Protein AF-A0A955DAU9-F1 (afdb_monomer_lite)

Structure (mmCIF, N/CA/C/O backbone):
data_AF-A0A955DAU9-F1
#
_entry.id   AF-A0A955DAU9-F1
#
loop_
_atom_site.group_PDB
_atom_site.id
_atom_site.type_symbol
_atom_site.label_atom_id
_atom_site.label_alt_id
_atom_site.label_comp_id
_atom_site.label_asym_id
_atom_site.label_entity_id
_atom_site.label_seq_id
_atom_site.pdbx_PDB_ins_code
_atom_site.Cartn_x
_atom_site.Cartn_y
_atom_site.Cartn_z
_atom_site.occupancy
_atom_site.B_iso_or_equiv
_atom_site.auth_seq_id
_atom_site.auth_comp_id
_atom_site.auth_asym_id
_atom_site.auth_atom_id
_atom_site.pdbx_PDB_model_num
ATOM 1 N N . MET A 1 1 ? -24.651 14.341 12.203 1.00 92.56 1 MET A N 1
ATOM 2 C CA . MET A 1 1 ? -23.828 13.437 13.046 1.00 92.56 1 MET A CA 1
ATOM 3 C C . MET A 1 1 ? -23.764 13.954 14.482 1.00 92.56 1 MET A C 1
ATOM 5 O O . MET A 1 1 ? -23.667 15.161 14.687 1.00 92.56 1 MET A O 1
ATOM 9 N N . ARG A 1 2 ? -23.778 13.043 15.466 1.00 94.81 2 ARG A N 1
ATOM 10 C CA . ARG A 1 2 ? -23.637 13.327 16.913 1.00 94.81 2 ARG A CA 1
ATOM 11 C C . ARG A 1 2 ? -22.427 12.592 17.515 1.00 94.81 2 ARG A C 1
ATOM 13 O O . ARG A 1 2 ? -21.933 11.648 16.902 1.00 94.81 2 ARG A O 1
ATOM 20 N N . ALA A 1 3 ? -21.959 12.975 18.705 1.00 95.75 3 ALA A N 1
ATOM 21 C CA . ALA A 1 3 ? -20.843 12.304 19.390 1.00 95.75 3 ALA A CA 1
ATOM 22 C C . ALA A 1 3 ? -21.119 12.015 20.875 1.00 95.75 3 ALA A C 1
ATOM 24 O O . ALA A 1 3 ? -21.745 12.812 21.571 1.00 95.75 3 ALA A O 1
ATOM 25 N N . ILE A 1 4 ? -20.601 10.885 21.360 1.00 96.12 4 ILE A N 1
ATOM 26 C CA . ILE A 1 4 ? -20.646 10.425 22.750 1.00 96.12 4 ILE A CA 1
ATOM 27 C C . ILE A 1 4 ? -19.204 10.295 23.257 1.00 96.12 4 ILE A C 1
ATOM 29 O O . ILE A 1 4 ? -18.436 9.457 22.778 1.00 96.12 4 ILE A O 1
ATOM 33 N N . ILE A 1 5 ? -18.850 11.106 24.253 1.00 95.44 5 ILE A N 1
ATOM 34 C CA . ILE A 1 5 ? -17.569 11.051 24.962 1.00 95.44 5 ILE A CA 1
ATOM 35 C C . ILE A 1 5 ? -17.782 10.292 26.276 1.00 95.44 5 ILE A C 1
ATOM 37 O O . ILE A 1 5 ? -18.473 10.778 27.175 1.00 95.44 5 ILE A O 1
ATOM 41 N N . THR A 1 6 ? -17.196 9.101 26.415 1.00 93.62 6 THR A N 1
ATOM 42 C CA . THR A 1 6 ? -17.336 8.293 27.639 1.00 93.62 6 THR A CA 1
ATOM 43 C C . THR A 1 6 ? -16.246 8.661 28.645 1.00 93.62 6 THR A C 1
ATOM 45 O O . THR A 1 6 ? -15.078 8.318 28.461 1.00 93.62 6 THR A O 1
ATOM 48 N N . ALA A 1 7 ? -16.636 9.364 29.712 1.00 89.19 7 ALA A N 1
ATOM 49 C CA . ALA A 1 7 ? -15.767 9.985 30.715 1.00 89.19 7 ALA A CA 1
ATOM 50 C C . ALA A 1 7 ? -16.090 9.544 32.164 1.00 89.19 7 ALA A C 1
ATOM 52 O O . ALA A 1 7 ? -15.877 10.295 33.122 1.00 89.19 7 ALA A O 1
ATOM 53 N N . GLY A 1 8 ? -16.624 8.327 32.326 1.00 80.44 8 GLY A N 1
ATOM 54 C CA . GLY A 1 8 ? -16.991 7.729 33.617 1.00 80.44 8 GLY A CA 1
ATOM 55 C C . GLY A 1 8 ? -15.839 7.082 34.400 1.00 80.44 8 GLY A C 1
ATOM 56 O O . GLY A 1 8 ? -16.045 6.657 35.533 1.00 80.44 8 GLY A O 1
ATOM 57 N N . GLY A 1 9 ? -14.633 7.000 33.830 1.00 79.38 9 GLY A N 1
ATOM 58 C CA . GLY A 1 9 ? -13.481 6.358 34.470 1.00 79.38 9 GLY A CA 1
ATOM 59 C C . GLY A 1 9 ? -13.044 7.029 35.781 1.00 79.38 9 GLY A C 1
ATOM 60 O O . GLY A 1 9 ? -13.121 8.244 35.940 1.00 79.38 9 GLY A O 1
ATOM 61 N N . VAL A 1 10 ? -12.544 6.234 36.734 1.00 75.12 10 VAL A N 1
ATOM 62 C CA . VAL A 1 10 ? -12.096 6.734 38.053 1.00 75.12 10 VAL A CA 1
ATOM 63 C C . VAL A 1 10 ? -10.709 7.399 37.998 1.00 75.12 10 VAL A C 1
ATOM 65 O O . VAL A 1 10 ? -10.389 8.192 38.875 1.00 75.12 10 VAL A O 1
ATOM 68 N N . GLY A 1 11 ? -9.886 7.100 36.984 1.00 78.44 11 GLY A N 1
ATOM 69 C CA . GLY A 1 11 ? -8.541 7.684 36.834 1.00 78.44 11 GLY A CA 1
ATOM 70 C C . GLY A 1 11 ? -7.480 7.135 37.800 1.00 78.44 11 GLY A C 1
ATOM 71 O O . GLY A 1 11 ? -6.398 7.698 37.910 1.00 78.44 11 GLY A O 1
ATOM 72 N N . ALA A 1 12 ? -7.752 6.023 38.493 1.00 80.25 12 ALA A N 1
ATOM 73 C CA . ALA A 1 12 ? -6.942 5.543 39.621 1.00 80.25 12 ALA A CA 1
ATOM 74 C C . ALA A 1 12 ? -5.454 5.247 39.316 1.00 80.25 12 ALA A C 1
ATOM 76 O O . ALA A 1 12 ? -4.641 5.320 40.232 1.00 80.25 12 ALA A O 1
ATOM 77 N N . ARG A 1 13 ? -5.090 4.930 38.061 1.00 81.56 13 ARG A N 1
ATOM 78 C CA . ARG A 1 13 ? -3.685 4.781 37.618 1.00 81.56 13 ARG A CA 1
ATOM 79 C C . ARG A 1 13 ? -3.013 6.116 37.271 1.00 81.56 13 ARG A C 1
ATOM 81 O O . ARG A 1 13 ? -1.827 6.282 37.529 1.00 81.56 13 ARG A O 1
ATOM 88 N N . LEU A 1 14 ? -3.783 7.083 36.770 1.00 83.69 14 LEU A N 1
ATOM 89 C CA . LEU A 1 14 ? -3.321 8.432 36.438 1.00 83.69 14 LEU A CA 1
ATOM 90 C C . LEU A 1 14 ? -3.130 9.303 37.692 1.00 83.69 14 LEU A C 1
ATOM 92 O O . LEU A 1 14 ? -2.300 10.206 37.703 1.00 83.69 14 LEU A O 1
ATOM 96 N N . GLY A 1 15 ? -3.903 9.039 38.749 1.00 83.44 15 GLY A N 1
ATOM 97 C CA . GLY A 1 15 ? -3.902 9.806 40.000 1.00 83.44 15 GLY A CA 1
ATOM 98 C C . GLY A 1 15 ? -4.801 11.051 39.984 1.00 83.44 15 GLY A C 1
ATOM 99 O O . GLY A 1 15 ? -5.063 11.618 41.042 1.00 83.44 15 GLY A O 1
ATOM 100 N N . GLU A 1 16 ? -5.325 11.437 38.818 1.00 87.25 16 GLU A N 1
ATOM 101 C CA . GLU A 1 16 ? -6.305 12.515 38.631 1.00 87.25 16 GLU A CA 1
ATOM 102 C C . GLU A 1 16 ? -7.474 12.082 37.719 1.00 87.25 16 GLU A C 1
ATOM 104 O O . GLU A 1 16 ? -7.433 11.035 37.066 1.00 87.25 16 GLU A O 1
ATOM 109 N N . ASP A 1 17 ? -8.556 12.867 37.699 1.00 89.38 17 ASP A N 1
ATOM 110 C CA . ASP A 1 17 ? -9.733 12.610 36.858 1.00 89.38 17 ASP A CA 1
ATOM 111 C C . ASP A 1 17 ? -9.379 12.848 35.381 1.00 89.38 17 ASP A C 1
ATOM 113 O O . ASP A 1 17 ? -9.124 13.985 34.978 1.00 89.38 17 ASP A O 1
ATOM 117 N N . LYS A 1 18 ? -9.389 11.782 34.564 1.00 90.88 18 LYS A N 1
ATOM 118 C CA . LYS A 1 18 ? -8.980 11.829 33.147 1.00 90.88 18 LYS A CA 1
ATOM 119 C C . LYS A 1 18 ? -9.684 12.920 32.335 1.00 90.88 18 LYS A C 1
ATOM 121 O O . LYS A 1 18 ? -9.102 13.424 31.385 1.00 90.88 18 LYS A O 1
ATOM 126 N N . ALA A 1 19 ? -10.922 13.284 32.677 1.00 91.81 19 ALA A N 1
ATOM 127 C CA . ALA A 1 19 ? -11.647 14.329 31.955 1.00 91.81 19 ALA A CA 1
ATOM 128 C C . ALA A 1 19 ? -11.084 15.736 32.227 1.00 91.81 19 ALA A C 1
ATOM 130 O O . ALA A 1 19 ? -11.145 16.593 31.348 1.00 91.81 19 ALA A O 1
ATOM 131 N N . LEU A 1 20 ? -10.548 15.957 33.433 1.00 92.94 20 LEU A N 1
ATOM 132 C CA . LEU A 1 20 ? -10.075 17.248 33.941 1.00 92.94 20 LEU A CA 1
ATOM 133 C C . LEU A 1 20 ? -8.557 17.434 33.841 1.00 92.94 20 LEU A C 1
ATOM 135 O O . LEU A 1 20 ? -8.080 18.559 33.979 1.00 92.94 20 LEU A O 1
ATOM 139 N N . ALA A 1 21 ? -7.799 16.368 33.579 1.00 91.19 21 ALA A N 1
ATOM 140 C CA . ALA A 1 21 ? -6.363 16.464 33.356 1.00 91.19 21 ALA A CA 1
ATOM 141 C C . ALA A 1 21 ? -6.049 17.461 32.221 1.00 91.19 21 ALA A C 1
ATOM 143 O O . ALA A 1 21 ? -6.661 17.430 31.150 1.00 91.19 21 ALA A O 1
ATOM 144 N N . LEU A 1 22 ? -5.106 18.375 32.468 1.00 90.88 22 LEU A N 1
ATOM 145 C CA . LEU A 1 22 ? -4.783 19.466 31.539 1.00 90.88 22 LEU A CA 1
ATOM 146 C C . LEU A 1 22 ? -3.845 19.021 30.409 1.00 90.88 22 LEU A C 1
ATOM 148 O O . LEU A 1 22 ? -2.828 18.373 30.670 1.00 90.88 22 LEU A O 1
ATOM 152 N N . LEU A 1 23 ? -4.136 19.455 29.182 1.00 86.06 23 LEU A N 1
ATOM 153 C CA . LEU A 1 23 ? -3.298 19.368 27.985 1.00 86.06 23 LEU A CA 1
ATOM 154 C C . LEU A 1 23 ? -3.114 20.779 27.399 1.00 86.06 23 LEU A C 1
ATOM 156 O O . LEU A 1 23 ? -3.933 21.257 26.611 1.00 86.06 23 LEU A O 1
ATOM 160 N N . GLY A 1 24 ? -2.042 21.462 27.808 1.00 82.31 24 GLY A N 1
ATOM 161 C CA . GLY A 1 24 ? -1.905 22.907 27.608 1.00 82.31 24 GLY A CA 1
ATOM 162 C C . GLY A 1 24 ? -2.884 23.680 28.501 1.00 82.31 24 GLY A C 1
ATOM 163 O O . GLY A 1 24 ? -3.072 23.330 29.663 1.00 82.31 24 GLY A O 1
ATOM 164 N N . GLU A 1 25 ? -3.534 24.711 27.956 1.00 86.19 25 GLU A N 1
ATOM 165 C CA . GLU A 1 25 ? -4.494 25.574 28.675 1.00 86.19 25 GLU A CA 1
ATOM 166 C C . GLU A 1 25 ? -5.936 25.016 28.737 1.00 86.19 25 GLU A C 1
ATOM 168 O O . GLU A 1 25 ? -6.867 25.736 29.101 1.00 86.19 25 GLU A O 1
ATOM 173 N N . ARG A 1 26 ? -6.147 23.752 28.349 1.00 90.19 26 ARG A N 1
ATOM 174 C CA . ARG A 1 26 ? -7.460 23.087 28.316 1.00 90.19 26 ARG A CA 1
ATOM 175 C C . ARG A 1 26 ? -7.431 21.751 29.036 1.00 90.19 26 ARG A C 1
ATOM 177 O O . ARG A 1 26 ? -6.437 21.032 28.976 1.00 90.19 26 ARG A O 1
ATOM 184 N N . THR A 1 27 ? -8.546 21.384 29.653 1.00 94.38 27 THR A N 1
ATOM 185 C CA . THR A 1 27 ? -8.809 20.003 30.066 1.00 94.38 27 THR A CA 1
ATOM 186 C C . THR A 1 27 ? -8.985 19.098 28.843 1.00 94.38 27 THR A C 1
ATOM 188 O O . THR A 1 27 ? -9.349 19.550 27.751 1.00 94.38 27 THR A O 1
ATOM 191 N N . ILE A 1 28 ? -8.755 17.796 29.021 1.00 94.31 28 ILE A N 1
ATOM 192 C CA . ILE A 1 28 ? -9.002 16.786 27.983 1.00 94.31 28 ILE A CA 1
ATOM 193 C C . ILE A 1 28 ? -10.438 16.872 27.442 1.00 94.31 28 ILE A C 1
ATOM 195 O O . ILE A 1 28 ? -10.637 16.840 26.226 1.00 94.31 28 ILE A O 1
ATOM 199 N N . VAL A 1 29 ? -11.442 17.019 28.315 1.00 94.81 29 VAL A N 1
ATOM 200 C CA . VAL A 1 29 ? -12.846 17.051 27.879 1.00 94.81 29 VAL A CA 1
ATOM 201 C C . VAL A 1 29 ? -13.200 18.319 27.095 1.00 94.81 29 VAL A C 1
ATOM 203 O O . VAL A 1 29 ? -13.903 18.212 26.092 1.00 94.81 29 VAL A O 1
ATOM 206 N N . GLU A 1 30 ? -12.670 19.491 27.470 1.00 94.69 30 GLU A N 1
ATOM 207 C CA . GLU A 1 30 ? -12.832 20.718 26.673 1.00 94.69 30 GLU A CA 1
ATOM 208 C C . GLU A 1 30 ? -12.262 20.533 25.270 1.00 94.69 30 GLU A C 1
ATOM 210 O O . GLU A 1 30 ? -12.964 20.796 24.296 1.00 94.69 30 GLU A O 1
ATOM 215 N N . ARG A 1 31 ? -11.033 20.008 25.153 1.00 92.31 31 ARG A N 1
ATOM 216 C CA . ARG A 1 31 ? -10.385 19.791 23.852 1.00 92.31 31 ARG A CA 1
ATOM 217 C C . ARG A 1 31 ? -11.209 18.865 22.956 1.00 92.31 31 ARG A C 1
ATOM 219 O O . ARG A 1 31 ? -11.396 19.165 21.779 1.00 92.31 31 ARG A O 1
ATOM 226 N N . LEU A 1 32 ? -11.714 17.752 23.493 1.00 94.81 32 LEU A N 1
ATOM 227 C CA . LEU A 1 32 ? -12.531 16.806 22.725 1.00 94.81 32 LEU A CA 1
ATOM 228 C C . LEU A 1 32 ? -13.852 17.434 22.253 1.00 94.81 32 LEU A C 1
ATOM 230 O O . LEU A 1 32 ? -14.239 17.240 21.100 1.00 94.81 32 LEU A O 1
ATOM 234 N N . VAL A 1 33 ? -14.517 18.220 23.106 1.00 95.62 33 VAL A N 1
ATOM 235 C CA . VAL A 1 33 ? -15.740 18.952 22.736 1.00 95.62 33 VAL A CA 1
ATOM 236 C C . VAL A 1 33 ? -15.438 20.016 21.675 1.00 95.62 33 VAL A C 1
ATOM 238 O O . VAL A 1 33 ? -16.077 20.008 20.624 1.00 95.62 33 VAL A O 1
ATOM 241 N N . GLU A 1 34 ? -14.429 20.870 21.886 1.00 93.31 34 GLU A N 1
ATOM 242 C CA . GLU A 1 34 ? -13.990 21.894 20.923 1.00 93.31 34 GLU A CA 1
ATOM 243 C C . GLU A 1 34 ? -13.673 21.279 19.545 1.00 93.31 34 GLU A C 1
ATOM 245 O O . GLU A 1 34 ? -14.089 21.825 18.521 1.00 93.31 34 GLU A O 1
ATOM 250 N N . ARG A 1 35 ? -13.008 20.113 19.496 1.00 93.44 35 ARG A N 1
ATOM 251 C CA . ARG A 1 35 ? -12.706 19.404 18.238 1.00 93.44 35 ARG A CA 1
ATOM 252 C C . ARG A 1 35 ? -13.940 18.876 17.522 1.00 93.44 35 ARG A C 1
ATOM 254 O O . ARG A 1 35 ? -14.073 19.114 16.324 1.00 93.44 35 ARG A O 1
ATOM 261 N N . TYR A 1 36 ? -14.852 18.197 18.216 1.00 95.44 36 TYR A N 1
ATOM 262 C CA . TYR A 1 36 ? -16.068 17.699 17.566 1.00 95.44 36 TYR A CA 1
ATOM 263 C C . TYR A 1 36 ? -16.986 18.841 17.108 1.00 95.44 36 TYR A C 1
ATOM 265 O O . TYR A 1 36 ? -17.560 18.755 16.023 1.00 95.44 36 TYR A O 1
ATOM 273 N N . ARG A 1 37 ? -17.059 19.949 17.859 1.00 93.75 37 ARG A N 1
ATOM 274 C CA . ARG A 1 37 ? -17.758 21.164 17.412 1.00 93.75 37 ARG A CA 1
ATOM 275 C C . ARG A 1 37 ? -17.119 21.774 16.163 1.00 93.75 37 ARG A C 1
ATOM 277 O O . ARG A 1 37 ? -17.840 22.063 15.211 1.00 93.75 37 ARG A O 1
ATOM 284 N N . ALA A 1 38 ? -15.791 21.901 16.120 1.00 90.81 38 ALA A N 1
ATOM 285 C CA . ALA A 1 38 ? -15.071 22.399 14.944 1.00 90.81 38 ALA A CA 1
ATOM 286 C C . ALA A 1 38 ? -15.264 21.512 13.697 1.00 90.81 38 ALA A C 1
ATOM 288 O O . ALA A 1 38 ? -15.421 22.038 12.598 1.00 90.81 38 ALA A O 1
ATOM 289 N N . ALA A 1 39 ? -15.335 20.189 13.877 1.00 91.50 39 ALA A N 1
ATOM 290 C CA . ALA A 1 39 ? -15.597 19.222 12.808 1.00 91.50 39 ALA A CA 1
ATOM 291 C C . ALA A 1 39 ? -17.054 19.225 12.288 1.00 91.50 39 ALA A C 1
ATOM 293 O O . ALA A 1 39 ? -17.366 18.501 11.343 1.00 91.50 39 ALA A O 1
ATOM 294 N N . GLY A 1 40 ? -17.956 20.015 12.886 1.00 91.00 40 GLY A N 1
ATOM 295 C CA . GLY A 1 40 ? -19.362 20.114 12.479 1.00 91.00 40 GLY A CA 1
ATOM 296 C C . GLY A 1 40 ? -20.306 19.099 13.135 1.00 91.00 40 GLY A C 1
ATOM 297 O O . GLY A 1 40 ? -21.375 18.829 12.592 1.00 91.00 40 GLY A O 1
ATOM 298 N N . VAL A 1 41 ? -19.948 18.529 14.292 1.00 93.19 41 VAL A N 1
ATOM 299 C CA . VAL A 1 41 ? -20.846 17.642 15.052 1.00 93.19 41 VAL A CA 1
ATOM 300 C C . VAL A 1 41 ? -21.926 18.458 15.776 1.00 93.19 41 VAL A C 1
ATOM 302 O O . VAL A 1 41 ? -21.646 19.301 16.634 1.00 93.19 41 VAL A O 1
ATOM 305 N N . GLU A 1 42 ? -23.186 18.171 15.444 1.00 89.56 42 GLU A N 1
ATOM 306 C CA . GLU A 1 42 ? -24.375 18.942 15.845 1.00 89.56 42 GLU A CA 1
ATOM 307 C C . GLU A 1 42 ? -24.679 18.881 17.346 1.00 89.56 42 GLU A C 1
ATOM 309 O O . GLU A 1 42 ? -25.248 19.814 17.916 1.00 89.56 42 GLU A O 1
ATOM 314 N N . ASP A 1 43 ? -24.291 17.793 18.006 1.00 91.81 43 ASP A N 1
ATOM 315 C CA . ASP A 1 43 ? -24.597 17.512 19.406 1.00 91.81 43 ASP A CA 1
ATOM 316 C C . ASP A 1 43 ? -23.535 16.575 19.990 1.00 91.81 43 ASP A C 1
ATOM 318 O O . ASP A 1 43 ? -23.232 15.525 19.414 1.00 91.81 43 ASP A O 1
ATOM 322 N N . VAL A 1 44 ? -22.965 16.973 21.127 1.00 95.12 44 VAL A N 1
ATOM 323 C CA . VAL A 1 44 ? -21.922 16.233 21.842 1.00 95.12 44 VAL A CA 1
ATOM 324 C C . VAL A 1 44 ? -22.431 15.936 23.249 1.00 95.12 44 VAL A C 1
ATOM 326 O O . VAL A 1 44 ? -22.826 16.849 23.976 1.00 95.12 44 VAL A O 1
ATOM 329 N N . VAL A 1 45 ? -22.418 14.663 23.639 1.00 95.44 45 VAL A N 1
ATOM 330 C CA . VAL A 1 45 ? -22.799 14.198 24.978 1.00 95.44 45 VAL A CA 1
ATOM 331 C C . VAL A 1 45 ? -21.563 13.699 25.716 1.00 95.44 45 VAL A C 1
ATOM 333 O O . VAL A 1 45 ? -20.830 12.860 25.200 1.00 95.44 45 VAL A O 1
ATOM 336 N N . VAL A 1 46 ? -21.345 14.183 26.938 1.00 94.81 46 VAL A N 1
ATOM 337 C CA . VAL A 1 46 ? -20.277 13.711 27.834 1.00 94.81 46 VAL A CA 1
ATOM 338 C C . VAL A 1 46 ? -20.902 12.877 28.945 1.00 94.81 46 VAL A C 1
ATOM 340 O O . VAL A 1 46 ? -21.720 13.379 29.712 1.00 94.81 46 VAL A O 1
ATOM 343 N N . VAL A 1 47 ?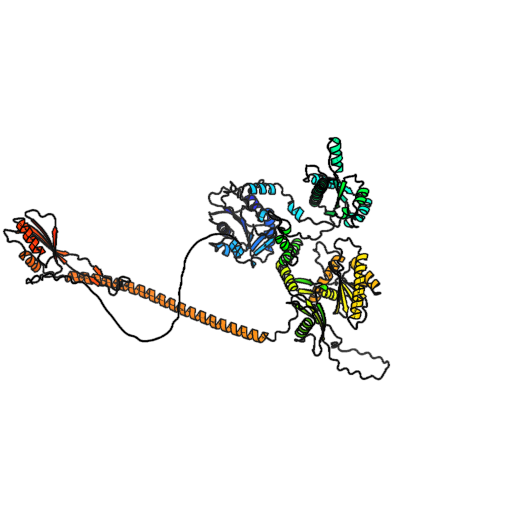 -20.507 11.611 29.057 1.00 93.31 47 VAL A N 1
ATOM 344 C CA . VAL A 1 47 ? -21.060 10.666 30.039 1.00 93.31 47 VAL A CA 1
ATOM 345 C C . VAL A 1 47 ? -20.111 10.542 31.232 1.00 93.31 47 VAL A C 1
ATOM 347 O O . VAL A 1 47 ? -18.956 10.157 31.061 1.00 93.31 47 VAL A O 1
ATOM 350 N N . ARG A 1 48 ? -20.578 10.877 32.439 1.00 91.31 48 ARG A N 1
ATOM 351 C CA . ARG A 1 48 ? -19.803 10.927 33.694 1.00 91.31 48 ARG A CA 1
ATOM 352 C C . ARG A 1 48 ? -20.356 9.943 34.730 1.00 91.31 48 ARG A C 1
ATOM 354 O O . ARG A 1 48 ? -21.548 9.651 34.726 1.00 91.31 48 ARG A O 1
ATOM 361 N N . ARG A 1 49 ? -19.501 9.496 35.657 1.00 88.25 49 ARG A N 1
ATOM 362 C CA . ARG A 1 49 ? -19.917 8.740 36.854 1.00 88.25 49 ARG A CA 1
ATOM 363 C C . ARG A 1 49 ? -20.493 9.654 37.937 1.00 88.25 49 ARG A C 1
ATOM 365 O O . ARG A 1 49 ? -20.151 10.839 37.994 1.00 88.25 49 ARG A O 1
ATOM 372 N 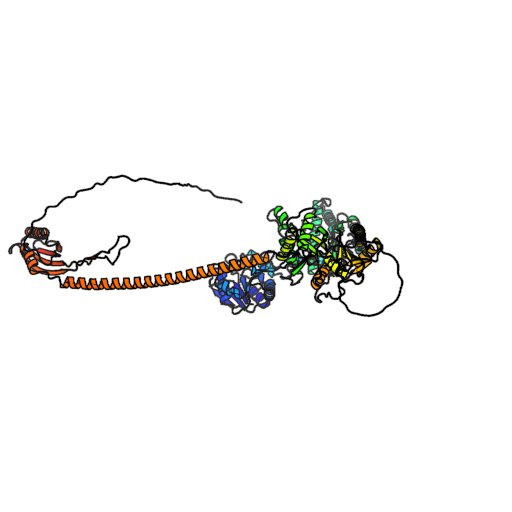N . THR A 1 50 ? -21.302 9.110 38.840 1.00 85.19 50 THR A N 1
ATOM 373 C CA . THR A 1 50 ? -21.768 9.836 40.027 1.00 85.19 50 THR A CA 1
ATOM 374 C C . THR A 1 50 ? -20.583 10.173 40.934 1.00 85.19 50 THR A C 1
ATOM 376 O O . THR A 1 50 ? -19.607 9.422 41.049 1.00 85.19 50 THR A O 1
ATOM 379 N N . GLY A 1 51 ? -20.624 11.354 41.558 1.00 82.25 51 GLY A N 1
ATOM 380 C CA . GLY A 1 51 ? -19.531 11.835 42.407 1.00 82.25 51 GLY A CA 1
ATOM 381 C C . GLY A 1 51 ? -18.195 11.991 41.668 1.00 82.25 51 GLY A C 1
ATOM 382 O O . GLY A 1 51 ? -17.133 11.873 42.286 1.00 82.25 51 GLY A O 1
ATOM 383 N N . ALA A 1 52 ? -18.214 12.173 40.344 1.00 84.94 52 ALA A N 1
ATOM 384 C CA . ALA A 1 52 ? -17.080 12.743 39.627 1.00 84.94 52 ALA A CA 1
ATOM 385 C C . ALA A 1 52 ? -16.969 14.245 39.940 1.00 84.94 52 ALA A C 1
ATOM 387 O O . ALA A 1 52 ? -17.938 14.864 40.383 1.00 84.94 52 ALA A O 1
ATOM 388 N N . ALA A 1 53 ? -15.795 14.833 39.714 1.00 85.44 53 ALA A N 1
ATOM 389 C CA . ALA A 1 53 ? -15.619 16.271 39.888 1.00 85.44 53 ALA A CA 1
ATOM 390 C C . ALA A 1 53 ? -16.401 17.063 38.820 1.00 85.44 53 ALA A C 1
ATOM 392 O O . ALA A 1 53 ? -16.648 16.567 37.712 1.00 85.44 53 ALA A O 1
ATOM 393 N N . GLU A 1 54 ? -16.801 18.287 39.172 1.00 87.81 54 GLU A N 1
ATOM 394 C CA . GLU A 1 54 ? -17.532 19.193 38.283 1.00 87.81 54 GLU A CA 1
ATOM 395 C C . GLU A 1 54 ? -16.688 19.530 37.044 1.00 87.81 54 GLU A C 1
ATOM 397 O O . GLU A 1 54 ? -15.470 19.696 37.133 1.00 87.81 54 GLU A O 1
ATOM 402 N N . LEU A 1 55 ? -17.332 19.572 35.876 1.00 90.44 55 LEU A N 1
ATOM 403 C CA . LEU A 1 55 ? -16.670 19.908 34.616 1.00 90.44 55 LEU A CA 1
ATOM 404 C C . LEU A 1 55 ? -16.642 21.431 34.408 1.00 90.44 55 LEU A C 1
ATOM 406 O O . LEU A 1 55 ? -17.552 22.118 34.879 1.00 90.44 55 LEU A O 1
ATOM 410 N N . PRO A 1 56 ? -15.652 21.971 33.672 1.00 89.06 56 PRO A N 1
ATOM 411 C CA . PRO A 1 56 ? -15.721 23.348 33.185 1.00 89.06 56 PRO A CA 1
ATOM 412 C C . PRO A 1 56 ? -16.961 23.562 32.288 1.00 89.06 56 PRO A C 1
ATOM 414 O O . PRO A 1 56 ? -17.576 22.591 31.838 1.00 89.06 56 PRO A O 1
ATOM 417 N N . PRO A 1 57 ? -17.349 24.815 31.990 1.00 90.44 57 PRO A N 1
ATOM 418 C CA . PRO A 1 57 ? -18.436 25.097 31.054 1.00 90.44 57 PRO A CA 1
ATOM 419 C C . PRO A 1 57 ? -18.128 24.555 29.647 1.00 90.44 57 PRO A C 1
ATOM 421 O O . PRO A 1 57 ? -17.210 25.028 28.981 1.00 90.44 57 PRO A O 1
ATOM 424 N N . LEU A 1 58 ? -18.913 23.577 29.186 1.00 92.75 58 LEU A N 1
ATOM 425 C CA . LEU A 1 58 ? -18.756 22.919 27.884 1.00 92.75 58 LEU A CA 1
ATOM 426 C C . LEU A 1 58 ? -19.928 23.235 26.951 1.00 92.75 58 LEU A C 1
ATOM 428 O O . LEU A 1 58 ? -21.080 23.245 27.381 1.00 92.75 58 LEU A O 1
ATOM 432 N N . ASP A 1 59 ? -19.656 23.346 25.648 1.00 92.62 59 ASP A N 1
ATOM 433 C CA . ASP A 1 59 ? -20.682 23.219 24.601 1.00 92.62 59 ASP A CA 1
ATOM 434 C C . ASP A 1 59 ? -20.993 21.733 24.319 1.00 92.62 59 ASP A C 1
ATOM 436 O O . ASP A 1 59 ? -20.819 21.215 23.213 1.00 92.62 59 ASP A O 1
ATOM 440 N N . ALA A 1 60 ? -21.393 21.025 25.375 1.00 92.62 60 ALA A N 1
ATOM 441 C CA . ALA A 1 60 ? -21.779 19.621 25.359 1.00 92.62 60 ALA A CA 1
ATOM 442 C C . ALA A 1 60 ? -22.785 19.332 26.479 1.00 92.62 60 ALA A C 1
ATOM 444 O O . ALA A 1 60 ? -22.765 19.959 27.539 1.00 92.62 60 ALA A O 1
ATOM 445 N N . ARG A 1 61 ? -23.660 18.348 26.270 1.00 92.12 61 ARG A N 1
ATOM 446 C CA . ARG A 1 61 ? -24.644 17.929 27.275 1.00 92.12 61 ARG A CA 1
ATOM 447 C C . ARG A 1 61 ? -24.021 16.877 28.187 1.00 92.12 61 ARG A C 1
ATOM 449 O O . ARG A 1 61 ? -23.631 15.807 27.726 1.00 92.12 61 ARG A O 1
ATOM 456 N N . VAL A 1 62 ? -23.921 17.172 29.480 1.00 90.38 62 VAL A N 1
ATOM 457 C CA . VAL A 1 62 ? -23.360 16.239 30.468 1.00 90.38 62 VAL A CA 1
ATOM 458 C C . VAL A 1 62 ? -24.463 15.316 30.990 1.00 90.38 62 VAL A C 1
ATOM 460 O O . VAL A 1 62 ? -25.499 15.788 31.455 1.00 90.38 62 VAL A O 1
ATOM 463 N N . PHE A 1 63 ? -24.235 14.006 30.927 1.00 88.94 63 PHE A N 1
ATOM 464 C CA . PHE A 1 63 ? -25.113 12.974 31.479 1.00 88.94 63 PHE A CA 1
ATOM 465 C C . PHE A 1 63 ? -24.388 12.213 32.595 1.00 88.94 63 PHE A C 1
ATOM 467 O O . PHE A 1 63 ? -23.179 11.999 32.504 1.00 88.94 63 PHE A O 1
ATOM 474 N N . VAL A 1 64 ? -25.106 11.809 33.648 1.00 86.75 64 VAL A N 1
ATOM 475 C CA . VAL A 1 64 ? -24.522 11.151 34.830 1.00 86.75 64 VAL A CA 1
ATOM 476 C C . VAL A 1 64 ? -25.168 9.788 35.062 1.00 86.75 64 VAL A C 1
ATOM 478 O O . VAL A 1 64 ? -26.390 9.682 35.148 1.00 86.75 64 VAL A O 1
ATOM 481 N N . CYS A 1 65 ? -24.342 8.751 35.174 1.00 83.69 65 CYS A N 1
ATOM 482 C CA . CYS A 1 65 ? -24.739 7.368 35.437 1.00 83.69 65 CYS A CA 1
ATOM 483 C C . CYS A 1 65 ? -23.546 6.575 35.990 1.00 83.69 65 CYS A C 1
ATOM 485 O O . CYS A 1 65 ? -22.412 6.900 35.654 1.00 83.69 65 CYS A O 1
ATOM 487 N N . ASP A 1 66 ? -23.780 5.496 36.743 1.00 79.06 66 ASP A N 1
ATOM 488 C CA . ASP A 1 66 ? -22.722 4.584 37.220 1.00 79.06 66 ASP A CA 1
ATOM 489 C C . ASP A 1 66 ? -22.751 3.238 36.466 1.00 79.06 66 ASP A C 1
ATOM 491 O O . ASP A 1 66 ? -23.270 2.246 36.984 1.00 79.06 66 ASP A O 1
ATOM 495 N N . PRO A 1 67 ? -22.253 3.190 35.217 1.00 68.19 67 PRO A N 1
ATOM 496 C CA . PRO A 1 67 ? -22.195 1.969 34.428 1.00 68.19 67 PRO A CA 1
ATOM 497 C C . PRO A 1 67 ? -21.110 1.015 34.956 1.00 68.19 67 PRO A C 1
ATOM 499 O O . PRO A 1 67 ? -20.015 1.478 35.288 1.00 68.19 67 PRO A O 1
ATOM 502 N N . PRO A 1 68 ? -21.356 -0.309 34.988 1.00 64.88 68 PRO A N 1
ATOM 503 C CA . PRO A 1 68 ? -20.317 -1.286 35.303 1.00 64.88 68 PRO A CA 1
ATOM 504 C C . PRO A 1 68 ? -19.308 -1.441 34.153 1.00 64.88 68 PRO A C 1
ATOM 506 O O . PRO A 1 68 ? -18.134 -1.682 34.411 1.00 64.88 68 PRO A O 1
ATOM 509 N N . GLU A 1 69 ? -19.754 -1.273 32.903 1.00 70.50 69 GLU A N 1
ATOM 510 C CA . GLU A 1 69 ? -18.959 -1.494 31.693 1.00 70.50 69 GLU A CA 1
ATOM 511 C C . GLU A 1 69 ? -18.953 -0.289 30.742 1.00 70.50 69 GLU A C 1
ATOM 513 O O . GLU A 1 69 ? -19.849 0.562 30.740 1.00 70.50 69 GLU A O 1
ATOM 518 N N . MET A 1 70 ? -17.949 -0.227 29.858 1.00 77.06 70 MET A N 1
ATOM 519 C CA . MET A 1 70 ? -17.833 0.874 28.887 1.00 77.06 70 MET A CA 1
ATOM 520 C C . MET A 1 70 ? -19.056 0.953 27.956 1.00 77.06 70 MET A C 1
ATOM 522 O O . MET A 1 70 ? -19.497 2.052 27.617 1.00 77.06 70 MET A O 1
ATOM 526 N N . ILE A 1 71 ? -19.639 -0.188 27.567 1.00 82.44 71 ILE A N 1
ATOM 527 C CA . ILE A 1 71 ? -20.824 -0.212 26.696 1.00 82.44 71 ILE A CA 1
ATOM 528 C C . ILE A 1 71 ? -22.038 0.462 27.352 1.00 82.44 71 ILE A C 1
ATOM 530 O O . ILE A 1 71 ? -22.786 1.149 26.665 1.00 82.44 71 ILE A O 1
ATOM 534 N N . ASP A 1 72 ? -22.197 0.377 28.674 1.00 82.38 72 ASP A N 1
ATOM 535 C CA . ASP A 1 72 ? -23.310 1.020 29.378 1.00 82.38 72 ASP A CA 1
ATOM 536 C C . ASP A 1 72 ? -23.134 2.545 29.463 1.00 82.38 72 ASP A C 1
ATOM 538 O O . ASP A 1 72 ? -24.118 3.285 29.418 1.00 82.38 72 ASP A O 1
ATOM 542 N N . SER A 1 73 ? -21.886 3.039 29.454 1.00 87.12 73 SER A N 1
ATOM 543 C CA . SER A 1 73 ? -21.615 4.469 29.217 1.00 87.12 73 SER A CA 1
ATOM 544 C C . SER A 1 73 ? -22.105 4.896 27.828 1.00 87.12 73 SER A C 1
ATOM 546 O O . SER A 1 73 ? -22.687 5.968 27.671 1.00 87.12 73 SER A O 1
ATOM 548 N N . VAL A 1 74 ? -21.902 4.050 26.811 1.00 89.19 74 VAL A N 1
ATOM 549 C CA . VAL A 1 74 ? -22.372 4.310 25.442 1.00 89.19 74 VAL A CA 1
ATOM 550 C C . VAL A 1 74 ? -23.897 4.220 25.354 1.00 89.19 74 VAL A C 1
ATOM 552 O O . VAL A 1 74 ? -24.489 5.073 24.705 1.00 89.19 74 VAL A O 1
ATOM 555 N N . ARG A 1 75 ? -24.553 3.287 26.062 1.00 88.25 75 ARG A N 1
ATOM 556 C CA . ARG A 1 75 ? -26.025 3.221 26.181 1.00 88.25 75 ARG A CA 1
ATOM 557 C C . ARG A 1 75 ? -26.615 4.484 26.801 1.00 88.25 75 ARG A C 1
ATOM 559 O O . ARG A 1 75 ? -27.582 5.025 26.273 1.00 88.25 75 ARG A O 1
ATOM 566 N N . ALA A 1 76 ? -26.023 4.975 27.891 1.00 87.38 76 ALA A N 1
ATOM 567 C CA . ALA A 1 76 ? -26.449 6.214 28.536 1.00 87.38 76 ALA A CA 1
ATOM 568 C C . ALA A 1 76 ? -26.281 7.430 27.606 1.00 87.38 76 ALA A C 1
ATOM 570 O O . ALA A 1 76 ? -27.173 8.271 27.516 1.00 87.38 76 ALA A O 1
ATOM 571 N N . GLY A 1 77 ? -25.177 7.485 26.850 1.00 88.69 77 GLY A N 1
ATOM 572 C CA . GLY A 1 77 ? -24.980 8.477 25.792 1.00 88.69 77 GLY A CA 1
ATOM 573 C C . GLY A 1 77 ? -25.993 8.353 24.648 1.00 88.69 77 GLY A C 1
ATOM 574 O O . GLY A 1 77 ? -26.541 9.363 24.216 1.00 88.69 77 GLY A O 1
ATOM 575 N N . LEU A 1 78 ? -26.290 7.127 24.203 1.00 88.69 78 LEU A N 1
ATOM 576 C CA . LEU A 1 78 ? -27.256 6.811 23.144 1.00 88.69 78 LEU A CA 1
ATOM 577 C C . LEU A 1 78 ? -28.677 7.240 23.512 1.00 88.69 78 LEU A C 1
ATOM 579 O O . LEU A 1 78 ? -29.339 7.892 22.716 1.00 88.69 78 LEU A O 1
ATOM 583 N N . ALA A 1 79 ? -29.117 6.941 24.735 1.00 83.50 79 ALA A N 1
ATOM 584 C CA . ALA A 1 79 ? -30.411 7.380 25.254 1.00 83.50 79 ALA A CA 1
ATOM 585 C C . ALA A 1 79 ? -30.497 8.908 25.453 1.00 83.50 79 ALA A C 1
ATOM 587 O O . ALA A 1 79 ? -31.595 9.460 25.535 1.00 83.50 79 ALA A O 1
ATOM 588 N N . ALA A 1 80 ? -29.353 9.596 25.542 1.00 84.12 80 ALA A N 1
ATOM 589 C CA . ALA A 1 80 ? -29.283 11.045 25.669 1.00 84.12 80 ALA A CA 1
ATOM 590 C C . ALA A 1 80 ? -29.190 11.774 24.317 1.00 84.12 80 ALA A C 1
ATOM 592 O O . ALA A 1 80 ? -29.648 12.919 24.239 1.00 84.12 80 ALA A O 1
ATOM 593 N N . ILE A 1 81 ? -28.607 11.185 23.263 1.00 85.12 81 ILE A N 1
ATOM 594 C CA . ILE A 1 81 ? -28.596 11.782 21.917 1.00 85.12 81 ILE A CA 1
ATOM 595 C C . ILE A 1 81 ? -29.948 11.616 21.214 1.00 85.12 81 ILE A C 1
ATOM 597 O O . ILE A 1 81 ? -30.571 10.562 21.251 1.00 85.12 81 ILE A O 1
ATOM 601 N N . GLY A 1 82 ? -30.413 12.689 20.572 1.00 77.81 82 GLY A N 1
ATOM 602 C CA . GLY A 1 82 ? -31.634 12.657 19.764 1.00 77.81 82 GLY A CA 1
ATOM 603 C C . GLY A 1 82 ? -31.419 12.007 18.394 1.00 77.81 82 GLY A C 1
ATOM 604 O O . GLY A 1 82 ? -30.357 11.458 18.108 1.00 77.81 82 GLY A O 1
ATOM 605 N N . GLU A 1 83 ? -32.419 12.140 17.526 1.00 83.94 83 GLU A N 1
ATOM 606 C CA . GLU A 1 83 ? -32.437 11.654 16.137 1.00 83.94 83 GLU A CA 1
ATOM 607 C C . GLU A 1 83 ? -31.148 12.007 15.360 1.00 83.94 83 GLU A C 1
ATOM 609 O O . GLU A 1 83 ? -30.642 13.131 15.453 1.00 83.94 83 GLU A O 1
ATOM 614 N N . HIS A 1 84 ? -30.559 11.035 14.664 1.00 88.62 84 HIS A N 1
ATOM 615 C CA . HIS A 1 84 ? -29.249 11.139 14.012 1.00 88.62 84 HIS A CA 1
ATOM 616 C C . HIS A 1 84 ? -29.119 10.113 12.880 1.00 88.62 84 HIS A C 1
ATOM 618 O O . HIS A 1 84 ? -29.781 9.087 12.939 1.00 88.62 84 HIS A O 1
ATOM 624 N N . ASP A 1 85 ? -28.221 10.344 11.913 1.00 89.75 85 ASP A N 1
ATOM 625 C CA . ASP A 1 85 ? -27.819 9.329 10.913 1.00 89.75 85 ASP A CA 1
ATOM 626 C C . ASP A 1 85 ? -26.585 8.522 11.359 1.00 89.75 85 ASP A C 1
ATOM 628 O O . ASP A 1 85 ? -26.424 7.352 11.023 1.00 89.75 85 ASP A O 1
ATOM 632 N N . TRP A 1 86 ? -25.699 9.171 12.122 1.00 95.19 86 TRP A N 1
ATOM 633 C CA . TRP A 1 86 ? -24.426 8.639 12.612 1.00 95.19 86 TRP A CA 1
ATOM 634 C C . TRP A 1 86 ? -24.145 9.142 14.029 1.00 95.19 86 TRP A C 1
ATOM 636 O O . TRP A 1 86 ? -24.307 10.343 14.301 1.00 95.19 86 TRP A O 1
ATOM 646 N N . PHE A 1 87 ? -23.632 8.256 14.884 1.00 95.06 87 PHE A N 1
ATOM 647 C CA . PHE A 1 87 ? -23.097 8.590 16.201 1.00 95.06 87 PHE A CA 1
ATOM 648 C C . PHE A 1 87 ? -21.643 8.121 16.366 1.00 95.06 87 PHE A C 1
ATOM 650 O O . PHE A 1 87 ? -21.260 7.037 15.929 1.00 95.06 87 PHE A O 1
ATOM 657 N N . VAL A 1 88 ? -20.821 8.961 16.996 1.00 96.25 88 VAL A N 1
ATOM 658 C CA . VAL A 1 88 ? -19.404 8.692 17.288 1.00 96.25 88 VAL A CA 1
ATOM 659 C C . VAL A 1 88 ? -19.240 8.244 18.738 1.00 96.25 88 VAL A C 1
ATOM 661 O O . VAL A 1 88 ? -19.842 8.839 19.628 1.00 96.25 88 VAL A O 1
ATOM 664 N N . VAL A 1 89 ? -18.385 7.252 18.991 1.00 95.19 89 VAL A N 1
ATOM 665 C CA . VAL A 1 89 ? -17.970 6.830 20.336 1.00 95.19 89 VAL A CA 1
ATOM 666 C C . VAL A 1 89 ? -16.490 7.151 20.547 1.00 95.19 89 VAL A C 1
ATOM 668 O O . VAL A 1 89 ? -15.619 6.639 19.835 1.00 95.19 89 VAL A O 1
ATOM 671 N N . HIS A 1 90 ? -16.205 7.979 21.556 1.00 95.38 90 HIS A N 1
ATOM 672 C CA . HIS A 1 90 ? -14.859 8.449 21.895 1.00 95.38 90 HIS A CA 1
ATOM 673 C C . HIS A 1 90 ? -14.564 8.270 23.399 1.00 95.38 90 HIS A C 1
ATOM 675 O O . HIS A 1 90 ? -15.073 9.039 24.216 1.00 95.38 90 HIS A O 1
ATOM 681 N N . PRO A 1 91 ? -13.734 7.292 23.803 1.00 93.88 91 PRO A N 1
ATOM 682 C CA . PRO A 1 91 ? -13.269 7.177 25.185 1.00 93.88 91 PRO A CA 1
ATOM 683 C C . PRO A 1 91 ? -12.377 8.361 25.576 1.00 93.88 91 PRO A C 1
ATOM 685 O O . PRO A 1 91 ? -11.470 8.727 24.827 1.00 93.88 91 PRO A O 1
ATOM 688 N N . VAL A 1 92 ? -12.650 8.998 26.724 1.00 92.56 92 VAL A N 1
ATOM 689 C CA . VAL A 1 92 ? -12.014 10.275 27.118 1.00 92.56 92 VAL A CA 1
ATOM 690 C C . VAL A 1 92 ? -10.485 10.189 27.224 1.00 92.56 92 VAL A C 1
ATOM 692 O O . VAL A 1 92 ? -9.792 11.180 27.031 1.00 92.56 92 VAL A O 1
ATOM 695 N N . ASP A 1 93 ? -9.953 8.996 27.483 1.00 89.31 93 ASP A N 1
ATOM 696 C CA . ASP A 1 93 ? -8.525 8.698 27.569 1.00 89.31 93 ASP A CA 1
ATOM 697 C C . ASP A 1 93 ? -7.797 8.851 26.229 1.00 89.31 93 ASP A C 1
ATOM 699 O O . ASP A 1 93 ? -6.614 9.182 26.223 1.00 89.31 93 ASP A O 1
ATOM 703 N N . TYR A 1 94 ? -8.481 8.669 25.097 1.00 92.38 94 TYR A N 1
ATOM 704 C CA . TYR A 1 94 ? -7.917 8.830 23.750 1.00 92.38 94 TYR A CA 1
ATOM 705 C C . TYR A 1 94 ? -7.893 10.321 23.363 1.00 92.38 94 TYR A C 1
ATOM 707 O O . TYR A 1 94 ? -8.338 10.734 22.290 1.00 92.38 94 TYR A O 1
ATOM 715 N N . ALA A 1 95 ? -7.419 11.165 24.281 1.00 86.62 95 ALA A N 1
ATOM 716 C CA . ALA A 1 95 ? -7.583 12.620 24.289 1.00 86.62 95 ALA A CA 1
ATOM 717 C C . ALA A 1 95 ? -7.067 13.334 23.029 1.00 86.62 95 ALA A C 1
ATOM 719 O O . ALA A 1 95 ? -7.597 14.368 22.627 1.00 86.62 95 ALA A O 1
ATOM 720 N N . LEU A 1 96 ? -6.029 12.776 22.403 1.00 86.38 96 LEU A N 1
ATOM 721 C CA . LEU A 1 96 ? -5.367 13.334 21.221 1.00 86.38 96 LEU A CA 1
ATOM 722 C C . LEU A 1 96 ? -5.781 12.661 19.911 1.00 86.38 96 LEU A C 1
ATOM 724 O O . LEU A 1 96 ? -5.366 13.096 18.838 1.00 86.38 96 LEU A O 1
ATOM 728 N N . ALA A 1 97 ? -6.644 11.645 19.969 1.00 85.50 97 ALA A N 1
ATOM 729 C CA . ALA A 1 97 ? -7.191 11.011 18.778 1.00 85.50 97 ALA A CA 1
ATOM 730 C C . ALA A 1 97 ? -8.113 11.950 17.978 1.00 85.50 97 ALA A C 1
ATOM 732 O O . ALA A 1 97 ? -8.212 11.808 16.769 1.00 85.50 97 ALA A O 1
ATOM 733 N N . ALA A 1 98 ? -8.772 12.930 18.609 1.00 84.62 98 ALA A N 1
ATOM 734 C CA . ALA A 1 98 ? -9.719 13.810 17.911 1.00 84.62 98 ALA A CA 1
ATOM 735 C C . ALA A 1 98 ? -9.063 14.926 17.069 1.00 84.62 98 ALA A C 1
ATOM 737 O O . ALA A 1 98 ? -9.752 15.519 16.241 1.00 84.62 98 ALA A O 1
ATOM 738 N N . ASP A 1 99 ? -7.771 15.227 17.270 1.00 77.44 99 ASP A N 1
ATOM 739 C CA . ASP A 1 99 ? -7.122 16.447 16.750 1.00 77.44 99 ASP A CA 1
ATOM 740 C C . ASP A 1 99 ? -7.099 16.562 15.210 1.00 77.44 99 ASP A C 1
ATOM 742 O O . ASP A 1 99 ? -7.185 17.674 14.692 1.00 77.44 99 ASP A O 1
ATOM 746 N N . ASP A 1 100 ? -7.012 15.441 14.485 1.00 72.56 100 ASP A N 1
ATOM 747 C CA . ASP A 1 100 ? -7.110 15.357 13.015 1.00 72.56 100 ASP A CA 1
ATOM 748 C C . ASP A 1 100 ? -8.189 14.369 12.528 1.00 72.56 100 ASP A C 1
ATOM 750 O O . ASP A 1 100 ? -8.580 14.397 11.358 1.00 72.56 100 ASP A O 1
ATOM 754 N N . VAL A 1 101 ? -8.671 13.479 13.403 1.00 88.06 101 VAL A N 1
ATOM 755 C CA . VAL A 1 101 ? -9.603 12.410 13.024 1.00 88.06 101 VAL A CA 1
ATOM 756 C C . VAL A 1 101 ? -11.052 12.873 13.011 1.00 88.06 101 VAL A C 1
ATOM 758 O O . VAL A 1 101 ? -11.805 12.365 12.188 1.00 88.06 101 VAL A O 1
ATOM 761 N N . ALA A 1 102 ? -11.460 13.845 13.836 1.00 90.12 102 ALA A N 1
ATOM 762 C CA . ALA A 1 102 ? -12.856 14.296 13.883 1.00 90.12 102 ALA A CA 1
ATOM 763 C C . ALA A 1 102 ? -13.350 14.776 12.499 1.00 90.12 102 ALA A C 1
ATOM 765 O O . ALA A 1 102 ? -14.330 14.250 11.971 1.00 90.12 102 ALA A O 1
ATOM 766 N N . ASP A 1 103 ? -12.598 15.674 11.855 1.00 87.00 103 ASP A N 1
ATOM 767 C CA . ASP A 1 103 ? -12.833 16.139 10.480 1.00 87.00 103 ASP A CA 1
ATOM 768 C C . ASP A 1 103 ? -12.866 14.999 9.452 1.00 87.00 103 ASP A C 1
ATOM 770 O O . ASP A 1 103 ? -13.731 14.965 8.572 1.00 87.00 103 ASP A O 1
ATOM 774 N N . ARG A 1 104 ? -11.906 14.067 9.538 1.00 88.00 104 ARG A N 1
ATOM 775 C CA . ARG A 1 104 ? -11.804 12.920 8.621 1.00 88.00 104 ARG A CA 1
ATOM 776 C C . ARG A 1 104 ? -13.002 11.987 8.766 1.00 88.00 104 ARG A C 1
ATOM 778 O O . ARG A 1 104 ? -13.548 11.551 7.759 1.00 88.00 104 ARG A O 1
ATOM 785 N N . LEU A 1 105 ? -13.410 11.711 10.002 1.00 91.75 105 LEU A N 1
ATOM 786 C CA . LEU A 1 105 ? -14.520 10.836 10.361 1.00 91.75 105 LEU A CA 1
ATOM 787 C C . LEU A 1 105 ? -15.846 11.405 9.848 1.00 91.75 105 LEU A C 1
ATOM 789 O O . LEU A 1 105 ? -16.575 10.687 9.171 1.00 91.75 105 LEU A O 1
ATOM 793 N N . VAL A 1 106 ? -16.118 12.696 10.081 1.00 90.12 106 VAL A N 1
ATOM 794 C CA . VAL A 1 106 ? -17.327 13.376 9.577 1.00 90.12 106 VAL A CA 1
ATOM 795 C C . VAL A 1 106 ? -17.410 13.291 8.050 1.00 90.12 106 VAL A C 1
ATOM 797 O O . VAL A 1 106 ? -18.427 12.846 7.519 1.00 90.12 106 VAL A O 1
ATOM 800 N N . ARG A 1 107 ? -16.333 13.653 7.336 1.00 88.00 107 ARG A N 1
ATOM 801 C CA . ARG A 1 107 ? -16.301 13.630 5.861 1.00 88.00 107 ARG A CA 1
ATOM 802 C C . ARG A 1 107 ? -16.442 12.206 5.312 1.00 88.00 107 ARG A C 1
ATOM 804 O O . ARG A 1 107 ? -17.274 11.958 4.449 1.00 88.00 107 ARG A O 1
ATOM 811 N N . PHE A 1 108 ? -15.689 11.251 5.854 1.00 89.50 108 PHE A N 1
ATOM 812 C CA . PHE A 1 108 ? -15.715 9.860 5.396 1.00 89.50 108 PHE A CA 1
ATOM 813 C C . PHE A 1 108 ? -17.061 9.165 5.667 1.00 89.50 108 PHE A C 1
ATOM 815 O O . PHE A 1 108 ? -17.500 8.345 4.864 1.00 89.50 108 PHE A O 1
ATOM 822 N N . CYS A 1 109 ? -17.752 9.509 6.760 1.00 92.00 109 CYS A N 1
ATOM 823 C CA . CYS A 1 109 ? -19.088 8.981 7.057 1.00 92.00 109 CYS A CA 1
ATOM 824 C C . CYS A 1 109 ? -20.183 9.517 6.115 1.00 92.00 109 CYS A C 1
ATOM 826 O O . CYS A 1 109 ? -21.212 8.859 5.958 1.00 92.00 109 CYS A O 1
ATOM 828 N N . ALA A 1 110 ? -19.973 10.670 5.468 1.00 86.31 110 ALA A N 1
ATOM 829 C CA . ALA A 1 110 ? -20.895 11.198 4.461 1.00 86.31 110 ALA A CA 1
ATOM 830 C C . ALA A 1 110 ? -20.829 10.406 3.140 1.00 86.31 110 ALA A C 1
ATOM 832 O O . ALA A 1 110 ? -21.867 10.113 2.549 1.00 86.31 110 ALA A O 1
ATOM 833 N N . ASP A 1 111 ? -19.625 10.009 2.714 1.00 85.19 111 ASP A N 1
ATOM 834 C CA . ASP A 1 111 ? -19.398 9.314 1.437 1.00 85.19 111 ASP A CA 1
ATOM 835 C C . ASP A 1 111 ? -19.477 7.773 1.537 1.00 85.19 111 ASP A C 1
ATOM 837 O O . ASP A 1 111 ? -19.533 7.080 0.516 1.00 85.19 111 ASP A O 1
ATOM 841 N N . THR A 1 112 ? -19.457 7.195 2.747 1.00 84.56 112 THR A N 1
ATOM 842 C CA . THR A 1 112 ? -19.358 5.736 2.930 1.00 84.56 112 THR A CA 1
ATOM 843 C C . THR A 1 112 ? -20.702 5.006 3.003 1.00 84.56 112 THR A C 1
ATOM 845 O O . THR A 1 112 ? -21.610 5.338 3.768 1.00 84.56 112 THR A O 1
ATOM 848 N N . ALA A 1 113 ? -20.782 3.899 2.263 1.00 85.38 113 ALA A N 1
ATOM 849 C CA . ALA A 1 113 ? -21.863 2.917 2.345 1.00 85.38 113 ALA A CA 1
ATOM 850 C C . ALA A 1 113 ? -21.627 1.830 3.419 1.00 85.38 113 ALA A C 1
ATOM 852 O O . ALA A 1 113 ? -22.332 0.825 3.421 1.00 85.38 113 ALA A O 1
ATOM 853 N N . ALA A 1 114 ? -20.613 1.980 4.279 1.00 87.81 114 ALA A N 1
ATOM 854 C CA . ALA A 1 114 ? -20.418 1.124 5.451 1.00 87.81 114 ALA A CA 1
ATOM 855 C C . ALA A 1 114 ? -21.342 1.538 6.611 1.00 87.81 114 ALA A C 1
ATOM 857 O O . ALA A 1 114 ? -21.856 2.659 6.633 1.00 87.81 114 ALA A O 1
ATOM 858 N N . GLU A 1 115 ? -21.515 0.645 7.586 1.00 92.00 115 GLU A N 1
ATOM 859 C CA . GLU A 1 115 ? -22.326 0.891 8.787 1.00 92.00 115 GLU A CA 1
ATOM 860 C C . GLU A 1 115 ? -21.475 1.217 10.022 1.00 92.00 115 GLU A C 1
ATOM 862 O O . GLU A 1 115 ? -21.924 1.945 10.906 1.00 92.00 115 GLU A O 1
ATOM 867 N N . ILE A 1 116 ? -20.234 0.718 10.064 1.00 94.50 116 ILE A N 1
ATOM 868 C CA . ILE A 1 116 ? -19.266 0.966 11.135 1.00 94.50 116 ILE A CA 1
ATOM 869 C C . ILE A 1 116 ? -17.964 1.490 10.520 1.00 94.50 116 ILE A C 1
ATOM 871 O O . ILE A 1 116 ? -17.383 0.863 9.632 1.00 94.50 116 ILE A O 1
ATOM 875 N N . VAL A 1 117 ? -17.473 2.620 11.025 1.00 94.75 117 VAL A N 1
ATOM 876 C CA . VAL A 1 117 ? -16.194 3.230 10.638 1.00 94.75 117 VAL A CA 1
ATOM 877 C C . VAL A 1 117 ? -15.277 3.249 11.855 1.00 94.75 117 VAL A C 1
ATOM 879 O O . VAL A 1 117 ? -15.576 3.915 12.843 1.00 94.75 117 VAL A O 1
ATOM 882 N N . VAL A 1 118 ? -14.154 2.533 11.801 1.00 93.25 118 VAL A N 1
ATOM 883 C CA . VAL A 1 118 ? -13.190 2.445 12.914 1.00 93.25 118 VAL A CA 1
ATOM 884 C C . VAL A 1 118 ? -11.890 3.132 12.517 1.00 93.25 118 VAL A C 1
ATOM 886 O O . VAL A 1 118 ? -11.360 2.850 11.445 1.00 93.25 118 VAL A O 1
ATOM 889 N N . SER A 1 119 ? -11.355 4.015 13.363 1.00 90.88 119 SER A N 1
ATOM 890 C CA . SER A 1 119 ? -10.062 4.659 13.093 1.00 90.88 119 SER A CA 1
ATOM 891 C C . SER A 1 119 ? -8.940 3.624 13.038 1.00 90.88 119 SER A C 1
ATOM 893 O O . SER A 1 119 ? -8.869 2.736 13.889 1.00 90.88 119 SER A O 1
ATOM 895 N N . GLU A 1 120 ? -8.055 3.732 12.050 1.00 85.94 120 GLU A N 1
ATOM 896 C CA . GLU A 1 120 ? -7.007 2.747 11.788 1.00 85.94 120 GLU A CA 1
ATOM 897 C C . GLU A 1 120 ? -5.664 3.421 11.483 1.00 85.94 120 GLU A C 1
ATOM 899 O O . GLU A 1 120 ? -5.570 4.315 10.642 1.00 85.94 120 GLU A O 1
ATOM 904 N N . CYS A 1 121 ? -4.609 2.982 12.168 1.00 73.31 121 CYS A N 1
ATOM 905 C CA . CYS A 1 121 ? -3.256 3.513 12.037 1.00 73.31 121 CYS A CA 1
ATOM 906 C C . CYS A 1 121 ? -2.267 2.342 12.074 1.00 73.31 121 CYS A C 1
ATOM 908 O O . CYS A 1 121 ? -2.339 1.486 12.954 1.00 73.31 121 CYS A O 1
ATOM 910 N N . PHE A 1 122 ? -1.372 2.260 11.086 1.00 61.34 122 PHE A N 1
ATOM 911 C CA . PHE A 1 122 ? -0.405 1.156 10.925 1.00 61.34 122 PHE A CA 1
ATOM 912 C C . PHE A 1 122 ? -1.065 -0.245 10.921 1.00 61.34 122 PHE A C 1
ATOM 914 O O . PHE A 1 122 ? -0.563 -1.177 11.547 1.00 61.34 122 PHE A O 1
ATOM 921 N N . GLY A 1 123 ? -2.233 -0.376 10.276 1.00 68.75 123 GLY A N 1
ATOM 922 C CA . GLY A 1 123 ? -3.033 -1.611 10.234 1.00 68.75 123 GLY A CA 1
ATOM 923 C C . GLY A 1 123 ? -3.716 -1.989 11.557 1.00 68.75 123 GLY A C 1
ATOM 924 O O . GLY A 1 123 ? -4.381 -3.019 11.641 1.00 68.75 123 GLY A O 1
ATOM 925 N N . ARG A 1 124 ? -3.576 -1.172 12.610 1.00 72.19 124 ARG A N 1
ATOM 926 C CA . ARG A 1 124 ? -4.209 -1.390 13.915 1.00 72.19 124 ARG A CA 1
ATOM 927 C C . ARG A 1 124 ? -5.432 -0.490 14.060 1.00 72.19 124 ARG A C 1
ATOM 929 O O . ARG A 1 124 ? -5.351 0.719 13.855 1.00 72.19 124 ARG A O 1
ATOM 936 N N . ARG A 1 125 ? -6.557 -1.088 14.453 1.00 87.81 125 ARG A N 1
ATOM 937 C CA . ARG A 1 125 ? -7.811 -0.388 14.772 1.00 87.81 125 ARG A CA 1
ATOM 938 C C . ARG A 1 125 ? -7.758 0.235 16.171 1.00 87.81 125 ARG A C 1
ATOM 940 O O . ARG A 1 125 ? -7.188 -0.361 17.083 1.00 87.81 125 ARG A O 1
ATOM 947 N N . GLY A 1 126 ? -8.394 1.392 16.334 1.00 87.56 126 GLY A N 1
ATOM 948 C CA . GLY A 1 126 ? -8.455 2.152 17.582 1.00 87.56 126 GLY A CA 1
ATOM 949 C C . GLY A 1 126 ? -9.642 3.121 17.636 1.00 87.56 126 GLY A C 1
ATOM 950 O O . GLY A 1 126 ? -10.688 2.852 17.045 1.00 87.56 126 GLY A O 1
ATOM 951 N N . HIS A 1 127 ? -9.492 4.231 18.362 1.00 91.19 127 HIS A N 1
ATOM 952 C CA . HIS A 1 127 ? -10.570 5.191 18.648 1.00 91.19 127 HIS A CA 1
ATOM 953 C C . HIS A 1 127 ? -10.290 6.583 18.046 1.00 91.19 127 HIS A C 1
ATOM 955 O O . HIS A 1 127 ? -9.124 6.938 17.908 1.00 91.19 127 HIS A O 1
ATOM 961 N N . PRO A 1 128 ? -11.311 7.403 17.720 1.00 94.75 128 PRO A N 1
ATOM 962 C CA . PRO A 1 128 ? -12.748 7.125 17.810 1.00 94.75 128 PRO A CA 1
ATOM 963 C C . PRO A 1 128 ? -13.240 6.099 16.782 1.00 94.75 128 PRO A C 1
ATOM 965 O O . PRO A 1 128 ? -12.531 5.735 15.843 1.00 94.75 128 PRO A O 1
ATOM 968 N N . LEU A 1 129 ? -14.487 5.664 16.943 1.00 94.62 129 LEU A N 1
ATOM 969 C CA . LEU A 1 129 ? -15.223 4.930 15.913 1.00 94.62 129 LEU A CA 1
ATOM 970 C C . LEU A 1 129 ? -16.643 5.492 15.776 1.00 94.62 129 LEU A C 1
ATOM 972 O O . LEU A 1 129 ? -17.205 5.992 16.750 1.00 94.62 129 LEU A O 1
ATOM 976 N N . ALA A 1 130 ? -17.211 5.429 14.575 1.00 95.31 130 ALA A N 1
ATOM 977 C CA . ALA A 1 130 ? -18.573 5.859 14.279 1.00 95.31 130 ALA A CA 1
ATOM 978 C C . ALA A 1 130 ? -19.443 4.669 13.867 1.00 95.31 130 ALA A C 1
ATOM 980 O O . ALA A 1 130 ? -18.970 3.748 13.197 1.00 95.31 130 ALA A O 1
ATOM 981 N N . LEU A 1 131 ? -20.716 4.715 14.247 1.00 94.56 131 LEU A N 1
ATOM 982 C CA . LEU A 1 131 ? -21.743 3.757 13.852 1.00 94.56 131 LEU A CA 1
ATOM 983 C C . LEU A 1 131 ? -22.936 4.515 13.262 1.00 94.56 131 LEU A C 1
ATOM 985 O O . LEU A 1 131 ? -23.249 5.629 13.700 1.00 94.56 131 LEU A O 1
ATOM 989 N N . ARG A 1 132 ? -23.608 3.919 12.276 1.00 93.81 132 ARG A N 1
ATOM 990 C CA . ARG A 1 132 ? -24.891 4.431 11.785 1.00 93.81 132 ARG A CA 1
ATOM 991 C C . ARG A 1 132 ? -26.004 4.275 12.824 1.00 93.81 132 ARG A C 1
ATOM 993 O O . ARG A 1 132 ? -25.912 3.461 13.740 1.00 93.81 132 ARG A O 1
ATOM 1000 N N . ALA A 1 133 ? -27.076 5.039 12.658 1.00 90.56 133 ALA A N 1
ATOM 1001 C CA . ALA A 1 133 ? -28.228 5.043 13.554 1.00 90.56 133 ALA A CA 1
ATOM 1002 C C . ALA A 1 133 ? -28.936 3.684 13.677 1.00 90.56 133 ALA A C 1
ATOM 1004 O O . ALA A 1 133 ? -29.429 3.348 14.751 1.00 90.56 133 ALA A O 1
ATOM 1005 N N . GLU A 1 134 ? -28.949 2.864 12.623 1.00 88.56 134 GLU A N 1
ATOM 1006 C CA . GLU A 1 134 ? -29.565 1.532 12.640 1.00 88.56 134 GLU A CA 1
ATOM 1007 C C . GLU A 1 134 ? -28.898 0.594 13.672 1.00 88.56 134 GLU A C 1
ATOM 1009 O O . GLU A 1 134 ? -29.568 -0.241 14.280 1.00 88.56 134 GLU A O 1
ATOM 1014 N N . LEU A 1 135 ? -27.603 0.791 13.952 1.00 88.06 135 LEU A N 1
ATOM 1015 C CA . LEU A 1 135 ? -26.843 0.062 14.978 1.00 88.06 135 LEU A CA 1
ATOM 1016 C C . LEU A 1 135 ? -27.142 0.512 16.416 1.00 88.06 135 LEU A C 1
ATOM 1018 O O . LEU A 1 135 ? -26.724 -0.167 17.356 1.00 88.06 135 LEU A O 1
ATOM 1022 N N . ALA A 1 136 ? -27.864 1.619 16.626 1.00 85.88 136 ALA A N 1
ATOM 1023 C CA . ALA A 1 136 ? -28.213 2.084 17.969 1.00 85.88 136 ALA A CA 1
ATOM 1024 C C . ALA A 1 136 ? -29.011 1.022 18.747 1.00 85.88 136 ALA A C 1
ATOM 1026 O O . ALA A 1 136 ? -28.755 0.815 19.932 1.00 85.88 136 ALA A O 1
ATOM 1027 N N . ALA A 1 137 ? -29.917 0.304 18.072 1.00 83.19 137 ALA A N 1
ATOM 1028 C CA . ALA A 1 137 ? -30.674 -0.799 18.663 1.00 83.19 137 ALA A CA 1
ATOM 1029 C C . ALA A 1 137 ? -29.759 -1.961 19.094 1.00 83.19 137 ALA A C 1
ATOM 1031 O O . ALA A 1 137 ? -29.835 -2.399 20.237 1.00 83.19 137 ALA A O 1
ATOM 1032 N N . GLU A 1 138 ? -28.826 -2.397 18.236 1.00 85.38 138 GLU A N 1
ATOM 1033 C CA . GLU A 1 138 ? -27.875 -3.467 18.580 1.00 85.38 138 GLU A CA 1
ATOM 1034 C C . GLU A 1 138 ? -26.996 -3.108 19.787 1.00 85.38 138 GLU A C 1
ATOM 1036 O O . GLU A 1 138 ? -26.744 -3.960 20.636 1.00 85.38 138 GLU A O 1
ATOM 1041 N N . VAL A 1 139 ? -26.546 -1.852 19.901 1.00 84.06 139 VAL A N 1
ATOM 1042 C CA . VAL A 1 139 ? -25.751 -1.403 21.057 1.00 84.06 139 VAL A CA 1
ATOM 1043 C C . VAL A 1 139 ? -26.608 -1.328 22.328 1.00 84.06 139 VAL A C 1
ATOM 1045 O O . VAL A 1 139 ? -26.130 -1.690 23.407 1.00 84.06 139 VAL A O 1
ATOM 1048 N N . LEU A 1 140 ? -27.875 -0.915 22.228 1.00 83.25 140 LEU A N 1
ATOM 1049 C CA . LEU A 1 140 ? -28.810 -0.912 23.357 1.00 83.25 140 LEU A CA 1
ATOM 1050 C C . LEU A 1 140 ? -29.121 -2.340 23.847 1.00 83.25 140 LEU A C 1
ATOM 1052 O O . LEU A 1 140 ? -29.002 -2.584 25.047 1.00 83.25 140 LEU A O 1
ATOM 1056 N N . ASP A 1 141 ? -29.400 -3.286 22.946 1.00 81.88 141 ASP A N 1
ATOM 1057 C CA . ASP A 1 141 ? -29.844 -4.653 23.277 1.00 81.88 141 ASP A CA 1
ATOM 1058 C C . ASP A 1 141 ? -28.721 -5.615 23.730 1.00 81.88 141 ASP A C 1
ATOM 1060 O O . ASP A 1 141 ? -29.002 -6.632 24.372 1.00 81.88 141 ASP A O 1
ATOM 1064 N N . ALA A 1 142 ? -27.449 -5.314 23.437 1.00 76.81 142 ALA A N 1
ATOM 1065 C CA . ALA A 1 142 ? -26.271 -6.163 23.698 1.00 76.81 142 ALA A CA 1
ATOM 1066 C C . ALA A 1 142 ? -25.879 -6.317 25.195 1.00 76.81 142 ALA A C 1
ATOM 1068 O O . ALA A 1 142 ? -24.743 -6.042 25.593 1.00 76.81 142 ALA A O 1
ATOM 1069 N N . THR A 1 143 ? -26.822 -6.682 26.069 1.00 66.62 143 THR A N 1
ATOM 1070 C CA . THR A 1 143 ? -26.739 -6.564 27.546 1.00 66.62 143 THR A CA 1
ATOM 1071 C C . THR A 1 143 ? -25.587 -7.308 28.240 1.00 66.62 143 THR A C 1
ATOM 1073 O O . THR A 1 143 ? -25.345 -7.063 29.419 1.00 66.62 143 THR A O 1
ATOM 1076 N N . THR A 1 144 ? -24.875 -8.201 27.547 1.00 66.06 144 THR A N 1
ATOM 1077 C CA . THR A 1 144 ? -23.765 -9.008 28.101 1.00 66.06 144 THR A CA 1
ATOM 1078 C C . THR A 1 144 ? -22.488 -8.978 27.251 1.00 66.06 144 THR A C 1
ATOM 1080 O O . THR A 1 144 ? -21.546 -9.715 27.534 1.00 66.06 144 THR A O 1
ATOM 1083 N N . GLU A 1 145 ? -22.432 -8.132 26.220 1.00 74.44 145 GLU A N 1
ATOM 1084 C CA . GLU A 1 145 ? -21.326 -8.061 25.254 1.00 74.44 145 GLU A CA 1
ATOM 1085 C C . GLU A 1 145 ? -20.598 -6.713 25.353 1.00 74.44 145 GLU A C 1
ATOM 1087 O O . GLU A 1 145 ? -21.200 -5.700 25.716 1.00 74.44 145 GLU A O 1
ATOM 1092 N N . SER A 1 146 ? -19.314 -6.653 24.984 1.00 81.62 146 SER A N 1
ATOM 1093 C CA . SER A 1 146 ? -18.615 -5.370 24.870 1.00 81.62 146 SER A CA 1
ATOM 1094 C C . SER A 1 146 ? -18.886 -4.706 23.515 1.00 81.62 146 SER A C 1
ATOM 1096 O O . SER A 1 146 ? -19.206 -5.361 22.521 1.00 81.62 146 SER A O 1
ATOM 1098 N N . LEU A 1 147 ? -18.656 -3.390 23.417 1.00 80.88 147 LEU A N 1
ATOM 1099 C CA . LEU A 1 147 ? -18.740 -2.679 22.133 1.00 80.88 147 LEU A CA 1
ATOM 1100 C C . LEU A 1 147 ? -17.764 -3.255 21.082 1.00 80.88 147 LEU A C 1
ATOM 1102 O O . LEU A 1 147 ? -18.035 -3.183 19.885 1.00 80.88 147 LEU A O 1
ATOM 1106 N N . ARG A 1 148 ? -16.646 -3.862 21.511 1.00 83.81 148 ARG A N 1
ATOM 1107 C CA . ARG A 1 148 ? -15.702 -4.533 20.602 1.00 83.81 148 ARG A CA 1
ATOM 1108 C C . ARG A 1 148 ? -16.292 -5.807 19.999 1.00 83.81 148 ARG A C 1
ATOM 1110 O O . ARG A 1 148 ? -15.924 -6.139 18.878 1.00 83.81 148 ARG A O 1
ATOM 1117 N N . ASP A 1 149 ? -17.199 -6.482 20.698 1.00 83.75 149 ASP A N 1
ATOM 1118 C CA . ASP A 1 149 ? -17.834 -7.716 20.228 1.00 83.75 149 ASP A CA 1
ATOM 1119 C C . ASP A 1 149 ? -18.958 -7.400 19.236 1.00 83.75 149 ASP A C 1
ATOM 1121 O O . ASP A 1 149 ? -18.997 -7.989 18.157 1.00 83.75 149 ASP A O 1
ATOM 1125 N N . VAL A 1 150 ? -19.763 -6.363 19.511 1.00 80.88 150 VAL A N 1
ATOM 1126 C CA . VAL A 1 150 ? -20.735 -5.804 18.548 1.00 80.88 150 VAL A CA 1
ATOM 1127 C C . VAL A 1 150 ? -20.040 -5.403 17.236 1.00 80.88 150 VAL A C 1
ATOM 1129 O O . VAL A 1 150 ? -20.491 -5.777 16.158 1.00 80.88 150 VAL A O 1
ATOM 1132 N N . VAL A 1 151 ? -18.885 -4.726 17.313 1.00 83.81 151 VAL A N 1
ATOM 1133 C CA . VAL A 1 151 ? -18.070 -4.346 16.136 1.00 83.81 151 VAL A CA 1
ATOM 1134 C C . VAL A 1 151 ? -17.376 -5.546 15.461 1.00 83.81 151 VAL A C 1
ATOM 1136 O O . VAL A 1 151 ? -16.985 -5.453 14.301 1.00 83.81 151 VAL A O 1
ATOM 1139 N N . ARG A 1 152 ? -17.200 -6.682 16.148 1.00 83.25 152 ARG A N 1
ATOM 1140 C CA . ARG A 1 152 ? -16.577 -7.901 15.588 1.00 83.25 152 ARG A CA 1
ATOM 1141 C C . ARG A 1 152 ? -17.574 -8.904 15.012 1.00 83.25 152 ARG A C 1
ATOM 1143 O O . ARG A 1 152 ? -17.150 -9.766 14.247 1.00 83.25 152 ARG A O 1
ATOM 1150 N N . ARG A 1 153 ? -18.859 -8.795 15.366 1.00 81.81 153 ARG A N 1
ATOM 1151 C CA . ARG A 1 153 ? -19.946 -9.708 14.975 1.00 81.81 153 ARG A CA 1
ATOM 1152 C C . ARG A 1 153 ? -20.044 -9.923 13.464 1.00 81.81 153 ARG A C 1
ATOM 1154 O O . ARG A 1 153 ? -20.282 -11.045 13.031 1.00 81.81 153 ARG A O 1
ATOM 1161 N N . ASP A 1 154 ? -19.850 -8.861 12.689 1.00 78.12 154 ASP A N 1
ATOM 1162 C CA . ASP A 1 154 ? -19.879 -8.884 11.227 1.00 78.12 154 ASP A CA 1
ATOM 1163 C C . ASP A 1 154 ? -18.762 -7.982 10.660 1.00 78.12 154 ASP A C 1
ATOM 1165 O O . ASP A 1 154 ? -18.875 -6.752 10.699 1.00 78.12 154 ASP A O 1
ATOM 1169 N N . PRO A 1 155 ? -17.668 -8.570 10.139 1.00 81.44 155 PRO A N 1
ATOM 1170 C CA . PRO A 1 155 ? -16.576 -7.816 9.536 1.00 81.44 155 PRO A CA 1
ATOM 1171 C C . PRO A 1 155 ? -16.933 -7.063 8.245 1.00 81.44 155 PRO A C 1
ATOM 1173 O O . PRO A 1 155 ? -16.234 -6.101 7.930 1.00 81.44 155 PRO A O 1
ATOM 1176 N N . GLU A 1 156 ? -17.973 -7.454 7.494 1.00 82.44 156 GLU A N 1
ATOM 1177 C CA . GLU A 1 156 ? -18.316 -6.820 6.207 1.00 82.44 156 GLU A CA 1
ATOM 1178 C C . GLU A 1 156 ? -18.956 -5.433 6.390 1.00 82.44 156 GLU A C 1
ATOM 1180 O O . GLU A 1 156 ? -18.826 -4.559 5.526 1.00 82.44 156 GLU A O 1
ATOM 1185 N N . ARG A 1 157 ? -19.579 -5.201 7.553 1.00 87.25 157 ARG A N 1
ATOM 1186 C CA . ARG A 1 157 ? -20.154 -3.909 7.972 1.00 87.25 157 ARG A CA 1
ATOM 1187 C C . ARG A 1 157 ? -19.093 -2.876 8.378 1.00 87.25 157 ARG A C 1
ATOM 1189 O O . ARG A 1 157 ? -19.410 -1.684 8.461 1.00 87.25 157 ARG A O 1
ATOM 1196 N N . VAL A 1 158 ? -17.850 -3.311 8.625 1.00 90.50 158 VAL A N 1
ATOM 1197 C CA . VAL A 1 158 ? -16.768 -2.497 9.205 1.00 90.50 158 VAL A CA 1
ATOM 1198 C C . VAL A 1 158 ? -15.744 -2.056 8.162 1.00 90.50 158 VAL A C 1
ATOM 1200 O O . VAL A 1 158 ? -15.094 -2.877 7.519 1.00 90.50 158 VAL A O 1
ATOM 1203 N N . VAL A 1 159 ? -15.487 -0.750 8.089 1.00 91.69 159 VAL A N 1
ATOM 1204 C CA . VAL A 1 159 ? -14.385 -0.178 7.302 1.00 91.69 159 VAL A CA 1
ATOM 1205 C C . VAL A 1 159 ? -13.380 0.558 8.195 1.00 91.69 159 VAL A C 1
ATOM 1207 O O . VAL A 1 159 ? -13.753 1.278 9.122 1.00 91.69 159 VAL A O 1
ATOM 1210 N N . GLY A 1 160 ? -12.089 0.373 7.911 1.00 89.62 160 GLY A N 1
ATOM 1211 C CA . GLY A 1 160 ? -11.009 1.136 8.536 1.00 89.62 160 GLY A CA 1
ATOM 1212 C C . GLY A 1 160 ? -10.891 2.531 7.919 1.00 89.62 160 GLY A C 1
ATOM 1213 O O . GLY A 1 160 ? -10.740 2.658 6.701 1.00 89.62 160 GLY A O 1
ATOM 1214 N N . LEU A 1 161 ? -10.940 3.574 8.749 1.00 89.81 161 LEU A N 1
ATOM 1215 C CA . LEU A 1 161 ? -10.604 4.951 8.384 1.00 89.81 161 LEU A CA 1
ATOM 1216 C C . LEU A 1 161 ? -9.093 5.158 8.589 1.00 89.81 161 LEU A C 1
ATOM 1218 O O . LEU A 1 161 ? -8.664 5.269 9.738 1.00 89.81 161 LEU A O 1
ATOM 1222 N N . PRO A 1 162 ? -8.275 5.222 7.522 1.00 78.62 162 PRO A N 1
ATOM 1223 C CA . PRO A 1 162 ? -6.832 5.381 7.653 1.00 78.62 162 PRO A CA 1
ATOM 1224 C C . PRO A 1 162 ? -6.471 6.792 8.131 1.00 78.62 162 PRO A C 1
ATOM 1226 O O . PRO A 1 162 ? -6.816 7.802 7.502 1.00 78.62 162 PRO A O 1
ATOM 1229 N N . VAL A 1 163 ? -5.734 6.861 9.237 1.00 78.62 163 VAL A N 1
ATOM 1230 C CA . VAL A 1 163 ? -5.282 8.111 9.857 1.00 78.62 163 VAL A CA 1
ATOM 1231 C C . VAL A 1 163 ? -3.787 8.067 10.150 1.00 78.62 163 VAL A C 1
ATOM 1233 O O . VAL A 1 163 ? -3.210 7.021 10.432 1.00 78.62 163 VAL A O 1
ATOM 1236 N N . THR A 1 164 ? -3.142 9.229 10.075 1.00 70.50 164 THR A N 1
ATOM 1237 C CA . THR A 1 164 ? -1.701 9.390 10.330 1.00 70.50 164 THR A CA 1
ATOM 1238 C C . THR A 1 164 ? -1.366 9.579 11.809 1.00 70.50 164 THR A C 1
ATOM 1240 O O . THR A 1 164 ? -0.203 9.470 12.196 1.00 70.50 164 THR A O 1
ATOM 1243 N N . ASN A 1 165 ? -2.371 9.875 12.633 1.00 74.31 165 ASN A N 1
ATOM 1244 C CA . ASN A 1 165 ? -2.224 10.151 14.052 1.00 74.31 165 ASN A CA 1
ATOM 1245 C C . ASN A 1 165 ? -2.111 8.848 14.874 1.00 74.31 165 ASN A C 1
ATOM 1247 O O . ASN A 1 165 ? -3.049 8.048 14.887 1.00 74.31 165 ASN A O 1
ATOM 1251 N N . PRO A 1 166 ? -0.989 8.607 15.580 1.00 71.75 166 PRO A N 1
ATOM 1252 C CA . PRO A 1 166 ? -0.808 7.404 16.390 1.00 71.75 166 PRO A CA 1
ATOM 1253 C C . PRO A 1 166 ? -1.596 7.434 17.710 1.00 71.75 166 PRO A C 1
ATOM 1255 O O . PRO A 1 166 ? -1.717 6.394 18.353 1.00 71.75 166 PRO A O 1
ATOM 1258 N N . TRP A 1 167 ? -2.146 8.583 18.126 1.00 83.44 167 TRP A N 1
ATOM 1259 C CA . TRP A 1 167 ? -2.930 8.690 19.361 1.00 83.44 167 TRP A CA 1
ATOM 1260 C C . TRP A 1 167 ? -4.285 7.978 19.294 1.00 83.44 167 TRP A C 1
ATOM 1262 O O . TRP A 1 167 ? -4.872 7.706 20.335 1.00 83.44 167 TRP A O 1
ATOM 1272 N N . ILE A 1 168 ? -4.741 7.552 18.109 1.00 85.56 168 ILE A N 1
ATOM 1273 C CA . ILE A 1 168 ? -5.879 6.623 17.997 1.00 85.56 168 ILE A CA 1
ATOM 1274 C C . ILE A 1 168 ? -5.602 5.245 18.623 1.00 85.56 168 ILE A C 1
ATOM 1276 O O . ILE A 1 168 ? -6.537 4.489 18.875 1.00 85.56 168 ILE A O 1
ATOM 1280 N N . LEU A 1 169 ? -4.327 4.923 18.884 1.00 82.94 169 LEU A N 1
ATOM 1281 C CA . LEU A 1 169 ? -3.847 3.688 19.514 1.00 82.94 169 LEU A CA 1
ATOM 1282 C C . LEU A 1 169 ? -3.305 3.906 20.939 1.00 82.94 169 LEU A C 1
ATOM 1284 O O . LEU A 1 169 ? -2.596 3.034 21.443 1.00 82.94 169 LEU A O 1
ATOM 1288 N N . ARG A 1 170 ? -3.546 5.075 21.549 1.00 81.88 170 ARG A N 1
ATOM 1289 C CA . ARG A 1 170 ? -2.997 5.443 22.862 1.00 81.88 170 ARG A CA 1
ATOM 1290 C C . ARG A 1 170 ? -4.054 6.093 23.746 1.00 81.88 170 ARG A C 1
ATOM 1292 O O . ARG A 1 170 ? -4.453 7.234 23.518 1.00 81.88 170 ARG A O 1
ATOM 1299 N N . ASP A 1 171 ? -4.437 5.361 24.777 1.00 87.62 171 ASP A N 1
ATOM 1300 C CA . ASP A 1 171 ? -5.086 5.873 25.973 1.00 87.62 171 ASP A CA 1
ATOM 1301 C C . ASP A 1 171 ? -4.088 6.707 26.805 1.00 87.62 171 ASP A C 1
ATOM 1303 O O . ASP A 1 171 ? -2.876 6.508 26.745 1.00 87.62 171 ASP A O 1
ATOM 1307 N N . ILE A 1 172 ? -4.604 7.640 27.607 1.00 85.50 172 ILE A N 1
ATOM 1308 C CA . ILE A 1 172 ? -3.886 8.238 28.738 1.00 85.50 172 ILE A CA 1
ATOM 1309 C C . ILE A 1 172 ? -4.343 7.498 29.992 1.00 85.50 172 ILE A C 1
ATOM 1311 O O . ILE A 1 172 ? -5.476 7.682 30.447 1.00 85.50 172 ILE A O 1
ATOM 1315 N N . ASP A 1 173 ? -3.493 6.631 30.533 1.00 84.38 173 ASP A N 1
ATOM 1316 C CA . ASP A 1 173 ? -3.809 5.759 31.668 1.00 84.38 173 ASP A CA 1
ATOM 1317 C C . ASP A 1 173 ? -2.903 6.024 32.877 1.00 84.38 173 ASP A C 1
ATOM 1319 O O . ASP A 1 173 ? -3.359 5.906 34.017 1.00 84.38 173 ASP A O 1
ATOM 1323 N N . GLU A 1 174 ? -1.658 6.437 32.633 1.00 82.75 174 GLU A N 1
ATOM 1324 C CA . GLU A 1 174 ? -0.622 6.698 33.633 1.00 82.75 174 GLU A CA 1
ATOM 1325 C C . GLU A 1 174 ? 0.002 8.106 33.471 1.00 82.75 174 GLU A C 1
ATOM 1327 O O . GLU A 1 174 ? -0.104 8.732 32.410 1.00 82.75 174 GLU A O 1
ATOM 1332 N N . PRO A 1 175 ? 0.681 8.655 34.503 1.00 77.75 175 PRO A N 1
ATOM 1333 C CA . PRO A 1 175 ? 1.246 10.010 34.449 1.00 77.75 175 PRO A CA 1
ATOM 1334 C C . PRO A 1 175 ? 2.265 10.236 33.319 1.00 77.75 175 PRO A C 1
ATOM 1336 O O . PRO A 1 175 ? 2.433 11.363 32.853 1.00 77.75 175 PRO A O 1
ATOM 1339 N N . CYS A 1 176 ? 2.943 9.180 32.863 1.00 64.94 176 CYS A N 1
ATOM 1340 C CA . CYS A 1 176 ? 3.870 9.222 31.732 1.00 64.94 176 CYS A CA 1
ATOM 1341 C C . CYS A 1 176 ? 3.157 9.478 30.390 1.00 64.94 176 CYS A C 1
ATOM 1343 O O . CYS A 1 176 ? 3.662 10.266 29.585 1.00 64.94 176 CYS A O 1
ATOM 1345 N N . ASP A 1 177 ? 1.968 8.907 30.177 1.00 77.44 177 ASP A N 1
ATOM 1346 C CA . ASP A 1 177 ? 1.153 9.145 28.979 1.00 77.44 177 ASP A CA 1
ATOM 1347 C C . ASP A 1 177 ? 0.722 10.611 28.907 1.00 77.44 177 ASP A C 1
ATOM 1349 O O . ASP A 1 177 ? 0.806 11.248 27.857 1.00 77.44 177 ASP A O 1
ATOM 1353 N N . LEU A 1 178 ? 0.323 11.174 30.051 1.00 78.88 178 LEU A N 1
ATOM 1354 C CA . LEU A 1 178 ? -0.091 12.570 30.168 1.00 78.88 178 LEU A CA 1
ATOM 1355 C C . LEU A 1 178 ? 1.073 13.543 29.914 1.00 78.88 178 LEU A C 1
ATOM 1357 O O . LEU A 1 178 ? 0.876 14.580 29.282 1.00 78.88 178 LEU A O 1
ATOM 1361 N N . VAL A 1 179 ? 2.298 13.202 30.332 1.00 70.75 179 VAL A N 1
ATOM 1362 C CA . VAL A 1 179 ? 3.512 13.960 29.971 1.00 70.75 179 VAL A CA 1
ATOM 1363 C C . VAL A 1 179 ? 3.778 13.892 28.462 1.00 70.75 179 VAL A C 1
ATOM 1365 O O . VAL A 1 179 ? 4.023 14.927 27.841 1.00 70.75 179 VAL A O 1
ATOM 1368 N N . ALA A 1 180 ? 3.674 12.709 27.848 1.00 66.38 180 ALA A N 1
ATOM 1369 C CA . ALA A 1 180 ? 3.837 12.553 26.402 1.00 66.38 180 ALA A CA 1
ATOM 1370 C C . ALA A 1 180 ? 2.751 13.305 25.603 1.00 66.38 180 ALA A C 1
ATOM 1372 O O . ALA A 1 180 ? 3.040 13.886 24.555 1.00 66.38 180 ALA A O 1
ATOM 1373 N N . ALA A 1 181 ? 1.520 13.343 26.115 1.00 79.12 181 ALA A N 1
ATOM 1374 C CA . ALA A 1 181 ? 0.405 14.067 25.520 1.00 79.12 181 ALA A CA 1
ATOM 1375 C C . ALA A 1 181 ? 0.571 15.594 25.635 1.00 79.12 181 ALA A C 1
ATOM 1377 O O . ALA A 1 181 ? 0.357 16.308 24.654 1.00 79.12 181 ALA A O 1
ATOM 1378 N N . ARG A 1 182 ? 1.030 16.111 26.786 1.00 82.00 182 ARG A N 1
ATOM 1379 C CA . ARG A 1 182 ? 1.374 17.539 26.957 1.00 82.00 182 ARG A CA 1
ATOM 1380 C C . ARG A 1 182 ? 2.457 17.975 25.969 1.00 82.00 182 ARG A C 1
ATOM 1382 O O . ARG A 1 182 ? 2.250 18.933 25.229 1.00 82.00 182 ARG A O 1
ATOM 1389 N N . ALA A 1 183 ? 3.539 17.202 25.857 1.00 67.44 183 ALA A N 1
ATOM 1390 C CA . ALA A 1 183 ? 4.633 17.477 24.922 1.00 67.44 183 ALA A CA 1
ATOM 1391 C C . ALA A 1 183 ? 4.203 17.478 23.437 1.00 67.44 183 ALA A C 1
ATOM 1393 O O . ALA A 1 183 ? 4.811 18.172 22.622 1.00 67.44 183 ALA A O 1
ATOM 1394 N N . PHE A 1 184 ? 3.153 16.728 23.080 1.00 70.81 184 PHE A N 1
ATOM 1395 C CA . PHE A 1 184 ? 2.542 16.763 21.747 1.00 70.81 184 PHE A CA 1
ATOM 1396 C C . PHE A 1 184 ? 1.696 18.032 21.531 1.00 70.81 184 PHE A C 1
ATOM 1398 O O . PHE A 1 184 ? 1.776 18.655 20.475 1.00 70.81 184 PHE A O 1
ATOM 1405 N N . VAL A 1 185 ? 0.920 18.455 22.535 1.00 73.06 185 VAL A N 1
ATOM 1406 C CA . VAL A 1 185 ? 0.044 19.639 22.447 1.00 73.06 185 VAL A CA 1
ATOM 1407 C C . VAL A 1 185 ? 0.806 20.960 22.464 1.00 73.06 185 VAL A C 1
ATOM 1409 O O . VAL A 1 185 ? 0.408 21.890 21.769 1.00 73.06 185 VAL A O 1
ATOM 1412 N N . GLU A 1 186 ? 1.903 21.049 23.213 1.00 66.81 186 GLU A N 1
ATOM 1413 C CA . GLU A 1 186 ? 2.733 22.260 23.314 1.00 66.81 186 GLU A CA 1
ATOM 1414 C C . GLU A 1 186 ? 3.506 22.582 22.020 1.00 66.81 186 GLU A C 1
ATOM 1416 O O . GLU A 1 186 ? 4.091 23.660 21.895 1.00 66.81 186 GLU A O 1
ATOM 1421 N N . ARG A 1 187 ? 3.511 21.671 21.035 1.00 60.34 187 ARG A N 1
ATOM 1422 C CA . ARG A 1 187 ? 4.175 21.849 19.735 1.00 60.34 187 ARG A CA 1
ATOM 1423 C C . ARG A 1 187 ? 3.278 21.434 18.557 1.00 60.34 187 ARG A C 1
ATOM 1425 O O . ARG A 1 187 ? 3.600 20.463 17.871 1.00 60.34 187 ARG A O 1
ATOM 1432 N N . PRO A 1 188 ? 2.214 22.202 18.243 1.00 52.00 188 PRO A N 1
ATOM 1433 C CA . PRO A 1 188 ? 1.354 21.981 17.079 1.00 52.00 188 PRO A CA 1
ATOM 1434 C C . PRO A 1 188 ? 2.020 22.484 15.782 1.00 52.00 188 PRO A C 1
ATOM 1436 O O . PRO A 1 188 ? 1.454 23.266 15.021 1.00 52.00 188 PRO A O 1
ATOM 1439 N N . VAL A 1 189 ? 3.252 22.0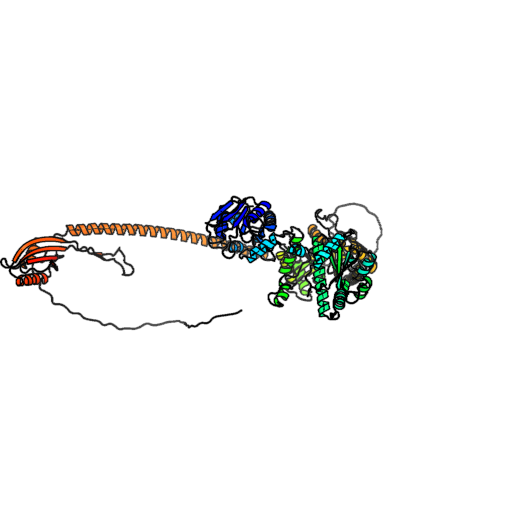37 15.540 1.00 47.31 189 VAL A N 1
ATOM 1440 C CA . VAL A 1 189 ? 3.843 22.007 14.198 1.00 47.31 189 VAL A CA 1
ATOM 1441 C C . VAL A 1 189 ? 3.111 20.909 13.415 1.00 47.31 189 VAL A C 1
ATOM 1443 O O . VAL A 1 189 ? 2.536 19.999 14.017 1.00 47.31 189 VAL A O 1
ATOM 1446 N N . GLU A 1 190 ? 3.178 20.916 12.082 1.00 52.69 190 GLU A N 1
ATOM 1447 C CA . GLU A 1 190 ? 3.043 19.658 11.337 1.00 52.69 190 GLU A CA 1
ATOM 1448 C C . GLU A 1 190 ? 3.973 18.620 12.001 1.00 52.69 190 GLU A C 1
ATOM 1450 O O . GLU A 1 190 ? 5.180 18.877 12.077 1.00 52.69 190 GLU A O 1
ATOM 1455 N N . PRO A 1 191 ? 3.466 17.485 12.527 1.00 66.50 191 PRO A N 1
ATOM 1456 C CA . PRO A 1 191 ? 4.308 16.569 13.282 1.00 66.50 191 PRO A CA 1
ATOM 1457 C C . PRO A 1 191 ? 5.516 16.154 12.445 1.00 66.50 191 PRO A C 1
ATOM 1459 O O . PRO A 1 191 ? 5.365 15.800 11.277 1.00 66.50 191 PRO A O 1
ATOM 1462 N N . VAL A 1 192 ? 6.719 16.152 13.026 1.00 75.75 192 VAL A N 1
ATOM 1463 C CA . VAL A 1 192 ? 7.947 15.819 12.275 1.00 75.75 192 VAL A CA 1
ATOM 1464 C C . VAL A 1 192 ? 7.836 14.427 11.628 1.00 75.75 192 VAL A C 1
ATOM 1466 O O . VAL A 1 192 ? 8.305 14.218 10.514 1.00 75.75 192 VAL A O 1
ATOM 1469 N N . ALA A 1 193 ? 7.098 13.506 12.260 1.00 72.12 193 ALA A N 1
ATOM 1470 C CA . ALA A 1 193 ? 6.724 12.214 11.687 1.00 72.12 193 ALA A CA 1
ATOM 1471 C C . ALA A 1 193 ? 5.825 12.311 10.431 1.00 72.12 193 ALA A C 1
ATOM 1473 O O . ALA A 1 193 ? 5.985 11.504 9.518 1.00 72.12 193 ALA A O 1
ATOM 1474 N N . SER A 1 194 ? 4.904 13.276 10.352 1.00 67.44 194 SER A N 1
ATOM 1475 C CA . SER A 1 194 ? 4.099 13.558 9.152 1.00 67.44 194 SER A CA 1
ATOM 1476 C C . SER A 1 194 ? 4.961 14.135 8.030 1.00 67.44 194 SER A C 1
ATOM 1478 O O . SER A 1 194 ? 4.846 13.684 6.892 1.00 67.44 194 SER A O 1
ATOM 1480 N N . LEU A 1 195 ? 5.884 15.052 8.346 1.00 78.25 195 LEU A N 1
ATOM 1481 C CA . LEU A 1 195 ? 6.861 15.569 7.380 1.00 78.25 195 LEU A CA 1
ATOM 1482 C C . LEU A 1 195 ? 7.723 14.427 6.809 1.00 78.25 195 LEU A C 1
ATOM 1484 O O . LEU A 1 195 ? 7.724 14.201 5.602 1.00 78.25 195 LEU A O 1
ATOM 1488 N N . MET A 1 196 ? 8.333 13.615 7.683 1.00 86.81 196 MET A N 1
ATOM 1489 C CA . MET A 1 196 ? 9.094 12.411 7.315 1.00 86.81 196 MET A CA 1
ATOM 1490 C C . MET A 1 196 ? 8.286 11.425 6.451 1.00 86.81 196 MET A C 1
ATOM 1492 O O . MET A 1 196 ? 8.820 10.853 5.501 1.00 86.81 196 MET A O 1
ATOM 1496 N N . ARG A 1 197 ? 6.994 11.222 6.748 1.00 78.38 197 ARG A N 1
ATOM 1497 C CA . ARG A 1 197 ? 6.101 10.346 5.963 1.00 78.38 197 ARG A CA 1
ATOM 1498 C C . ARG A 1 197 ? 5.771 10.914 4.586 1.00 78.38 197 ARG A C 1
ATOM 1500 O O . ARG A 1 197 ? 5.627 10.140 3.639 1.00 78.38 197 ARG A O 1
ATOM 1507 N N . ARG A 1 198 ? 5.702 12.240 4.447 1.00 77.94 198 ARG A N 1
ATOM 1508 C CA . ARG A 1 198 ? 5.509 12.923 3.161 1.00 77.94 198 ARG A CA 1
ATOM 1509 C C . ARG A 1 198 ? 6.778 13.049 2.320 1.00 77.94 198 ARG A C 1
ATOM 1511 O O . ARG A 1 198 ? 6.640 13.408 1.159 1.00 77.94 198 ARG A O 1
ATOM 1518 N N . HIS A 1 199 ? 7.968 12.699 2.821 1.00 87.94 199 HIS A N 1
ATOM 1519 C CA . HIS A 1 199 ? 9.207 12.754 2.032 1.00 87.94 199 HIS A CA 1
ATOM 1520 C C . HIS A 1 199 ? 9.052 12.085 0.651 1.00 87.94 199 HIS A C 1
ATOM 1522 O O . HIS A 1 199 ? 8.777 10.878 0.550 1.00 87.94 199 HIS A O 1
ATOM 1528 N N . ARG A 1 200 ? 9.285 12.860 -0.412 1.00 85.12 200 ARG A N 1
ATOM 1529 C CA . ARG A 1 200 ? 9.438 12.405 -1.801 1.00 85.12 200 ARG A CA 1
ATOM 1530 C C . ARG A 1 200 ? 10.691 13.084 -2.358 1.00 85.12 200 ARG A C 1
ATOM 1532 O O . ARG A 1 200 ? 10.751 14.310 -2.389 1.00 85.12 200 ARG A O 1
ATOM 1539 N N . SER A 1 201 ? 11.684 12.328 -2.825 1.00 90.31 201 SER A N 1
ATOM 1540 C CA . SER A 1 201 ? 12.890 12.938 -3.405 1.00 90.31 201 SER A CA 1
ATOM 1541 C C . SER A 1 201 ? 12.552 13.593 -4.750 1.00 90.31 201 SER A C 1
ATOM 1543 O O . SER A 1 201 ? 12.252 12.889 -5.720 1.00 90.31 201 SER A O 1
ATOM 1545 N N . ARG A 1 202 ? 12.581 14.928 -4.790 1.00 87.50 202 ARG A N 1
ATOM 1546 C CA . ARG A 1 202 ? 12.203 15.757 -5.948 1.00 87.50 202 ARG A CA 1
ATOM 1547 C C . ARG A 1 202 ? 13.317 15.758 -6.995 1.00 87.50 202 ARG A C 1
ATOM 1549 O O . ARG A 1 202 ? 14.489 15.850 -6.633 1.00 87.50 202 ARG A O 1
ATOM 1556 N N . ARG A 1 203 ? 12.976 15.605 -8.278 1.00 88.81 203 ARG A N 1
ATOM 1557 C CA . ARG A 1 203 ? 13.953 15.491 -9.384 1.00 88.81 203 ARG A CA 1
ATOM 1558 C C . ARG A 1 203 ? 13.660 16.429 -10.552 1.00 88.81 203 ARG A C 1
ATOM 1560 O O . ARG A 1 203 ? 14.318 16.323 -11.585 1.00 88.81 203 ARG A O 1
ATOM 1567 N N . ARG A 1 204 ? 12.733 17.376 -10.398 1.00 83.50 204 ARG A N 1
ATOM 1568 C CA . ARG A 1 204 ? 12.626 18.545 -11.276 1.00 83.50 204 ARG A CA 1
ATOM 1569 C C . ARG A 1 204 ? 12.597 19.795 -10.414 1.00 83.50 204 ARG A C 1
ATOM 1571 O O . ARG A 1 204 ? 11.874 19.861 -9.424 1.00 83.50 204 ARG A O 1
ATOM 1578 N N . PHE A 1 205 ? 13.375 20.793 -10.805 1.00 84.94 205 PHE A N 1
ATOM 1579 C CA . PHE A 1 205 ? 13.491 22.043 -10.065 1.00 84.94 205 PHE A CA 1
ATOM 1580 C C . PHE A 1 205 ? 13.083 23.220 -10.940 1.00 84.94 205 PHE A C 1
ATOM 1582 O O . PHE A 1 205 ? 13.305 23.216 -12.152 1.00 84.94 205 PHE A O 1
ATOM 1589 N N . ARG A 1 206 ? 12.472 24.227 -10.319 1.00 80.31 206 ARG A N 1
ATOM 1590 C CA . ARG A 1 206 ? 12.225 25.520 -10.961 1.00 80.31 206 ARG A CA 1
ATOM 1591 C C . ARG A 1 206 ? 13.543 26.314 -11.017 1.00 80.31 206 ARG A C 1
ATOM 1593 O O . ARG A 1 206 ? 14.390 26.109 -10.146 1.00 80.31 206 ARG A O 1
ATOM 1600 N N . PRO A 1 207 ? 13.742 27.205 -12.006 1.00 78.69 207 PRO A N 1
ATOM 1601 C CA . PRO A 1 207 ? 14.978 27.984 -12.139 1.00 78.69 207 PRO A CA 1
ATOM 1602 C C . PRO A 1 207 ? 15.205 29.015 -11.016 1.00 78.69 207 PRO A C 1
ATOM 1604 O O . PRO A 1 207 ? 16.305 29.559 -10.911 1.00 78.69 207 PRO A O 1
ATOM 1607 N N . GLU A 1 208 ? 14.194 29.307 -10.194 1.00 81.00 208 GLU A N 1
ATOM 1608 C CA . GLU A 1 208 ? 14.282 30.188 -9.029 1.00 81.00 208 GLU A CA 1
ATOM 1609 C C . GLU A 1 208 ? 15.411 29.772 -8.063 1.00 81.00 208 GLU A C 1
ATOM 1611 O O . GLU A 1 208 ? 15.547 28.611 -7.672 1.00 81.00 208 GLU A O 1
ATOM 1616 N N . THR A 1 209 ? 16.217 30.738 -7.622 1.00 79.81 209 THR A N 1
ATOM 1617 C CA . THR A 1 209 ? 17.300 30.496 -6.665 1.00 79.81 209 THR A CA 1
ATOM 1618 C C . THR A 1 209 ? 16.771 30.311 -5.240 1.00 79.81 209 THR A C 1
ATOM 1620 O O . THR A 1 209 ? 15.829 30.978 -4.812 1.00 79.81 209 THR A O 1
ATOM 1623 N N . VAL A 1 210 ? 17.410 29.431 -4.461 1.00 76.06 210 VAL A N 1
ATOM 1624 C CA . VAL A 1 210 ? 17.218 29.376 -2.998 1.00 76.06 210 VAL A CA 1
ATOM 1625 C C . VAL A 1 210 ? 17.983 30.550 -2.367 1.00 76.06 210 VAL A C 1
ATOM 1627 O O . VAL A 1 210 ? 19.198 30.616 -2.590 1.00 76.06 210 VAL A O 1
ATOM 1630 N N . PRO A 1 211 ? 17.354 31.464 -1.602 1.00 74.56 211 PRO A N 1
ATOM 1631 C CA . PRO A 1 211 ? 18.041 32.585 -0.951 1.00 74.56 211 PRO A CA 1
ATOM 1632 C C . PRO A 1 211 ? 19.148 32.133 0.010 1.00 74.56 211 PRO A C 1
ATOM 1634 O O . PRO A 1 211 ? 19.030 31.080 0.635 1.00 74.56 211 PRO A O 1
ATOM 1637 N N . ASP A 1 212 ? 20.213 32.926 0.167 1.00 70.75 212 ASP A N 1
ATOM 1638 C CA . ASP A 1 212 ? 21.320 32.575 1.072 1.00 70.75 212 ASP A CA 1
ATOM 1639 C C . ASP A 1 212 ? 20.867 32.476 2.530 1.00 70.75 212 ASP A C 1
ATOM 1641 O O . ASP A 1 212 ? 21.071 31.432 3.132 1.00 70.75 212 ASP A O 1
ATOM 1645 N N . ALA A 1 213 ? 20.119 33.455 3.050 1.00 59.91 213 ALA A N 1
ATOM 1646 C CA . ALA A 1 213 ? 19.592 33.404 4.419 1.00 59.91 213 ALA A CA 1
ATOM 1647 C C . ALA A 1 213 ? 18.687 32.180 4.696 1.00 59.91 213 ALA A C 1
ATOM 1649 O O . ALA A 1 213 ? 18.646 31.692 5.822 1.00 59.91 213 ALA A O 1
ATOM 1650 N N . GLN A 1 214 ? 17.981 31.656 3.682 1.00 75.50 214 GLN A N 1
ATOM 1651 C CA . GLN A 1 214 ? 17.165 30.443 3.830 1.00 75.50 214 GLN A CA 1
ATOM 1652 C C . GLN A 1 214 ? 18.038 29.180 3.826 1.00 75.50 214 GLN A C 1
ATOM 1654 O O . GLN A 1 214 ? 17.819 28.273 4.624 1.00 75.50 214 GLN A O 1
ATOM 1659 N N . LEU A 1 215 ? 19.066 29.128 2.971 1.00 79.31 215 LEU A N 1
ATOM 1660 C CA . LEU A 1 215 ? 20.031 28.028 2.963 1.00 79.31 215 LEU A CA 1
ATOM 1661 C C . LEU A 1 215 ? 20.880 28.003 4.246 1.00 79.31 215 LEU A C 1
ATOM 1663 O O . LEU A 1 215 ? 21.111 26.934 4.806 1.00 79.31 215 LEU A O 1
ATOM 1667 N N . GLU A 1 216 ? 21.300 29.170 4.734 1.00 81.62 216 GLU A N 1
ATOM 1668 C CA . GLU A 1 216 ? 21.974 29.349 6.022 1.00 81.62 216 GLU A CA 1
ATOM 1669 C C . GLU A 1 216 ? 21.085 28.871 7.171 1.00 81.62 216 GLU A C 1
ATOM 1671 O O . GLU A 1 216 ? 21.540 28.073 7.980 1.00 81.62 216 GLU A O 1
ATOM 1676 N N . TRP A 1 217 ? 19.806 29.261 7.208 1.00 68.56 217 TRP A N 1
ATOM 1677 C CA . TRP A 1 217 ? 18.836 28.787 8.204 1.00 68.56 217 TRP A CA 1
ATOM 1678 C C . TRP A 1 217 ? 18.648 27.260 8.191 1.00 68.56 217 TRP A C 1
ATOM 1680 O O . TRP A 1 217 ? 18.652 26.631 9.251 1.00 68.56 217 TRP A O 1
ATOM 1690 N N . ILE A 1 218 ? 18.554 26.646 7.007 1.00 85.38 218 ILE A N 1
ATOM 1691 C CA . ILE A 1 218 ? 18.460 25.186 6.832 1.00 85.38 218 ILE A CA 1
ATOM 1692 C C . ILE A 1 218 ? 19.718 24.482 7.367 1.00 85.38 218 ILE A C 1
ATOM 1694 O O . ILE A 1 218 ? 19.615 23.497 8.100 1.00 85.38 218 ILE A O 1
ATOM 1698 N N . VAL A 1 219 ? 20.910 24.991 7.038 1.00 92.69 219 VAL A N 1
ATOM 1699 C CA . VAL A 1 219 ? 22.196 24.413 7.468 1.00 92.69 219 VAL A CA 1
ATOM 1700 C C . VAL A 1 219 ? 22.461 24.652 8.961 1.00 92.69 219 VAL A C 1
ATOM 1702 O O . VAL A 1 219 ? 22.941 23.750 9.650 1.00 92.69 219 VAL A O 1
ATOM 1705 N N . ASP A 1 220 ? 22.109 25.825 9.489 1.00 89.62 220 ASP A N 1
ATOM 1706 C CA . ASP A 1 220 ? 22.245 26.162 10.908 1.00 89.62 220 ASP A CA 1
ATOM 1707 C C . ASP A 1 220 ? 21.283 25.339 11.771 1.00 89.62 220 ASP A C 1
ATOM 1709 O O . ASP A 1 220 ? 21.691 24.812 12.803 1.00 89.62 220 ASP A O 1
ATOM 1713 N N . SER A 1 221 ? 20.051 25.119 11.303 1.00 86.56 221 SER A N 1
ATOM 1714 C CA . SER A 1 221 ? 19.107 24.176 11.917 1.00 86.56 221 SER A CA 1
ATOM 1715 C C . SER A 1 221 ? 19.655 22.747 11.897 1.00 86.56 221 SER A C 1
ATOM 1717 O O . SER A 1 221 ? 19.591 22.034 12.901 1.00 86.56 221 SER A O 1
ATOM 1719 N N . ALA A 1 222 ? 20.248 22.323 10.776 1.00 96.12 222 ALA A N 1
ATOM 1720 C CA . ALA A 1 222 ? 20.773 20.972 10.633 1.00 96.12 222 ALA A CA 1
ATOM 1721 C C . ALA A 1 222 ? 21.975 20.672 11.542 1.00 96.12 222 ALA A C 1
ATOM 1723 O O . ALA A 1 222 ? 22.128 19.526 11.974 1.00 96.12 222 ALA A O 1
ATOM 1724 N N . ARG A 1 223 ? 22.795 21.679 11.887 1.00 94.44 223 ARG A N 1
ATOM 1725 C CA . ARG A 1 223 ? 24.005 21.506 12.720 1.00 94.44 223 ARG A CA 1
ATOM 1726 C C . ARG A 1 223 ? 23.723 21.017 14.148 1.00 94.44 223 ARG A C 1
ATOM 1728 O O . ARG A 1 223 ? 24.631 20.513 14.801 1.00 94.44 223 ARG A O 1
ATOM 1735 N N . TYR A 1 224 ? 22.472 21.112 14.607 1.00 93.38 224 TYR A N 1
ATOM 1736 C CA . TYR A 1 224 ? 21.991 20.526 15.867 1.00 93.38 224 TYR A CA 1
ATOM 1737 C C . TYR A 1 224 ? 21.744 19.001 15.776 1.00 93.38 224 TYR A C 1
ATOM 1739 O O . TYR A 1 224 ? 21.096 18.416 16.643 1.00 93.38 224 TYR A O 1
ATOM 1747 N N . ALA A 1 225 ? 22.258 18.347 14.729 1.00 95.50 225 ALA A N 1
ATOM 1748 C CA . ALA A 1 225 ? 22.342 16.896 14.607 1.00 95.50 225 ALA A CA 1
ATOM 1749 C C . ALA A 1 225 ? 23.033 16.233 15.812 1.00 95.50 225 ALA A C 1
ATOM 1751 O O . ALA A 1 225 ? 24.004 16.750 16.369 1.00 95.50 225 ALA A O 1
ATOM 1752 N N . ALA A 1 226 ? 22.568 15.032 16.165 1.00 94.38 226 ALA A N 1
ATOM 1753 C CA . ALA A 1 226 ? 23.301 14.153 17.066 1.00 94.38 226 ALA A CA 1
ATOM 1754 C C . ALA A 1 226 ? 24.632 13.748 16.412 1.00 94.38 226 ALA A C 1
ATOM 1756 O O . ALA A 1 226 ? 24.653 13.357 15.246 1.00 94.38 226 ALA A O 1
ATOM 1757 N N . THR A 1 227 ? 25.729 13.854 17.162 1.00 94.62 227 THR A N 1
ATOM 1758 C CA . THR A 1 227 ? 27.090 13.571 16.684 1.00 94.62 227 THR A CA 1
ATOM 1759 C C . THR A 1 227 ? 27.852 12.769 17.728 1.00 94.62 227 THR A C 1
ATOM 1761 O O . THR A 1 227 ? 27.721 13.013 18.933 1.00 94.62 227 THR A O 1
ATOM 1764 N N . SER A 1 228 ? 28.646 11.793 17.292 1.00 89.62 228 SER A N 1
ATOM 1765 C CA . SER A 1 228 ? 29.395 10.953 18.229 1.00 89.62 228 SER A CA 1
ATOM 1766 C C . SER A 1 228 ? 30.518 11.762 18.891 1.00 89.62 228 SER A C 1
ATOM 1768 O O . SER A 1 228 ? 31.213 12.554 18.247 1.00 89.62 228 SER A O 1
ATOM 1770 N N . SER A 1 229 ? 30.656 11.614 20.212 1.00 88.12 229 SER A N 1
ATOM 1771 C CA . SER A 1 229 ? 31.570 12.386 21.075 1.00 88.12 229 SER A CA 1
ATOM 1772 C C . SER A 1 229 ? 31.497 13.918 20.906 1.00 88.12 229 SER A C 1
ATOM 1774 O O . SER A 1 229 ? 32.451 14.614 21.246 1.00 88.12 229 SER A O 1
ATOM 1776 N N . MET A 1 230 ? 30.386 14.454 20.378 1.00 90.44 230 MET A N 1
ATOM 1777 C CA . MET A 1 230 ? 30.230 15.865 19.982 1.00 90.44 230 MET A CA 1
ATOM 1778 C C . MET A 1 230 ? 31.294 16.351 18.968 1.00 90.44 230 MET A C 1
ATOM 1780 O O . MET A 1 230 ? 31.548 17.553 18.857 1.00 90.44 230 MET A O 1
ATOM 1784 N N . MET A 1 231 ? 31.924 15.442 18.206 1.00 90.88 231 MET A N 1
ATOM 1785 C CA . MET A 1 231 ? 32.980 15.804 17.245 1.00 90.88 231 MET A CA 1
ATOM 1786 C C . MET A 1 231 ? 32.465 16.690 16.107 1.00 90.88 231 MET A C 1
ATOM 1788 O O . MET A 1 231 ? 33.213 17.532 15.613 1.00 90.88 231 MET A O 1
ATOM 1792 N N . GLN A 1 232 ? 31.199 16.520 15.706 1.00 95.19 232 GLN A N 1
ATOM 1793 C CA . GLN A 1 232 ? 30.593 17.217 14.567 1.00 95.19 232 GLN A CA 1
ATOM 1794 C C . GLN A 1 232 ? 31.432 17.035 13.294 1.00 95.19 232 GLN A C 1
ATOM 1796 O O . GLN A 1 232 ? 31.723 18.008 12.600 1.00 95.19 232 GLN A O 1
ATOM 1801 N N . ALA A 1 233 ? 31.867 15.807 13.000 1.00 96.56 233 ALA A N 1
ATOM 1802 C CA . ALA A 1 233 ? 32.866 15.473 11.978 1.00 96.56 233 ALA A CA 1
ATOM 1803 C C . ALA A 1 233 ? 32.314 15.511 10.532 1.00 96.56 233 ALA A C 1
ATOM 1805 O O . ALA A 1 233 ? 32.559 14.621 9.719 1.00 96.56 233 ALA A O 1
ATOM 1806 N N . TYR A 1 234 ? 31.551 16.560 10.213 1.00 97.81 234 TYR A N 1
ATOM 1807 C CA . TYR A 1 234 ? 30.891 16.806 8.933 1.00 97.81 234 TYR A CA 1
ATOM 1808 C C . TYR A 1 234 ? 31.181 18.210 8.379 1.00 97.81 234 TYR A C 1
ATOM 1810 O O . TYR A 1 234 ? 31.466 19.147 9.125 1.00 97.81 234 TYR A O 1
ATOM 1818 N N . ALA A 1 235 ? 31.010 18.400 7.074 1.00 98.19 235 ALA A N 1
ATOM 1819 C CA . ALA A 1 235 ? 30.952 19.716 6.437 1.00 98.19 235 ALA A CA 1
ATOM 1820 C C . ALA A 1 235 ? 29.908 19.728 5.308 1.00 98.19 235 ALA A C 1
ATOM 1822 O O . ALA A 1 235 ? 29.409 18.679 4.900 1.00 98.19 235 ALA A O 1
ATOM 1823 N N . VAL A 1 236 ? 29.579 20.910 4.780 1.00 98.50 236 VAL A N 1
ATOM 1824 C CA . VAL A 1 236 ? 28.787 21.040 3.549 1.00 98.50 236 VAL A CA 1
ATOM 1825 C C . VAL A 1 236 ? 29.365 22.120 2.640 1.00 98.50 236 VAL A C 1
ATOM 1827 O O . VAL A 1 236 ? 29.630 23.234 3.084 1.00 98.50 236 VAL A O 1
ATOM 1830 N N . VAL A 1 237 ? 29.546 21.793 1.358 1.00 98.56 237 VAL A N 1
ATOM 1831 C CA . VAL A 1 237 ? 29.965 22.745 0.317 1.00 98.56 237 VAL A CA 1
ATOM 1832 C C . VAL A 1 237 ? 28.779 23.033 -0.599 1.00 98.56 237 VAL A C 1
ATOM 1834 O O . VAL A 1 237 ? 28.285 22.136 -1.284 1.00 98.56 237 VAL A O 1
ATOM 1837 N N . ALA A 1 238 ? 28.312 24.284 -0.610 1.00 98.00 238 ALA A N 1
ATOM 1838 C CA . ALA A 1 238 ? 27.173 24.718 -1.416 1.00 98.00 238 ALA A CA 1
ATOM 1839 C C . ALA A 1 238 ? 27.613 25.251 -2.789 1.00 98.00 238 ALA A C 1
ATOM 1841 O O . ALA A 1 238 ? 28.209 26.321 -2.908 1.00 98.00 238 ALA A O 1
ATOM 1842 N N . VAL A 1 239 ? 27.287 24.515 -3.852 1.00 98.06 239 VAL A N 1
ATOM 1843 C CA . VAL A 1 239 ? 27.678 24.827 -5.230 1.00 98.06 239 VAL A CA 1
ATOM 1844 C C . VAL A 1 239 ? 26.520 25.495 -5.975 1.00 98.06 239 VAL A C 1
ATOM 1846 O O . VAL A 1 239 ? 25.593 24.846 -6.467 1.00 98.06 239 VAL A O 1
ATOM 1849 N N . ARG A 1 240 ? 26.597 26.827 -6.064 1.00 94.88 240 ARG A N 1
ATOM 1850 C CA . ARG A 1 240 ? 25.646 27.688 -6.795 1.00 94.88 240 ARG A CA 1
ATOM 1851 C C . ARG A 1 240 ? 26.091 28.053 -8.218 1.00 94.88 240 ARG A C 1
ATOM 1853 O O . ARG A 1 240 ? 25.252 28.467 -9.016 1.00 94.88 240 ARG A O 1
ATOM 1860 N N . ASP A 1 241 ? 27.370 27.889 -8.555 1.00 96.69 241 ASP A N 1
ATOM 1861 C CA . ASP A 1 241 ? 27.864 28.121 -9.918 1.00 96.69 241 ASP A CA 1
ATOM 1862 C C . ASP A 1 241 ? 27.368 27.032 -10.883 1.00 96.69 241 ASP A C 1
ATOM 1864 O O . ASP A 1 241 ? 27.496 25.836 -10.610 1.00 96.69 241 ASP A O 1
ATOM 1868 N N . ALA A 1 242 ? 26.832 27.462 -12.026 1.00 94.50 242 ALA A N 1
ATOM 1869 C CA . ALA A 1 242 ? 26.316 26.569 -13.052 1.00 94.50 242 ALA A CA 1
ATOM 1870 C C . ALA A 1 242 ? 27.431 25.726 -13.687 1.00 94.50 242 ALA A C 1
ATOM 1872 O O . ALA A 1 242 ? 27.224 24.536 -13.883 1.00 94.50 242 ALA A O 1
ATOM 1873 N N . GLY A 1 243 ? 28.620 26.289 -13.945 1.00 97.00 243 GLY A N 1
ATOM 1874 C CA . GLY A 1 243 ? 29.731 25.556 -14.571 1.00 97.00 243 GLY A CA 1
ATOM 1875 C C . GLY A 1 243 ? 30.318 24.459 -13.674 1.00 97.00 243 GLY A C 1
ATOM 1876 O O . GLY A 1 243 ? 30.609 23.353 -14.135 1.00 97.00 243 GLY A O 1
ATOM 1877 N N . ARG A 1 244 ? 30.442 24.723 -12.369 1.00 97.56 244 ARG A N 1
ATOM 1878 C CA . ARG A 1 244 ? 30.795 23.706 -11.370 1.00 97.56 244 ARG A CA 1
ATOM 1879 C C . ARG A 1 244 ? 29.692 22.653 -11.229 1.00 97.56 244 ARG A C 1
ATOM 1881 O O . ARG A 1 244 ? 30.025 21.473 -11.293 1.00 97.56 244 ARG A O 1
ATOM 1888 N N . ARG A 1 245 ? 28.403 23.019 -11.113 1.00 96.56 245 ARG A N 1
ATOM 1889 C CA . ARG A 1 245 ? 27.304 22.023 -11.087 1.00 96.56 245 ARG A CA 1
ATOM 1890 C C . ARG A 1 245 ? 27.254 21.162 -12.347 1.00 96.56 245 ARG A C 1
ATOM 1892 O O . ARG A 1 245 ? 27.034 19.963 -12.240 1.00 96.56 245 ARG A O 1
ATOM 1899 N N . ASP A 1 246 ? 27.500 21.751 -13.512 1.00 96.62 246 ASP A N 1
ATOM 1900 C CA . ASP A 1 246 ? 27.545 21.062 -14.802 1.00 96.62 246 ASP A CA 1
ATOM 1901 C C . ASP A 1 246 ? 28.611 19.949 -14.809 1.00 96.62 246 ASP A C 1
ATOM 1903 O O . ASP A 1 246 ? 28.329 18.802 -15.163 1.00 96.62 246 ASP A O 1
ATOM 1907 N N . ARG A 1 247 ? 29.809 20.245 -14.287 1.00 97.62 247 ARG A N 1
ATOM 1908 C CA . ARG A 1 247 ? 30.870 19.246 -14.082 1.00 97.62 247 ARG A CA 1
ATOM 1909 C C . ARG A 1 247 ? 30.516 18.211 -13.008 1.00 97.62 247 ARG A C 1
ATOM 1911 O O . ARG A 1 247 ? 30.774 17.029 -13.216 1.00 97.62 247 ARG A O 1
ATOM 1918 N N . ILE A 1 248 ? 29.915 18.623 -11.888 1.00 97.62 248 ILE A N 1
ATOM 1919 C CA . ILE A 1 248 ? 29.489 17.708 -10.812 1.00 97.62 248 ILE A CA 1
ATOM 1920 C C . ILE A 1 248 ? 28.430 16.724 -11.316 1.00 97.62 248 ILE A C 1
ATOM 1922 O O . ILE A 1 248 ? 28.533 15.539 -11.017 1.00 97.62 248 ILE A O 1
ATOM 1926 N N . ALA A 1 249 ? 27.450 17.176 -12.102 1.00 93.69 249 ALA A N 1
ATOM 1927 C CA . ALA A 1 249 ? 26.429 16.316 -12.694 1.00 93.69 249 ALA A CA 1
ATOM 1928 C C . ALA A 1 249 ? 27.064 15.218 -13.559 1.00 93.69 249 ALA A C 1
ATOM 1930 O O . ALA A 1 249 ? 26.738 14.047 -13.387 1.00 93.69 249 ALA A O 1
ATOM 1931 N N . THR A 1 250 ? 28.047 15.569 -14.393 1.00 93.06 250 THR A N 1
ATOM 1932 C CA . THR A 1 250 ? 28.809 14.608 -15.208 1.00 93.06 250 THR A CA 1
ATOM 1933 C C . THR A 1 250 ? 29.567 13.583 -14.349 1.00 93.06 250 THR A C 1
ATOM 1935 O O . THR A 1 250 ? 29.516 12.393 -14.648 1.00 93.06 250 THR A O 1
ATOM 1938 N N . LEU A 1 251 ? 30.196 13.999 -13.239 1.00 92.62 251 LEU A N 1
ATOM 1939 C CA . LEU A 1 251 ? 30.815 13.076 -12.265 1.00 92.62 251 LEU A CA 1
ATOM 1940 C C . LEU A 1 251 ? 29.775 12.221 -11.505 1.00 92.62 251 LEU A C 1
ATOM 1942 O O . LEU A 1 251 ? 30.063 11.095 -11.105 1.00 92.62 251 LEU A O 1
ATOM 1946 N N . CYS A 1 252 ? 28.550 12.722 -11.346 1.00 91.38 252 CYS A N 1
ATOM 1947 C CA . CYS A 1 252 ? 27.418 12.043 -10.711 1.00 91.38 252 CYS A CA 1
ATOM 1948 C C . CYS A 1 252 ? 26.564 11.244 -11.719 1.00 91.38 252 CYS A C 1
ATOM 1950 O O . CYS A 1 252 ? 25.338 11.233 -11.602 1.00 91.38 252 CYS A O 1
ATOM 1952 N N . ALA A 1 253 ? 27.190 10.571 -12.691 1.00 84.75 253 ALA A N 1
ATOM 1953 C CA . ALA A 1 253 ? 26.521 9.765 -13.727 1.00 84.75 253 ALA A CA 1
ATOM 1954 C C . ALA A 1 253 ? 25.508 10.543 -14.602 1.00 84.75 253 ALA A C 1
ATOM 1956 O O . ALA A 1 253 ? 24.448 10.031 -14.941 1.00 84.75 253 ALA A O 1
ATOM 1957 N N . ASP A 1 254 ? 25.841 11.790 -14.950 1.00 82.69 254 ASP A N 1
ATOM 1958 C CA . ASP A 1 254 ? 25.051 12.702 -15.800 1.00 82.69 254 ASP A CA 1
ATOM 1959 C C . ASP A 1 254 ? 23.604 12.966 -15.322 1.00 82.69 254 ASP A C 1
ATOM 1961 O O . ASP A 1 254 ? 22.715 13.326 -16.094 1.00 82.69 254 ASP A O 1
ATOM 1965 N N . GLN A 1 255 ? 23.351 12.825 -14.015 1.00 75.50 255 GLN A N 1
ATOM 1966 C CA . GLN A 1 255 ? 22.023 13.031 -13.432 1.00 75.50 255 GLN A CA 1
ATOM 1967 C C . GLN A 1 255 ? 21.515 14.463 -13.668 1.00 75.50 255 GLN A C 1
ATOM 1969 O O . GLN A 1 255 ? 21.881 15.405 -12.961 1.00 75.50 255 GLN A O 1
ATOM 1974 N N . ARG A 1 256 ? 20.591 14.608 -14.629 1.00 86.31 256 ARG A N 1
ATOM 1975 C CA . ARG A 1 256 ? 19.930 15.864 -15.037 1.00 86.31 256 ARG A CA 1
ATOM 1976 C C . ARG A 1 256 ? 19.544 16.770 -13.862 1.00 86.31 256 ARG A C 1
ATOM 1978 O O . ARG A 1 256 ? 19.774 17.974 -13.904 1.00 86.31 256 ARG A O 1
ATOM 1985 N N . HIS A 1 257 ? 18.989 16.194 -12.800 1.00 87.69 257 HIS A N 1
ATOM 1986 C CA . HIS A 1 257 ? 18.487 16.936 -11.647 1.00 87.69 257 HIS A CA 1
ATOM 1987 C C . HIS A 1 257 ? 19.596 17.576 -10.783 1.00 87.69 257 HIS A C 1
ATOM 1989 O O . HIS A 1 257 ? 19.329 18.552 -10.090 1.00 87.69 257 HIS A O 1
ATOM 1995 N N . VAL A 1 258 ? 20.849 17.110 -10.879 1.00 91.56 258 VAL A N 1
ATOM 1996 C CA . VAL A 1 258 ? 22.039 17.782 -10.310 1.00 91.56 258 VAL A CA 1
ATOM 1997 C C . VAL A 1 258 ? 22.418 19.028 -11.121 1.00 91.56 258 VAL A C 1
ATOM 1999 O O . VAL A 1 258 ? 22.866 20.027 -10.559 1.00 91.56 258 VAL A O 1
ATOM 2002 N N . ARG A 1 259 ? 22.210 18.979 -12.442 1.00 90.81 259 ARG A N 1
ATOM 2003 C CA . ARG A 1 259 ? 22.477 20.071 -13.392 1.00 90.81 259 ARG A CA 1
ATOM 2004 C C . ARG A 1 259 ? 21.428 21.186 -13.259 1.00 90.81 259 ARG A C 1
ATOM 2006 O O . ARG A 1 259 ? 21.782 22.363 -13.200 1.00 90.81 259 ARG A O 1
ATOM 2013 N N . GLU A 1 260 ? 20.152 20.803 -13.159 1.00 89.00 260 GLU A N 1
ATOM 2014 C CA . GLU A 1 260 ? 18.995 21.712 -13.083 1.00 89.00 260 GLU A CA 1
ATOM 2015 C C . GLU A 1 260 ? 18.762 22.352 -11.707 1.00 89.00 260 GLU A C 1
ATOM 2017 O O . GLU A 1 260 ? 18.234 23.462 -11.653 1.00 89.00 260 GLU A O 1
ATOM 2022 N N . ALA A 1 261 ? 19.137 21.702 -10.599 1.00 94.38 261 ALA A N 1
ATOM 2023 C CA . ALA A 1 261 ? 18.926 22.269 -9.266 1.00 94.38 261 ALA A CA 1
ATOM 2024 C C . ALA A 1 261 ? 19.643 23.627 -9.100 1.00 94.38 261 ALA A C 1
ATOM 2026 O O . ALA A 1 261 ? 20.808 23.744 -9.481 1.00 94.38 261 ALA A O 1
ATOM 2027 N N . PRO A 1 262 ? 19.019 24.651 -8.486 1.00 92.00 262 PRO A N 1
ATOM 2028 C CA . PRO A 1 262 ? 19.676 25.933 -8.216 1.00 92.00 262 PRO A CA 1
ATOM 2029 C C . PRO A 1 262 ? 20.837 25.813 -7.212 1.00 92.00 262 PRO A C 1
ATOM 2031 O O . PRO A 1 262 ? 21.725 26.670 -7.197 1.00 92.00 262 PRO A O 1
ATOM 2034 N N . VAL A 1 263 ? 20.853 24.760 -6.385 1.00 96.62 263 VAL A N 1
ATOM 2035 C CA . VAL A 1 263 ? 21.935 24.449 -5.444 1.00 96.62 263 VAL A CA 1
ATOM 2036 C C . VAL A 1 263 ? 22.257 22.955 -5.488 1.00 96.62 263 VAL A C 1
ATOM 2038 O O . VAL A 1 263 ? 21.361 22.114 -5.447 1.00 96.62 263 VAL A O 1
ATOM 2041 N N . PHE A 1 264 ? 23.547 22.622 -5.509 1.00 98.38 264 PHE A N 1
ATOM 2042 C CA . PHE A 1 264 ? 24.031 21.295 -5.125 1.00 98.38 264 PHE A CA 1
ATOM 2043 C C . PHE A 1 264 ? 24.810 21.407 -3.814 1.00 98.38 264 PHE A C 1
ATOM 2045 O O . PHE A 1 264 ? 25.719 22.228 -3.711 1.00 98.38 264 PHE A O 1
ATOM 2052 N N . LEU A 1 265 ? 24.469 20.59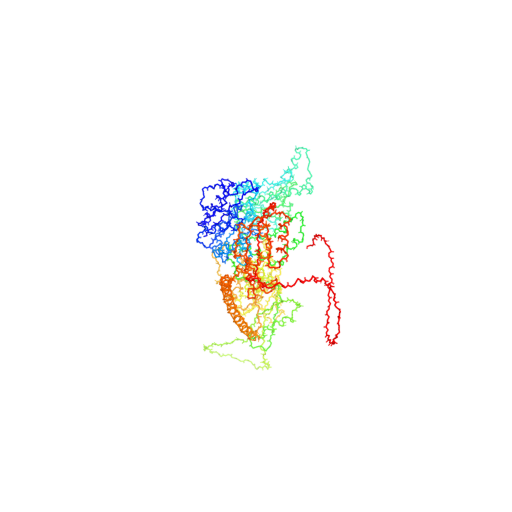4 -2.820 1.00 98.69 265 LEU A N 1
ATOM 2053 C CA . LEU A 1 265 ? 25.180 20.508 -1.547 1.00 98.69 265 LEU A CA 1
ATOM 2054 C C . LEU A 1 265 ? 26.037 19.243 -1.537 1.00 98.69 265 LEU A C 1
ATOM 2056 O O . LEU A 1 265 ? 25.500 18.139 -1.558 1.00 98.69 265 LEU A O 1
ATOM 2060 N N . ALA A 1 266 ? 27.360 19.377 -1.486 1.00 98.62 266 ALA A N 1
ATOM 2061 C CA . ALA A 1 266 ? 28.234 18.249 -1.181 1.00 98.62 266 ALA A CA 1
ATOM 2062 C C . ALA A 1 266 ? 28.302 18.093 0.342 1.00 98.62 266 ALA A C 1
ATOM 2064 O O . ALA A 1 266 ? 28.885 18.946 1.009 1.00 98.62 266 ALA A O 1
ATOM 2065 N N . VAL A 1 267 ? 27.682 17.046 0.891 1.00 98.75 267 VAL A N 1
ATOM 2066 C CA . VAL A 1 267 ? 27.730 16.731 2.324 1.00 98.75 267 VAL A CA 1
ATOM 2067 C C . VAL A 1 267 ? 28.953 15.852 2.565 1.00 98.75 267 VAL A C 1
ATOM 2069 O O . VAL A 1 267 ? 29.051 14.743 2.033 1.00 98.75 267 VAL A O 1
ATOM 2072 N N . CYS A 1 268 ? 29.909 16.361 3.334 1.00 98.56 268 CYS A N 1
ATOM 2073 C CA . CYS A 1 268 ? 31.213 15.745 3.537 1.00 98.56 268 CYS A CA 1
ATOM 2074 C C . CYS A 1 268 ? 31.346 15.155 4.940 1.00 98.56 268 CYS A C 1
ATOM 2076 O O . CYS A 1 268 ? 30.903 15.767 5.909 1.00 98.56 268 CYS A O 1
ATOM 2078 N N . ALA A 1 269 ? 32.043 14.026 5.045 1.00 97.88 269 ALA A N 1
ATOM 2079 C CA . ALA A 1 269 ? 32.757 13.660 6.262 1.00 97.88 269 ALA A CA 1
ATOM 2080 C C . ALA A 1 269 ? 34.019 14.541 6.345 1.00 97.88 269 ALA A C 1
ATOM 2082 O O . ALA A 1 269 ? 34.742 14.661 5.355 1.00 97.88 269 ALA A O 1
ATOM 2083 N N . ASP A 1 270 ? 34.258 15.182 7.490 1.00 97.62 270 ASP A N 1
ATOM 2084 C CA . ASP A 1 270 ? 35.350 16.140 7.718 1.00 97.62 270 ASP A CA 1
ATOM 2085 C C . ASP A 1 270 ? 36.061 15.825 9.038 1.00 97.62 270 ASP A C 1
ATOM 2087 O O . ASP A 1 270 ? 35.607 16.193 10.126 1.00 97.62 270 ASP A O 1
ATOM 2091 N N . LEU A 1 271 ? 37.198 15.139 8.909 1.00 97.19 271 LEU A N 1
ATOM 2092 C CA . LEU A 1 271 ? 38.145 14.892 9.992 1.00 97.19 271 LEU A CA 1
ATOM 2093 C C . LEU A 1 271 ? 39.282 15.921 10.004 1.00 97.19 271 LEU A C 1
ATOM 2095 O O . LEU A 1 271 ? 39.903 16.122 11.047 1.00 97.19 271 LEU A O 1
ATOM 2099 N N . HIS A 1 272 ? 39.513 16.629 8.896 1.00 96.19 272 HIS A N 1
ATOM 2100 C CA . HIS A 1 272 ? 40.557 17.645 8.770 1.00 96.19 272 HIS A CA 1
ATOM 2101 C C . HIS A 1 272 ? 40.444 18.738 9.839 1.00 96.19 272 HIS A C 1
ATOM 2103 O O . HIS A 1 272 ? 41.421 19.085 10.506 1.00 96.19 272 HIS A O 1
ATOM 2109 N N . LYS A 1 273 ? 39.233 19.257 10.077 1.00 94.06 273 LYS A N 1
ATOM 2110 C CA . LYS A 1 273 ? 39.021 20.247 11.146 1.00 94.06 273 LYS A CA 1
ATOM 2111 C C . LYS A 1 273 ? 39.262 19.678 12.551 1.00 94.06 273 LYS A C 1
ATOM 2113 O O . LYS A 1 273 ? 39.626 20.433 13.453 1.00 94.06 273 LYS A O 1
ATOM 2118 N N . ILE A 1 274 ? 39.092 18.365 12.733 1.00 95.00 274 ILE A N 1
ATOM 2119 C CA . ILE A 1 274 ? 39.355 17.669 13.997 1.00 95.00 274 ILE A CA 1
ATOM 2120 C C . ILE A 1 274 ? 40.866 17.525 14.201 1.00 95.00 274 ILE A C 1
ATOM 2122 O O . ILE A 1 274 ? 41.358 17.840 15.279 1.00 95.00 274 ILE A O 1
ATOM 2126 N N . GLU A 1 275 ? 41.630 17.182 13.160 1.00 94.38 275 GLU A N 1
ATOM 2127 C CA . GLU A 1 275 ? 43.100 17.207 13.195 1.00 94.38 275 GLU A CA 1
ATOM 2128 C C . GLU A 1 275 ? 43.642 18.604 13.523 1.00 94.38 275 GLU A C 1
ATOM 2130 O O . GLU A 1 275 ? 44.506 18.745 14.391 1.00 94.38 275 GLU A O 1
ATOM 2135 N N . LEU A 1 276 ? 43.094 19.653 12.894 1.00 94.06 276 LEU A N 1
ATOM 2136 C CA . LEU A 1 276 ? 43.448 21.046 13.191 1.00 94.06 276 LEU A CA 1
ATOM 2137 C C . LEU A 1 276 ? 43.137 21.436 14.646 1.00 94.06 276 LEU A C 1
ATOM 2139 O O . LEU A 1 276 ? 43.884 22.221 15.237 1.00 94.06 276 LEU A O 1
ATOM 2143 N N . ALA A 1 277 ? 42.064 20.904 15.238 1.00 92.81 277 ALA A N 1
ATOM 2144 C CA . ALA A 1 277 ? 41.750 21.098 16.652 1.00 92.81 277 ALA A CA 1
ATOM 2145 C C . ALA A 1 277 ? 42.719 20.317 17.559 1.00 92.81 277 ALA A C 1
ATOM 2147 O O . ALA A 1 277 ? 43.328 20.903 18.455 1.00 92.81 277 ALA A O 1
ATOM 2148 N N . CYS A 1 278 ? 42.933 19.026 17.292 1.00 93.19 278 CYS A N 1
ATOM 2149 C CA . CYS A 1 278 ? 43.864 18.169 18.026 1.00 93.19 278 CYS A CA 1
ATOM 2150 C C . CYS A 1 278 ? 45.284 18.758 18.054 1.00 93.19 278 CYS A C 1
ATOM 2152 O O . CYS A 1 278 ? 45.855 18.930 19.134 1.00 93.19 278 CYS A O 1
ATOM 2154 N N . ALA A 1 279 ? 45.810 19.178 16.899 1.00 92.25 279 ALA A N 1
ATOM 2155 C CA . ALA A 1 279 ? 47.135 19.782 16.773 1.00 92.25 279 ALA A CA 1
ATOM 2156 C C . ALA A 1 279 ? 47.293 21.076 17.595 1.00 92.25 279 ALA A C 1
ATOM 2158 O O . ALA A 1 279 ? 48.351 21.311 18.179 1.00 92.25 279 ALA A O 1
ATOM 2159 N N . ARG A 1 280 ? 46.238 21.899 17.707 1.00 94.19 280 ARG A N 1
ATOM 2160 C CA . ARG A 1 280 ? 46.229 23.115 18.550 1.00 94.19 280 ARG A CA 1
ATOM 2161 C C . ARG A 1 280 ? 46.240 22.821 20.051 1.00 94.19 280 ARG A C 1
ATOM 2163 O O . ARG A 1 280 ? 46.644 23.685 20.826 1.00 94.19 280 ARG A O 1
ATOM 2170 N N . HIS A 1 281 ? 45.814 21.627 20.457 1.00 92.50 281 HIS A N 1
ATOM 2171 C CA . HIS A 1 281 ? 45.700 21.211 21.858 1.00 92.50 281 HIS A CA 1
ATOM 2172 C C . HIS A 1 281 ? 46.690 20.102 22.255 1.00 92.50 281 HIS A C 1
ATOM 2174 O O . HIS A 1 281 ? 46.552 19.523 23.329 1.00 92.50 281 HIS A O 1
ATOM 2180 N N . ALA A 1 282 ? 47.699 19.826 21.415 1.00 90.12 282 ALA A N 1
ATOM 2181 C CA . ALA A 1 282 ? 48.682 18.749 21.594 1.00 90.12 282 ALA A CA 1
ATOM 2182 C C . ALA A 1 282 ? 48.063 17.343 21.781 1.00 90.12 282 ALA A C 1
ATOM 2184 O O . ALA A 1 282 ? 48.667 16.462 22.392 1.00 90.12 282 ALA A O 1
ATOM 2185 N N . ALA A 1 283 ? 46.866 17.137 21.229 1.00 89.88 283 ALA A N 1
ATOM 2186 C CA . ALA A 1 283 ? 46.202 15.845 21.125 1.00 89.88 283 ALA A CA 1
ATOM 2187 C C . ALA A 1 283 ? 46.436 15.229 19.734 1.00 89.88 283 ALA A C 1
ATOM 2189 O O . ALA A 1 283 ? 46.872 15.905 18.801 1.00 89.88 283 ALA A O 1
ATOM 2190 N N . THR A 1 284 ? 46.102 13.949 19.578 1.00 86.19 284 THR A N 1
ATOM 2191 C CA . THR A 1 284 ? 46.163 13.222 18.303 1.00 86.19 284 THR A CA 1
ATOM 2192 C C . THR A 1 284 ? 44.839 12.523 18.015 1.00 86.19 284 THR A C 1
ATOM 2194 O O . THR A 1 284 ? 44.112 12.149 18.933 1.00 86.19 284 THR A O 1
ATOM 2197 N N . ILE A 1 285 ? 44.544 12.323 16.732 1.00 88.31 285 ILE A N 1
ATOM 2198 C CA . ILE A 1 285 ? 43.418 11.529 16.235 1.00 88.31 285 ILE A CA 1
ATOM 2199 C C . ILE A 1 285 ? 43.928 10.596 15.133 1.00 88.31 285 ILE A C 1
ATOM 2201 O O . ILE A 1 285 ? 44.832 10.955 14.383 1.00 88.31 285 ILE A O 1
ATOM 2205 N N . HIS A 1 286 ? 43.373 9.389 15.045 1.00 89.50 286 HIS A N 1
ATOM 2206 C CA . HIS A 1 286 ? 43.707 8.425 13.997 1.00 89.50 286 HIS A CA 1
ATOM 2207 C C . HIS A 1 286 ? 42.725 8.574 12.828 1.00 89.50 286 HIS A C 1
ATOM 2209 O O . HIS A 1 286 ? 41.823 7.753 12.668 1.00 89.50 286 HIS A O 1
ATOM 2215 N N . ALA A 1 287 ? 42.877 9.647 12.043 1.00 87.50 287 ALA A N 1
ATOM 2216 C CA . ALA A 1 287 ? 41.981 9.969 10.927 1.00 87.50 287 ALA A CA 1
ATOM 2217 C C . ALA A 1 287 ? 41.927 8.855 9.858 1.00 87.50 287 ALA A C 1
ATOM 2219 O O . ALA A 1 287 ? 40.854 8.569 9.336 1.00 87.50 287 ALA A O 1
ATOM 2220 N N . ASP A 1 288 ? 43.044 8.157 9.622 1.00 88.50 288 ASP A N 1
ATOM 2221 C CA . ASP A 1 288 ? 43.136 6.980 8.738 1.00 88.50 288 ASP A CA 1
ATOM 2222 C C . ASP A 1 288 ? 42.389 5.728 9.247 1.00 88.50 288 ASP A C 1
ATOM 2224 O O . ASP A 1 288 ? 42.332 4.710 8.552 1.00 88.50 288 ASP A O 1
ATOM 2228 N N . SER A 1 289 ? 41.865 5.731 10.479 1.00 93.25 289 SER A N 1
ATOM 2229 C CA . SER A 1 289 ? 41.207 4.547 11.041 1.00 93.25 289 SER A CA 1
ATOM 2230 C C . SER A 1 289 ? 39.761 4.413 10.560 1.00 93.25 289 SER A C 1
ATOM 2232 O O . SER A 1 289 ? 38.987 5.370 10.566 1.00 93.25 289 SER A O 1
ATOM 2234 N N . LEU A 1 290 ? 39.375 3.187 10.187 1.00 94.38 290 LEU A N 1
ATOM 2235 C CA . LEU A 1 290 ? 38.032 2.875 9.686 1.00 94.38 290 LEU A CA 1
ATOM 2236 C C . LEU A 1 290 ? 36.921 3.282 10.669 1.00 94.38 290 LEU A C 1
ATOM 2238 O O . LEU A 1 290 ? 35.863 3.712 10.233 1.00 94.38 290 LEU A O 1
ATOM 2242 N N . ASP A 1 291 ? 37.168 3.175 11.975 1.00 93.69 291 ASP A N 1
ATOM 2243 C CA . ASP A 1 291 ? 36.216 3.536 13.031 1.00 93.69 291 ASP A CA 1
ATOM 2244 C C . ASP A 1 291 ? 35.944 5.052 13.069 1.00 93.69 291 ASP A C 1
ATOM 2246 O O . ASP A 1 291 ? 34.801 5.493 12.949 1.00 93.69 291 ASP A O 1
ATOM 2250 N N . VAL A 1 292 ? 37.006 5.867 13.099 1.00 93.50 292 VAL A N 1
ATOM 2251 C CA . VAL A 1 292 ? 36.912 7.338 13.062 1.00 93.50 292 VAL A CA 1
ATOM 2252 C C . VAL A 1 292 ? 36.335 7.830 11.725 1.00 93.50 292 VAL A C 1
ATOM 2254 O O . VAL A 1 292 ? 35.558 8.787 11.701 1.00 93.50 292 VAL A O 1
ATOM 2257 N N . PHE A 1 293 ? 36.643 7.149 10.617 1.00 94.81 293 PHE A N 1
ATOM 2258 C CA . PHE A 1 293 ? 36.025 7.414 9.318 1.00 94.81 293 PHE A CA 1
ATOM 2259 C C . PHE A 1 293 ? 34.521 7.089 9.301 1.00 94.81 293 PHE A C 1
ATOM 2261 O O . PHE A 1 293 ? 33.723 7.922 8.870 1.00 94.81 293 PHE A O 1
ATOM 2268 N N . LEU A 1 294 ? 34.111 5.918 9.806 1.00 95.94 294 LEU A N 1
ATOM 2269 C CA . LEU A 1 294 ? 32.697 5.543 9.924 1.00 95.94 294 LEU A CA 1
ATOM 2270 C C . LEU A 1 294 ? 31.936 6.531 10.812 1.00 95.94 294 LEU A C 1
ATOM 2272 O O . LEU A 1 294 ? 30.845 6.957 10.439 1.00 95.94 294 LEU A O 1
ATOM 2276 N N . GLN A 1 295 ? 32.530 6.962 11.927 1.00 95.31 295 GLN A N 1
ATOM 2277 C CA . GLN A 1 295 ? 31.976 8.014 12.776 1.00 95.31 295 GLN A CA 1
ATOM 2278 C C . GLN A 1 295 ? 31.736 9.317 11.996 1.00 95.31 295 GLN A C 1
ATOM 2280 O O . GLN A 1 295 ? 30.641 9.868 12.072 1.00 95.31 295 GLN A O 1
ATOM 2285 N N . ALA A 1 296 ? 32.707 9.788 11.208 1.00 96.88 296 ALA A N 1
ATOM 2286 C CA . ALA A 1 296 ? 32.551 11.000 10.399 1.00 96.88 296 ALA A CA 1
ATOM 2287 C C . ALA A 1 296 ? 31.483 10.859 9.295 1.00 96.88 296 ALA A C 1
ATOM 2289 O O . ALA A 1 296 ? 30.733 11.797 9.026 1.00 96.88 296 ALA A O 1
ATOM 2290 N N . VAL A 1 297 ? 31.355 9.673 8.688 1.00 97.12 297 VAL A N 1
ATOM 2291 C CA . VAL A 1 297 ? 30.292 9.374 7.712 1.00 97.12 297 VAL A CA 1
ATOM 2292 C C . VAL A 1 297 ? 28.907 9.329 8.370 1.00 97.12 297 VAL A C 1
ATOM 2294 O O . VAL A 1 297 ? 27.945 9.810 7.772 1.00 97.12 297 VAL A O 1
ATOM 2297 N N . ILE A 1 298 ? 28.787 8.805 9.594 1.00 97.81 298 ILE A N 1
ATOM 2298 C CA . ILE A 1 298 ? 27.528 8.778 10.359 1.00 97.81 298 ILE A CA 1
ATOM 2299 C C . ILE A 1 298 ? 27.126 10.194 10.795 1.00 97.81 298 ILE A C 1
ATOM 2301 O O . ILE A 1 298 ? 25.991 10.600 10.543 1.00 97.81 298 ILE A O 1
ATOM 2305 N N . ASP A 1 299 ? 28.058 10.968 11.362 1.00 98.00 299 ASP A N 1
ATOM 2306 C CA . ASP A 1 299 ? 27.876 12.389 11.694 1.00 98.00 299 ASP A CA 1
ATOM 2307 C C . ASP A 1 299 ? 27.366 13.175 10.463 1.00 98.00 299 ASP A C 1
ATOM 2309 O O . ASP A 1 299 ? 26.375 13.907 10.548 1.00 98.00 299 ASP A O 1
ATOM 2313 N N . ALA A 1 300 ? 27.987 12.972 9.293 1.00 98.19 300 ALA A N 1
ATOM 2314 C CA . ALA A 1 300 ? 27.585 13.596 8.031 1.00 98.19 300 ALA A CA 1
ATOM 2315 C C . ALA A 1 300 ? 26.217 13.112 7.508 1.00 98.19 300 ALA A C 1
ATOM 2317 O O . ALA A 1 300 ? 25.462 13.904 6.939 1.00 98.19 300 ALA A O 1
ATOM 2318 N N . ALA A 1 301 ? 25.862 11.841 7.714 1.00 98.19 301 ALA A N 1
ATOM 2319 C CA . ALA A 1 301 ? 24.567 11.289 7.317 1.00 98.19 301 ALA A CA 1
ATOM 2320 C C . ALA A 1 301 ? 23.404 11.858 8.141 1.00 98.19 301 ALA A C 1
ATOM 2322 O O . ALA A 1 301 ? 22.393 12.264 7.565 1.00 98.19 301 ALA A O 1
ATOM 2323 N N . ILE A 1 302 ? 23.557 11.955 9.466 1.00 98.38 302 ILE A N 1
ATOM 2324 C CA . ILE A 1 302 ? 22.540 12.547 10.353 1.00 98.38 302 ILE A CA 1
ATOM 2325 C C . ILE A 1 302 ? 22.379 14.042 10.033 1.00 98.38 302 ILE A C 1
ATOM 2327 O O . ILE A 1 302 ? 21.259 14.528 9.871 1.00 98.38 302 ILE A O 1
ATOM 2331 N N . PHE A 1 303 ? 23.491 14.760 9.855 1.00 98.56 303 PHE A N 1
ATOM 2332 C CA . PHE A 1 303 ? 23.494 16.164 9.440 1.00 98.56 303 PHE A CA 1
ATOM 2333 C C . PHE A 1 303 ? 22.789 16.382 8.087 1.00 98.56 303 PHE A C 1
ATOM 2335 O O . PHE A 1 303 ? 21.887 17.214 7.990 1.00 98.56 303 PHE A O 1
ATOM 2342 N N . GLY A 1 304 ? 23.116 15.596 7.055 1.00 98.31 304 GLY A N 1
ATOM 2343 C CA . GLY A 1 304 ? 22.468 15.699 5.742 1.00 98.31 304 GLY A CA 1
ATOM 2344 C C . GLY A 1 304 ? 20.984 15.306 5.741 1.00 98.31 304 GLY A C 1
ATOM 2345 O O . GLY A 1 304 ? 20.198 15.900 5.003 1.00 98.31 304 GLY A O 1
ATOM 2346 N N . GLN A 1 305 ? 20.564 14.371 6.600 1.00 98.06 305 GLN A N 1
ATOM 2347 C CA . GLN A 1 305 ? 19.142 14.071 6.804 1.00 98.06 305 GLN A CA 1
ATOM 2348 C C . GLN A 1 305 ? 18.403 15.237 7.478 1.00 98.06 305 GLN A C 1
ATOM 2350 O O . GLN A 1 305 ? 17.270 15.539 7.100 1.00 98.06 305 GLN A O 1
ATOM 2355 N N . ASN A 1 306 ? 19.040 15.943 8.417 1.00 97.94 306 ASN A N 1
ATOM 2356 C CA . ASN A 1 306 ? 18.462 17.155 8.995 1.00 97.94 306 ASN A CA 1
ATOM 2357 C C . ASN A 1 306 ? 18.371 18.304 7.975 1.00 97.94 306 ASN A C 1
ATOM 2359 O O . ASN A 1 306 ? 17.369 19.016 7.986 1.00 97.94 306 ASN A O 1
ATOM 2363 N N . ILE A 1 307 ? 19.339 18.450 7.055 1.00 98.50 307 ILE A N 1
ATOM 2364 C CA . ILE A 1 307 ? 19.237 19.398 5.924 1.00 98.50 307 ILE A CA 1
ATOM 2365 C C . ILE A 1 307 ? 17.986 19.097 5.085 1.00 98.50 307 ILE A C 1
ATOM 2367 O O . ILE A 1 307 ? 17.220 20.013 4.795 1.00 98.50 307 ILE A O 1
ATOM 2371 N N . GLN A 1 308 ? 17.744 17.826 4.732 1.00 97.62 308 GLN A N 1
ATOM 2372 C CA . GLN A 1 308 ? 16.560 17.427 3.956 1.00 97.62 308 GLN A CA 1
ATOM 2373 C C . GLN A 1 308 ? 15.255 17.779 4.694 1.00 97.62 308 GLN A C 1
ATOM 2375 O O . GLN A 1 308 ? 14.344 18.334 4.086 1.00 97.62 308 GLN A O 1
ATOM 2380 N N . LEU A 1 309 ? 15.165 17.497 6.000 1.00 95.62 309 LEU A N 1
ATOM 2381 C CA . LEU A 1 309 ? 13.962 17.777 6.796 1.00 95.62 309 LEU A CA 1
ATOM 2382 C C . LEU A 1 309 ? 13.711 19.279 6.982 1.00 95.62 309 LEU A C 1
ATOM 2384 O O . LEU A 1 309 ? 12.577 19.726 6.827 1.00 95.62 309 LEU A O 1
ATOM 2388 N N . ALA A 1 310 ? 14.752 20.063 7.273 1.00 89.62 310 ALA A N 1
ATOM 2389 C CA . ALA A 1 310 ? 14.634 21.514 7.378 1.00 89.62 310 ALA A CA 1
ATOM 2390 C C . ALA A 1 310 ? 14.201 22.124 6.033 1.00 89.62 310 ALA A C 1
ATOM 2392 O O . ALA A 1 310 ? 13.242 22.893 5.987 1.00 89.62 310 ALA A O 1
ATOM 2393 N N . ALA A 1 311 ? 14.816 21.702 4.924 1.00 92.12 311 ALA A N 1
ATOM 2394 C CA . ALA A 1 311 ? 14.435 22.144 3.586 1.00 92.12 311 ALA A CA 1
ATOM 2395 C C . ALA A 1 311 ? 12.982 21.789 3.215 1.00 92.12 311 ALA A C 1
ATOM 2397 O O . ALA A 1 311 ? 12.274 22.631 2.666 1.00 92.12 311 ALA A O 1
ATOM 2398 N N . GLU A 1 312 ? 12.508 20.585 3.552 1.00 92.12 312 GLU A N 1
ATOM 2399 C CA . GLU A 1 312 ? 11.114 20.185 3.310 1.00 92.12 312 GLU A CA 1
ATOM 2400 C C . GLU A 1 312 ? 10.118 20.966 4.182 1.00 92.12 312 GLU A C 1
ATOM 2402 O O . GLU A 1 312 ? 9.021 21.277 3.716 1.00 92.12 312 GLU A O 1
ATOM 2407 N N . SER A 1 313 ? 10.492 21.349 5.411 1.00 84.31 313 SER A N 1
ATOM 2408 C CA . SER A 1 313 ? 9.668 22.241 6.246 1.00 84.31 313 SER A CA 1
ATOM 2409 C C . SER A 1 313 ? 9.591 23.678 5.708 1.00 84.31 313 SER A C 1
ATOM 2411 O O . SER A 1 313 ? 8.579 24.349 5.887 1.00 84.31 313 SER A O 1
ATOM 2413 N N . GLU A 1 314 ? 10.620 24.108 4.974 1.00 78.56 314 GLU A N 1
ATOM 2414 C CA . GLU A 1 314 ? 10.716 25.393 4.266 1.00 78.56 314 GLU A CA 1
ATOM 2415 C C . GLU A 1 314 ? 10.072 25.361 2.857 1.00 78.56 314 GLU A C 1
ATOM 2417 O O . GLU A 1 314 ? 10.130 26.342 2.114 1.00 78.56 314 GLU A O 1
ATOM 2422 N N . GLY A 1 315 ? 9.453 24.239 2.463 1.00 76.81 315 GLY A N 1
ATOM 2423 C CA . GLY A 1 315 ? 8.776 24.072 1.169 1.00 76.81 315 GLY A CA 1
ATOM 2424 C C . GLY A 1 315 ? 9.698 23.794 -0.028 1.00 76.81 315 GLY A C 1
ATOM 2425 O O . GLY A 1 315 ? 9.231 23.780 -1.171 1.00 76.81 315 GLY A O 1
ATOM 2426 N N . LEU A 1 316 ? 10.991 23.555 0.207 1.00 84.44 316 LEU A N 1
ATOM 2427 C CA . LEU A 1 316 ? 11.945 23.150 -0.825 1.00 84.44 316 LEU A CA 1
ATOM 2428 C C . LEU A 1 316 ? 11.891 21.637 -1.078 1.00 84.44 316 LEU A C 1
ATOM 2430 O O . LEU A 1 316 ? 11.519 20.835 -0.223 1.00 84.44 316 LEU A O 1
ATOM 2434 N N . GLY A 1 317 ? 12.307 21.239 -2.277 1.00 90.56 317 GLY A N 1
ATOM 2435 C CA . GLY A 1 317 ? 12.544 19.854 -2.655 1.00 90.56 317 GLY A CA 1
ATOM 2436 C C . GLY A 1 317 ? 14.029 19.510 -2.596 1.00 90.56 317 GLY A C 1
ATOM 2437 O O . GLY A 1 317 ? 14.868 20.313 -3.005 1.00 90.56 317 GLY A O 1
ATOM 2438 N N . GLY A 1 318 ? 14.347 18.293 -2.153 1.00 94.38 318 GLY A N 1
ATOM 2439 C CA . GLY A 1 318 ? 15.709 17.756 -2.168 1.00 94.38 318 GLY A CA 1
ATOM 2440 C C . GLY A 1 318 ? 15.780 16.320 -2.688 1.00 94.38 318 GLY A C 1
ATOM 2441 O O . GLY A 1 318 ? 14.836 15.543 -2.515 1.00 94.38 318 GLY A O 1
ATOM 2442 N N . CYS A 1 319 ? 16.908 15.948 -3.290 1.00 95.81 319 CYS A N 1
ATOM 2443 C CA . CYS A 1 319 ? 17.252 14.562 -3.606 1.00 95.81 319 CYS A CA 1
ATOM 2444 C C . CYS A 1 319 ? 18.722 14.288 -3.275 1.00 95.81 319 CYS A C 1
ATOM 2446 O O . CYS A 1 319 ? 19.614 14.929 -3.830 1.00 95.81 319 CYS A O 1
ATOM 2448 N N . MET A 1 320 ? 18.976 13.316 -2.394 1.00 97.50 320 MET A N 1
ATOM 2449 C CA . MET A 1 320 ? 20.330 12.864 -2.061 1.00 97.50 320 MET A CA 1
ATOM 2450 C C . MET A 1 320 ? 20.954 12.073 -3.221 1.00 97.50 320 MET A C 1
ATOM 2452 O O . MET A 1 320 ? 20.309 11.228 -3.841 1.00 97.50 320 MET A O 1
ATOM 2456 N N . ILE A 1 321 ? 22.230 12.339 -3.493 1.00 95.38 321 ILE A N 1
ATOM 2457 C CA . ILE A 1 321 ? 22.977 11.897 -4.672 1.00 95.38 321 ILE A CA 1
ATOM 2458 C C . ILE A 1 321 ? 24.123 10.987 -4.223 1.00 95.38 321 ILE A C 1
ATOM 2460 O O . ILE A 1 321 ? 25.243 11.433 -3.959 1.00 95.38 321 ILE A O 1
ATOM 2464 N N . GLY A 1 322 ? 23.851 9.682 -4.147 1.00 93.62 322 GLY A N 1
ATOM 2465 C CA . GLY A 1 322 ? 24.873 8.674 -3.831 1.00 93.62 322 GLY A CA 1
ATOM 2466 C C . GLY A 1 322 ? 25.987 8.585 -4.884 1.00 93.62 322 GLY A C 1
ATOM 2467 O O . GLY A 1 322 ? 27.123 8.260 -4.543 1.00 93.62 322 GLY A O 1
ATOM 2468 N N . ALA A 1 323 ? 25.684 8.952 -6.135 1.00 91.31 323 ALA A N 1
ATOM 2469 C CA . ALA A 1 323 ? 26.624 8.959 -7.259 1.00 91.31 323 ALA A CA 1
ATOM 2470 C C . ALA A 1 323 ? 27.776 9.972 -7.118 1.00 91.31 323 ALA A C 1
ATOM 2472 O O . ALA A 1 323 ? 28.753 9.877 -7.853 1.00 91.31 323 ALA A O 1
ATOM 2473 N N . ALA A 1 324 ? 27.719 10.890 -6.145 1.00 93.44 324 ALA A N 1
ATOM 2474 C CA . ALA A 1 324 ? 28.857 11.739 -5.783 1.00 93.44 324 ALA A CA 1
ATOM 2475 C C . ALA A 1 324 ? 30.104 10.921 -5.374 1.00 93.44 324 ALA A C 1
ATOM 2477 O O . ALA A 1 324 ? 31.223 11.417 -5.445 1.00 93.44 324 ALA A O 1
ATOM 2478 N N . ARG A 1 325 ? 29.922 9.649 -4.990 1.00 95.56 325 ARG A N 1
ATOM 2479 C CA . ARG A 1 325 ? 31.003 8.705 -4.672 1.00 95.56 325 ARG A CA 1
ATOM 2480 C C . ARG A 1 325 ? 31.527 7.908 -5.878 1.00 95.56 325 ARG A C 1
ATOM 2482 O O . ARG A 1 325 ? 32.403 7.073 -5.684 1.00 95.56 325 ARG A O 1
ATOM 2489 N N . ASN A 1 326 ? 31.010 8.124 -7.094 1.00 92.31 326 ASN A N 1
ATOM 2490 C CA . ASN A 1 326 ? 31.464 7.403 -8.294 1.00 92.31 326 ASN A CA 1
ATOM 2491 C C . ASN A 1 326 ? 32.867 7.853 -8.734 1.00 92.31 326 ASN A C 1
ATOM 2493 O O . ASN A 1 326 ? 33.689 7.026 -9.113 1.00 92.31 326 ASN A O 1
ATOM 2497 N N . HIS A 1 327 ? 33.125 9.160 -8.641 1.00 94.31 327 HIS A N 1
ATOM 2498 C CA . HIS A 1 327 ? 34.387 9.820 -8.987 1.00 94.31 327 HIS A CA 1
ATOM 2499 C C . HIS A 1 327 ? 34.853 10.691 -7.805 1.00 94.31 327 HIS A C 1
ATOM 2501 O O . HIS A 1 327 ? 34.793 11.922 -7.869 1.00 94.31 327 HIS A O 1
ATOM 2507 N N . PRO A 1 328 ? 35.199 10.074 -6.656 1.00 95.00 328 PRO A N 1
ATOM 2508 C CA . PRO A 1 328 ? 35.342 10.791 -5.393 1.00 95.00 328 PRO A CA 1
ATOM 2509 C C . PRO A 1 328 ? 36.613 11.647 -5.339 1.00 95.00 328 PRO A C 1
ATOM 2511 O O . PRO A 1 328 ? 36.625 12.653 -4.635 1.00 95.00 328 PRO A O 1
ATOM 2514 N N . VAL A 1 329 ? 37.661 11.279 -6.086 1.00 97.00 329 VAL A N 1
ATOM 2515 C CA . VAL A 1 329 ? 38.917 12.043 -6.159 1.00 97.00 329 VAL A CA 1
ATOM 2516 C C . VAL A 1 329 ? 38.714 13.269 -7.041 1.00 97.00 329 VAL A C 1
ATOM 2518 O O . VAL A 1 329 ? 38.975 14.388 -6.617 1.00 97.00 329 VAL A O 1
ATOM 2521 N N . GLU A 1 330 ? 38.149 13.078 -8.229 1.00 98.12 330 GLU A N 1
ATOM 2522 C CA . GLU A 1 330 ? 37.884 14.140 -9.200 1.00 98.12 330 GLU A CA 1
ATOM 2523 C C . GLU A 1 330 ? 36.840 15.143 -8.676 1.00 98.12 330 GLU A C 1
ATOM 2525 O O . GLU A 1 330 ? 36.908 16.337 -8.979 1.00 98.12 330 GLU A O 1
ATOM 2530 N N . LEU A 1 331 ? 35.890 14.680 -7.852 1.00 97.75 331 LEU A N 1
ATOM 2531 C CA . LEU A 1 331 ? 34.954 15.546 -7.137 1.00 97.75 331 LEU A CA 1
ATOM 2532 C C . LEU A 1 331 ? 35.631 16.299 -5.981 1.00 97.75 331 LEU A C 1
ATOM 2534 O O . LEU A 1 331 ? 35.345 17.480 -5.796 1.00 97.75 331 LEU A O 1
ATOM 2538 N N . ALA A 1 332 ? 36.536 15.663 -5.230 1.00 97.81 332 ALA A N 1
ATOM 2539 C CA . ALA A 1 332 ? 37.306 16.335 -4.182 1.00 97.81 332 ALA A CA 1
ATOM 2540 C C . ALA A 1 332 ? 38.233 17.422 -4.755 1.00 97.81 332 ALA A C 1
ATOM 2542 O O . ALA A 1 332 ? 38.274 18.526 -4.216 1.00 97.81 332 ALA A O 1
ATOM 2543 N N . GLU A 1 333 ? 38.890 17.160 -5.890 1.00 98.00 333 GLU A N 1
ATOM 2544 C CA . GLU A 1 333 ? 39.673 18.151 -6.641 1.00 98.00 333 GLU A CA 1
ATOM 2545 C C . GLU A 1 333 ? 38.799 19.311 -7.152 1.00 98.00 333 GLU A C 1
ATOM 2547 O O . GLU A 1 333 ? 39.171 20.475 -7.018 1.00 98.00 333 GLU A O 1
ATOM 2552 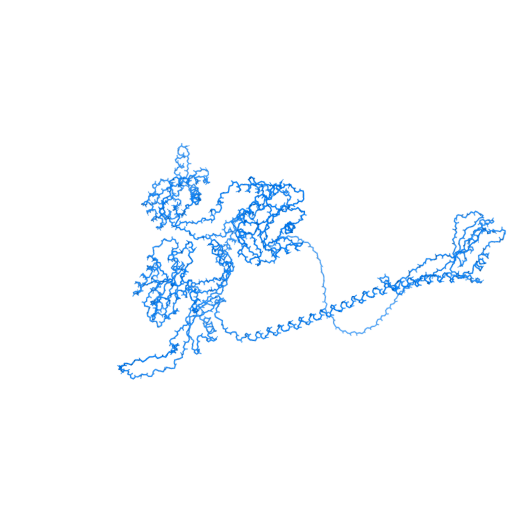N N . LEU A 1 334 ? 37.611 19.020 -7.700 1.00 98.06 334 LEU A N 1
ATOM 2553 C CA . LEU A 1 334 ? 36.659 20.030 -8.193 1.00 98.06 334 LEU A CA 1
ATOM 2554 C C . LEU A 1 334 ? 36.068 20.918 -7.081 1.00 98.06 334 LEU A C 1
ATOM 2556 O O . LEU A 1 334 ? 35.664 22.054 -7.348 1.00 98.06 334 LEU A O 1
ATOM 2560 N N . LEU A 1 335 ? 35.994 20.395 -5.858 1.00 98.06 335 LEU A N 1
ATOM 2561 C CA . LEU A 1 335 ? 35.517 21.095 -4.664 1.00 98.06 335 LEU A CA 1
ATOM 2562 C C . LEU A 1 335 ? 36.658 21.637 -3.785 1.00 98.06 335 LEU A C 1
ATOM 2564 O O . LEU A 1 335 ? 36.377 22.196 -2.727 1.00 98.06 335 LEU A O 1
ATOM 2568 N N . GLU A 1 336 ? 37.915 21.499 -4.223 1.00 97.94 336 GLU A N 1
ATOM 2569 C CA . GLU A 1 336 ? 39.117 22.004 -3.542 1.00 97.94 336 GLU A CA 1
ATOM 2570 C C . GLU A 1 336 ? 39.251 21.482 -2.088 1.00 97.94 336 GLU A C 1
ATOM 2572 O O . GLU A 1 336 ? 39.709 22.190 -1.188 1.00 97.94 336 GLU A O 1
ATOM 2577 N N . LEU A 1 337 ? 38.837 20.228 -1.847 1.00 98.06 337 LEU A N 1
ATOM 2578 C CA . LEU A 1 337 ? 38.812 19.614 -0.513 1.00 98.06 337 LEU A CA 1
ATOM 2579 C C . LEU A 1 337 ? 40.229 19.269 -0.001 1.00 98.06 337 LEU A C 1
ATOM 2581 O O . LEU A 1 337 ? 41.037 18.724 -0.758 1.00 98.06 337 LEU A O 1
ATOM 2585 N N . PRO A 1 338 ? 40.541 19.521 1.286 1.00 96.88 338 PRO A N 1
ATOM 2586 C CA . PRO A 1 338 ? 41.806 19.111 1.888 1.00 96.88 338 PRO A CA 1
ATOM 2587 C C . PRO A 1 338 ? 41.820 17.614 2.245 1.00 96.88 338 PRO A C 1
ATOM 2589 O O . PRO A 1 338 ? 40.792 16.934 2.244 1.00 96.88 338 PRO A O 1
ATOM 2592 N N . ALA A 1 339 ? 43.006 17.103 2.595 1.00 94.06 339 ALA A N 1
ATOM 2593 C CA . ALA A 1 339 ? 43.169 15.738 3.096 1.00 94.06 339 ALA A CA 1
ATOM 2594 C C . ALA A 1 339 ? 42.246 15.467 4.300 1.00 94.06 339 ALA A C 1
ATOM 2596 O O . ALA A 1 339 ? 42.055 16.340 5.142 1.00 94.06 339 ALA A O 1
ATOM 2597 N N . HIS A 1 340 ? 41.690 14.254 4.363 1.00 95.31 340 HIS A N 1
ATOM 2598 C CA . HIS A 1 340 ? 40.714 13.814 5.372 1.00 95.31 340 HIS A CA 1
ATOM 2599 C C . HIS A 1 340 ? 39.362 14.564 5.362 1.00 95.31 340 HIS A C 1
ATOM 2601 O O . HIS A 1 340 ? 38.625 14.547 6.352 1.00 95.31 340 HIS A O 1
ATOM 2607 N N . VAL A 1 341 ? 38.993 15.150 4.215 1.00 97.81 341 VAL A N 1
ATOM 2608 C CA . VAL A 1 341 ? 37.610 15.531 3.881 1.00 97.81 341 VAL A CA 1
ATOM 2609 C C . VAL A 1 341 ? 37.164 14.770 2.634 1.00 97.81 341 VAL A C 1
ATOM 2611 O O . VAL A 1 341 ? 37.866 14.755 1.626 1.00 97.81 341 VAL A O 1
ATOM 2614 N N . VAL A 1 342 ? 35.988 14.139 2.676 1.00 96.25 342 VAL A N 1
ATOM 2615 C CA . VAL A 1 342 ? 35.430 13.400 1.530 1.00 96.25 342 VAL A CA 1
ATOM 2616 C C . VAL A 1 342 ? 33.916 13.550 1.454 1.00 96.25 342 VAL A C 1
ATOM 2618 O O . VAL A 1 342 ? 33.228 13.527 2.474 1.00 96.25 342 VAL A O 1
ATOM 2621 N N . VAL A 1 343 ? 33.381 13.689 0.238 1.00 98.25 343 VAL A N 1
ATOM 2622 C CA . VAL A 1 343 ? 31.935 13.787 -0.001 1.00 98.25 343 VAL A CA 1
ATOM 2623 C C . VAL A 1 343 ? 31.268 12.453 0.340 1.00 98.25 343 VAL A C 1
ATOM 2625 O O . VAL A 1 343 ? 31.408 11.469 -0.385 1.00 98.25 343 VAL A O 1
ATOM 2628 N N . ALA A 1 344 ? 30.513 12.419 1.438 1.00 97.81 344 ALA A N 1
ATOM 2629 C CA . ALA A 1 344 ? 29.724 11.259 1.831 1.00 97.81 344 ALA A CA 1
ATOM 2630 C C . ALA A 1 344 ? 28.553 11.058 0.855 1.00 97.81 344 ALA A C 1
ATOM 2632 O O . ALA A 1 344 ? 28.278 9.933 0.435 1.00 97.81 344 ALA A O 1
ATOM 2633 N N . PHE A 1 345 ? 27.879 12.141 0.458 1.00 98.56 345 PHE A N 1
ATOM 2634 C CA . PHE A 1 345 ? 26.877 12.176 -0.613 1.00 98.56 345 PHE A CA 1
ATOM 2635 C C . PHE A 1 345 ? 26.623 13.618 -1.072 1.00 98.56 345 PHE A C 1
ATOM 2637 O O . PHE A 1 345 ? 26.874 14.576 -0.344 1.00 98.56 345 PHE A O 1
ATOM 2644 N N . GLY A 1 346 ? 26.110 13.778 -2.290 1.00 98.25 346 GLY A N 1
ATOM 2645 C CA . GLY A 1 346 ? 25.559 15.055 -2.738 1.00 98.25 346 GLY A CA 1
ATOM 2646 C C . GLY A 1 346 ? 24.094 15.228 -2.332 1.00 98.25 346 GLY A C 1
ATOM 2647 O O . GLY A 1 346 ? 23.433 14.267 -1.942 1.00 98.25 346 GLY A O 1
ATOM 2648 N N . MET A 1 347 ? 23.547 16.423 -2.516 1.00 98.62 347 MET A N 1
ATOM 2649 C CA . MET A 1 347 ? 22.111 16.691 -2.502 1.00 98.62 347 MET A CA 1
ATOM 2650 C C . MET A 1 347 ? 21.792 17.762 -3.547 1.00 98.62 347 MET A C 1
ATOM 2652 O O . MET A 1 347 ? 22.316 18.872 -3.481 1.00 98.62 347 MET A O 1
ATOM 2656 N N . ALA A 1 348 ? 20.930 17.436 -4.507 1.00 98.00 348 ALA A N 1
ATOM 2657 C CA . ALA A 1 348 ? 20.315 18.422 -5.390 1.00 98.00 348 ALA A CA 1
ATOM 2658 C C . ALA A 1 348 ? 19.155 19.091 -4.634 1.00 98.00 348 ALA A C 1
ATOM 2660 O O . ALA A 1 348 ? 18.313 18.373 -4.091 1.00 98.00 348 ALA A O 1
ATOM 2661 N N . LEU A 1 349 ? 19.127 20.426 -4.565 1.00 97.38 349 LEU A N 1
ATOM 2662 C CA . LEU A 1 349 ? 18.186 21.188 -3.737 1.00 97.38 349 LEU A CA 1
ATOM 2663 C C . LEU A 1 349 ? 17.612 22.404 -4.487 1.00 97.38 349 LEU A C 1
ATOM 2665 O O . LEU A 1 349 ? 18.356 23.171 -5.104 1.00 97.38 349 LEU A O 1
ATOM 2669 N N . GLY A 1 350 ? 16.297 22.618 -4.389 1.00 92.12 350 GLY A N 1
ATOM 2670 C CA . GLY A 1 350 ? 15.624 23.779 -4.977 1.00 92.12 350 GLY A CA 1
ATOM 2671 C C . GLY A 1 350 ? 14.104 23.769 -4.842 1.00 92.12 350 GLY A C 1
ATOM 2672 O O . GLY A 1 350 ? 13.523 22.892 -4.209 1.00 92.12 350 GLY A O 1
ATOM 2673 N N . TRP A 1 351 ? 13.440 24.737 -5.474 1.00 80.19 351 TRP A N 1
ATOM 2674 C CA . TRP A 1 351 ? 11.978 24.783 -5.544 1.00 80.19 351 TRP A CA 1
ATOM 2675 C C . TRP A 1 351 ? 11.446 23.645 -6.432 1.00 80.19 351 TRP A C 1
ATOM 2677 O O . TRP A 1 351 ? 11.902 23.529 -7.573 1.00 80.19 351 TRP A O 1
ATOM 2687 N N . PRO A 1 352 ? 10.501 22.807 -5.967 1.00 80.56 352 PRO A N 1
ATOM 2688 C CA . PRO A 1 352 ? 10.045 21.648 -6.729 1.00 80.56 352 PRO A CA 1
ATOM 2689 C C . PRO A 1 352 ? 9.210 22.035 -7.958 1.00 80.56 352 PRO A C 1
ATOM 2691 O O . PRO A 1 352 ? 8.352 22.925 -7.909 1.00 80.56 352 PRO A O 1
ATOM 2694 N N . ALA A 1 353 ? 9.455 21.324 -9.057 1.00 78.75 353 ALA A N 1
ATOM 2695 C CA . ALA A 1 353 ? 8.699 21.373 -10.310 1.00 78.75 353 ALA A CA 1
ATOM 2696 C C . ALA A 1 353 ? 8.069 20.007 -10.669 1.00 78.75 353 ALA A C 1
ATOM 2698 O O . ALA A 1 353 ? 7.667 19.792 -11.812 1.00 78.75 353 ALA A O 1
ATOM 2699 N N . ASP A 1 354 ? 8.029 19.084 -9.705 1.00 72.12 354 ASP A N 1
ATOM 2700 C CA . ASP A 1 354 ? 7.414 17.761 -9.774 1.00 72.12 354 ASP A CA 1
ATOM 2701 C C . ASP A 1 354 ? 6.754 17.395 -8.429 1.00 72.12 354 ASP A C 1
ATOM 2703 O O . ASP A 1 354 ? 7.313 17.698 -7.369 1.00 72.12 354 ASP A O 1
ATOM 2707 N N . ASP A 1 355 ? 5.608 16.700 -8.447 1.00 71.62 355 ASP A N 1
ATOM 2708 C CA . ASP A 1 355 ? 5.062 16.011 -7.264 1.00 71.62 355 ASP A CA 1
ATOM 2709 C C . ASP A 1 355 ? 5.076 14.470 -7.409 1.00 71.62 355 ASP A C 1
ATOM 2711 O O . ASP A 1 355 ? 4.026 13.827 -7.460 1.00 71.62 355 ASP A O 1
ATOM 2715 N N . PRO A 1 356 ? 6.266 13.828 -7.492 1.00 66.25 356 PRO A N 1
ATOM 2716 C CA . PRO A 1 356 ? 6.381 12.392 -7.726 1.00 66.25 356 PRO A CA 1
ATOM 2717 C C . PRO A 1 356 ? 5.614 11.542 -6.707 1.00 66.25 356 PRO A C 1
ATOM 2719 O O . PRO A 1 356 ? 5.837 11.639 -5.496 1.00 66.25 356 PRO A O 1
ATOM 2722 N N . VAL A 1 357 ? 4.793 10.640 -7.258 1.00 58.62 357 VAL A N 1
ATOM 2723 C CA . VAL A 1 357 ? 3.956 9.651 -6.563 1.00 58.62 357 VAL A CA 1
ATOM 2724 C C . VAL A 1 357 ? 4.697 8.999 -5.382 1.00 58.62 357 VAL A C 1
ATOM 2726 O O . VAL A 1 357 ? 5.870 8.622 -5.527 1.00 58.62 357 VAL A O 1
ATOM 2729 N N . PRO A 1 358 ? 4.026 8.810 -4.227 1.00 62.78 358 PRO A N 1
ATOM 2730 C CA . PRO A 1 358 ? 4.560 8.061 -3.097 1.00 62.78 358 PRO A CA 1
ATOM 2731 C C . PRO A 1 358 ? 5.199 6.730 -3.507 1.00 62.78 358 PRO A C 1
ATOM 2733 O O . PRO A 1 358 ? 4.544 5.798 -3.969 1.00 62.78 358 PRO A O 1
ATOM 2736 N N . ARG A 1 359 ? 6.515 6.621 -3.306 1.00 65.62 359 ARG A N 1
ATOM 2737 C CA . ARG A 1 359 ? 7.188 5.319 -3.308 1.00 65.62 359 ARG A CA 1
ATOM 2738 C C . ARG A 1 359 ? 6.899 4.654 -1.970 1.00 65.62 359 ARG A C 1
ATOM 2740 O O . ARG A 1 359 ? 7.055 5.312 -0.940 1.00 65.62 359 ARG A O 1
ATOM 2747 N N . GLY A 1 360 ? 6.538 3.373 -1.989 1.00 64.38 360 GLY A N 1
ATOM 2748 C CA . GLY A 1 360 ? 6.325 2.585 -0.776 1.00 64.38 360 GLY A CA 1
ATOM 2749 C C . GLY A 1 360 ? 7.568 2.491 0.120 1.00 64.38 360 GLY A C 1
ATOM 2750 O O . GLY A 1 360 ? 8.667 2.952 -0.214 1.00 64.38 360 GLY A O 1
ATOM 2751 N N . ARG A 1 361 ? 7.392 1.879 1.286 1.00 75.88 361 ARG A N 1
ATOM 2752 C CA . ARG A 1 361 ? 8.474 1.407 2.161 1.00 75.88 361 ARG A CA 1
ATOM 2753 C C . ARG A 1 361 ? 8.283 -0.093 2.377 1.00 75.88 361 ARG A C 1
ATOM 2755 O O . ARG A 1 361 ? 7.208 -0.615 2.098 1.00 75.88 361 ARG A O 1
ATOM 2762 N N . MET A 1 362 ? 9.319 -0.770 2.863 1.00 71.62 362 MET A N 1
ATOM 2763 C CA . MET A 1 362 ? 9.165 -2.130 3.387 1.00 71.62 362 MET A CA 1
ATOM 2764 C C . MET A 1 362 ? 8.159 -2.130 4.556 1.00 71.62 362 MET A C 1
ATOM 2766 O O . MET A 1 362 ? 8.045 -1.099 5.235 1.00 71.62 362 MET A O 1
ATOM 2770 N N . PRO A 1 363 ? 7.444 -3.242 4.813 1.00 71.88 363 PRO A N 1
ATOM 2771 C CA . PRO A 1 363 ? 6.597 -3.376 5.995 1.00 71.88 363 PRO A CA 1
ATOM 2772 C C . PRO A 1 363 ? 7.375 -3.088 7.281 1.00 71.88 363 PRO A C 1
ATOM 2774 O O . PRO A 1 363 ? 8.580 -3.327 7.357 1.00 71.88 363 PRO A O 1
ATOM 2777 N N . LEU A 1 364 ? 6.693 -2.594 8.319 1.00 76.81 364 LEU A N 1
ATOM 2778 C CA . LEU A 1 364 ? 7.366 -2.200 9.562 1.00 76.81 364 LEU A CA 1
ATOM 2779 C C . LEU A 1 364 ? 8.128 -3.368 10.215 1.00 76.81 364 LEU A C 1
ATOM 2781 O O . LEU A 1 364 ? 9.178 -3.135 10.802 1.00 76.81 364 LEU A O 1
ATOM 2785 N N . GLY A 1 365 ? 7.646 -4.607 10.082 1.00 76.06 365 GLY A N 1
ATOM 2786 C CA . GLY A 1 365 ? 8.313 -5.797 10.624 1.00 76.06 365 GLY A CA 1
ATOM 2787 C C . GLY A 1 365 ? 9.605 -6.209 9.910 1.00 76.06 365 GLY A C 1
ATOM 2788 O O . GLY A 1 365 ? 10.460 -6.833 10.529 1.00 76.06 365 GLY A O 1
ATOM 2789 N N . ALA A 1 366 ? 9.807 -5.761 8.667 1.00 82.38 366 ALA A N 1
ATOM 2790 C CA . ALA A 1 366 ? 11.059 -5.925 7.928 1.00 82.38 366 ALA A CA 1
ATOM 2791 C C . ALA A 1 366 ? 12.144 -4.893 8.316 1.00 82.38 366 ALA A C 1
ATOM 2793 O O . ALA A 1 366 ? 13.214 -4.859 7.708 1.00 82.38 366 ALA A O 1
ATOM 2794 N N . VAL A 1 367 ? 11.858 -4.011 9.284 1.00 86.62 367 VAL A N 1
ATOM 2795 C CA . VAL A 1 367 ? 12.754 -2.924 9.730 1.00 86.62 367 VAL A CA 1
ATOM 2796 C C . VAL A 1 367 ? 12.848 -2.850 11.259 1.00 86.62 367 VAL A C 1
ATOM 2798 O O . VAL A 1 367 ? 13.919 -2.589 11.802 1.00 86.62 367 VAL A O 1
ATOM 2801 N N . LEU A 1 368 ? 11.733 -3.071 11.960 1.00 85.00 368 LEU A N 1
ATOM 2802 C CA . LEU A 1 368 ? 11.634 -3.100 13.416 1.00 85.00 368 LEU A CA 1
ATOM 2803 C C . LEU A 1 368 ? 11.485 -4.549 13.894 1.00 85.00 368 LEU A C 1
ATOM 2805 O O . LEU A 1 368 ? 10.395 -5.123 13.840 1.00 85.00 368 LEU A O 1
ATOM 2809 N N . HIS A 1 369 ? 12.584 -5.100 14.401 1.00 87.56 369 HIS A N 1
ATOM 2810 C CA . HIS A 1 369 ? 12.615 -6.385 15.096 1.00 87.56 369 HIS A CA 1
ATOM 2811 C C . HIS A 1 369 ? 12.572 -6.162 16.618 1.00 87.56 369 HIS A C 1
ATOM 2813 O O . HIS A 1 369 ? 13.050 -5.135 17.101 1.00 87.56 369 HIS A O 1
ATOM 2819 N N . ASP A 1 370 ? 12.000 -7.111 17.358 1.00 89.25 370 ASP A N 1
ATOM 2820 C CA . ASP A 1 370 ? 11.775 -7.016 18.807 1.00 89.25 370 ASP A CA 1
ATOM 2821 C C . ASP A 1 370 ? 12.833 -7.833 19.567 1.00 89.25 370 ASP A C 1
ATOM 2823 O O . ASP A 1 370 ? 12.978 -9.031 19.318 1.00 89.25 370 ASP A O 1
ATOM 2827 N N . GLU A 1 371 ? 13.607 -7.176 20.441 1.00 92.06 371 GLU A N 1
ATOM 2828 C CA . GLU A 1 371 ? 14.801 -7.658 21.179 1.00 92.06 371 GLU A CA 1
ATOM 2829 C C . GLU A 1 371 ? 15.974 -8.236 20.347 1.00 92.06 371 GLU A C 1
ATOM 2831 O O . GLU A 1 371 ? 17.140 -8.085 20.716 1.00 92.06 371 GLU A O 1
ATOM 2836 N N . ARG A 1 372 ? 15.704 -8.906 19.225 1.00 94.69 372 ARG A N 1
ATOM 2837 C CA . ARG A 1 372 ? 16.659 -9.653 18.395 1.00 94.69 372 ARG A CA 1
ATOM 2838 C C . ARG A 1 372 ? 16.260 -9.592 16.923 1.00 94.69 372 ARG A C 1
ATOM 2840 O O . ARG A 1 372 ? 15.087 -9.457 16.601 1.00 94.69 372 ARG A O 1
ATOM 2847 N N . TYR A 1 373 ? 17.235 -9.727 16.025 1.00 92.94 373 TYR A N 1
ATOM 2848 C CA . TYR A 1 373 ? 16.975 -9.771 14.584 1.00 92.94 373 TYR A CA 1
ATOM 2849 C C . TYR A 1 373 ? 16.148 -11.011 14.216 1.00 92.94 373 TYR A C 1
ATOM 2851 O O . TYR A 1 373 ? 16.542 -12.135 14.531 1.00 92.94 373 TYR A O 1
ATOM 2859 N N . ASP A 1 374 ? 15.018 -10.793 13.549 1.00 91.12 374 ASP A N 1
ATOM 2860 C CA . ASP A 1 374 ? 14.043 -11.825 13.191 1.00 91.12 374 ASP A CA 1
ATOM 2861 C C . ASP A 1 374 ? 14.091 -12.072 11.678 1.00 91.12 374 ASP A C 1
ATOM 2863 O O . ASP A 1 374 ? 13.570 -11.285 10.883 1.00 91.12 374 ASP A O 1
ATOM 2867 N N . ALA A 1 375 ? 14.793 -13.139 11.289 1.00 90.06 375 ALA A N 1
ATOM 2868 C CA . ALA A 1 375 ? 15.017 -13.497 9.892 1.00 90.06 375 ALA A CA 1
ATOM 2869 C C . ALA A 1 375 ? 13.814 -14.215 9.260 1.00 90.06 375 ALA A C 1
ATOM 2871 O O . ALA A 1 375 ? 13.574 -14.047 8.065 1.00 90.06 375 ALA A O 1
ATOM 2872 N N . ASP A 1 376 ? 13.051 -14.979 10.046 1.00 85.50 376 ASP A N 1
ATOM 2873 C CA . ASP A 1 376 ? 11.916 -15.763 9.551 1.00 85.50 376 ASP A CA 1
ATOM 2874 C C . ASP A 1 376 ? 10.726 -14.846 9.248 1.00 85.50 376 ASP A C 1
ATOM 2876 O O . ASP A 1 376 ? 10.131 -14.921 8.169 1.00 85.50 376 ASP A O 1
ATOM 2880 N N . ARG A 1 377 ? 10.454 -13.879 10.136 1.00 80.81 377 ARG A N 1
ATOM 2881 C CA . ARG A 1 377 ? 9.501 -12.798 9.862 1.00 80.81 377 ARG A CA 1
ATOM 2882 C C . ARG A 1 377 ? 9.931 -11.942 8.678 1.00 80.81 377 ARG A C 1
ATOM 2884 O O . ARG A 1 377 ? 9.088 -11.601 7.856 1.00 80.81 377 ARG A O 1
ATOM 2891 N N . LEU A 1 378 ? 11.218 -11.605 8.567 1.00 81.81 378 LEU A N 1
ATOM 2892 C CA . LEU A 1 378 ? 11.725 -10.834 7.430 1.00 81.81 378 LEU A CA 1
ATOM 2893 C C . LEU A 1 378 ? 11.514 -11.575 6.102 1.00 81.81 378 LEU A C 1
ATOM 2895 O O . LEU A 1 378 ? 11.217 -10.936 5.098 1.00 81.81 378 LEU A O 1
ATOM 2899 N N . ALA A 1 379 ? 11.638 -12.905 6.089 1.00 79.75 379 ALA A N 1
ATOM 2900 C CA . ALA A 1 379 ? 11.368 -13.707 4.899 1.00 79.75 379 ALA A CA 1
ATOM 2901 C C . ALA A 1 379 ? 9.889 -13.625 4.473 1.00 79.75 379 ALA A C 1
ATOM 2903 O O . ALA A 1 379 ? 9.609 -13.552 3.279 1.00 79.75 379 ALA A O 1
ATOM 2904 N N . ALA A 1 380 ? 8.961 -13.582 5.438 1.00 76.38 380 ALA A N 1
ATOM 2905 C CA . ALA A 1 380 ? 7.531 -13.398 5.188 1.00 76.38 380 ALA A CA 1
ATOM 2906 C C . ALA A 1 380 ? 7.181 -11.953 4.769 1.00 76.38 380 ALA A C 1
ATOM 2908 O O . ALA A 1 380 ? 6.568 -11.754 3.724 1.00 76.38 380 ALA A O 1
ATOM 2909 N N . ASP A 1 381 ? 7.636 -10.939 5.519 1.00 70.69 381 ASP A N 1
ATOM 2910 C CA . ASP A 1 381 ? 7.402 -9.507 5.237 1.00 70.69 381 ASP A CA 1
ATOM 2911 C C . ASP A 1 381 ? 8.057 -9.031 3.907 1.00 70.69 381 ASP A C 1
ATOM 2913 O O . ASP A 1 381 ? 7.825 -7.900 3.469 1.00 70.69 381 ASP A O 1
ATOM 2917 N N . LEU A 1 382 ? 8.879 -9.866 3.252 1.00 72.94 382 LEU A N 1
ATOM 2918 C CA . LEU A 1 382 ? 9.494 -9.606 1.942 1.00 72.94 382 LEU A CA 1
ATOM 2919 C C . LEU A 1 382 ? 8.979 -10.500 0.797 1.00 72.94 382 LEU A C 1
ATOM 2921 O O . LEU A 1 382 ? 9.498 -10.377 -0.319 1.00 72.94 382 LEU A O 1
ATOM 2925 N N . ASP A 1 383 ? 7.984 -11.372 1.006 1.00 73.19 383 ASP A N 1
ATOM 2926 C CA . ASP A 1 383 ? 7.479 -12.210 -0.088 1.00 73.19 383 ASP A CA 1
ATOM 2927 C C . ASP A 1 383 ? 6.700 -11.380 -1.125 1.00 73.19 383 ASP A C 1
ATOM 2929 O O . ASP A 1 383 ? 5.533 -11.030 -0.960 1.00 73.19 383 ASP A O 1
ATOM 2933 N N . ALA A 1 384 ? 7.342 -11.101 -2.261 1.00 63.97 384 ALA A N 1
ATOM 2934 C CA . ALA A 1 384 ? 6.726 -10.413 -3.394 1.00 63.97 384 ALA A CA 1
ATOM 2935 C C . ALA A 1 384 ? 5.637 -11.244 -4.115 1.00 63.97 384 ALA A C 1
ATOM 2937 O O . ALA A 1 384 ? 5.012 -10.743 -5.058 1.00 63.97 384 ALA A O 1
ATOM 2938 N N . ALA A 1 385 ? 5.410 -12.500 -3.714 1.00 70.62 385 ALA A N 1
ATOM 2939 C CA . ALA A 1 385 ? 4.235 -13.277 -4.091 1.00 70.62 385 ALA A CA 1
ATOM 2940 C C . ALA A 1 385 ? 3.014 -13.013 -3.187 1.00 70.62 385 ALA A C 1
ATOM 2942 O O . ALA A 1 385 ? 1.910 -13.368 -3.600 1.00 70.62 385 ALA A O 1
ATOM 2943 N N . ASP A 1 386 ? 3.151 -12.336 -2.039 1.00 80.50 386 ASP A N 1
ATOM 2944 C CA . ASP A 1 386 ? 2.017 -11.960 -1.185 1.00 80.50 386 ASP A CA 1
ATOM 2945 C C . ASP A 1 386 ? 1.118 -10.918 -1.886 1.00 80.50 386 ASP A C 1
ATOM 2947 O O . ASP A 1 386 ? 1.417 -9.722 -2.007 1.00 80.50 386 ASP A O 1
ATOM 2951 N N . ALA A 1 387 ? -0.025 -11.404 -2.370 1.00 84.19 387 ALA A N 1
ATOM 2952 C CA . ALA A 1 387 ? -1.065 -10.602 -2.996 1.00 84.19 387 ALA A CA 1
ATOM 2953 C C . ALA A 1 387 ? -1.824 -9.709 -1.996 1.00 84.19 387 ALA A C 1
ATOM 2955 O O . ALA A 1 387 ? -2.322 -8.647 -2.381 1.00 84.19 387 ALA A O 1
ATOM 2956 N N . GLY A 1 388 ? -1.900 -10.105 -0.725 1.00 83.62 388 GLY A N 1
ATOM 2957 C CA . GLY A 1 388 ? -2.475 -9.330 0.368 1.00 83.62 388 GLY A CA 1
ATOM 2958 C C . GLY A 1 388 ? -1.626 -8.108 0.706 1.00 83.62 388 GLY A C 1
ATOM 2959 O O . GLY A 1 388 ? -2.143 -6.986 0.704 1.00 83.62 388 GLY A O 1
ATOM 2960 N N . ALA A 1 389 ? -0.321 -8.295 0.905 1.00 74.38 389 ALA A N 1
ATOM 2961 C CA . ALA A 1 389 ? 0.628 -7.206 1.140 1.00 74.38 389 ALA A CA 1
ATOM 2962 C C . ALA A 1 389 ? 0.707 -6.248 -0.062 1.00 74.38 389 ALA A C 1
ATOM 2964 O O . ALA A 1 389 ? 0.549 -5.033 0.099 1.00 74.38 389 ALA A O 1
ATOM 2965 N N . PHE A 1 390 ? 0.865 -6.774 -1.285 1.00 80.94 390 PHE A N 1
ATOM 2966 C CA . PHE A 1 390 ? 0.915 -5.934 -2.486 1.00 80.94 390 PHE A CA 1
ATOM 2967 C C . PHE A 1 390 ? -0.416 -5.207 -2.746 1.00 80.94 390 PHE A C 1
ATOM 2969 O O . PHE A 1 390 ? -0.417 -4.014 -3.056 1.00 80.94 390 PHE A O 1
ATOM 2976 N N . GLY A 1 391 ? -1.556 -5.880 -2.560 1.00 84.25 391 GLY A N 1
ATOM 2977 C CA . GLY A 1 391 ? -2.880 -5.262 -2.654 1.00 84.25 391 GLY A CA 1
ATOM 2978 C C . GLY A 1 391 ? -3.098 -4.163 -1.611 1.00 84.25 391 GLY A C 1
ATOM 2979 O O . GLY A 1 391 ? -3.598 -3.094 -1.951 1.00 84.25 391 GLY A O 1
ATOM 2980 N N . SER A 1 392 ? -2.638 -4.366 -0.374 1.00 79.75 392 SER A N 1
ATOM 2981 C CA . SER A 1 392 ? -2.698 -3.353 0.691 1.00 79.75 392 SER A CA 1
ATOM 2982 C C . SER A 1 392 ? -1.885 -2.101 0.341 1.00 79.75 392 SER A C 1
ATOM 2984 O O . SER A 1 392 ? -2.376 -0.982 0.506 1.00 79.75 392 SER A O 1
ATOM 2986 N N . TRP A 1 393 ? -0.684 -2.269 -0.228 1.00 76.94 393 TRP A N 1
ATOM 2987 C CA . TRP A 1 393 ? 0.125 -1.151 -0.729 1.00 76.94 393 TRP A CA 1
ATOM 2988 C C . TRP A 1 393 ? -0.541 -0.417 -1.908 1.00 76.94 393 TRP A C 1
ATOM 2990 O O . TRP A 1 393 ? -0.511 0.817 -1.968 1.00 76.94 393 TRP A O 1
ATOM 3000 N N . VAL A 1 394 ? -1.199 -1.140 -2.822 1.00 79.62 394 VAL A N 1
ATOM 3001 C CA . VAL A 1 394 ? -2.017 -0.525 -3.884 1.00 79.62 394 VAL A CA 1
ATOM 3002 C C . VAL A 1 394 ? -3.193 0.253 -3.278 1.00 79.62 394 VAL A C 1
ATOM 3004 O O . VAL A 1 394 ? -3.470 1.365 -3.725 1.00 79.62 394 VAL A O 1
ATOM 3007 N N . ALA A 1 395 ? -3.842 -0.265 -2.229 1.00 78.31 395 ALA A N 1
ATOM 3008 C CA . ALA A 1 395 ? -4.913 0.431 -1.513 1.00 78.31 395 ALA A CA 1
ATOM 3009 C C . ALA A 1 395 ? -4.432 1.765 -0.919 1.00 78.31 395 ALA A C 1
ATOM 3011 O O . ALA A 1 395 ? -5.104 2.785 -1.070 1.00 78.31 395 ALA A O 1
ATOM 3012 N N . GLU A 1 396 ? -3.280 1.766 -0.240 1.00 70.00 396 GLU A N 1
ATOM 3013 C CA . GLU A 1 396 ? -2.681 2.970 0.347 1.00 70.00 396 GLU A CA 1
ATOM 3014 C C . GLU A 1 396 ? -2.273 3.978 -0.736 1.00 70.00 396 GLU A C 1
ATOM 3016 O O . GLU A 1 396 ? -2.654 5.143 -0.654 1.00 70.00 396 GLU A O 1
ATOM 3021 N N . SER A 1 397 ? -1.638 3.516 -1.816 1.00 67.75 397 SER A N 1
ATOM 3022 C CA . SER A 1 397 ? -1.250 4.359 -2.958 1.00 67.75 397 SER A CA 1
ATOM 3023 C C . SER A 1 397 ? -2.458 5.016 -3.646 1.00 67.75 397 SER A C 1
ATOM 3025 O O . SER A 1 397 ? -2.418 6.198 -3.992 1.00 67.75 397 SER A O 1
ATOM 3027 N N . LEU A 1 398 ? -3.565 4.279 -3.810 1.00 71.69 398 LEU A N 1
ATOM 3028 C CA . LEU A 1 398 ? -4.821 4.822 -4.340 1.00 71.69 398 LEU A CA 1
ATOM 3029 C C . LEU A 1 398 ? -5.421 5.874 -3.394 1.00 71.69 398 LEU A C 1
ATOM 3031 O O . LEU A 1 398 ? -5.827 6.939 -3.860 1.00 71.69 398 LEU A O 1
ATOM 3035 N N . LYS A 1 399 ? -5.418 5.624 -2.078 1.00 67.88 399 LYS A N 1
ATOM 3036 C CA . LYS A 1 399 ? -5.883 6.583 -1.058 1.00 67.88 399 LYS A CA 1
ATOM 3037 C C . LYS A 1 399 ? -5.035 7.862 -1.040 1.00 67.88 399 LYS A C 1
ATOM 3039 O O . LYS A 1 399 ? -5.604 8.949 -1.053 1.00 67.88 399 LYS A O 1
ATOM 3044 N N . GLU A 1 400 ? -3.703 7.751 -1.054 1.00 57.91 400 GLU A N 1
ATOM 3045 C CA . GLU A 1 400 ? -2.792 8.909 -1.100 1.00 57.91 400 GLU A CA 1
ATOM 3046 C C . GLU A 1 400 ? -2.963 9.738 -2.383 1.00 57.91 400 GLU A C 1
ATOM 3048 O O . GLU A 1 400 ? -2.842 10.959 -2.335 1.00 57.91 400 GLU A O 1
ATOM 3053 N N . SER A 1 401 ? -3.301 9.109 -3.516 1.00 58.06 401 SER A N 1
ATOM 3054 C CA . SER A 1 401 ? -3.549 9.817 -4.784 1.00 58.06 401 SER A CA 1
ATOM 3055 C C . SER A 1 401 ? -4.845 10.645 -4.821 1.00 58.06 401 SER A C 1
ATOM 3057 O O . SER A 1 401 ? -5.092 11.353 -5.796 1.00 58.06 401 SER A O 1
ATOM 3059 N N . GLY A 1 402 ? -5.717 10.523 -3.812 1.00 54.44 402 GLY A N 1
ATOM 3060 C CA . GLY A 1 402 ? -7.047 11.144 -3.801 1.00 54.44 402 GLY A CA 1
ATOM 3061 C C . GLY A 1 402 ? -8.046 10.543 -4.802 1.00 54.44 402 GLY A C 1
ATOM 3062 O O . GLY A 1 402 ? -9.192 10.990 -4.871 1.00 54.44 402 GLY A O 1
ATOM 3063 N N . ALA A 1 403 ? -7.658 9.520 -5.570 1.00 56.78 403 ALA A N 1
ATOM 3064 C CA . ALA A 1 403 ? -8.537 8.849 -6.518 1.00 56.78 403 ALA A CA 1
ATOM 3065 C C . ALA A 1 403 ? -9.577 7.989 -5.776 1.00 56.78 403 ALA A C 1
ATOM 3067 O O . ALA A 1 403 ? -9.279 6.888 -5.313 1.00 56.78 403 ALA A O 1
ATOM 3068 N N . GLY A 1 404 ? -10.820 8.481 -5.695 1.00 56.69 404 GLY A N 1
ATOM 3069 C CA . GLY A 1 404 ? -11.969 7.837 -5.037 1.00 56.69 404 GLY A CA 1
ATOM 3070 C C . GLY A 1 404 ? -12.484 6.562 -5.725 1.00 56.69 404 GLY A C 1
ATOM 3071 O O . GLY A 1 404 ? -13.665 6.450 -6.030 1.00 56.69 404 GLY A O 1
ATOM 3072 N N . LEU A 1 405 ? -11.601 5.597 -5.990 1.00 64.19 405 LEU A N 1
ATOM 3073 C CA . LEU A 1 405 ? -11.853 4.401 -6.800 1.00 64.19 405 LEU A CA 1
ATOM 3074 C C . LEU A 1 405 ? -12.330 3.178 -5.993 1.00 64.19 405 LEU A C 1
ATOM 3076 O O . LEU A 1 405 ? -12.409 2.079 -6.545 1.00 64.19 405 LEU A O 1
ATOM 3080 N N . SER A 1 406 ? -12.693 3.346 -4.718 1.00 62.88 406 SER A N 1
ATOM 3081 C CA . SER A 1 406 ? -13.222 2.270 -3.861 1.00 62.88 406 SER A CA 1
ATOM 3082 C C . SER A 1 406 ? -14.335 1.469 -4.555 1.00 62.88 406 SER A C 1
ATOM 3084 O O . SER A 1 406 ? -15.224 2.036 -5.189 1.00 62.88 406 SER A O 1
ATOM 3086 N N . ARG A 1 407 ? -14.276 0.131 -4.473 1.00 68.81 407 ARG A N 1
ATOM 3087 C CA . ARG A 1 407 ? -15.208 -0.821 -5.116 1.00 68.81 407 ARG A CA 1
ATOM 3088 C C . ARG A 1 407 ? -15.298 -0.735 -6.657 1.00 68.81 407 ARG A C 1
ATOM 3090 O O . ARG A 1 407 ? -16.116 -1.455 -7.246 1.00 68.81 407 ARG A O 1
ATOM 3097 N N . SER A 1 408 ? -14.464 0.058 -7.338 1.00 80.19 408 SER A N 1
ATOM 3098 C CA . SER A 1 408 ? -14.432 0.150 -8.810 1.00 80.19 408 SER A CA 1
ATOM 3099 C C . SER A 1 408 ? -14.046 -1.173 -9.475 1.00 80.19 408 SER A C 1
ATOM 3101 O O . SER A 1 408 ? -13.380 -2.017 -8.874 1.00 80.19 408 SER A O 1
ATOM 3103 N N . LYS A 1 409 ? -14.446 -1.355 -10.741 1.00 87.25 409 LYS A N 1
ATOM 3104 C CA . LYS A 1 409 ? -13.909 -2.428 -11.590 1.00 87.25 409 LYS A CA 1
ATOM 3105 C C . LYS A 1 409 ? -12.590 -1.964 -12.207 1.00 87.25 409 LYS A C 1
ATOM 3107 O O . LYS A 1 409 ? -12.600 -1.043 -13.017 1.00 87.25 409 LYS A O 1
ATOM 3112 N N . VAL A 1 410 ? -11.482 -2.610 -11.855 1.00 89.12 410 VAL A N 1
ATOM 3113 C CA . VAL A 1 410 ? -10.160 -2.355 -12.447 1.00 89.12 410 VAL A CA 1
ATOM 3114 C C . VAL A 1 410 ? -9.861 -3.341 -13.574 1.00 89.12 410 VAL A C 1
ATOM 3116 O O . VAL A 1 410 ? -10.275 -4.501 -13.527 1.00 89.12 410 VAL A O 1
ATOM 3119 N N . LEU A 1 411 ? -9.124 -2.883 -14.584 1.00 90.12 411 LEU A N 1
ATOM 3120 C CA . LEU A 1 411 ? -8.540 -3.731 -15.619 1.00 90.12 411 LEU A CA 1
ATOM 3121 C C . LEU A 1 411 ? -7.043 -3.878 -15.345 1.00 90.12 411 LEU A C 1
ATOM 3123 O O . LEU A 1 411 ? -6.357 -2.884 -15.121 1.00 90.12 411 LEU A O 1
ATOM 3127 N N . VAL A 1 412 ? -6.536 -5.108 -15.408 1.00 91.50 412 VAL A N 1
ATOM 3128 C CA . VAL A 1 412 ? -5.105 -5.409 -15.285 1.00 91.50 412 VAL A CA 1
ATOM 3129 C C . VAL A 1 412 ? -4.582 -5.918 -16.629 1.00 91.50 412 VAL A C 1
ATOM 3131 O O . VAL A 1 412 ? -5.207 -6.770 -17.265 1.00 91.50 412 VAL A O 1
ATOM 3134 N N . SER A 1 413 ? -3.430 -5.407 -17.070 1.00 91.06 413 SER A N 1
ATOM 3135 C CA . SER A 1 413 ? -2.727 -5.915 -18.254 1.00 91.06 413 SER A CA 1
ATOM 3136 C C . SER A 1 413 ? -1.509 -6.746 -17.862 1.00 91.06 413 SER A C 1
ATOM 3138 O O . SER A 1 413 ? -0.653 -6.256 -17.126 1.00 91.06 413 SER A O 1
ATOM 3140 N N . VAL A 1 414 ? -1.376 -7.952 -18.411 1.00 90.81 414 VAL A N 1
ATOM 3141 C CA . VAL A 1 414 ? -0.168 -8.781 -18.282 1.00 90.81 414 VAL A CA 1
ATOM 3142 C C . VAL A 1 414 ? 0.722 -8.637 -19.523 1.00 90.81 414 VAL A C 1
ATOM 3144 O O . VAL A 1 414 ? 0.198 -8.482 -20.634 1.00 90.81 414 VAL A O 1
ATOM 3147 N N . PRO A 1 415 ? 2.060 -8.669 -19.374 1.00 89.06 415 PRO A N 1
ATOM 3148 C CA . PRO A 1 415 ? 2.969 -8.569 -20.506 1.00 89.06 415 PRO A CA 1
ATOM 3149 C C . PRO A 1 415 ? 3.021 -9.879 -21.299 1.00 89.06 415 PRO A C 1
ATOM 3151 O O . PRO A 1 415 ? 2.822 -10.970 -20.755 1.00 89.06 415 PRO A O 1
ATOM 3154 N N . ARG A 1 416 ? 3.367 -9.789 -22.588 1.00 88.88 416 ARG A N 1
ATOM 3155 C CA . ARG A 1 416 ? 3.473 -10.950 -23.495 1.00 88.88 416 ARG A CA 1
ATOM 3156 C C . ARG A 1 416 ? 4.436 -12.027 -22.981 1.00 88.88 416 ARG A C 1
ATOM 3158 O O . ARG A 1 416 ? 4.215 -13.198 -23.286 1.00 88.88 416 ARG A O 1
ATOM 3165 N N . GLY A 1 417 ? 5.468 -11.668 -22.215 1.00 85.44 417 GLY A N 1
ATOM 3166 C CA . GLY A 1 417 ? 6.404 -12.627 -21.610 1.00 85.44 417 GLY A CA 1
ATOM 3167 C C . GLY A 1 417 ? 5.742 -13.665 -20.691 1.00 85.44 417 GLY A C 1
ATOM 3168 O O . GLY A 1 417 ? 6.229 -14.787 -20.601 1.00 85.44 417 GLY A O 1
ATOM 3169 N N . ASN A 1 418 ? 4.593 -13.341 -20.086 1.00 85.88 418 ASN A N 1
ATOM 3170 C CA . ASN A 1 418 ? 3.958 -14.174 -19.058 1.00 85.88 418 ASN A CA 1
ATOM 3171 C C . ASN A 1 418 ? 2.924 -15.181 -19.613 1.00 85.88 418 ASN A C 1
ATOM 3173 O O . ASN A 1 418 ? 2.246 -15.841 -18.828 1.00 85.88 418 ASN A O 1
ATOM 3177 N N . VAL A 1 419 ? 2.770 -15.300 -20.940 1.00 89.38 419 VAL A N 1
ATOM 3178 C CA . VAL A 1 419 ? 1.813 -16.225 -21.587 1.00 89.38 419 VAL A CA 1
ATOM 3179 C C . VAL A 1 419 ? 2.477 -17.184 -22.573 1.00 89.38 419 VAL A C 1
ATOM 3181 O O . VAL A 1 419 ? 3.412 -16.831 -23.299 1.00 89.38 419 VAL A O 1
ATOM 3184 N N . VAL A 1 420 ? 1.902 -18.379 -22.706 1.00 88.88 420 VAL A N 1
ATOM 3185 C CA . VAL A 1 420 ? 2.114 -19.234 -23.881 1.00 88.88 420 VAL A CA 1
ATOM 3186 C C . VAL A 1 420 ? 1.047 -18.875 -24.914 1.00 88.88 420 VAL A C 1
ATOM 3188 O O . VAL A 1 420 ? -0.141 -18.960 -24.632 1.00 88.88 420 VAL A O 1
ATOM 3191 N N . MET A 1 421 ? 1.458 -18.463 -26.112 1.00 88.31 421 MET A N 1
ATOM 3192 C CA . MET A 1 421 ? 0.569 -18.038 -27.201 1.00 88.31 421 MET A CA 1
ATOM 3193 C C . MET A 1 421 ? 0.820 -18.907 -28.434 1.00 88.31 421 MET A C 1
ATOM 3195 O O . MET A 1 421 ? 1.981 -19.131 -28.784 1.00 88.31 421 MET A O 1
ATOM 3199 N N . LYS A 1 422 ? -0.246 -19.368 -29.097 1.00 87.44 422 LYS A N 1
ATOM 3200 C CA . LYS A 1 422 ? -0.183 -20.112 -30.363 1.00 87.44 422 LYS A CA 1
ATOM 3201 C C . LYS A 1 422 ? -1.325 -19.717 -31.297 1.00 87.44 422 LYS A C 1
ATOM 3203 O O . LYS A 1 422 ? -2.453 -19.531 -30.855 1.00 87.44 422 LYS A O 1
ATOM 3208 N N . ARG A 1 423 ? -1.029 -19.651 -32.596 1.00 87.12 423 ARG A N 1
ATOM 3209 C CA . ARG A 1 423 ? -2.038 -19.668 -33.661 1.00 87.12 423 ARG A CA 1
ATOM 3210 C C . ARG A 1 423 ? -2.496 -21.114 -33.851 1.00 87.12 423 ARG A C 1
ATOM 3212 O O . ARG A 1 423 ? -1.657 -22.015 -33.880 1.00 87.12 423 ARG A O 1
ATOM 3219 N N . LEU A 1 424 ? -3.801 -21.329 -33.931 1.00 87.69 424 LEU A N 1
ATOM 3220 C CA . LEU A 1 424 ? -4.433 -22.630 -34.143 1.00 87.69 424 LEU A CA 1
ATOM 3221 C C . LEU A 1 424 ? -5.407 -22.510 -35.319 1.00 87.69 424 LEU A C 1
ATOM 3223 O O . LEU A 1 424 ? -5.999 -21.451 -35.512 1.00 87.69 424 LEU A O 1
ATOM 3227 N N . ALA A 1 425 ? -5.555 -23.586 -36.086 1.00 86.69 425 ALA A N 1
ATOM 3228 C CA . ALA A 1 425 ? -6.464 -23.672 -37.223 1.00 86.69 425 ALA A CA 1
ATOM 3229 C C . ALA A 1 425 ? -7.313 -24.941 -37.094 1.00 86.69 425 ALA A C 1
ATOM 3231 O O . ALA A 1 425 ? -6.786 -26.000 -36.735 1.00 86.69 425 ALA A O 1
ATOM 3232 N N . PHE A 1 426 ? -8.607 -24.825 -37.379 1.00 86.62 426 PHE A N 1
ATOM 3233 C CA . PHE A 1 426 ? -9.595 -25.881 -37.195 1.00 86.62 426 PHE A CA 1
ATOM 3234 C C . PHE A 1 426 ? -10.400 -26.094 -38.488 1.00 86.62 426 PHE A C 1
ATOM 3236 O O . PHE A 1 426 ? -11.095 -25.173 -38.917 1.00 86.62 426 PHE A O 1
ATOM 3243 N N . PRO A 1 427 ? -10.301 -27.274 -39.129 1.00 79.62 427 PRO A N 1
ATOM 3244 C CA . PRO A 1 427 ? -11.147 -27.632 -40.265 1.00 79.62 427 PRO A CA 1
ATOM 3245 C C . PRO A 1 427 ? -12.535 -28.084 -39.796 1.00 79.62 427 PRO A C 1
ATOM 3247 O O . PRO A 1 427 ? -12.666 -28.663 -38.715 1.00 79.62 427 PRO A O 1
ATOM 3250 N N . GLY A 1 428 ? -13.550 -27.879 -40.639 1.00 71.44 428 GLY A N 1
ATOM 3251 C CA . GLY A 1 428 ? -14.898 -28.419 -40.430 1.00 71.44 428 GLY A CA 1
ATOM 3252 C C . GLY A 1 428 ? -15.744 -27.712 -39.364 1.00 71.44 428 GLY A C 1
ATOM 3253 O O . GLY A 1 428 ? -16.640 -28.343 -38.811 1.00 71.44 428 GLY A O 1
ATOM 3254 N N . LEU A 1 429 ? -15.464 -26.438 -39.070 1.00 75.19 429 LEU A N 1
ATOM 3255 C CA . LEU A 1 429 ? -16.322 -25.565 -38.258 1.00 75.19 429 LEU A CA 1
ATOM 3256 C C . LEU A 1 429 ? -17.007 -24.539 -39.168 1.00 75.19 429 LEU A C 1
ATOM 3258 O O . LEU A 1 429 ? -16.354 -23.980 -40.048 1.00 75.19 429 LEU A O 1
ATOM 3262 N N . GLU A 1 430 ? -18.300 -24.282 -38.955 1.00 66.62 430 GLU A N 1
ATOM 3263 C CA . GLU A 1 430 ? -19.089 -23.392 -39.826 1.00 66.62 430 GLU A CA 1
ATOM 3264 C C . GLU A 1 430 ? -18.884 -21.895 -39.521 1.00 66.62 430 GLU A C 1
ATOM 3266 O O . GLU A 1 430 ? -19.105 -21.064 -40.399 1.00 66.62 430 GLU A O 1
ATOM 3271 N N . SER A 1 431 ? -18.459 -21.525 -38.304 1.00 75.69 431 SER A N 1
ATOM 3272 C CA . SER A 1 431 ? -18.159 -20.133 -37.929 1.00 75.69 431 SER A CA 1
ATOM 3273 C C . SER A 1 431 ? -17.278 -20.029 -36.672 1.00 75.69 431 SER A C 1
ATOM 3275 O O . SER A 1 431 ? -17.042 -21.015 -35.969 1.00 75.69 431 SER A O 1
ATOM 3277 N N . HIS A 1 432 ? -16.820 -18.816 -36.335 1.00 74.56 432 HIS A N 1
ATOM 3278 C CA . HIS A 1 432 ? -16.145 -18.534 -35.054 1.00 74.56 432 HIS A CA 1
ATOM 3279 C C . HIS A 1 432 ? -17.081 -18.543 -33.827 1.00 74.56 432 HIS A C 1
ATOM 3281 O O . HIS A 1 432 ? -16.581 -18.509 -32.703 1.00 74.56 432 HIS A O 1
ATOM 3287 N N . ASP A 1 433 ? -18.402 -18.608 -34.024 1.00 72.38 433 ASP A N 1
ATOM 3288 C CA . ASP A 1 433 ? -19.408 -18.748 -32.955 1.00 72.38 433 ASP A CA 1
ATOM 3289 C C . ASP A 1 433 ? -19.731 -20.222 -32.630 1.00 72.38 433 ASP A C 1
ATOM 3291 O O . ASP A 1 433 ? -20.594 -20.500 -31.790 1.00 72.38 433 ASP A O 1
ATOM 3295 N N . ASP A 1 434 ? -19.060 -21.180 -33.283 1.00 77.94 434 ASP A N 1
ATOM 3296 C CA . ASP A 1 434 ? -19.306 -22.608 -33.079 1.00 77.94 434 ASP A CA 1
ATOM 3297 C C . ASP A 1 434 ? -19.118 -23.014 -31.595 1.00 77.94 434 ASP A C 1
ATOM 3299 O O . ASP A 1 434 ? -18.084 -22.704 -30.983 1.00 77.94 434 ASP A O 1
ATOM 3303 N N . PRO A 1 435 ? -20.093 -23.726 -30.991 1.00 75.06 435 PRO A N 1
ATOM 3304 C CA . PRO A 1 435 ? -20.062 -24.098 -29.576 1.00 75.06 435 PRO A CA 1
ATOM 3305 C C . PRO A 1 435 ? -18.831 -24.922 -29.168 1.00 75.06 435 PRO A C 1
ATOM 3307 O O . PRO A 1 435 ? -18.402 -24.847 -28.011 1.00 75.06 435 PRO A O 1
ATOM 3310 N N . ASP A 1 436 ? -18.259 -25.696 -30.090 1.00 82.06 436 ASP A N 1
ATOM 3311 C CA . ASP A 1 436 ? -17.217 -26.679 -29.808 1.00 82.06 436 ASP A CA 1
ATOM 3312 C C . ASP A 1 436 ? -15.813 -26.121 -30.113 1.00 82.06 436 ASP A C 1
ATOM 3314 O O . ASP A 1 436 ? -14.821 -26.642 -29.589 1.00 82.06 436 ASP A O 1
ATOM 3318 N N . LEU A 1 437 ? -15.713 -24.974 -30.808 1.00 84.50 437 LEU A N 1
ATOM 3319 C CA . LEU A 1 437 ? -14.467 -24.213 -30.996 1.00 84.50 437 LEU A CA 1
ATOM 3320 C C . LEU A 1 437 ? -13.763 -23.922 -29.661 1.00 84.50 437 LEU A C 1
ATOM 3322 O O . LEU A 1 437 ? -12.538 -24.029 -29.566 1.00 84.50 437 LEU A O 1
ATOM 3326 N N . VAL A 1 438 ? -14.519 -23.604 -28.604 1.00 85.19 438 VAL A N 1
ATOM 3327 C CA . VAL A 1 438 ? -13.954 -23.326 -27.271 1.00 85.19 438 VAL A CA 1
ATOM 3328 C C . VAL A 1 438 ? -13.268 -24.561 -26.679 1.00 85.19 438 VAL A C 1
ATOM 3330 O O . VAL A 1 438 ? -12.194 -24.451 -26.078 1.00 85.19 438 VAL A O 1
ATOM 3333 N N . GLU A 1 439 ? -13.860 -25.745 -26.846 1.00 85.44 439 GLU A N 1
ATOM 3334 C CA . GLU A 1 439 ? -13.287 -26.999 -26.353 1.00 85.44 439 GLU A CA 1
ATOM 3335 C C . GLU A 1 439 ? -12.105 -27.444 -27.229 1.00 85.44 439 GLU A C 1
ATOM 3337 O O . GLU A 1 439 ? -11.057 -27.821 -26.698 1.00 85.44 439 GLU A O 1
ATOM 3342 N N . MET A 1 440 ? -12.205 -27.287 -28.553 1.00 86.81 440 MET A N 1
ATOM 3343 C CA . MET A 1 440 ? -11.127 -27.570 -29.509 1.00 86.81 440 MET A CA 1
ATOM 3344 C C . MET A 1 440 ? -9.901 -26.669 -29.297 1.00 86.81 440 MET A C 1
ATOM 3346 O O . MET A 1 440 ? -8.771 -27.174 -29.284 1.00 86.81 440 MET A O 1
ATOM 3350 N N . ALA A 1 441 ? -10.095 -25.369 -29.050 1.00 86.31 441 ALA A N 1
ATOM 3351 C CA . ALA A 1 441 ? -9.032 -24.419 -28.719 1.00 86.31 441 ALA A CA 1
ATOM 3352 C C . ALA A 1 441 ? -8.331 -24.783 -27.401 1.00 86.31 441 ALA A C 1
ATOM 3354 O O . ALA A 1 441 ? -7.099 -24.883 -27.360 1.00 86.31 441 ALA A O 1
ATOM 3355 N N . ARG A 1 442 ? -9.103 -25.059 -26.339 1.00 86.62 442 ARG A N 1
ATOM 3356 C CA . ARG A 1 442 ? -8.577 -25.483 -25.029 1.00 86.62 442 ARG A CA 1
ATOM 3357 C C . ARG A 1 442 ? -7.796 -26.794 -25.133 1.00 86.62 442 ARG A C 1
ATOM 3359 O O . ARG A 1 442 ? -6.626 -26.833 -24.756 1.00 86.62 442 ARG A O 1
ATOM 3366 N N . LEU A 1 443 ? -8.395 -27.839 -25.706 1.00 86.38 443 LEU A N 1
ATOM 3367 C CA . LEU A 1 443 ? -7.779 -29.160 -25.866 1.00 86.38 443 LEU A CA 1
ATOM 3368 C C . LEU A 1 443 ? -6.492 -29.096 -26.699 1.00 86.38 443 LEU A C 1
ATOM 3370 O O . LEU A 1 443 ? -5.497 -29.741 -26.357 1.00 86.38 443 LEU A O 1
ATOM 3374 N N . SER A 1 444 ? -6.492 -28.304 -27.772 1.00 87.00 444 SER A N 1
ATOM 3375 C CA . SER A 1 444 ? -5.325 -28.132 -28.640 1.00 87.00 444 SER A CA 1
ATOM 3376 C C . SER A 1 444 ? -4.200 -27.384 -27.935 1.00 87.00 444 SER A C 1
ATOM 3378 O O . SER A 1 444 ? -3.063 -27.845 -27.995 1.00 87.00 444 SER A O 1
ATOM 3380 N N . MET A 1 445 ? -4.498 -26.310 -27.194 1.00 87.56 445 MET A N 1
ATOM 3381 C CA . MET A 1 445 ? -3.512 -25.644 -26.336 1.00 87.56 445 MET A CA 1
ATOM 3382 C C . MET A 1 445 ? -2.935 -26.609 -25.294 1.00 87.56 445 MET A C 1
ATOM 3384 O O . MET A 1 445 ? -1.718 -26.769 -25.234 1.00 87.56 445 MET A O 1
ATOM 3388 N N . THR A 1 446 ? -3.768 -27.328 -24.534 1.00 85.31 446 THR A N 1
ATOM 3389 C CA . THR A 1 446 ? -3.302 -28.271 -23.498 1.00 85.31 446 THR A CA 1
ATOM 3390 C C . THR A 1 446 ? -2.447 -29.414 -24.061 1.00 85.31 446 THR A C 1
ATOM 3392 O O . THR A 1 446 ? -1.502 -29.845 -23.402 1.00 85.31 446 THR A O 1
ATOM 3395 N N . ARG A 1 447 ? -2.725 -29.895 -25.282 1.00 83.81 447 ARG A N 1
ATOM 3396 C CA . ARG A 1 447 ? -1.878 -30.882 -25.987 1.00 83.81 447 ARG A CA 1
ATOM 3397 C C . ARG A 1 447 ? -0.550 -30.302 -26.483 1.00 83.81 447 ARG A C 1
ATOM 3399 O O . ARG A 1 447 ? 0.395 -31.055 -26.686 1.00 83.81 447 ARG A O 1
ATOM 3406 N N . GLN A 1 448 ? -0.494 -28.994 -26.720 1.00 80.88 448 GLN A N 1
ATOM 3407 C CA . GLN A 1 448 ? 0.616 -28.307 -27.380 1.00 80.88 448 GLN A CA 1
ATOM 3408 C C . GLN A 1 448 ? 1.481 -27.429 -26.457 1.00 80.88 448 GLN A C 1
ATOM 3410 O O . GLN A 1 448 ? 2.450 -26.826 -26.940 1.00 80.88 448 GLN A O 1
ATOM 3415 N N . MET A 1 449 ? 1.144 -27.312 -25.171 1.00 79.19 449 MET A N 1
ATOM 3416 C CA . MET A 1 449 ? 1.954 -26.609 -24.173 1.00 79.19 449 MET A CA 1
ATOM 3417 C C . MET A 1 449 ? 3.193 -27.442 -23.789 1.00 79.19 449 MET A C 1
ATOM 3419 O O . MET A 1 449 ? 3.045 -28.632 -23.516 1.00 79.19 449 MET A O 1
ATOM 3423 N N . PRO A 1 450 ? 4.405 -26.847 -23.712 1.00 68.38 450 PRO A N 1
ATOM 3424 C CA . PRO A 1 450 ? 5.622 -27.580 -23.333 1.00 68.38 450 PRO A CA 1
ATOM 3425 C C . PRO A 1 450 ? 5.608 -28.129 -21.899 1.00 68.38 450 PRO A C 1
ATOM 3427 O O . PRO A 1 450 ? 6.274 -29.118 -21.610 1.00 68.38 450 PRO A O 1
ATOM 3430 N N . ILE A 1 451 ? 4.865 -27.474 -21.003 1.00 66.06 451 ILE A N 1
ATOM 3431 C CA . ILE A 1 451 ? 4.708 -27.833 -19.592 1.00 66.06 451 ILE A CA 1
ATOM 3432 C C . ILE A 1 451 ? 3.217 -27.736 -19.263 1.00 66.06 451 ILE A C 1
ATOM 3434 O O . ILE A 1 451 ? 2.569 -26.747 -19.614 1.00 66.06 451 ILE A O 1
ATOM 3438 N N . LYS A 1 452 ? 2.668 -28.742 -18.574 1.00 62.66 452 LYS A N 1
ATOM 3439 C CA . LYS A 1 452 ? 1.328 -28.656 -17.984 1.00 62.66 452 LYS A CA 1
ATOM 3440 C C . LYS A 1 452 ? 1.409 -27.842 -16.696 1.00 62.66 452 LYS A C 1
ATOM 3442 O O . LYS A 1 452 ? 1.829 -28.367 -15.672 1.00 62.66 452 LYS A O 1
ATOM 3447 N N . ILE A 1 453 ? 1.014 -26.576 -16.760 1.00 62.34 453 ILE A N 1
ATOM 3448 C CA . ILE A 1 453 ? 0.803 -25.751 -15.568 1.00 62.34 453 ILE A CA 1
ATOM 3449 C C . ILE A 1 453 ? -0.607 -26.059 -15.049 1.00 62.34 453 ILE A C 1
ATOM 3451 O O . ILE A 1 453 ? -1.591 -25.959 -15.791 1.00 62.34 453 ILE A O 1
ATOM 3455 N N . GLU A 1 454 ? -0.717 -26.493 -13.799 1.00 63.91 454 GLU A N 1
ATOM 3456 C CA . GLU A 1 454 ? -2.007 -26.830 -13.198 1.00 63.91 454 GLU A CA 1
ATOM 3457 C C . GLU A 1 454 ? -2.873 -25.567 -13.034 1.00 63.91 454 GLU A C 1
ATOM 3459 O O . GLU A 1 454 ? -2.365 -24.462 -12.852 1.00 63.91 454 GLU A O 1
ATOM 3464 N N . GLY A 1 455 ? -4.189 -25.694 -13.223 1.00 75.81 455 GLY A N 1
ATOM 3465 C CA . GLY A 1 455 ? -5.107 -24.548 -13.196 1.00 75.81 455 GLY A CA 1
ATOM 3466 C C . GLY A 1 455 ? -4.963 -23.520 -14.335 1.00 75.81 455 GLY A C 1
ATOM 3467 O O . GLY A 1 455 ? -5.646 -22.500 -14.280 1.00 75.81 455 GLY A O 1
ATOM 3468 N N . THR A 1 456 ? -4.124 -23.755 -15.360 1.00 87.19 456 THR A N 1
ATOM 3469 C CA . THR A 1 456 ? -3.935 -22.837 -16.511 1.00 87.19 456 THR A CA 1
ATOM 3470 C C . THR A 1 456 ? -5.259 -22.300 -17.055 1.00 87.19 456 THR A C 1
ATOM 3472 O O . THR A 1 456 ? -6.121 -23.065 -17.497 1.00 87.19 456 THR A O 1
ATOM 3475 N N . VAL A 1 457 ? -5.376 -20.974 -17.134 1.00 90.81 457 VAL A N 1
ATOM 3476 C CA . VAL A 1 457 ? -6.469 -20.321 -17.850 1.00 90.81 457 VAL A CA 1
ATOM 3477 C C . VAL A 1 457 ? -6.116 -20.210 -19.329 1.00 90.81 457 VAL A C 1
ATOM 3479 O O . VAL A 1 457 ? -5.077 -19.663 -19.690 1.00 90.81 457 VAL A O 1
ATOM 3482 N N . ILE A 1 458 ? -7.001 -20.722 -20.185 1.00 90.69 458 ILE A N 1
ATOM 3483 C CA . ILE A 1 458 ? -6.875 -20.668 -21.643 1.00 90.69 458 ILE A CA 1
ATOM 3484 C C . ILE A 1 458 ? -8.042 -19.857 -22.204 1.00 90.69 458 ILE A C 1
ATOM 3486 O O . ILE A 1 458 ? -9.198 -20.133 -21.881 1.00 90.69 458 ILE A O 1
ATOM 3490 N N . ASP A 1 459 ? -7.723 -18.888 -23.055 1.00 92.75 459 ASP A N 1
ATOM 3491 C CA . ASP A 1 459 ? -8.668 -18.038 -23.781 1.00 92.75 459 ASP A CA 1
ATOM 3492 C C . ASP A 1 459 ? -8.135 -17.766 -25.200 1.00 92.75 459 ASP A C 1
ATOM 3494 O O . ASP A 1 459 ? -6.944 -17.950 -25.465 1.00 92.75 459 ASP A O 1
ATOM 3498 N N . PHE A 1 460 ? -8.995 -17.362 -26.132 1.00 90.88 460 PHE A N 1
ATOM 3499 C CA . PHE A 1 460 ? -8.620 -17.155 -27.534 1.00 90.88 460 PHE A CA 1
ATOM 3500 C C . PHE A 1 460 ? -9.364 -15.977 -28.158 1.00 90.88 460 PHE A C 1
ATOM 3502 O O . PHE A 1 460 ? -10.474 -15.651 -27.749 1.00 90.88 460 PHE A O 1
ATOM 3509 N N . VAL A 1 461 ? -8.765 -15.371 -29.181 1.00 88.62 461 VAL A N 1
ATOM 3510 C CA . VAL A 1 461 ? -9.452 -14.443 -30.089 1.00 88.62 461 VAL A CA 1
ATOM 3511 C C . VAL A 1 461 ? -9.556 -15.072 -31.483 1.00 88.62 461 VAL A C 1
ATOM 3513 O O . VAL A 1 461 ? -8.637 -15.804 -31.872 1.00 88.62 461 VAL A O 1
ATOM 3516 N N . PRO A 1 462 ? -10.652 -14.834 -32.226 1.00 82.88 462 PRO A N 1
ATOM 3517 C CA . PRO A 1 462 ? -10.738 -15.218 -33.630 1.00 82.88 462 PRO A CA 1
ATOM 3518 C C . PRO A 1 462 ? -9.670 -14.498 -34.464 1.00 82.88 462 PRO A C 1
ATOM 3520 O O . PRO A 1 462 ? -9.139 -13.466 -34.049 1.00 82.88 462 PRO A O 1
ATOM 3523 N N . LEU A 1 463 ? -9.364 -15.069 -35.627 1.00 80.19 463 LEU A N 1
ATOM 3524 C CA . LEU A 1 463 ? -8.665 -14.399 -36.720 1.00 80.19 463 LEU A CA 1
ATOM 3525 C C . LEU A 1 463 ? -9.558 -14.463 -37.965 1.00 80.19 463 LEU A C 1
ATOM 3527 O O . LEU A 1 463 ? -10.058 -15.539 -38.311 1.00 80.19 463 LEU A O 1
ATOM 3531 N N . VAL A 1 464 ? -9.760 -13.329 -38.632 1.00 66.44 464 VAL A N 1
ATOM 3532 C CA . VAL A 1 464 ? -10.581 -13.215 -39.843 1.00 66.44 464 VAL A CA 1
ATOM 3533 C C . VAL A 1 464 ? -9.793 -13.716 -41.054 1.00 66.44 464 VAL A C 1
ATOM 3535 O O . VAL A 1 464 ? -8.876 -13.070 -41.568 1.00 66.44 464 VAL A O 1
ATOM 3538 N N . THR A 1 465 ? -10.180 -14.887 -41.551 1.00 55.25 465 THR A N 1
ATOM 3539 C CA . THR A 1 465 ? -9.747 -15.399 -42.852 1.00 55.25 465 THR A CA 1
ATOM 3540 C C . THR A 1 465 ? -10.529 -14.716 -43.982 1.00 55.25 465 THR A C 1
ATOM 3542 O O . THR A 1 465 ? -11.646 -14.231 -43.801 1.00 55.25 465 THR A O 1
ATOM 3545 N N . LYS A 1 466 ? -9.943 -14.639 -45.187 1.00 46.19 466 LYS A N 1
ATOM 3546 C CA . LYS A 1 466 ? -10.615 -14.057 -46.364 1.00 46.19 466 LYS A CA 1
ATOM 3547 C C . LYS A 1 466 ? -11.690 -15.008 -46.913 1.00 46.19 466 LYS A C 1
ATOM 3549 O O . LYS A 1 466 ? -11.458 -15.674 -47.917 1.00 46.19 466 LYS A O 1
ATOM 3554 N N . GLY A 1 467 ? -12.846 -15.034 -46.251 1.00 41.59 467 GLY A N 1
ATOM 3555 C CA . GLY A 1 467 ? -14.047 -15.775 -46.654 1.00 41.59 467 GLY A CA 1
ATOM 3556 C C . GLY A 1 467 ? -15.326 -14.952 -46.482 1.00 41.59 467 GLY A C 1
ATOM 3557 O O . GLY A 1 467 ? -16.020 -14.701 -47.465 1.00 41.59 467 GLY A O 1
ATOM 3558 N N . ASP A 1 468 ? -15.581 -14.439 -45.272 1.00 34.72 468 ASP A N 1
ATOM 3559 C CA . ASP A 1 468 ? -16.857 -13.811 -44.866 1.00 34.72 468 ASP A CA 1
ATOM 3560 C C . ASP A 1 468 ? -17.103 -12.380 -45.396 1.00 34.72 468 ASP A C 1
ATOM 3562 O O . ASP A 1 468 ? -17.671 -11.513 -44.732 1.00 34.72 468 ASP A O 1
ATOM 3566 N N . GLY A 1 469 ? -16.721 -12.122 -46.648 1.00 33.06 469 GLY A N 1
ATOM 3567 C CA . GLY A 1 469 ? -17.056 -10.909 -47.399 1.00 33.06 469 GLY A CA 1
ATOM 3568 C C . GLY A 1 469 ? -18.512 -10.883 -47.882 1.00 33.06 469 GLY A C 1
ATOM 3569 O O . GLY A 1 469 ? -18.756 -10.705 -49.079 1.00 33.06 469 GLY A O 1
ATOM 3570 N N . GLY A 1 470 ? -19.473 -11.076 -46.971 1.00 29.75 470 GLY A N 1
ATOM 3571 C CA . GLY A 1 470 ? -20.919 -11.122 -47.231 1.00 29.75 470 GLY A CA 1
ATOM 3572 C C . GLY A 1 470 ? -21.494 -9.787 -47.720 1.00 29.75 470 GLY A C 1
ATOM 3573 O O . GLY A 1 470 ? -22.139 -9.059 -46.970 1.00 29.75 470 GLY A O 1
ATOM 3574 N N . SER A 1 471 ? -21.253 -9.458 -48.989 1.00 33.97 471 SER A N 1
ATOM 3575 C CA . SER A 1 471 ? -21.541 -8.158 -49.614 1.00 33.97 471 SER A CA 1
ATOM 3576 C C . SER A 1 471 ? -23.027 -7.947 -49.941 1.00 33.97 471 SER A C 1
ATOM 3578 O O . SER A 1 471 ? -23.458 -7.951 -51.093 1.00 33.97 471 SER A O 1
ATOM 3580 N N . GLY A 1 472 ? -23.826 -7.716 -48.901 1.00 32.16 472 GLY A N 1
ATOM 3581 C CA . GLY A 1 472 ? -25.216 -7.283 -49.021 1.00 32.16 472 GLY A CA 1
ATOM 3582 C C . GLY A 1 472 ? -25.364 -5.785 -49.300 1.00 32.16 472 GLY A C 1
ATOM 3583 O O . GLY A 1 472 ? -25.823 -5.062 -48.422 1.00 32.16 472 GLY A O 1
ATOM 3584 N N . GLU A 1 473 ? -25.039 -5.309 -50.508 1.00 31.31 473 GLU A N 1
ATOM 3585 C CA . GLU A 1 473 ? -25.358 -3.926 -50.906 1.00 31.31 473 GLU A CA 1
ATOM 3586 C C . GLU A 1 473 ? -25.762 -3.789 -52.387 1.00 31.31 473 GLU A C 1
ATOM 3588 O O . GLU A 1 473 ? -25.189 -4.414 -53.280 1.00 31.31 473 GLU A O 1
ATOM 3593 N N . ASN A 1 474 ? -26.800 -2.987 -52.653 1.00 28.34 474 ASN A N 1
ATOM 3594 C CA . ASN A 1 474 ? -27.419 -2.852 -53.974 1.00 28.34 474 ASN A CA 1
ATOM 3595 C C . ASN A 1 474 ? -26.946 -1.592 -54.717 1.00 28.34 474 ASN A C 1
ATOM 3597 O O . ASN A 1 474 ? -27.324 -0.483 -54.352 1.00 28.34 474 ASN A O 1
ATOM 3601 N N . GLY A 1 475 ? -26.297 -1.799 -55.866 1.00 25.89 475 GLY A N 1
ATOM 3602 C CA . GLY A 1 475 ? -26.469 -0.954 -57.052 1.00 25.89 475 GLY A CA 1
ATOM 3603 C C . GLY A 1 475 ? -25.544 0.255 -57.240 1.00 25.89 475 GLY A C 1
ATOM 3604 O O . GLY A 1 475 ? -25.674 1.271 -56.568 1.00 25.89 475 GLY A O 1
ATOM 3605 N N . ALA A 1 476 ? -24.756 0.210 -58.319 1.00 28.09 476 ALA A N 1
ATOM 3606 C CA . ALA A 1 476 ? -24.648 1.300 -59.298 1.00 28.09 476 ALA A CA 1
ATOM 3607 C C . ALA A 1 476 ? -24.000 0.786 -60.598 1.00 28.09 476 ALA A C 1
ATOM 3609 O O . ALA A 1 476 ? -23.054 0.001 -60.565 1.00 28.09 476 ALA A O 1
ATOM 3610 N N . GLU A 1 477 ? -24.479 1.240 -61.757 1.00 29.59 477 GLU A N 1
ATOM 3611 C CA . GLU A 1 477 ? -23.861 0.917 -63.048 1.00 29.59 477 GLU A CA 1
ATOM 3612 C C . GLU A 1 477 ? -22.596 1.752 -63.304 1.00 29.59 477 GLU A C 1
ATOM 3614 O O . GLU A 1 477 ? -22.609 2.971 -63.117 1.00 29.59 477 GLU A O 1
ATOM 3619 N N . ARG A 1 478 ? -21.555 1.126 -63.874 1.00 29.58 478 ARG A N 1
ATOM 3620 C CA . ARG A 1 478 ? -20.692 1.722 -64.917 1.00 29.58 478 ARG A CA 1
ATOM 3621 C C . ARG A 1 478 ? -19.800 0.660 -65.558 1.00 29.58 478 ARG A C 1
ATOM 3623 O O . ARG A 1 478 ? -18.957 0.069 -64.896 1.00 29.58 478 ARG A O 1
ATOM 3630 N N . GLY A 1 479 ? -19.982 0.435 -66.858 1.00 25.98 479 GLY A N 1
ATOM 3631 C CA . GLY A 1 479 ? -19.163 -0.495 -67.635 1.00 25.98 479 GLY A CA 1
ATOM 3632 C C . GLY A 1 479 ? -17.980 0.180 -68.333 1.00 25.98 479 GLY A C 1
ATOM 3633 O O . GLY A 1 479 ? -18.074 1.325 -68.771 1.00 25.98 479 GLY A O 1
ATOM 3634 N N . ALA A 1 480 ? -16.897 -0.576 -68.504 1.00 28.19 480 ALA A N 1
ATOM 3635 C CA . ALA A 1 480 ? -15.833 -0.333 -69.476 1.00 28.19 480 ALA A CA 1
ATOM 3636 C C . ALA A 1 480 ? -15.323 -1.690 -70.001 1.00 28.19 480 ALA A C 1
ATOM 3638 O O . ALA A 1 480 ? -15.475 -2.712 -69.334 1.00 28.19 480 ALA A O 1
ATOM 3639 N N . ILE A 1 481 ? -14.766 -1.715 -71.213 1.00 29.31 481 ILE A N 1
ATOM 3640 C CA . ILE A 1 481 ? -14.394 -2.941 -71.941 1.00 29.31 481 ILE A CA 1
ATOM 3641 C C . ILE A 1 481 ? -12.864 -3.071 -71.951 1.00 29.31 481 ILE A C 1
ATOM 3643 O O . ILE A 1 481 ? -12.195 -2.097 -72.286 1.00 29.31 481 ILE A O 1
ATOM 3647 N N . GLY A 1 482 ? -12.306 -4.252 -71.647 1.00 25.45 482 GLY A N 1
ATOM 3648 C CA . GLY A 1 482 ? -10.848 -4.441 -71.677 1.00 25.45 482 GLY A CA 1
ATOM 3649 C C . GLY A 1 482 ? -10.331 -5.863 -71.419 1.00 25.45 482 GLY A C 1
ATOM 3650 O O . GLY A 1 482 ? -10.012 -6.196 -70.289 1.00 25.45 482 GLY A O 1
ATOM 3651 N N . GLU A 1 483 ? -10.164 -6.622 -72.508 1.00 27.36 483 GLU A N 1
ATOM 3652 C CA . GLU A 1 483 ? -9.189 -7.722 -72.696 1.00 27.36 483 GLU A CA 1
ATOM 3653 C C . GLU A 1 483 ? -9.253 -8.997 -71.818 1.00 27.36 483 GLU A C 1
ATOM 3655 O O . GLU A 1 483 ? -9.931 -9.087 -70.800 1.00 27.36 483 GLU A O 1
ATOM 3660 N N . LYS A 1 484 ? -8.615 -10.070 -72.320 1.00 30.64 484 LYS A N 1
ATOM 3661 C CA . LYS A 1 484 ? -8.792 -11.452 -71.839 1.00 30.64 484 LYS A CA 1
ATOM 3662 C C . LYS A 1 484 ? -7.559 -12.336 -72.093 1.00 30.64 484 LYS A C 1
ATOM 3664 O O . LYS A 1 484 ? -7.325 -12.730 -73.235 1.00 30.64 484 LYS A O 1
ATOM 3669 N N . PRO A 1 485 ? -6.856 -12.757 -71.035 1.00 27.39 485 PRO A N 1
ATOM 3670 C CA . PRO A 1 485 ? -6.073 -13.995 -71.008 1.00 27.39 485 PRO A CA 1
ATOM 3671 C C . PRO A 1 485 ? -6.550 -14.916 -69.864 1.00 27.39 485 PRO A C 1
ATOM 3673 O O . PRO A 1 485 ? -7.159 -14.452 -68.909 1.00 27.39 485 PRO A O 1
ATOM 3676 N N . LEU A 1 486 ? -6.286 -16.219 -69.819 1.00 27.48 486 LEU A N 1
ATOM 3677 C CA . LEU A 1 486 ? -6.039 -17.266 -70.821 1.00 27.48 486 LEU A CA 1
ATOM 3678 C C . LEU A 1 486 ? -6.335 -18.597 -70.075 1.00 27.48 486 LEU A C 1
ATOM 3680 O O . LEU A 1 486 ? -6.335 -18.602 -68.849 1.00 27.48 486 LEU A O 1
ATOM 3684 N N . ALA A 1 487 ? -6.638 -19.690 -70.783 1.00 27.30 487 ALA A N 1
ATOM 3685 C CA . ALA A 1 487 ? -7.081 -20.987 -70.237 1.00 27.30 487 ALA A CA 1
ATOM 3686 C C . ALA A 1 487 ? -6.552 -21.381 -68.832 1.00 27.30 487 ALA A C 1
ATOM 3688 O O . ALA A 1 487 ? -5.345 -21.452 -68.607 1.00 27.30 487 ALA A O 1
ATOM 3689 N N . ALA A 1 488 ? -7.474 -21.716 -67.922 1.00 25.52 488 ALA A N 1
ATOM 3690 C CA . ALA A 1 488 ? -7.155 -22.224 -66.590 1.00 25.52 488 ALA A CA 1
ATOM 3691 C C . ALA A 1 488 ? -6.524 -23.628 -66.632 1.00 25.52 488 ALA A C 1
ATOM 3693 O O . ALA A 1 488 ? -6.911 -24.473 -67.443 1.00 25.52 488 ALA A O 1
ATOM 3694 N N . ALA A 1 489 ? -5.614 -23.895 -65.694 1.00 29.16 489 ALA A N 1
ATOM 3695 C CA . ALA A 1 489 ? -5.297 -25.252 -65.256 1.00 29.16 489 ALA A CA 1
ATOM 3696 C C . ALA A 1 489 ? -6.273 -25.661 -64.131 1.00 29.16 489 ALA A C 1
ATOM 3698 O O . ALA A 1 489 ? -6.708 -24.789 -63.378 1.00 29.16 489 ALA A O 1
ATOM 3699 N N . PRO A 1 490 ? -6.625 -26.952 -63.985 1.00 31.98 490 PRO A N 1
ATOM 3700 C CA . PRO A 1 490 ? -7.557 -27.396 -62.953 1.00 31.98 490 PRO A CA 1
ATOM 3701 C C . PRO A 1 490 ? -6.871 -27.476 -61.580 1.00 31.98 490 PRO A C 1
ATOM 3703 O O . PRO A 1 490 ? -6.361 -28.524 -61.186 1.00 31.98 490 PRO A O 1
ATOM 3706 N N . SER A 1 491 ? -6.877 -26.373 -60.833 1.00 33.31 491 SER A N 1
ATOM 3707 C CA . SER A 1 491 ? -6.776 -26.425 -59.373 1.00 33.31 491 SER A CA 1
ATOM 3708 C C . SER A 1 491 ? -8.097 -26.960 -58.819 1.00 33.31 491 SER A C 1
ATOM 3710 O O . SER A 1 491 ? -9.139 -26.339 -59.023 1.00 33.31 491 SER A O 1
ATOM 3712 N N . GLY A 1 492 ? -8.063 -28.114 -58.149 1.00 34.62 492 GLY A N 1
ATOM 3713 C CA . GLY A 1 492 ? -9.204 -28.583 -57.363 1.00 34.62 492 GLY A CA 1
ATOM 3714 C C . GLY A 1 492 ? -9.371 -27.680 -56.146 1.00 34.62 492 GLY A C 1
ATOM 3715 O O . GLY A 1 492 ? -8.465 -27.626 -55.319 1.00 34.62 492 GLY A O 1
ATOM 3716 N N . ASP A 1 493 ? -10.491 -26.966 -56.082 1.00 39.62 493 ASP A N 1
ATOM 3717 C CA . ASP A 1 493 ? -10.799 -25.971 -55.050 1.00 39.62 493 ASP A CA 1
ATOM 3718 C C . ASP A 1 493 ? -12.035 -26.403 -54.244 1.00 39.62 493 ASP A C 1
ATOM 3720 O O . ASP A 1 493 ? -13.047 -25.710 -54.182 1.00 39.62 493 ASP A O 1
ATOM 3724 N N . ASP A 1 494 ? -11.946 -27.594 -53.645 1.00 39.06 494 ASP A N 1
ATOM 3725 C CA . ASP A 1 494 ? -12.764 -27.972 -52.486 1.00 39.06 494 ASP A CA 1
ATOM 3726 C C . ASP A 1 494 ? -12.051 -27.435 -51.229 1.00 39.06 494 ASP A C 1
ATOM 3728 O O . ASP A 1 494 ? -11.432 -28.174 -50.458 1.00 39.06 494 ASP A O 1
ATOM 3732 N N . GLY A 1 495 ? -12.031 -26.107 -51.094 1.00 42.12 495 GLY A N 1
ATOM 3733 C CA . GLY A 1 495 ? -11.330 -25.406 -50.023 1.00 42.12 495 GLY A CA 1
ATOM 3734 C C . GLY A 1 495 ? -12.057 -25.498 -48.682 1.00 42.12 495 GLY A C 1
ATOM 3735 O O . GLY A 1 495 ? -12.872 -24.632 -48.372 1.00 42.12 495 GLY A O 1
ATOM 3736 N N . ASP A 1 496 ? -11.722 -26.508 -47.870 1.00 46.59 496 ASP A N 1
ATOM 3737 C CA . ASP A 1 496 ? -12.130 -26.601 -46.457 1.00 46.59 496 ASP A CA 1
ATOM 3738 C C . ASP A 1 496 ? -11.841 -25.272 -45.729 1.00 46.59 496 ASP A C 1
ATOM 3740 O O . ASP A 1 496 ? -10.683 -24.869 -45.562 1.00 46.59 496 ASP A O 1
ATOM 3744 N N . SER A 1 497 ? -12.893 -24.583 -45.279 1.00 61.22 497 SER A N 1
ATOM 3745 C CA . SER A 1 497 ? -12.782 -23.290 -44.603 1.00 61.22 497 SER A CA 1
ATOM 3746 C C . SER A 1 497 ? -12.172 -23.457 -43.209 1.00 61.22 497 SER A C 1
ATOM 3748 O O . SER A 1 497 ? -12.843 -23.836 -42.249 1.00 61.22 497 SER A O 1
ATOM 3750 N N . LEU A 1 498 ? -10.873 -23.177 -43.095 1.00 77.25 498 LEU A N 1
ATOM 3751 C CA . LEU A 1 498 ? -10.148 -23.220 -41.826 1.00 77.25 498 LEU A CA 1
ATOM 3752 C C . LEU A 1 498 ? -10.527 -22.025 -40.941 1.00 77.25 498 LEU A C 1
ATOM 3754 O O . LEU A 1 498 ? -10.156 -20.884 -41.230 1.00 77.25 498 LEU A O 1
ATOM 3758 N N . ILE A 1 499 ? -11.189 -22.303 -39.816 1.00 83.25 499 ILE A N 1
ATOM 3759 C CA . ILE A 1 499 ? -11.377 -21.333 -38.736 1.00 83.25 499 ILE A CA 1
ATOM 3760 C C . ILE A 1 499 ? -10.055 -21.197 -37.979 1.00 83.25 499 ILE A C 1
ATOM 3762 O O . ILE A 1 499 ? -9.568 -22.148 -37.362 1.00 83.25 499 ILE A O 1
ATOM 3766 N N . GLU A 1 500 ? -9.454 -20.010 -38.032 1.00 86.00 500 GLU A N 1
ATOM 3767 C CA . GLU A 1 500 ? -8.238 -19.692 -37.288 1.00 86.00 500 GLU A CA 1
ATOM 3768 C C . GLU A 1 500 ? -8.522 -18.893 -36.011 1.00 86.00 500 GLU A C 1
ATOM 3770 O O . GLU A 1 500 ? -9.389 -18.018 -35.966 1.00 86.00 500 GLU A O 1
ATOM 3775 N N . VAL A 1 501 ? -7.729 -19.165 -34.972 1.00 88.44 501 VAL A N 1
ATOM 3776 C CA . VAL A 1 501 ? -7.740 -18.424 -33.705 1.00 88.44 501 VAL A CA 1
ATOM 3777 C C . VAL A 1 501 ? -6.320 -18.181 -33.197 1.00 88.44 501 VAL A C 1
ATOM 3779 O O . VAL A 1 501 ? -5.416 -19.003 -33.385 1.00 88.44 501 VAL A O 1
ATOM 3782 N N . LEU A 1 502 ? -6.123 -17.078 -32.477 1.00 88.88 502 LEU A N 1
ATOM 3783 C CA . LEU A 1 502 ? -4.942 -16.862 -31.647 1.00 88.88 502 LEU A CA 1
ATOM 3784 C C . LEU A 1 502 ? -5.297 -17.212 -30.198 1.00 88.88 502 LEU A C 1
ATOM 3786 O O . LEU A 1 502 ? -6.054 -16.498 -29.544 1.00 88.88 502 LEU A O 1
ATOM 3790 N N . ALA A 1 503 ? -4.755 -18.318 -29.693 1.00 90.69 503 ALA A N 1
ATOM 3791 C CA . ALA A 1 503 ? -5.019 -18.817 -28.349 1.00 90.69 503 ALA A CA 1
ATOM 3792 C C . ALA A 1 503 ? -3.868 -18.490 -27.385 1.00 90.69 503 ALA A C 1
ATOM 3794 O O . ALA A 1 503 ? -2.686 -18.609 -27.728 1.00 90.69 503 ALA A O 1
ATOM 3795 N N . CYS A 1 504 ? -4.214 -18.122 -26.152 1.00 91.38 504 CYS A N 1
ATOM 3796 C CA . CYS A 1 504 ? -3.283 -17.830 -25.069 1.00 91.38 504 CYS A CA 1
ATOM 3797 C C . CYS A 1 504 ? -3.602 -18.647 -23.819 1.00 91.38 504 CYS A C 1
ATOM 3799 O O . CYS A 1 504 ? -4.749 -18.755 -23.397 1.00 91.38 504 CYS A O 1
ATOM 3801 N N . ALA A 1 505 ? -2.545 -19.168 -23.205 1.00 90.94 505 ALA A N 1
ATOM 3802 C CA . ALA A 1 505 ? -2.543 -19.820 -21.910 1.00 90.94 505 ALA A CA 1
ATOM 3803 C C . ALA A 1 505 ? -1.770 -18.952 -20.905 1.00 90.94 505 ALA A C 1
ATOM 3805 O O . ALA A 1 505 ? -0.622 -18.571 -21.162 1.00 90.94 505 ALA A O 1
ATOM 3806 N N . PHE A 1 506 ? -2.401 -18.662 -19.770 1.00 91.69 506 PHE A N 1
ATOM 3807 C CA . PHE A 1 506 ? -1.855 -17.888 -18.657 1.00 91.69 506 PHE A CA 1
ATOM 3808 C C . PHE A 1 506 ? -1.952 -18.709 -17.351 1.00 91.69 506 PHE A C 1
ATOM 3810 O O . PHE A 1 506 ? -2.952 -19.411 -17.161 1.00 91.69 506 PHE A O 1
ATOM 3817 N N . PRO A 1 507 ? -0.945 -18.676 -16.456 1.00 90.19 507 PRO A N 1
ATOM 3818 C CA . PRO A 1 507 ? -0.954 -19.481 -15.229 1.00 90.19 507 PRO A CA 1
ATOM 3819 C C . PRO A 1 507 ? -2.118 -19.125 -14.283 1.00 90.19 507 PRO A C 1
ATOM 3821 O O . PRO A 1 507 ? -2.426 -17.950 -14.077 1.00 90.19 507 PRO A O 1
ATOM 3824 N N . GLY A 1 508 ? -2.797 -20.138 -13.732 1.00 88.62 508 GLY A N 1
ATOM 3825 C CA . GLY A 1 508 ? -4.024 -19.958 -12.938 1.00 88.62 508 GLY A CA 1
ATOM 3826 C C . GLY A 1 508 ? -3.790 -19.362 -11.548 1.00 88.62 508 GLY A C 1
ATOM 3827 O O . GLY A 1 508 ? -4.577 -18.535 -11.087 1.00 88.62 508 GLY A O 1
ATOM 3828 N N . ASP A 1 509 ? -2.665 -19.714 -10.931 1.00 87.31 509 ASP A N 1
ATOM 3829 C CA . ASP A 1 509 ? -2.091 -19.088 -9.737 1.00 87.31 509 ASP A CA 1
ATOM 3830 C C . ASP A 1 509 ? -1.928 -17.571 -9.922 1.00 87.31 509 ASP A C 1
ATOM 3832 O O . ASP A 1 509 ? -2.335 -16.788 -9.067 1.00 87.31 509 ASP A O 1
ATOM 3836 N N . ARG A 1 510 ? -1.442 -17.128 -11.088 1.00 88.50 510 ARG A N 1
ATOM 3837 C CA . ARG A 1 510 ? -1.274 -15.699 -11.392 1.00 88.50 510 ARG A CA 1
ATOM 3838 C C . ARG A 1 510 ? -2.614 -14.988 -11.618 1.00 88.50 510 ARG A C 1
ATOM 3840 O O . ARG A 1 510 ? -2.706 -13.790 -11.362 1.00 88.50 510 ARG A O 1
ATOM 3847 N N . VAL A 1 511 ? -3.674 -15.699 -12.027 1.00 91.19 511 VAL A N 1
ATOM 3848 C CA . VAL A 1 511 ? -5.049 -15.151 -12.032 1.00 91.19 511 VAL A CA 1
ATOM 3849 C C . VAL A 1 511 ? -5.597 -15.023 -10.610 1.00 91.19 511 VAL A C 1
ATOM 3851 O O . VAL A 1 511 ? -6.239 -14.018 -10.306 1.00 91.19 511 VAL A O 1
ATOM 3854 N N . ALA A 1 512 ? -5.350 -16.008 -9.740 1.00 90.56 512 ALA A N 1
ATOM 3855 C CA . ALA A 1 512 ? -5.732 -15.937 -8.329 1.00 90.56 512 ALA A CA 1
ATOM 3856 C C . ALA A 1 512 ? -5.035 -14.755 -7.633 1.00 90.56 512 ALA A C 1
ATOM 3858 O O . ALA A 1 512 ? -5.721 -13.895 -7.087 1.00 90.56 512 ALA A O 1
ATOM 3859 N N . TRP A 1 513 ? -3.716 -14.629 -7.808 1.00 90.88 513 TRP A N 1
ATOM 3860 C CA . TRP A 1 513 ? -2.908 -13.501 -7.338 1.00 90.88 513 TRP A CA 1
ATOM 3861 C C . TRP A 1 513 ? -3.495 -12.147 -7.775 1.00 90.88 513 TRP A C 1
ATOM 3863 O O . TRP A 1 513 ? -3.761 -11.285 -6.944 1.00 90.88 513 TRP A O 1
ATOM 3873 N N . CYS A 1 514 ? -3.819 -11.964 -9.064 1.00 91.50 514 CYS A N 1
ATOM 3874 C CA . CYS A 1 514 ? -4.447 -10.722 -9.539 1.00 91.50 514 CYS A CA 1
ATOM 3875 C C . CYS A 1 514 ? -5.850 -10.452 -8.955 1.00 91.50 514 CYS A C 1
ATOM 3877 O O . CYS A 1 514 ? -6.256 -9.290 -8.888 1.00 91.50 514 CYS A O 1
ATOM 3879 N N . ARG A 1 515 ? -6.611 -11.482 -8.556 1.00 93.06 515 ARG A N 1
ATOM 3880 C CA . ARG A 1 515 ? -7.911 -11.310 -7.878 1.00 93.06 515 ARG A CA 1
ATOM 3881 C C . ARG A 1 515 ? -7.730 -10.911 -6.416 1.00 93.06 515 ARG A C 1
ATOM 3883 O O . ARG A 1 515 ? -8.448 -10.035 -5.946 1.00 93.06 515 ARG A O 1
ATOM 3890 N N . GLU A 1 516 ? -6.771 -11.520 -5.730 1.00 92.12 516 GLU A N 1
ATOM 3891 C CA . GLU A 1 516 ? -6.456 -11.252 -4.327 1.00 92.12 516 GLU A CA 1
ATOM 3892 C C . GLU A 1 516 ? -5.824 -9.865 -4.137 1.00 92.12 516 GLU A C 1
ATOM 3894 O O . GLU A 1 516 ? -6.291 -9.103 -3.295 1.00 92.12 516 GLU A O 1
ATOM 3899 N N . VAL A 1 517 ? -4.897 -9.460 -5.017 1.00 90.00 517 VAL A N 1
ATOM 3900 C CA . VAL A 1 517 ? -4.382 -8.078 -5.081 1.00 90.00 517 VAL A CA 1
ATOM 3901 C C . VAL A 1 517 ? -5.523 -7.074 -5.234 1.00 90.00 517 VAL A C 1
ATOM 3903 O O . VAL A 1 517 ? -5.545 -6.060 -4.543 1.00 90.00 517 VAL A O 1
ATOM 3906 N N . ALA A 1 518 ? -6.492 -7.346 -6.116 1.00 90.75 518 ALA A N 1
ATOM 3907 C CA . ALA A 1 518 ? -7.639 -6.461 -6.309 1.00 90.75 518 ALA A CA 1
ATOM 3908 C C . ALA A 1 518 ? -8.536 -6.394 -5.059 1.00 90.75 518 ALA A C 1
ATOM 3910 O O . ALA A 1 518 ? -8.921 -5.298 -4.653 1.00 90.75 518 ALA A O 1
ATOM 3911 N N . ALA A 1 519 ? -8.830 -7.541 -4.436 1.00 90.12 519 ALA A N 1
ATOM 3912 C CA . ALA A 1 519 ? -9.654 -7.623 -3.231 1.00 90.12 519 ALA A CA 1
ATOM 3913 C C . ALA A 1 519 ? -9.021 -6.868 -2.050 1.00 90.12 519 ALA A C 1
ATOM 3915 O O . ALA A 1 519 ? -9.670 -6.007 -1.457 1.00 90.12 519 ALA A O 1
ATOM 3916 N N . SER A 1 520 ? -7.738 -7.114 -1.776 1.00 87.19 520 SER A N 1
ATOM 3917 C CA . SER A 1 520 ? -6.966 -6.445 -0.719 1.00 87.19 520 SER A CA 1
ATOM 3918 C C . SER A 1 520 ? -6.736 -4.955 -1.010 1.00 87.19 520 SER A C 1
ATOM 3920 O O . SER A 1 520 ? -6.667 -4.145 -0.088 1.00 87.19 520 SER A O 1
ATOM 3922 N N . ALA A 1 521 ? -6.731 -4.556 -2.288 1.00 85.44 521 ALA A N 1
ATOM 3923 C CA . ALA A 1 521 ? -6.765 -3.154 -2.710 1.00 85.44 521 ALA A CA 1
ATOM 3924 C C . ALA A 1 521 ? -8.151 -2.477 -2.591 1.00 85.44 521 ALA A C 1
ATOM 3926 O O . ALA A 1 521 ? -8.284 -1.291 -2.898 1.00 85.44 521 ALA A O 1
ATOM 3927 N N . GLY A 1 522 ? -9.200 -3.195 -2.167 1.00 86.25 522 GLY A N 1
ATOM 3928 C CA . GLY A 1 522 ? -10.564 -2.662 -2.044 1.00 86.25 522 GLY A CA 1
ATOM 3929 C C . GLY A 1 522 ? -11.278 -2.420 -3.383 1.00 86.25 522 GLY A C 1
ATOM 3930 O O . GLY A 1 522 ? -12.260 -1.672 -3.441 1.00 86.25 522 GLY A O 1
ATOM 3931 N N . VAL A 1 523 ? -10.802 -3.037 -4.467 1.00 89.25 523 VAL A N 1
ATOM 3932 C CA . VAL A 1 523 ? -11.347 -2.926 -5.830 1.00 89.25 523 VAL A CA 1
ATOM 3933 C C . VAL A 1 523 ? -11.777 -4.300 -6.360 1.00 89.25 523 VAL A C 1
ATOM 3935 O O . VAL A 1 523 ? -11.632 -5.327 -5.704 1.00 89.25 523 VAL A O 1
ATOM 3938 N N . ARG A 1 524 ? -12.371 -4.350 -7.555 1.00 90.50 524 ARG A N 1
ATOM 3939 C CA . ARG A 1 524 ? -12.812 -5.604 -8.188 1.00 90.50 524 ARG A CA 1
ATOM 3940 C C . ARG A 1 524 ? -12.075 -5.814 -9.501 1.00 90.50 524 ARG A C 1
ATOM 3942 O O . ARG A 1 524 ? -12.139 -4.949 -10.370 1.00 90.50 524 ARG A O 1
ATOM 3949 N N . LEU A 1 525 ? -11.432 -6.968 -9.682 1.00 92.50 525 LEU A N 1
ATOM 3950 C CA . LEU A 1 525 ? -10.831 -7.336 -10.965 1.00 92.50 525 LEU A CA 1
ATOM 3951 C C . LEU A 1 525 ? -11.939 -7.513 -12.017 1.00 92.50 525 LEU A C 1
ATOM 3953 O O . LEU A 1 525 ? -12.648 -8.516 -12.030 1.00 92.50 525 LEU A O 1
ATOM 3957 N N . GLY A 1 526 ? -12.112 -6.515 -12.881 1.00 90.75 526 GLY A N 1
ATOM 3958 C CA . GLY A 1 526 ? -13.104 -6.523 -13.953 1.00 90.75 526 GLY A CA 1
ATOM 3959 C C . GLY A 1 526 ? -12.622 -7.228 -15.220 1.00 90.75 526 GLY A C 1
ATOM 3960 O O . GLY A 1 526 ? -13.453 -7.724 -15.975 1.00 90.75 526 GLY A O 1
ATOM 3961 N N . ALA A 1 527 ? -11.307 -7.268 -15.449 1.00 91.44 527 ALA A N 1
ATOM 3962 C CA . ALA A 1 527 ? -10.679 -7.886 -16.614 1.00 91.44 527 ALA A CA 1
ATOM 3963 C C . ALA A 1 527 ? -9.179 -8.126 -16.383 1.00 91.44 527 ALA A C 1
ATOM 3965 O O . ALA A 1 527 ? -8.515 -7.297 -15.755 1.00 91.44 527 ALA A O 1
ATOM 3966 N N . LEU A 1 528 ? -8.635 -9.202 -16.959 1.00 94.81 528 LEU A N 1
ATOM 3967 C CA . LEU A 1 528 ? -7.197 -9.497 -16.965 1.00 94.81 528 LEU A CA 1
ATOM 3968 C C . LEU A 1 528 ? -6.750 -9.844 -18.393 1.00 94.81 528 LEU A C 1
ATOM 3970 O O . LEU A 1 528 ? -7.039 -10.929 -18.880 1.00 94.81 528 LEU A O 1
ATOM 3974 N N . SER A 1 529 ? -6.087 -8.924 -19.093 1.00 94.31 529 SER A N 1
ATOM 3975 C CA . SER A 1 529 ? -5.859 -9.018 -20.549 1.00 94.31 529 SER A CA 1
ATOM 3976 C C . SER A 1 529 ? -4.386 -8.863 -20.938 1.00 94.31 529 SER A C 1
ATOM 3978 O O . SER A 1 529 ? -3.562 -8.466 -20.119 1.00 94.31 529 SER A O 1
ATOM 3980 N N . LEU A 1 530 ? -4.024 -9.151 -22.190 1.00 92.50 530 LEU A N 1
ATOM 3981 C CA . LEU A 1 530 ? -2.672 -8.898 -22.700 1.00 92.50 530 LEU A CA 1
ATOM 3982 C C . LEU A 1 530 ? -2.462 -7.416 -23.019 1.00 92.50 530 LEU A C 1
ATOM 3984 O O . LEU A 1 530 ? -3.246 -6.830 -23.767 1.00 92.50 530 LEU A O 1
ATOM 3988 N N . ARG A 1 531 ? -1.344 -6.836 -22.560 1.00 92.19 531 ARG A N 1
ATOM 3989 C CA . ARG A 1 531 ? -0.924 -5.469 -22.926 1.00 92.19 531 ARG A CA 1
ATOM 3990 C C . ARG A 1 531 ? -0.889 -5.277 -24.452 1.00 92.19 531 ARG A C 1
ATOM 3992 O O . ARG A 1 531 ? -1.476 -4.321 -24.960 1.00 92.19 531 ARG A O 1
ATOM 3999 N N . ALA A 1 532 ? -0.323 -6.237 -25.185 1.00 92.19 532 ALA A N 1
ATOM 4000 C CA . ALA A 1 532 ? -0.302 -6.270 -26.647 1.00 92.19 532 ALA A CA 1
ATOM 4001 C C . ALA A 1 532 ? -1.682 -6.123 -27.315 1.00 92.19 532 ALA A C 1
ATOM 4003 O O . ALA A 1 532 ? -1.767 -5.507 -28.372 1.00 92.19 532 ALA A O 1
ATOM 4004 N N . SER A 1 533 ? -2.769 -6.625 -26.712 1.00 92.44 533 SER A N 1
ATOM 4005 C CA . SER A 1 533 ? -4.125 -6.453 -27.267 1.00 92.44 533 SER A CA 1
ATOM 4006 C C . SER A 1 533 ? -4.603 -4.999 -27.181 1.00 92.44 533 SER A C 1
ATOM 4008 O O . SER A 1 533 ? -5.311 -4.525 -28.067 1.00 92.44 533 SER A O 1
ATOM 4010 N N . GLY A 1 534 ? -4.160 -4.258 -26.164 1.00 92.25 534 GLY A N 1
ATOM 4011 C CA . GLY A 1 534 ? -4.375 -2.816 -26.061 1.00 92.25 534 GLY A CA 1
ATOM 4012 C C . GLY A 1 534 ? -3.589 -2.031 -27.103 1.00 92.25 534 GLY A C 1
ATOM 4013 O O . GLY A 1 534 ? -4.157 -1.200 -27.809 1.00 92.25 534 GLY A O 1
ATOM 4014 N N . ALA A 1 535 ? -2.303 -2.356 -27.263 1.00 92.19 535 ALA A N 1
ATOM 4015 C CA . ALA A 1 535 ? -1.464 -1.790 -28.317 1.00 92.19 535 ALA A CA 1
ATOM 4016 C C . ALA A 1 535 ? -2.057 -2.056 -29.716 1.00 92.19 535 ALA A C 1
ATOM 4018 O O . ALA A 1 535 ? -2.261 -1.115 -30.478 1.00 92.19 535 ALA A O 1
ATOM 4019 N N . ALA A 1 536 ? -2.438 -3.303 -30.021 1.00 91.25 536 ALA A N 1
ATOM 4020 C CA . ALA A 1 536 ? -3.125 -3.668 -31.263 1.00 91.25 536 ALA A CA 1
ATOM 4021 C C . ALA A 1 536 ? -4.460 -2.930 -31.453 1.00 91.25 536 ALA A C 1
ATOM 4023 O O . ALA A 1 536 ? -4.857 -2.630 -32.584 1.00 91.25 536 ALA A O 1
ATOM 4024 N N . THR A 1 537 ? -5.149 -2.608 -30.354 1.00 91.06 537 THR A N 1
ATOM 4025 C CA . THR A 1 537 ? -6.391 -1.841 -30.416 1.00 91.06 537 THR A CA 1
ATOM 4026 C C . THR A 1 537 ? -6.148 -0.416 -30.890 1.00 91.06 537 THR A C 1
ATOM 4028 O O . THR A 1 537 ? -6.817 0.007 -31.832 1.00 91.06 537 THR A O 1
ATOM 4031 N N . LEU A 1 538 ? -5.172 0.281 -30.298 1.00 90.75 538 LEU A N 1
ATOM 4032 C CA . LEU A 1 538 ? -4.798 1.642 -30.696 1.00 90.75 538 LEU A CA 1
ATOM 4033 C C . LEU A 1 538 ? -4.219 1.696 -32.112 1.00 90.75 538 LEU A C 1
ATOM 4035 O O . LEU A 1 538 ? -4.614 2.550 -32.897 1.00 90.75 538 LEU A O 1
ATOM 4039 N N . LEU A 1 539 ? -3.340 0.754 -32.464 1.00 89.69 539 LEU A N 1
ATOM 4040 C CA . LEU A 1 539 ? -2.717 0.693 -33.789 1.00 89.69 539 LEU A CA 1
ATOM 4041 C C . LEU A 1 539 ? -3.764 0.595 -34.905 1.00 89.69 539 LEU A C 1
ATOM 4043 O O . LEU A 1 539 ? -3.705 1.360 -35.855 1.00 89.69 539 LEU A O 1
ATOM 4047 N N . ALA A 1 540 ? -4.777 -0.257 -34.753 1.00 85.06 540 ALA A N 1
ATOM 4048 C CA . ALA A 1 540 ? -5.862 -0.375 -35.730 1.00 85.06 540 ALA A CA 1
ATOM 4049 C C . ALA A 1 540 ? -6.822 0.838 -35.787 1.00 85.06 540 ALA A C 1
ATOM 4051 O O . ALA A 1 540 ? -7.686 0.880 -36.656 1.00 85.06 540 ALA A O 1
ATOM 4052 N N . GLN A 1 541 ? -6.704 1.805 -34.868 1.00 78.88 541 GLN A N 1
ATOM 4053 C CA . GLN A 1 541 ? -7.396 3.101 -34.945 1.00 78.88 541 GLN A CA 1
ATOM 4054 C C . GLN A 1 541 ? -6.542 4.171 -35.656 1.00 78.88 541 GLN A C 1
ATOM 4056 O O . GLN A 1 541 ? -7.033 5.265 -35.928 1.00 78.88 541 GLN A O 1
ATOM 4061 N N . ASN A 1 542 ? -5.273 3.881 -35.977 1.00 75.19 542 ASN A N 1
ATOM 4062 C CA . ASN A 1 542 ? -4.416 4.756 -36.775 1.00 75.19 542 ASN A CA 1
ATOM 4063 C C . ASN A 1 542 ? -4.670 4.523 -38.284 1.00 75.19 542 ASN A C 1
ATOM 4065 O O . ASN A 1 542 ? -4.451 3.403 -38.763 1.00 75.19 542 ASN A O 1
ATOM 4069 N N . PRO A 1 543 ? -5.058 5.560 -39.060 1.00 68.19 543 PRO A N 1
ATOM 4070 C CA . PRO A 1 543 ? -5.318 5.445 -40.496 1.00 68.19 543 PRO A CA 1
ATOM 4071 C C . PRO A 1 543 ? -4.169 4.891 -41.353 1.00 68.19 543 PRO A C 1
ATOM 4073 O O . PRO A 1 543 ? -4.444 4.388 -42.440 1.00 68.19 543 PRO A O 1
ATOM 4076 N N . SER A 1 544 ? -2.905 4.941 -40.905 1.00 65.06 544 SER A N 1
ATOM 4077 C CA . SER A 1 544 ? -1.783 4.360 -41.670 1.00 65.06 544 SER A CA 1
ATOM 4078 C C . SER A 1 544 ? -1.781 2.824 -41.715 1.00 65.06 544 SER A C 1
ATOM 4080 O O . SER A 1 544 ? -1.064 2.236 -42.520 1.00 65.06 544 SER A O 1
ATOM 4082 N N . THR A 1 545 ? -2.606 2.158 -40.898 1.00 65.00 545 THR A N 1
ATOM 4083 C CA . THR A 1 545 ? -2.617 0.688 -40.751 1.00 65.00 545 THR A CA 1
ATOM 4084 C C . THR A 1 545 ? -3.590 -0.048 -41.685 1.00 65.00 545 THR A C 1
ATOM 4086 O O . THR A 1 545 ? -3.735 -1.269 -41.606 1.00 65.00 545 THR A O 1
ATOM 4089 N N . ALA A 1 546 ? -4.263 0.671 -42.588 1.00 64.31 546 ALA A N 1
ATOM 4090 C CA . ALA A 1 546 ? -5.261 0.101 -43.489 1.00 64.31 546 ALA A CA 1
ATOM 4091 C C . ALA A 1 546 ? -4.630 -0.710 -44.645 1.00 64.31 546 ALA A C 1
ATOM 4093 O O . ALA A 1 546 ? -3.968 -0.157 -45.521 1.00 64.31 546 ALA A O 1
ATOM 4094 N N . GLY A 1 547 ? -4.899 -2.020 -44.691 1.00 69.00 547 GLY A N 1
ATOM 4095 C CA . GLY A 1 547 ? -4.623 -2.890 -45.845 1.00 69.00 547 GLY A CA 1
ATOM 4096 C C . GLY A 1 547 ? -3.220 -3.508 -45.933 1.00 69.00 547 GLY A C 1
ATOM 4097 O O . GLY A 1 547 ? -2.967 -4.303 -46.842 1.00 69.00 547 GLY A O 1
ATOM 4098 N N . ALA A 1 548 ? -2.308 -3.185 -45.010 1.00 79.81 548 ALA A N 1
ATOM 4099 C CA . ALA A 1 548 ? -0.967 -3.769 -44.939 1.00 79.81 548 ALA A CA 1
ATOM 4100 C C . ALA A 1 548 ? -0.560 -4.071 -43.482 1.00 79.81 548 ALA A C 1
ATOM 4102 O O . ALA A 1 548 ? -1.012 -3.377 -42.571 1.00 79.81 548 ALA A O 1
ATOM 4103 N N . PRO A 1 549 ? 0.294 -5.083 -43.220 1.00 88.50 549 PRO A N 1
ATOM 4104 C CA . PRO A 1 549 ? 0.783 -5.337 -41.869 1.00 88.50 549 PRO A CA 1
ATOM 4105 C C . PRO A 1 549 ? 1.703 -4.210 -41.379 1.00 88.50 549 PRO A C 1
ATOM 4107 O O . PRO A 1 549 ? 2.575 -3.763 -42.122 1.00 88.50 549 PRO A O 1
ATOM 4110 N N . VAL A 1 550 ? 1.584 -3.812 -40.115 1.00 91.62 550 VAL A N 1
ATOM 4111 C CA . VAL A 1 550 ? 2.478 -2.845 -39.454 1.00 91.62 550 VAL A CA 1
ATOM 4112 C C . VAL A 1 550 ? 3.151 -3.464 -38.233 1.00 91.62 550 VAL A C 1
ATOM 4114 O O . VAL A 1 550 ? 2.555 -4.294 -37.543 1.00 91.62 550 VAL A O 1
ATOM 4117 N N . LEU A 1 551 ? 4.389 -3.057 -37.941 1.00 93.44 551 LEU A N 1
ATOM 4118 C CA . LEU A 1 551 ? 5.097 -3.446 -36.722 1.00 93.44 551 LEU A CA 1
ATOM 4119 C C . LEU A 1 551 ? 4.851 -2.409 -35.623 1.00 93.44 551 LEU A C 1
ATOM 4121 O O . LEU A 1 551 ? 5.533 -1.391 -35.532 1.00 93.44 551 LEU A O 1
ATOM 4125 N N . GLY A 1 552 ? 3.882 -2.695 -34.763 1.00 93.75 552 GLY A N 1
ATOM 4126 C CA . GLY A 1 552 ? 3.637 -1.952 -33.537 1.00 93.75 552 GLY A CA 1
ATOM 4127 C C . GLY A 1 552 ? 4.763 -2.114 -32.517 1.00 93.75 552 GLY A C 1
ATOM 4128 O O . GLY A 1 552 ? 5.227 -3.231 -32.279 1.00 93.75 552 GLY A O 1
ATOM 4129 N N . VAL A 1 553 ? 5.152 -1.021 -31.861 1.00 94.75 553 VAL A N 1
ATOM 4130 C CA . VAL A 1 553 ? 6.102 -1.008 -30.737 1.00 94.75 553 VAL A CA 1
ATOM 4131 C C . VAL A 1 553 ? 5.429 -0.378 -29.521 1.00 94.75 553 VAL A C 1
ATOM 4133 O O . VAL A 1 553 ? 5.075 0.797 -29.527 1.00 94.75 553 VAL A O 1
ATOM 4136 N N . SER A 1 554 ? 5.256 -1.158 -28.461 1.00 93.00 554 SER A N 1
ATOM 4137 C CA . SER A 1 554 ? 4.634 -0.750 -27.204 1.00 93.00 554 SER A CA 1
ATOM 4138 C C . SER A 1 554 ? 5.688 -0.652 -26.106 1.00 93.00 554 SER A C 1
ATOM 4140 O O . SER A 1 554 ? 6.160 -1.672 -25.597 1.00 93.00 554 SER A O 1
ATOM 4142 N N . LEU A 1 555 ? 6.019 0.572 -25.697 1.00 90.12 555 LEU A N 1
ATOM 4143 C CA . LEU A 1 555 ? 6.937 0.816 -24.583 1.00 90.12 555 LEU A CA 1
ATOM 4144 C C . LEU A 1 555 ? 6.329 0.378 -23.235 1.00 90.12 555 LEU A C 1
ATOM 4146 O O . LEU A 1 555 ? 5.124 0.135 -23.112 1.00 90.12 555 LEU A O 1
ATOM 4150 N N . GLY A 1 556 ? 7.180 0.228 -22.220 1.00 84.81 556 GLY A N 1
ATOM 4151 C CA . GLY A 1 556 ? 6.778 -0.104 -20.854 1.00 84.81 556 GLY A CA 1
ATOM 4152 C C . GLY A 1 556 ? 7.965 -0.192 -19.900 1.00 84.81 556 GLY A C 1
ATOM 4153 O O . GLY A 1 556 ? 9.105 -0.345 -20.328 1.00 84.81 556 GLY A O 1
ATOM 4154 N N . TRP A 1 557 ? 7.684 -0.103 -18.599 1.00 76.75 557 TRP A N 1
ATOM 4155 C CA . TRP A 1 557 ? 8.701 0.022 -17.549 1.00 76.75 557 TRP A CA 1
ATOM 4156 C C . TRP A 1 557 ? 9.701 -1.142 -17.500 1.00 76.75 557 TRP A C 1
ATOM 4158 O O . TRP A 1 557 ? 10.899 -0.899 -17.408 1.00 76.75 557 TRP A O 1
ATOM 4168 N N . SER A 1 558 ? 9.236 -2.391 -17.599 1.00 76.44 558 SER A N 1
ATOM 4169 C CA . SER A 1 558 ? 10.095 -3.587 -17.542 1.00 76.44 558 SER A CA 1
ATOM 4170 C C . SER A 1 558 ? 10.464 -4.168 -18.910 1.00 76.44 558 SER A C 1
ATOM 4172 O O . SER A 1 558 ? 11.525 -4.768 -19.056 1.00 76.44 558 SER A O 1
ATOM 4174 N N . SER A 1 559 ? 9.590 -4.024 -19.909 1.00 87.25 559 SER A N 1
ATOM 4175 C CA . SER A 1 559 ? 9.718 -4.700 -21.204 1.00 87.25 559 SER A CA 1
ATOM 4176 C C . SER A 1 559 ? 9.002 -3.951 -22.327 1.00 87.25 559 SER A C 1
ATOM 4178 O O . SER A 1 559 ? 7.937 -3.350 -22.131 1.00 87.25 559 SER A O 1
ATOM 4180 N N . VAL A 1 560 ? 9.550 -4.062 -23.535 1.00 91.69 560 VAL A N 1
ATOM 4181 C CA . VAL A 1 560 ? 8.940 -3.564 -24.772 1.00 91.69 560 VAL A CA 1
ATOM 4182 C C . VAL A 1 560 ? 8.232 -4.715 -25.479 1.00 91.69 560 VAL A C 1
ATOM 4184 O O . VAL A 1 560 ? 8.781 -5.809 -25.623 1.00 91.69 560 VAL A O 1
ATOM 4187 N N . GLU A 1 561 ? 7.002 -4.466 -25.915 1.00 93.56 561 GLU A N 1
ATOM 4188 C CA . GLU A 1 561 ? 6.208 -5.409 -26.700 1.00 93.56 561 GLU A CA 1
ATOM 4189 C C . GLU A 1 561 ? 6.178 -5.000 -28.168 1.00 93.56 561 GLU A C 1
ATOM 4191 O O . GLU A 1 561 ? 5.914 -3.850 -28.507 1.00 93.56 561 GLU A O 1
ATOM 4196 N N . PHE A 1 562 ? 6.422 -5.969 -29.040 1.00 94.44 562 PHE A N 1
ATOM 4197 C CA . PHE A 1 562 ? 6.395 -5.813 -30.484 1.00 94.44 562 PHE A CA 1
ATOM 4198 C C . PHE A 1 562 ? 5.203 -6.593 -31.031 1.00 94.44 562 PHE A C 1
ATOM 4200 O O . PHE A 1 562 ? 5.080 -7.799 -30.793 1.00 94.44 562 PHE A O 1
ATOM 4207 N N . VAL A 1 563 ? 4.314 -5.898 -31.735 1.00 93.06 563 VAL A N 1
ATOM 4208 C CA . VAL A 1 563 ? 2.971 -6.371 -32.083 1.00 93.06 563 VAL A CA 1
ATOM 4209 C C . VAL A 1 563 ? 2.757 -6.169 -33.576 1.00 93.06 563 VAL A C 1
ATOM 4211 O O . VAL A 1 563 ? 2.608 -5.036 -34.019 1.00 93.06 563 VAL A O 1
ATOM 4214 N N . VAL A 1 564 ? 2.739 -7.240 -34.370 1.00 90.75 564 VAL A N 1
ATOM 4215 C CA . VAL A 1 564 ? 2.362 -7.113 -35.783 1.00 90.75 564 VAL A CA 1
ATOM 4216 C C . VAL A 1 564 ? 0.844 -7.074 -35.871 1.00 90.75 564 VAL A C 1
ATOM 4218 O O . VAL A 1 564 ? 0.167 -8.013 -35.440 1.00 90.75 564 VAL A O 1
ATOM 4221 N N . VAL A 1 565 ? 0.327 -5.980 -36.425 1.00 89.12 565 VAL A N 1
ATOM 4222 C CA . VAL A 1 565 ? -1.103 -5.760 -36.653 1.00 89.12 565 VAL A CA 1
ATOM 4223 C C . VAL A 1 565 ? -1.360 -5.765 -38.151 1.00 89.12 565 VAL A C 1
ATOM 4225 O O . VAL A 1 565 ? -0.596 -5.165 -38.902 1.00 89.12 565 VAL A O 1
ATOM 4228 N N . ARG A 1 566 ? -2.417 -6.440 -38.596 1.00 84.81 566 ARG A N 1
ATOM 4229 C CA . ARG A 1 566 ? -2.824 -6.521 -40.001 1.00 84.81 566 ARG A CA 1
ATOM 4230 C C . ARG A 1 566 ? -4.341 -6.439 -40.079 1.00 84.81 566 ARG A C 1
ATOM 4232 O O . ARG A 1 566 ? -4.999 -7.194 -39.380 1.00 84.81 566 ARG A O 1
ATOM 4239 N N . ASP A 1 567 ? -4.877 -5.579 -40.944 1.00 76.19 567 ASP A N 1
ATOM 4240 C CA . ASP A 1 567 ? -6.320 -5.507 -41.242 1.00 76.19 567 ASP A CA 1
ATOM 4241 C C . ASP A 1 567 ? -7.201 -5.362 -39.969 1.00 76.19 567 ASP A C 1
ATOM 4243 O O . ASP A 1 567 ? -8.351 -5.781 -39.926 1.00 76.19 567 ASP A O 1
ATOM 4247 N N . GLY A 1 568 ? -6.643 -4.755 -38.909 1.00 74.31 568 GLY A N 1
ATOM 4248 C CA . GLY A 1 568 ? -7.273 -4.599 -37.592 1.00 74.31 568 GLY A CA 1
ATOM 4249 C C . GLY A 1 568 ? -6.946 -5.683 -36.551 1.00 74.31 568 GLY A C 1
ATOM 4250 O O . GLY A 1 568 ? -7.261 -5.508 -35.373 1.00 74.31 568 GLY A O 1
ATOM 4251 N N . GLU A 1 569 ? -6.269 -6.768 -36.920 1.00 80.19 569 GLU A N 1
ATOM 4252 C CA . GLU A 1 569 ? -6.032 -7.932 -36.058 1.00 80.19 569 GLU A CA 1
ATOM 4253 C C . GLU A 1 569 ? -4.572 -8.117 -35.634 1.00 80.19 569 GLU A C 1
ATOM 4255 O O . GLU A 1 569 ? -3.633 -7.737 -36.332 1.00 80.19 569 GLU A O 1
ATOM 4260 N N . MET A 1 570 ? -4.372 -8.730 -34.465 1.00 87.31 570 MET A N 1
ATOM 4261 C CA . MET A 1 570 ? -3.056 -8.991 -33.880 1.00 87.31 570 MET A CA 1
ATOM 4262 C C . MET A 1 570 ? -2.521 -10.350 -34.351 1.00 87.31 570 MET A C 1
ATOM 4264 O O . MET A 1 570 ? -2.863 -11.381 -33.780 1.00 87.31 570 MET A O 1
ATOM 4268 N N . VAL A 1 571 ? -1.662 -10.361 -35.374 1.00 85.00 571 VAL A N 1
ATOM 4269 C CA . VAL A 1 571 ? -1.218 -11.605 -36.040 1.00 85.00 571 VAL A CA 1
ATOM 4270 C C . VAL A 1 571 ? 0.083 -12.196 -35.483 1.00 85.00 571 VAL A C 1
ATOM 4272 O O . VAL A 1 571 ? 0.337 -13.388 -35.654 1.00 85.00 571 VAL A O 1
ATOM 4275 N N . PHE A 1 572 ? 0.917 -11.398 -34.807 1.00 87.25 572 PHE A N 1
ATOM 4276 C CA . PHE A 1 572 ? 2.162 -11.865 -34.179 1.00 87.25 572 PHE A CA 1
ATOM 4277 C C . PHE A 1 572 ? 2.567 -10.970 -33.002 1.00 87.25 572 PHE A C 1
ATOM 4279 O O . PHE A 1 572 ? 2.419 -9.752 -33.076 1.00 87.25 572 PHE A O 1
ATOM 4286 N N . VAL A 1 573 ? 3.112 -11.553 -31.925 1.00 90.62 573 VAL A N 1
ATOM 4287 C CA . VAL A 1 573 ? 3.530 -10.799 -30.728 1.00 90.62 573 VAL A CA 1
ATOM 4288 C C . VAL A 1 573 ? 4.811 -11.359 -30.110 1.00 90.62 573 VAL A C 1
ATOM 4290 O O . VAL A 1 573 ? 4.876 -12.546 -29.770 1.00 90.62 573 VAL A O 1
ATOM 4293 N N . ARG A 1 574 ? 5.789 -10.480 -29.862 1.00 90.50 574 ARG A N 1
ATOM 4294 C CA . ARG A 1 574 ? 7.037 -10.764 -29.136 1.00 90.50 574 ARG A CA 1
ATOM 4295 C C . ARG A 1 574 ? 7.248 -9.756 -28.000 1.00 90.50 574 ARG A C 1
ATOM 4297 O O . ARG A 1 574 ? 6.834 -8.609 -28.101 1.00 90.50 574 ARG A O 1
ATOM 4304 N N . SER A 1 575 ? 7.899 -10.193 -26.926 1.00 92.31 575 SER A N 1
ATOM 4305 C CA . SER A 1 575 ? 8.351 -9.344 -25.813 1.00 92.31 575 SER A CA 1
ATOM 4306 C C . SER A 1 575 ? 9.878 -9.282 -25.818 1.00 92.31 575 SER A C 1
ATOM 4308 O O . SER A 1 575 ? 10.513 -10.260 -26.225 1.00 92.31 575 SER A O 1
ATOM 4310 N N . ALA A 1 576 ? 10.462 -8.181 -25.349 1.00 90.44 576 ALA A N 1
ATOM 4311 C CA . ALA A 1 576 ? 11.884 -8.100 -25.031 1.00 90.44 576 ALA A CA 1
ATOM 4312 C C . ALA A 1 576 ? 12.128 -7.260 -23.770 1.00 90.44 576 ALA A C 1
ATOM 4314 O O . ALA A 1 576 ? 11.515 -6.205 -23.581 1.00 90.44 576 ALA A O 1
ATOM 4315 N N . ASP A 1 577 ? 13.059 -7.712 -22.935 1.00 86.31 577 ASP A N 1
ATOM 4316 C CA . ASP A 1 577 ? 13.362 -7.106 -21.637 1.00 86.31 577 ASP A CA 1
ATOM 4317 C C . ASP A 1 577 ? 14.333 -5.929 -21.811 1.00 86.31 577 ASP A C 1
ATOM 4319 O O . ASP A 1 577 ? 15.529 -5.989 -21.524 1.00 86.31 577 ASP A O 1
ATOM 4323 N N . VAL A 1 578 ? 13.787 -4.842 -22.360 1.00 85.69 578 VAL A N 1
ATOM 4324 C CA . VAL A 1 578 ? 14.446 -3.542 -22.529 1.00 85.69 578 VAL A CA 1
ATOM 4325 C C . VAL A 1 578 ? 13.781 -2.551 -21.559 1.00 85.69 578 VAL A C 1
ATOM 4327 O O . VAL A 1 578 ? 12.923 -1.768 -21.980 1.00 85.69 578 VAL A O 1
ATOM 4330 N N . PRO A 1 579 ? 14.105 -2.618 -20.249 1.00 72.25 579 PRO A N 1
ATOM 4331 C CA . PRO A 1 579 ? 13.459 -1.793 -19.236 1.00 72.25 579 PRO A CA 1
ATOM 4332 C C . PRO A 1 579 ? 13.737 -0.311 -19.478 1.00 72.25 579 PRO A C 1
ATOM 4334 O O . PRO A 1 579 ? 14.852 0.074 -19.838 1.00 72.25 579 PRO A O 1
ATOM 4337 N N . LEU A 1 580 ? 12.709 0.509 -19.277 1.00 72.06 580 LEU A N 1
ATOM 4338 C CA . LEU A 1 580 ? 12.775 1.961 -19.391 1.00 72.06 580 LEU A CA 1
ATOM 4339 C C . LEU A 1 580 ? 13.540 2.536 -18.190 1.00 72.06 580 LEU A C 1
ATOM 4341 O O . LEU A 1 580 ? 13.240 2.186 -17.048 1.00 72.06 580 LEU A O 1
ATOM 4345 N N . SER A 1 581 ? 14.508 3.428 -18.421 1.00 59.03 581 SER A N 1
ATOM 4346 C CA . SER A 1 581 ? 15.301 4.027 -17.337 1.00 59.03 581 SER A CA 1
ATOM 4347 C C . SER A 1 581 ? 14.476 5.029 -16.515 1.00 59.03 581 SER A C 1
ATOM 4349 O O . SER A 1 581 ? 14.451 6.226 -16.792 1.00 59.03 581 SER A O 1
ATOM 4351 N N . VAL A 1 582 ? 13.806 4.536 -15.466 1.00 43.41 582 VAL A N 1
ATOM 4352 C CA . VAL A 1 582 ? 12.965 5.328 -14.536 1.00 43.41 582 VAL A CA 1
ATOM 4353 C C . VAL A 1 582 ? 13.772 6.377 -13.743 1.00 43.41 582 VAL A C 1
ATOM 4355 O O . VAL A 1 582 ? 13.192 7.245 -13.092 1.00 43.41 582 VAL A O 1
ATOM 4358 N N . ALA A 1 583 ? 15.106 6.320 -13.779 1.00 40.88 583 ALA A N 1
ATOM 4359 C CA . ALA A 1 583 ? 15.977 7.312 -13.151 1.00 40.88 583 ALA A CA 1
ATOM 4360 C C . ALA A 1 583 ? 16.228 8.557 -14.029 1.00 40.88 583 ALA A C 1
ATOM 4362 O O . ALA A 1 583 ? 16.481 9.635 -13.496 1.00 40.88 583 ALA A O 1
ATOM 4363 N N . GLY A 1 584 ? 16.103 8.427 -15.358 1.00 48.56 584 GLY A N 1
ATOM 4364 C CA . GLY A 1 584 ? 16.508 9.459 -16.320 1.00 48.56 584 GLY A CA 1
ATOM 4365 C C . GLY A 1 584 ? 17.993 9.417 -16.712 1.00 48.56 584 GLY A C 1
ATOM 4366 O O . GLY A 1 584 ? 18.442 10.303 -17.430 1.00 48.56 584 GLY A O 1
ATOM 4367 N N . ASP A 1 585 ? 18.726 8.385 -16.280 1.00 46.84 585 ASP A N 1
ATOM 4368 C CA . ASP A 1 585 ? 20.187 8.246 -16.435 1.00 46.84 585 ASP A CA 1
ATOM 4369 C C . ASP A 1 585 ? 20.623 7.619 -17.784 1.00 46.84 585 ASP A C 1
ATOM 4371 O O . ASP A 1 585 ? 21.790 7.284 -17.971 1.00 46.84 585 ASP A O 1
ATOM 4375 N N . GLU A 1 586 ? 19.698 7.388 -18.724 1.00 58.97 586 GLU A N 1
ATOM 4376 C CA . GLU A 1 586 ? 20.010 6.849 -20.059 1.00 58.97 586 GLU A CA 1
ATOM 4377 C C . GLU A 1 586 ? 19.529 7.808 -21.154 1.00 58.97 586 GLU A C 1
ATOM 4379 O O . GLU A 1 586 ? 18.362 8.201 -21.176 1.00 58.97 586 GLU A O 1
ATOM 4384 N N . ASP A 1 587 ? 20.420 8.139 -22.094 1.00 70.94 587 ASP A N 1
ATOM 4385 C CA . ASP A 1 587 ? 20.083 8.887 -23.307 1.00 70.94 587 ASP A CA 1
ATOM 4386 C C . ASP A 1 587 ? 18.943 8.188 -24.072 1.00 70.94 587 ASP A C 1
ATOM 4388 O O . ASP A 1 587 ? 19.026 7.004 -24.416 1.00 70.94 587 ASP A O 1
ATOM 4392 N N . ALA A 1 588 ? 17.890 8.945 -24.393 1.00 76.81 588 ALA A N 1
ATOM 4393 C CA . ALA A 1 588 ? 16.753 8.495 -25.190 1.00 76.81 588 ALA A CA 1
ATOM 4394 C C . ALA A 1 588 ? 17.185 7.807 -26.500 1.00 76.81 588 ALA A C 1
ATOM 4396 O O . ALA A 1 588 ? 16.577 6.814 -26.906 1.00 76.81 588 ALA A O 1
ATOM 4397 N N . ARG A 1 589 ? 18.272 8.276 -27.128 1.00 81.94 589 ARG A N 1
ATOM 4398 C CA . ARG A 1 589 ? 18.852 7.692 -28.346 1.00 81.94 589 ARG A CA 1
ATOM 4399 C C . ARG A 1 589 ? 19.607 6.386 -28.085 1.00 81.94 589 ARG A C 1
ATOM 4401 O O . ARG A 1 589 ? 19.593 5.497 -28.940 1.00 81.94 589 ARG A O 1
ATOM 4408 N N . GLN A 1 590 ? 20.210 6.205 -26.909 1.00 82.44 590 GLN A N 1
ATOM 4409 C CA . GLN A 1 590 ? 20.778 4.917 -26.493 1.00 82.44 590 GLN A CA 1
ATOM 4410 C C . GLN A 1 590 ? 19.672 3.882 -26.237 1.00 82.44 590 GLN A C 1
ATOM 4412 O O . GLN A 1 590 ? 19.741 2.770 -26.771 1.00 82.44 590 GLN A O 1
ATOM 4417 N N . TYR A 1 591 ? 18.623 4.264 -25.502 1.00 86.75 591 TYR A N 1
ATOM 4418 C CA . TYR A 1 591 ? 17.451 3.414 -25.278 1.00 86.75 591 TYR A CA 1
ATOM 4419 C C . TYR A 1 591 ? 16.791 3.014 -26.609 1.00 86.75 591 TYR A C 1
ATOM 4421 O O . TYR A 1 591 ? 16.606 1.827 -26.887 1.00 86.75 591 TYR A O 1
ATOM 4429 N N . ALA A 1 592 ? 16.524 3.982 -27.489 1.00 90.62 592 ALA A N 1
ATOM 4430 C CA . ALA A 1 592 ? 15.915 3.745 -28.796 1.00 90.62 592 ALA A CA 1
ATOM 4431 C C . ALA A 1 592 ? 16.722 2.780 -29.681 1.00 90.62 592 ALA A C 1
ATOM 4433 O O . ALA A 1 592 ? 16.141 1.905 -30.323 1.00 90.62 592 ALA A O 1
ATOM 4434 N N . ARG A 1 593 ? 18.060 2.852 -29.660 1.00 90.50 593 ARG A N 1
ATOM 4435 C CA . ARG A 1 593 ? 18.929 1.884 -30.356 1.00 90.50 593 ARG A CA 1
ATOM 4436 C C . ARG A 1 593 ? 18.796 0.462 -29.805 1.00 90.50 593 ARG A C 1
ATOM 4438 O O . ARG A 1 593 ? 18.770 -0.486 -30.591 1.00 90.50 593 ARG A O 1
ATOM 4445 N N . ARG A 1 594 ? 18.672 0.292 -28.482 1.00 92.31 594 ARG A N 1
ATOM 4446 C CA . ARG A 1 594 ? 18.420 -1.023 -27.855 1.00 92.31 594 ARG A CA 1
ATOM 4447 C C . ARG A 1 594 ? 17.066 -1.591 -28.296 1.00 92.31 594 ARG A C 1
ATOM 4449 O O . ARG A 1 594 ? 16.989 -2.765 -28.653 1.00 92.31 594 ARG A O 1
ATOM 4456 N N . VAL A 1 595 ? 16.029 -0.752 -28.353 1.00 93.31 595 VAL A N 1
ATOM 4457 C CA . VAL A 1 595 ? 14.700 -1.134 -28.866 1.00 93.31 595 VAL A CA 1
ATOM 4458 C C . VAL A 1 595 ? 14.753 -1.509 -30.353 1.00 93.31 595 VAL A C 1
ATOM 4460 O O . VAL A 1 595 ? 14.193 -2.534 -30.737 1.00 93.31 595 VAL A O 1
ATOM 4463 N N . ALA A 1 596 ? 15.484 -0.760 -31.183 1.00 95.12 596 ALA A N 1
ATOM 4464 C CA . ALA A 1 596 ? 15.608 -1.013 -32.622 1.00 95.12 596 ALA A CA 1
ATOM 4465 C C . ALA A 1 596 ? 16.273 -2.363 -32.963 1.00 95.12 596 ALA A C 1
ATOM 4467 O O . ALA A 1 596 ? 15.855 -3.046 -33.903 1.00 95.12 596 ALA A O 1
ATOM 4468 N N . VAL A 1 597 ? 17.257 -2.806 -32.169 1.00 94.19 597 VAL A N 1
ATOM 4469 C CA . VAL A 1 597 ? 17.842 -4.158 -32.294 1.00 94.19 597 VAL A CA 1
ATOM 4470 C C . VAL A 1 597 ? 16.781 -5.241 -32.063 1.00 94.19 597 VAL A C 1
ATOM 4472 O O . VAL A 1 597 ? 16.731 -6.231 -32.799 1.00 94.19 597 VAL A O 1
ATOM 4475 N N . GLU A 1 598 ? 15.895 -5.049 -31.085 1.00 95.50 598 GLU A N 1
ATOM 4476 C CA . GLU A 1 598 ? 14.815 -5.994 -30.789 1.00 95.50 598 GLU A CA 1
ATOM 4477 C C . GLU A 1 598 ? 13.626 -5.896 -31.754 1.00 95.50 598 GLU A C 1
ATOM 4479 O O . GLU A 1 598 ? 13.008 -6.922 -32.057 1.00 95.50 598 GLU A O 1
ATOM 4484 N N . ALA A 1 599 ? 13.370 -4.724 -32.342 1.00 94.62 599 ALA A N 1
ATOM 4485 C CA . ALA A 1 599 ? 12.454 -4.574 -33.472 1.00 94.62 599 ALA A CA 1
ATOM 4486 C C . ALA A 1 599 ? 12.928 -5.423 -34.664 1.00 94.62 599 ALA A C 1
ATOM 4488 O O . ALA A 1 599 ? 12.163 -6.234 -35.193 1.00 94.62 599 ALA A O 1
ATOM 4489 N N . LYS A 1 600 ? 14.218 -5.327 -35.027 1.00 92.94 600 LYS A N 1
ATOM 4490 C CA . LYS A 1 600 ? 14.805 -6.081 -36.149 1.00 92.94 600 LYS A CA 1
ATOM 4491 C C . LYS A 1 600 ? 14.773 -7.591 -35.901 1.00 92.94 600 LYS A C 1
ATOM 4493 O O . LYS A 1 600 ? 14.352 -8.347 -36.776 1.00 92.94 600 LYS A O 1
ATOM 4498 N N . ARG A 1 601 ? 15.122 -8.033 -34.683 1.00 91.25 601 ARG A N 1
ATOM 4499 C CA . ARG A 1 601 ? 14.982 -9.438 -34.245 1.00 91.25 601 ARG A CA 1
ATOM 4500 C C . ARG A 1 601 ? 13.533 -9.928 -34.329 1.00 91.25 601 ARG A C 1
ATOM 4502 O O . ARG A 1 601 ? 13.299 -11.061 -34.745 1.00 91.25 601 ARG A O 1
ATOM 4509 N N . THR A 1 602 ? 12.560 -9.082 -33.984 1.00 91.62 602 THR A N 1
ATOM 4510 C CA . THR A 1 602 ? 11.135 -9.430 -34.077 1.00 91.62 602 THR A CA 1
ATOM 4511 C C . THR A 1 602 ? 10.662 -9.563 -35.522 1.00 91.62 602 THR A C 1
ATOM 4513 O O . THR A 1 602 ? 10.012 -10.553 -35.845 1.00 91.62 602 THR A O 1
ATOM 4516 N N . TRP A 1 603 ? 11.006 -8.620 -36.401 1.00 89.19 603 TRP A N 1
ATOM 4517 C CA . TRP A 1 603 ? 10.635 -8.680 -37.819 1.00 89.19 603 TRP A CA 1
ATOM 4518 C C . TRP A 1 603 ? 11.225 -9.913 -38.518 1.00 89.19 603 TRP A C 1
ATOM 4520 O O . TRP A 1 603 ? 10.508 -10.617 -39.228 1.00 89.19 603 TRP A O 1
ATOM 4530 N N . MET A 1 604 ? 12.486 -10.258 -38.231 1.00 88.12 604 MET A N 1
ATOM 4531 C CA . MET A 1 604 ? 13.088 -11.511 -38.707 1.00 88.12 604 MET A CA 1
ATOM 4532 C C . MET A 1 604 ? 12.329 -12.751 -38.208 1.00 88.12 604 MET A C 1
ATOM 4534 O O . MET A 1 604 ? 12.072 -13.661 -38.993 1.00 88.12 604 MET A O 1
ATOM 4538 N N . ALA A 1 605 ? 11.925 -12.786 -36.933 1.00 87.12 605 ALA A N 1
ATOM 4539 C CA . ALA A 1 605 ? 11.134 -13.892 -36.390 1.00 87.12 605 ALA A CA 1
ATOM 4540 C C . ALA A 1 605 ? 9.733 -13.984 -37.027 1.00 87.12 605 ALA A C 1
ATOM 4542 O O . ALA A 1 605 ? 9.288 -15.082 -37.360 1.00 87.12 605 ALA A O 1
ATOM 4543 N N . TYR A 1 606 ? 9.068 -12.846 -37.260 1.00 86.81 606 TYR A N 1
ATOM 4544 C CA . TYR A 1 606 ? 7.770 -12.785 -37.938 1.00 86.81 606 TYR A CA 1
ATOM 4545 C C . TYR A 1 606 ? 7.849 -13.396 -39.345 1.00 86.81 606 TYR A C 1
ATOM 4547 O O . TYR A 1 606 ? 7.109 -14.337 -39.635 1.00 86.81 606 TYR A O 1
ATOM 4555 N N . ARG A 1 607 ? 8.814 -12.954 -40.167 1.00 84.56 607 ARG A N 1
ATOM 4556 C CA . ARG A 1 607 ? 9.041 -13.452 -41.540 1.00 84.56 607 ARG A CA 1
ATOM 4557 C C . ARG A 1 607 ? 9.338 -14.954 -41.634 1.00 84.56 607 ARG A C 1
ATOM 4559 O O . ARG A 1 607 ? 9.102 -15.542 -42.680 1.00 84.56 607 ARG A O 1
ATOM 4566 N N . VAL A 1 608 ? 9.857 -15.572 -40.570 1.00 80.88 608 VAL A N 1
ATOM 4567 C CA . VAL A 1 608 ? 10.102 -17.028 -40.502 1.00 80.88 608 VAL A CA 1
ATOM 4568 C C . VAL A 1 608 ? 8.872 -17.797 -39.997 1.00 80.88 608 VAL A C 1
ATOM 4570 O O . VAL A 1 608 ? 8.702 -18.969 -40.319 1.00 80.88 608 VAL A O 1
ATOM 4573 N N . SER A 1 609 ? 8.002 -17.157 -39.211 1.00 70.88 609 SER A N 1
ATOM 4574 C CA . SER A 1 609 ? 6.863 -17.807 -38.542 1.00 70.88 609 SER A CA 1
ATOM 4575 C C . SER A 1 609 ? 5.584 -17.941 -39.376 1.00 70.88 609 SER A C 1
ATOM 4577 O O . SER A 1 609 ? 4.661 -18.638 -38.955 1.00 70.88 609 SER A O 1
ATOM 4579 N N . ALA A 1 610 ? 5.498 -17.275 -40.528 1.00 56.28 610 ALA A N 1
ATOM 4580 C CA . ALA A 1 610 ? 4.293 -17.231 -41.349 1.00 56.28 610 ALA A CA 1
ATOM 4581 C C . ALA A 1 610 ? 4.619 -17.072 -42.842 1.00 56.28 610 ALA A C 1
ATOM 4583 O O . ALA A 1 610 ? 5.670 -16.548 -43.206 1.00 56.28 610 ALA A O 1
ATOM 4584 N N . ALA A 1 611 ? 3.664 -17.431 -43.707 1.00 52.06 611 ALA A N 1
ATOM 4585 C CA . ALA A 1 611 ? 3.649 -17.055 -45.125 1.00 52.06 611 ALA A CA 1
ATOM 4586 C C . ALA A 1 611 ? 3.300 -15.556 -45.288 1.00 52.06 611 ALA A C 1
ATOM 4588 O O . ALA A 1 611 ? 2.297 -15.183 -45.896 1.00 52.06 611 ALA A O 1
ATOM 4589 N N . ALA A 1 612 ? 4.079 -14.696 -44.634 1.00 57.88 612 ALA A N 1
ATOM 4590 C CA . ALA A 1 612 ? 3.761 -13.294 -44.427 1.00 57.88 612 ALA A CA 1
ATOM 4591 C C . ALA A 1 612 ? 4.235 -12.400 -45.578 1.00 57.88 612 ALA A C 1
ATOM 4593 O O . ALA A 1 612 ? 5.383 -12.464 -46.015 1.00 57.88 612 ALA A O 1
ATOM 4594 N N . SER A 1 613 ? 3.363 -11.477 -45.979 1.00 65.31 613 SER A N 1
ATOM 4595 C CA . SER A 1 613 ? 3.777 -10.209 -46.577 1.00 65.31 613 SER A CA 1
ATOM 4596 C C . SER A 1 613 ? 4.626 -9.415 -45.578 1.00 65.31 613 SER A C 1
ATOM 4598 O O . SER A 1 613 ? 4.311 -9.404 -44.383 1.00 65.31 613 SER A O 1
ATOM 4600 N N . ASP A 1 614 ? 5.663 -8.732 -46.066 1.00 79.50 614 ASP A N 1
ATOM 4601 C CA . ASP A 1 614 ? 6.477 -7.830 -45.246 1.00 79.50 614 ASP A CA 1
ATOM 4602 C C . ASP A 1 614 ? 5.634 -6.704 -44.613 1.00 79.50 614 ASP A C 1
ATOM 4604 O O . ASP A 1 614 ? 4.541 -6.376 -45.085 1.00 79.50 614 ASP A O 1
ATOM 4608 N N . VAL A 1 615 ? 6.130 -6.150 -43.503 1.00 88.31 615 VAL A N 1
ATOM 4609 C CA . VAL A 1 615 ? 5.466 -5.048 -42.789 1.00 88.31 615 VAL A CA 1
ATOM 4610 C C . VAL A 1 615 ? 5.773 -3.716 -43.483 1.00 88.31 615 VAL A C 1
ATOM 4612 O O . VAL A 1 615 ? 6.904 -3.490 -43.906 1.00 88.31 615 VAL A O 1
ATOM 4615 N N . ALA A 1 616 ? 4.774 -2.845 -43.619 1.00 89.19 616 ALA A N 1
ATOM 4616 C CA . ALA A 1 616 ? 4.873 -1.604 -44.393 1.00 89.19 616 ALA A CA 1
ATOM 4617 C C . ALA A 1 616 ? 5.420 -0.408 -43.593 1.00 89.19 616 ALA A C 1
ATOM 4619 O O . ALA A 1 616 ? 5.980 0.517 -44.175 1.00 89.19 616 ALA A O 1
ATOM 4620 N N . GLU A 1 617 ? 5.254 -0.418 -42.269 1.00 91.94 617 GLU A N 1
ATOM 4621 C CA . GLU A 1 617 ? 5.609 0.681 -41.364 1.00 91.94 617 GLU A CA 1
ATOM 4622 C C . GLU A 1 617 ? 5.944 0.134 -39.965 1.00 91.94 617 GLU A C 1
ATOM 4624 O O . GLU A 1 617 ? 5.407 -0.899 -39.545 1.00 91.94 617 GLU A O 1
ATOM 4629 N N . VAL A 1 618 ? 6.807 0.840 -39.228 1.00 94.00 618 VAL A N 1
ATOM 4630 C CA . VAL A 1 618 ? 6.994 0.673 -37.780 1.00 94.00 618 VAL A CA 1
ATOM 4631 C C . VAL A 1 618 ? 6.258 1.792 -37.040 1.00 94.00 618 VAL A C 1
ATOM 4633 O O . VAL A 1 618 ? 6.538 2.967 -37.262 1.00 94.00 618 VAL A O 1
ATOM 4636 N N . VAL A 1 619 ? 5.345 1.446 -36.130 1.00 93.88 619 VAL A N 1
ATOM 4637 C CA . VAL A 1 619 ? 4.491 2.418 -35.424 1.00 93.88 619 VAL A CA 1
ATOM 4638 C C . VAL A 1 619 ? 4.673 2.286 -33.914 1.00 93.88 619 VAL A C 1
ATOM 4640 O O . VAL A 1 619 ? 4.308 1.272 -33.320 1.00 93.88 619 VAL A O 1
ATOM 4643 N N . VAL A 1 620 ? 5.208 3.316 -33.260 1.00 93.50 620 VAL A N 1
ATOM 4644 C CA . VAL A 1 620 ? 5.353 3.342 -31.795 1.00 93.50 620 VAL A CA 1
ATOM 4645 C C . VAL A 1 620 ? 4.056 3.826 -31.150 1.00 93.50 620 VAL A C 1
ATOM 4647 O O . VAL A 1 620 ? 3.516 4.858 -31.533 1.00 93.50 620 VAL A O 1
ATOM 4650 N N . VAL A 1 621 ? 3.550 3.098 -30.157 1.00 91.81 621 VAL A N 1
ATOM 4651 C CA . VAL A 1 621 ? 2.362 3.480 -29.383 1.00 91.81 621 VAL A CA 1
ATOM 4652 C C . VAL A 1 621 ? 2.766 4.532 -28.345 1.00 91.81 621 VAL A C 1
ATOM 4654 O O . VAL A 1 621 ? 3.576 4.257 -27.460 1.00 91.81 621 VAL A O 1
ATOM 4657 N N . GLY A 1 622 ? 2.218 5.739 -28.477 1.00 88.69 622 GLY A N 1
ATOM 4658 C CA . GLY A 1 622 ? 2.630 6.947 -27.763 1.00 88.69 622 GLY A CA 1
ATOM 4659 C C . GLY A 1 622 ? 2.853 8.136 -28.706 1.00 88.69 622 GLY A C 1
ATOM 4660 O O . GLY A 1 622 ? 2.803 7.996 -29.924 1.00 88.69 622 GLY A O 1
ATOM 4661 N N . ALA A 1 623 ? 3.099 9.324 -28.144 1.00 82.69 623 ALA A N 1
ATOM 4662 C CA . ALA A 1 623 ? 3.339 10.558 -28.914 1.00 82.69 623 ALA A CA 1
ATOM 4663 C C . ALA A 1 623 ? 4.511 11.419 -28.388 1.00 82.69 623 ALA A C 1
ATOM 4665 O O . ALA A 1 623 ? 4.828 12.462 -28.968 1.00 82.69 623 ALA A O 1
ATOM 4666 N N . GLY A 1 624 ? 5.152 11.006 -27.289 1.00 82.94 624 GLY A N 1
ATOM 4667 C CA . GLY A 1 624 ? 6.217 11.773 -26.645 1.00 82.94 624 GLY A CA 1
ATOM 4668 C C . GLY A 1 624 ? 7.541 11.810 -27.428 1.00 82.94 624 GLY A C 1
ATOM 4669 O O . GLY A 1 624 ? 7.697 11.117 -28.441 1.00 82.94 624 GLY A O 1
ATOM 4670 N N . PRO A 1 625 ? 8.508 12.642 -26.997 1.00 84.19 625 PRO A N 1
ATOM 4671 C CA . PRO A 1 625 ? 9.836 12.723 -27.605 1.00 84.19 625 PRO A CA 1
ATOM 4672 C C . PRO A 1 625 ? 10.551 11.371 -27.716 1.00 84.19 625 PRO A C 1
ATOM 4674 O O . PRO A 1 625 ? 11.112 11.079 -28.774 1.00 84.19 625 PRO A O 1
ATOM 4677 N N . LEU A 1 626 ? 10.476 10.521 -26.684 1.00 86.50 626 LEU A N 1
ATOM 4678 C CA . LEU A 1 626 ? 11.093 9.193 -26.702 1.00 86.50 626 LEU A CA 1
ATOM 4679 C C . LEU A 1 626 ? 10.440 8.297 -27.757 1.00 86.50 626 LEU A C 1
ATOM 4681 O O . LEU A 1 626 ? 11.129 7.565 -28.460 1.00 86.50 626 LEU A O 1
ATOM 4685 N N . CYS A 1 627 ? 9.118 8.388 -27.911 1.00 90.06 627 CYS A N 1
ATOM 4686 C CA . CYS A 1 627 ? 8.377 7.598 -28.896 1.00 90.06 627 CYS A CA 1
ATOM 4687 C C . CYS A 1 627 ? 8.822 7.921 -30.329 1.00 90.06 627 CYS A C 1
ATOM 4689 O O . CYS A 1 627 ? 8.921 7.017 -31.155 1.00 90.06 627 CYS A O 1
ATOM 4691 N N . ARG A 1 628 ? 9.133 9.194 -30.612 1.00 90.81 628 ARG A N 1
ATOM 4692 C CA . ARG A 1 628 ? 9.622 9.643 -31.925 1.00 90.81 628 ARG A CA 1
ATOM 4693 C C . ARG A 1 628 ? 11.055 9.186 -32.204 1.00 90.81 628 ARG A C 1
ATOM 4695 O O . ARG A 1 628 ? 11.306 8.667 -33.284 1.00 90.81 628 ARG A O 1
ATOM 4702 N N . GLU A 1 629 ? 11.961 9.286 -31.231 1.00 92.00 629 GLU A N 1
ATOM 4703 C CA . GLU A 1 629 ? 13.330 8.754 -31.362 1.00 92.00 629 GLU A CA 1
ATOM 4704 C C . GLU A 1 629 ? 13.324 7.218 -31.517 1.00 92.00 629 GLU A C 1
ATOM 4706 O O . GLU A 1 629 ? 14.030 6.680 -32.368 1.00 92.00 629 GLU A O 1
ATOM 4711 N N . VAL A 1 630 ? 12.473 6.495 -30.774 1.00 93.56 630 VAL A N 1
ATOM 4712 C CA . VAL A 1 630 ? 12.272 5.044 -30.963 1.00 93.56 630 VAL A CA 1
ATOM 4713 C C . VAL A 1 630 ? 11.744 4.738 -32.367 1.00 93.56 630 VAL A C 1
ATOM 4715 O O . VAL A 1 630 ? 12.249 3.812 -33.001 1.00 93.56 630 VAL A O 1
ATOM 4718 N N . ALA A 1 631 ? 10.775 5.505 -32.877 1.00 94.12 631 ALA A N 1
ATOM 4719 C CA . ALA A 1 631 ? 10.226 5.314 -34.219 1.00 94.12 631 ALA A CA 1
ATOM 4720 C C . ALA A 1 631 ? 11.296 5.515 -35.305 1.00 94.12 631 ALA A C 1
ATOM 4722 O O . ALA A 1 631 ? 11.430 4.672 -36.191 1.00 94.12 631 ALA A O 1
ATOM 4723 N N . GLU A 1 632 ? 12.098 6.579 -35.195 1.00 94.88 632 GLU A N 1
ATOM 4724 C CA . GLU A 1 632 ? 13.199 6.888 -36.114 1.00 94.88 632 GLU A CA 1
ATOM 4725 C C . GLU A 1 632 ? 14.272 5.786 -36.105 1.00 94.88 632 GLU A C 1
ATOM 4727 O O . GLU A 1 632 ? 14.591 5.232 -37.160 1.00 94.88 632 GLU A O 1
ATOM 4732 N N . GLN A 1 633 ? 14.781 5.394 -34.927 1.00 95.56 633 GLN A N 1
ATOM 4733 C CA . GLN A 1 633 ? 15.807 4.344 -34.827 1.00 95.56 633 GLN A CA 1
ATOM 4734 C C . GLN A 1 633 ? 15.281 2.974 -35.292 1.00 95.56 633 GLN A C 1
ATOM 4736 O O . GLN A 1 633 ? 16.022 2.222 -35.927 1.00 95.56 633 GLN A O 1
ATOM 4741 N N . CYS A 1 634 ? 14.016 2.628 -35.015 1.00 96.06 634 CYS A N 1
ATOM 4742 C CA . CYS A 1 634 ? 13.439 1.360 -35.472 1.00 96.06 634 CYS A CA 1
ATOM 4743 C C . CYS A 1 634 ? 13.186 1.353 -36.987 1.00 96.06 634 CYS A C 1
ATOM 4745 O O . CYS A 1 634 ? 13.560 0.384 -37.645 1.00 96.06 634 CYS A O 1
ATOM 4747 N N . GLY A 1 635 ? 12.613 2.422 -37.550 1.00 94.75 635 GLY A N 1
ATOM 4748 C CA . GLY A 1 635 ? 12.415 2.558 -38.997 1.00 94.75 635 GLY A CA 1
ATOM 4749 C C . GLY A 1 635 ? 13.741 2.467 -39.757 1.00 94.75 635 GLY A C 1
ATOM 4750 O O . GLY A 1 635 ? 13.893 1.631 -40.648 1.00 94.75 635 GLY A O 1
ATOM 4751 N N . ALA A 1 636 ? 14.757 3.215 -39.313 1.00 94.50 636 ALA A N 1
ATOM 4752 C CA . ALA A 1 636 ? 16.107 3.155 -39.874 1.00 94.50 636 ALA A CA 1
ATOM 4753 C C . ALA A 1 636 ? 16.755 1.760 -39.755 1.00 94.50 636 ALA A C 1
ATOM 4755 O O . ALA A 1 636 ? 17.446 1.322 -40.673 1.00 94.50 636 ALA A O 1
ATOM 4756 N N . ALA A 1 637 ? 16.522 1.029 -38.659 1.00 94.31 637 ALA A N 1
ATOM 4757 C CA . ALA A 1 637 ? 17.059 -0.321 -38.479 1.00 94.31 637 ALA A CA 1
ATOM 4758 C C . ALA A 1 637 ? 16.362 -1.390 -39.341 1.00 94.31 637 ALA A C 1
ATOM 4760 O O . ALA A 1 637 ? 16.963 -2.442 -39.588 1.00 94.31 637 ALA A O 1
ATOM 4761 N N . LEU A 1 638 ? 15.122 -1.157 -39.782 1.00 93.19 638 LEU A N 1
ATOM 4762 C CA . LEU A 1 638 ? 14.349 -2.064 -40.643 1.00 93.19 638 LEU A CA 1
ATOM 4763 C C . LEU A 1 638 ? 14.298 -1.625 -42.119 1.00 93.19 638 LEU A C 1
ATOM 4765 O O . LEU A 1 638 ? 13.806 -2.395 -42.936 1.00 93.19 638 LEU A O 1
ATOM 4769 N N . GLU A 1 639 ? 14.823 -0.441 -42.455 1.00 94.25 639 GLU A N 1
ATOM 4770 C CA . GLU A 1 639 ? 14.708 0.200 -43.781 1.00 94.25 639 GLU A CA 1
ATOM 4771 C C . GLU A 1 639 ? 13.242 0.514 -44.162 1.00 94.25 639 GLU A C 1
ATOM 4773 O O . GLU A 1 639 ? 12.832 0.408 -45.317 1.00 94.25 639 GLU A O 1
ATOM 4778 N N . LEU A 1 640 ? 12.447 0.930 -43.166 1.00 92.44 640 LEU A N 1
ATOM 4779 C CA . LEU A 1 640 ? 11.011 1.219 -43.269 1.00 92.44 640 LEU A CA 1
ATOM 4780 C C . LEU A 1 640 ? 10.651 2.615 -42.721 1.00 92.44 640 LEU A C 1
ATOM 4782 O O . LEU A 1 640 ? 11.396 3.167 -41.906 1.00 92.44 640 LEU A O 1
ATOM 4786 N N . PRO A 1 641 ? 9.483 3.176 -43.095 1.00 92.62 641 PRO A N 1
ATOM 4787 C CA . PRO A 1 641 ? 8.896 4.317 -42.398 1.00 92.62 641 PRO A CA 1
ATOM 4788 C C . PRO A 1 641 ? 8.722 4.034 -40.898 1.00 92.62 641 PRO A C 1
ATOM 4790 O O . PRO A 1 641 ? 8.337 2.929 -40.504 1.00 92.62 641 PRO A O 1
ATOM 4793 N N . GLY A 1 642 ? 8.996 5.043 -40.070 1.00 92.44 642 GLY A N 1
ATOM 4794 C CA . GLY A 1 642 ? 8.797 5.013 -38.623 1.00 92.44 642 GLY A CA 1
ATOM 4795 C C . GLY A 1 642 ? 7.888 6.157 -38.179 1.00 92.44 642 GLY A C 1
ATOM 4796 O O . GLY A 1 642 ? 8.191 7.316 -38.463 1.00 92.44 642 GLY A O 1
ATOM 4797 N N . SER A 1 643 ? 6.794 5.853 -37.480 1.00 92.88 643 SER A N 1
ATOM 4798 C CA . SER A 1 643 ? 5.831 6.851 -36.991 1.00 92.88 643 SER A CA 1
ATOM 4799 C C . SER A 1 643 ? 5.318 6.550 -35.575 1.00 92.88 643 SER A C 1
ATOM 4801 O O . SER A 1 643 ? 5.760 5.609 -34.911 1.00 92.88 643 SER A O 1
ATOM 4803 N N . THR A 1 644 ? 4.419 7.399 -35.069 1.00 91.69 644 THR A N 1
ATOM 4804 C CA . THR A 1 644 ? 3.930 7.371 -33.682 1.00 91.69 644 THR A CA 1
ATOM 4805 C C . THR A 1 644 ? 2.406 7.471 -33.617 1.00 91.69 644 THR A C 1
ATOM 4807 O O . THR A 1 644 ? 1.829 8.433 -34.125 1.00 91.69 644 THR A O 1
ATOM 4810 N N . CYS A 1 645 ? 1.760 6.519 -32.945 1.00 88.94 645 CYS A N 1
ATOM 4811 C CA . CYS A 1 645 ? 0.319 6.477 -32.714 1.00 88.94 645 CYS A CA 1
ATOM 4812 C C . CYS A 1 645 ? -0.021 7.031 -31.324 1.00 88.94 645 CYS A C 1
ATOM 4814 O O . CYS A 1 645 ? 0.163 6.348 -30.314 1.00 88.94 645 CYS A O 1
ATOM 4816 N N . GLY A 1 646 ? -0.563 8.250 -31.274 1.00 84.44 646 GLY A N 1
ATOM 4817 C CA . GLY A 1 646 ? -1.115 8.834 -30.049 1.00 84.44 646 GLY A CA 1
ATOM 4818 C C . GLY A 1 646 ? -2.396 8.143 -29.560 1.00 84.44 646 GLY A C 1
ATOM 4819 O O . GLY A 1 646 ? -2.838 7.132 -30.109 1.00 84.44 646 GLY A O 1
ATOM 4820 N N . LEU A 1 647 ? -3.014 8.710 -28.521 1.00 84.75 647 LEU A N 1
ATOM 4821 C CA . LEU A 1 647 ? -4.351 8.297 -28.086 1.00 84.75 647 LEU A CA 1
ATOM 4822 C C . LEU A 1 647 ? -5.428 8.844 -29.050 1.00 84.75 647 LEU A C 1
ATOM 4824 O O . LEU A 1 647 ? -5.242 9.937 -29.592 1.00 84.75 647 LEU A O 1
ATOM 4828 N N . PRO A 1 648 ? -6.553 8.130 -29.265 1.00 82.75 648 PRO A N 1
ATOM 4829 C CA . PRO A 1 648 ? -7.638 8.602 -30.122 1.00 82.75 648 PRO A CA 1
ATOM 4830 C C . PRO A 1 648 ? -8.265 9.900 -29.604 1.00 82.75 648 PRO A C 1
ATOM 4832 O O . PRO A 1 648 ? -8.389 10.099 -28.398 1.00 82.75 648 PRO A O 1
ATOM 4835 N N . SER A 1 649 ? -8.746 10.753 -30.511 1.00 81.81 649 SER A N 1
ATOM 4836 C CA . SER A 1 649 ? -9.289 12.083 -30.181 1.00 81.81 649 SER A CA 1
ATOM 4837 C C . SER A 1 649 ? -10.563 12.079 -29.326 1.00 81.81 649 SER A C 1
ATOM 4839 O O . SER A 1 649 ? -10.963 13.132 -28.846 1.00 81.81 649 SER A O 1
ATOM 4841 N N . PHE A 1 650 ? -11.206 10.922 -29.144 1.00 83.94 650 PHE A N 1
ATOM 4842 C CA . PHE A 1 650 ? -12.353 10.735 -28.250 1.00 83.94 650 PHE A CA 1
ATOM 4843 C C . PHE A 1 650 ? -11.956 10.329 -26.815 1.00 83.94 650 PHE A C 1
ATOM 4845 O O . PHE A 1 650 ? -12.828 10.129 -25.972 1.00 83.94 650 PHE A O 1
ATOM 4852 N N . VAL A 1 651 ? -10.657 10.183 -26.522 1.00 80.62 651 VAL A N 1
ATOM 4853 C CA . VAL A 1 651 ? -10.149 9.935 -25.166 1.00 80.62 651 VAL A CA 1
ATOM 4854 C C . VAL A 1 651 ? -9.833 11.273 -24.496 1.00 80.62 651 VAL A C 1
ATOM 4856 O O . VAL A 1 651 ? -8.761 11.844 -24.692 1.00 80.62 651 VAL A O 1
ATOM 4859 N N . GLU A 1 652 ? -10.767 11.767 -23.685 1.00 73.44 652 GLU A N 1
ATOM 4860 C CA . GLU A 1 652 ? -10.569 12.962 -22.860 1.00 73.44 652 GLU A CA 1
ATOM 4861 C C . GLU A 1 652 ? -10.047 12.612 -21.457 1.00 73.44 652 GLU A C 1
ATOM 4863 O O . GLU A 1 652 ? -10.451 11.617 -20.853 1.00 73.44 652 GLU A O 1
ATOM 4868 N N . PHE A 1 653 ? -9.178 13.467 -20.909 1.00 71.62 653 PHE A N 1
ATOM 4869 C CA . PHE A 1 653 ? -8.718 13.384 -19.519 1.00 71.62 653 PHE A CA 1
ATOM 4870 C C . PHE A 1 653 ? -9.454 14.406 -18.631 1.00 71.62 653 PHE A C 1
ATOM 4872 O O . PHE A 1 653 ? -9.750 15.512 -19.096 1.00 71.62 653 PHE A O 1
ATOM 4879 N N . PRO A 1 654 ? -9.722 14.101 -17.344 1.00 64.38 654 PRO A N 1
ATOM 4880 C CA . PRO A 1 654 ? -10.370 15.043 -16.435 1.00 64.38 654 PRO A CA 1
ATOM 4881 C C . PRO A 1 654 ? -9.557 16.330 -16.251 1.00 64.38 654 PRO A C 1
ATOM 4883 O O . PRO A 1 654 ? -8.389 16.288 -15.871 1.00 64.38 654 PRO A O 1
ATOM 4886 N N . LYS A 1 655 ? -10.206 17.489 -16.421 1.00 52.00 655 LYS A N 1
ATOM 4887 C CA . LYS A 1 655 ? -9.588 18.829 -16.293 1.00 52.00 655 LYS A CA 1
ATOM 4888 C C . LYS A 1 655 ? -9.035 19.152 -14.895 1.00 52.00 655 LYS A C 1
ATOM 4890 O O . LYS A 1 655 ? -8.337 20.147 -14.744 1.00 52.00 655 LYS A O 1
ATOM 4895 N N . ASN A 1 656 ? -9.352 18.320 -13.902 1.00 46.06 656 ASN A N 1
ATOM 4896 C CA . ASN A 1 656 ? -8.957 18.479 -12.503 1.00 46.06 656 ASN A CA 1
ATOM 4897 C C . ASN A 1 656 ? -7.854 17.483 -12.078 1.00 46.06 656 ASN A C 1
ATOM 4899 O O . ASN A 1 656 ? -7.538 17.415 -10.894 1.00 46.06 656 ASN A O 1
ATOM 4903 N N . ALA A 1 657 ? -7.290 16.691 -13.000 1.00 50.62 657 ALA A N 1
ATOM 4904 C CA . ALA A 1 657 ? -6.107 15.881 -12.710 1.00 50.62 657 ALA A CA 1
ATOM 4905 C C . ALA A 1 657 ? -4.904 16.814 -12.473 1.00 50.62 657 ALA A C 1
ATOM 4907 O O . ALA A 1 657 ? -4.529 17.567 -13.372 1.00 50.62 657 ALA A O 1
ATOM 4908 N N . SER A 1 658 ? -4.340 16.799 -11.262 1.00 41.12 658 SER A N 1
ATOM 4909 C CA . SER A 1 658 ? -3.335 17.774 -10.805 1.00 41.12 658 SER A CA 1
ATOM 4910 C C . SER A 1 658 ? -2.019 17.714 -11.583 1.00 41.12 658 SER A C 1
ATOM 4912 O O . SER A 1 658 ? -1.447 18.759 -11.884 1.00 41.12 658 SER A O 1
ATOM 4914 N N . GLU A 1 659 ? -1.583 16.516 -11.970 1.00 52.25 659 GLU A N 1
ATOM 4915 C CA . GLU A 1 659 ? -0.532 16.302 -12.964 1.00 52.25 659 GLU A CA 1
ATOM 4916 C C . GLU A 1 659 ? -1.019 15.265 -13.989 1.00 52.25 659 GLU A C 1
ATOM 4918 O O . GLU A 1 659 ? -1.419 14.153 -13.636 1.00 52.25 659 GLU A O 1
ATOM 4923 N N . LEU A 1 660 ? -0.980 15.616 -15.279 1.00 51.97 660 LEU A N 1
ATOM 4924 C CA . LEU A 1 660 ? -0.979 14.610 -16.342 1.00 51.97 660 LEU A CA 1
ATOM 4925 C C . LEU A 1 660 ? 0.433 14.009 -16.423 1.00 51.97 660 LEU A C 1
ATOM 4927 O O . LEU A 1 660 ? 1.399 14.778 -16.412 1.00 51.97 660 LEU A O 1
ATOM 4931 N N . PRO A 1 661 ? 0.579 12.675 -16.548 1.00 57.94 661 PRO A N 1
ATOM 4932 C CA . PRO A 1 661 ? 1.889 12.049 -16.694 1.00 57.94 661 PRO A CA 1
ATOM 4933 C C . PRO A 1 661 ? 2.624 12.602 -17.922 1.00 57.94 661 PRO A C 1
ATOM 4935 O O . PRO A 1 661 ? 2.003 12.971 -18.926 1.00 57.94 661 PRO A O 1
ATOM 4938 N N . GLY A 1 662 ? 3.956 12.643 -17.859 1.00 60.16 662 GLY A N 1
ATOM 4939 C CA . GLY A 1 662 ? 4.791 13.106 -18.964 1.00 60.16 662 GLY A CA 1
ATOM 4940 C C . GLY A 1 662 ? 4.502 12.323 -20.247 1.00 60.16 662 GLY A C 1
ATOM 4941 O O . GLY A 1 662 ? 4.120 11.157 -20.197 1.00 60.16 662 GLY A O 1
ATOM 4942 N N . GLN A 1 663 ? 4.692 12.935 -21.421 1.00 64.00 663 GLN A N 1
ATOM 4943 C CA . GLN A 1 663 ? 4.252 12.336 -22.696 1.00 64.00 663 GLN A CA 1
ATOM 4944 C C . GLN A 1 663 ? 4.831 10.932 -22.975 1.00 64.00 663 GLN A C 1
ATOM 4946 O O . GLN A 1 663 ? 4.204 10.145 -23.685 1.00 64.00 663 GLN A O 1
ATOM 4951 N N . ASP A 1 664 ? 5.993 10.607 -22.403 1.00 65.31 664 ASP A N 1
ATOM 4952 C CA . ASP A 1 664 ? 6.633 9.290 -22.505 1.00 65.31 664 ASP A CA 1
ATOM 4953 C C . ASP A 1 664 ? 6.146 8.294 -21.422 1.00 65.31 664 ASP A C 1
ATOM 4955 O O . ASP A 1 664 ? 6.075 7.092 -21.670 1.00 65.31 664 ASP A O 1
ATOM 4959 N N . GLU A 1 665 ? 5.710 8.775 -20.253 1.00 66.94 665 GLU A N 1
ATOM 4960 C CA . GLU A 1 665 ? 5.028 7.970 -19.220 1.00 66.94 665 GLU A CA 1
ATOM 4961 C C . GLU A 1 665 ? 3.601 7.613 -19.674 1.00 66.94 665 GLU A C 1
ATOM 4963 O O . GLU A 1 665 ? 3.160 6.467 -19.563 1.00 66.94 665 GLU A O 1
ATOM 4968 N N . ALA A 1 666 ? 2.904 8.577 -20.283 1.00 71.12 666 ALA A N 1
ATOM 4969 C CA . ALA A 1 666 ? 1.605 8.389 -20.919 1.00 71.12 666 ALA A CA 1
ATOM 4970 C C . ALA A 1 666 ? 1.655 7.357 -22.063 1.00 71.12 666 ALA A C 1
ATOM 4972 O O . ALA A 1 666 ? 0.696 6.611 -22.257 1.00 71.12 666 ALA A O 1
ATOM 4973 N N . ALA A 1 667 ? 2.776 7.259 -22.788 1.00 77.81 667 ALA A N 1
ATOM 4974 C CA . ALA A 1 667 ? 2.980 6.239 -23.817 1.00 77.81 667 ALA A CA 1
ATOM 4975 C C . ALA A 1 667 ? 3.031 4.816 -23.236 1.00 77.81 667 ALA A C 1
ATOM 4977 O O . ALA A 1 667 ? 2.418 3.901 -23.784 1.00 77.81 667 ALA A O 1
ATOM 4978 N N . ALA A 1 668 ? 3.691 4.630 -22.090 1.00 78.88 668 ALA A N 1
ATOM 4979 C CA . ALA A 1 668 ? 3.726 3.345 -21.395 1.00 78.88 668 ALA A CA 1
ATOM 4980 C C . ALA A 1 668 ? 2.356 2.958 -20.785 1.00 78.88 668 ALA A C 1
ATOM 4982 O O . ALA A 1 668 ? 2.044 1.770 -20.680 1.00 78.88 668 ALA A O 1
ATOM 4983 N N . LEU A 1 669 ? 1.509 3.942 -20.445 1.00 82.94 669 LEU A N 1
ATOM 4984 C CA . LEU A 1 669 ? 0.109 3.735 -20.034 1.00 82.94 669 LEU A CA 1
ATOM 4985 C C . LEU A 1 669 ? -0.858 3.499 -21.211 1.00 82.94 669 LEU A C 1
ATOM 4987 O O . LEU A 1 669 ? -1.903 2.873 -21.023 1.00 82.94 669 LEU A O 1
ATOM 4991 N N . ALA A 1 670 ? -0.539 3.963 -22.422 1.00 88.50 670 ALA A N 1
ATOM 4992 C CA . ALA A 1 670 ? -1.441 3.925 -23.577 1.00 88.50 670 ALA A CA 1
ATOM 4993 C C . ALA A 1 670 ? -2.058 2.539 -23.900 1.00 88.50 670 ALA A C 1
ATOM 4995 O O . ALA A 1 670 ? -3.256 2.496 -24.187 1.00 88.50 670 ALA A O 1
ATOM 4996 N N . PRO A 1 671 ? -1.356 1.390 -23.788 1.00 90.94 671 PRO A N 1
ATOM 4997 C CA . PRO A 1 671 ? -1.988 0.075 -23.934 1.00 90.94 671 PRO A CA 1
ATOM 4998 C C . PRO A 1 671 ? -3.185 -0.172 -22.998 1.00 90.94 671 PRO A C 1
ATOM 5000 O O . PRO A 1 671 ? -4.134 -0.838 -23.404 1.00 90.94 671 PRO A O 1
ATOM 5003 N N . LEU A 1 672 ? -3.182 0.355 -21.765 1.00 90.50 672 LEU A N 1
ATOM 5004 C CA . LEU A 1 672 ? -4.323 0.222 -20.846 1.00 90.50 672 LEU A CA 1
ATOM 5005 C C . LEU A 1 672 ? -5.539 0.986 -21.382 1.00 90.50 672 LEU A C 1
ATOM 5007 O O . LEU A 1 672 ? -6.650 0.459 -21.369 1.00 90.50 672 LEU A O 1
ATOM 5011 N N . VAL A 1 673 ? -5.316 2.178 -21.945 1.00 90.00 673 VAL A N 1
ATOM 5012 C CA . VAL A 1 673 ? -6.349 2.933 -22.671 1.00 90.00 673 VAL A CA 1
ATOM 5013 C C . VAL A 1 673 ? -6.851 2.127 -23.868 1.00 90.00 673 VAL A C 1
ATOM 5015 O O . VAL A 1 673 ? -8.057 1.984 -24.037 1.00 90.00 673 VAL A O 1
ATOM 5018 N N . GLY A 1 674 ? -5.956 1.505 -24.639 1.00 91.50 674 GLY A N 1
ATOM 5019 C CA . GLY A 1 674 ? -6.320 0.592 -25.725 1.00 91.50 674 GLY A CA 1
ATOM 5020 C C . GLY A 1 674 ? -7.230 -0.562 -25.284 1.00 91.50 674 GLY A C 1
ATOM 5021 O O . GLY A 1 674 ? -8.192 -0.878 -25.976 1.00 91.50 674 GLY A O 1
ATOM 5022 N N . LEU A 1 675 ? -6.995 -1.152 -24.108 1.00 92.50 675 LEU A N 1
ATOM 5023 C CA . LEU A 1 675 ? -7.846 -2.216 -23.552 1.00 92.50 675 LEU A CA 1
ATOM 5024 C C . LEU A 1 675 ? -9.221 -1.718 -23.072 1.00 92.50 675 LEU A C 1
ATOM 5026 O O . LEU A 1 675 ? -10.184 -2.491 -23.090 1.00 92.50 675 LEU A O 1
ATOM 5030 N N . MET A 1 676 ? -9.334 -0.443 -22.684 1.00 91.12 676 MET A N 1
ATOM 5031 C CA . MET A 1 676 ? -10.625 0.210 -22.431 1.00 91.12 676 MET A CA 1
ATOM 5032 C C . MET A 1 676 ? -11.362 0.512 -23.742 1.00 91.12 676 MET A C 1
ATOM 5034 O O . MET A 1 676 ? -12.537 0.175 -23.863 1.00 91.12 676 MET A O 1
ATOM 5038 N N . VAL A 1 677 ? -10.667 1.057 -24.750 1.00 90.38 677 VAL A N 1
ATOM 5039 C CA . VAL A 1 677 ? -11.215 1.312 -26.096 1.00 90.38 677 VAL A CA 1
ATOM 5040 C C . VAL A 1 677 ? -11.722 0.019 -26.739 1.00 90.38 677 VAL A C 1
ATOM 5042 O O . VAL A 1 677 ? -12.796 0.025 -27.336 1.00 90.38 677 VAL A O 1
ATOM 5045 N N . ALA A 1 678 ? -11.013 -1.101 -26.566 1.00 89.88 678 ALA A N 1
ATOM 5046 C CA . ALA A 1 678 ? -11.439 -2.408 -27.063 1.00 89.88 678 ALA A CA 1
ATOM 5047 C C . ALA A 1 678 ? -12.804 -2.816 -26.493 1.00 89.88 678 ALA A C 1
ATOM 5049 O O . ALA A 1 678 ? -13.712 -3.140 -27.252 1.00 89.88 678 ALA A O 1
ATOM 5050 N N . ARG A 1 679 ? -12.971 -2.721 -25.165 1.00 87.81 679 ARG A N 1
ATOM 5051 C CA . ARG A 1 679 ? -14.237 -3.031 -24.477 1.00 87.81 679 ARG A CA 1
ATOM 5052 C C . ARG A 1 679 ? -15.352 -2.033 -24.793 1.00 87.81 679 ARG A C 1
ATOM 5054 O O . ARG A 1 679 ? -16.504 -2.435 -24.859 1.00 87.81 679 ARG A O 1
ATOM 5061 N N . ALA A 1 680 ? -15.026 -0.761 -25.021 1.00 87.25 680 ALA A N 1
ATOM 5062 C CA . ALA A 1 680 ? -15.995 0.247 -25.459 1.00 87.25 680 ALA A CA 1
ATOM 5063 C C . ALA A 1 680 ? -16.451 0.063 -26.922 1.00 87.25 680 ALA A C 1
ATOM 5065 O O . ALA A 1 680 ? -17.496 0.584 -27.298 1.00 87.25 680 ALA A O 1
ATOM 5066 N N . SER A 1 681 ? -15.682 -0.679 -27.728 1.00 85.19 681 SER A N 1
ATOM 5067 C CA . SER A 1 681 ? -15.943 -0.951 -29.153 1.00 85.19 681 SER A CA 1
ATOM 5068 C C . SER A 1 681 ? -16.336 -2.415 -29.424 1.00 85.19 681 SER A C 1
ATOM 5070 O O . SER A 1 681 ? -16.249 -2.855 -30.565 1.00 85.19 681 SER A O 1
ATOM 5072 N N . ASP A 1 682 ? -16.665 -3.175 -28.371 1.00 84.06 682 ASP A N 1
ATOM 5073 C CA . ASP A 1 682 ? -16.952 -4.625 -28.360 1.00 84.06 682 ASP A CA 1
ATOM 5074 C C . ASP A 1 682 ? -15.961 -5.509 -29.152 1.00 84.06 682 ASP A C 1
ATOM 5076 O O . ASP A 1 682 ? -16.299 -6.539 -29.735 1.00 84.06 682 ASP A O 1
ATOM 5080 N N . ARG A 1 683 ? -14.689 -5.096 -29.199 1.00 85.31 683 ARG A N 1
ATOM 5081 C CA . ARG A 1 683 ? -13.657 -5.755 -30.005 1.00 85.31 683 ARG A CA 1
ATOM 5082 C C . ARG A 1 683 ? -13.055 -6.945 -29.249 1.00 85.31 683 ARG A C 1
ATOM 5084 O O . ARG A 1 683 ? -12.634 -6.767 -28.099 1.00 85.31 683 ARG A O 1
ATOM 5091 N N . PRO A 1 684 ? -12.935 -8.138 -29.868 1.00 83.50 684 PRO A N 1
ATOM 5092 C CA . PRO A 1 684 ? -12.429 -9.322 -29.188 1.00 83.50 684 PRO A CA 1
ATOM 5093 C C . PRO A 1 684 ? -10.994 -9.127 -28.690 1.00 83.50 684 PRO A C 1
ATOM 5095 O O . PRO A 1 684 ? -10.050 -8.931 -29.454 1.00 83.50 684 PRO A O 1
ATOM 5098 N N . VAL A 1 685 ? -10.837 -9.241 -27.374 1.00 89.38 685 VAL A N 1
ATOM 5099 C CA . VAL A 1 685 ? -9.551 -9.337 -26.677 1.00 89.38 685 VAL A CA 1
ATOM 5100 C C . VAL A 1 685 ? -9.542 -10.574 -25.780 1.00 89.38 685 VAL A C 1
ATOM 5102 O O . VAL A 1 685 ? -10.572 -11.234 -25.591 1.00 89.38 685 VAL A O 1
ATOM 5105 N N . PHE A 1 686 ? -8.375 -10.884 -25.218 1.00 92.06 686 PHE A N 1
ATOM 5106 C CA . PHE A 1 686 ? -8.242 -11.905 -24.183 1.00 92.06 686 PHE A CA 1
ATOM 5107 C C . PHE A 1 686 ? -8.797 -11.403 -22.841 1.00 92.06 686 PHE A C 1
ATOM 5109 O O . PHE A 1 686 ? -8.592 -10.235 -22.485 1.00 92.06 686 PHE A O 1
ATOM 5116 N N . ASP A 1 687 ? -9.437 -12.277 -22.070 1.00 93.00 687 ASP A N 1
ATOM 5117 C CA . ASP A 1 687 ? -9.742 -12.048 -20.654 1.00 93.00 687 ASP A CA 1
ATOM 5118 C C . ASP A 1 687 ? -9.472 -13.308 -19.819 1.00 93.00 687 ASP A C 1
ATOM 5120 O O . ASP A 1 687 ? -10.296 -14.210 -19.710 1.00 93.00 687 ASP A O 1
ATOM 5124 N N . PHE A 1 688 ? -8.309 -13.361 -19.176 1.00 94.12 688 PHE A N 1
ATOM 5125 C CA . PHE A 1 688 ? -7.923 -14.446 -18.276 1.00 94.12 688 PHE A CA 1
ATOM 5126 C C . PHE A 1 688 ? -8.672 -14.404 -16.929 1.00 94.12 688 PHE A C 1
ATOM 5128 O O . PHE A 1 688 ? -8.638 -15.383 -16.185 1.00 94.12 688 PHE A O 1
ATOM 5135 N N . ALA A 1 689 ? -9.379 -13.313 -16.599 1.00 92.19 689 ALA A N 1
ATOM 5136 C CA . ALA A 1 689 ? -10.277 -13.284 -15.443 1.00 92.19 689 ALA A CA 1
ATOM 5137 C C . ALA A 1 689 ? -11.635 -13.929 -15.774 1.00 92.19 689 ALA A C 1
ATOM 5139 O O . ALA A 1 689 ? -12.224 -14.566 -14.895 1.00 92.19 689 ALA A O 1
ATOM 5140 N N . HIS A 1 690 ? -12.080 -13.811 -17.033 1.00 91.44 690 HIS A N 1
ATOM 5141 C CA . HIS A 1 690 ? -13.365 -14.295 -17.554 1.00 91.44 690 HIS A CA 1
ATOM 5142 C C . HIS A 1 690 ? -13.205 -15.038 -18.905 1.00 91.44 690 HIS A C 1
ATOM 5144 O O . HIS A 1 690 ? -13.787 -14.624 -19.908 1.00 91.44 690 HIS A O 1
ATOM 5150 N N . PRO A 1 691 ? -12.417 -16.131 -18.962 1.00 89.56 691 PRO A N 1
ATOM 5151 C CA . PRO A 1 691 ? -12.072 -16.802 -20.217 1.00 89.56 691 PRO A CA 1
ATOM 5152 C C . PRO A 1 691 ? -13.300 -17.436 -20.877 1.00 89.56 691 PRO A C 1
ATOM 5154 O O . PRO A 1 691 ? -14.166 -17.966 -20.171 1.00 89.56 691 PRO A O 1
ATOM 5157 N N . ARG A 1 692 ? -13.344 -17.459 -22.219 1.00 87.94 692 ARG A N 1
ATOM 5158 C CA . ARG A 1 692 ? -14.451 -18.045 -23.003 1.00 87.94 692 ARG A CA 1
ATOM 5159 C C . ARG A 1 692 ? -14.749 -19.477 -22.549 1.00 87.94 692 ARG A C 1
ATOM 5161 O O . ARG A 1 692 ? -13.845 -20.315 -22.478 1.00 87.94 692 ARG A O 1
ATOM 5168 N N . GLN A 1 693 ? -16.004 -19.750 -22.193 1.00 80.19 693 GLN A N 1
ATOM 5169 C CA . GLN A 1 693 ? -16.457 -21.037 -21.650 1.00 80.19 693 GLN A CA 1
ATOM 5170 C C . GLN A 1 693 ? -17.172 -21.857 -22.729 1.00 80.19 693 GLN A C 1
ATOM 5172 O O . GLN A 1 693 ? -17.919 -21.267 -23.510 1.00 80.19 693 GLN A O 1
ATOM 5177 N N . PRO A 1 694 ? -16.998 -23.191 -22.772 1.00 73.12 694 PRO A N 1
ATOM 5178 C CA . PRO A 1 694 ? -17.837 -24.034 -23.612 1.00 73.12 694 PRO A CA 1
ATOM 5179 C C . PRO A 1 694 ? -19.291 -23.980 -23.103 1.00 73.12 694 PRO A C 1
ATOM 5181 O O . PRO A 1 694 ? -19.512 -23.861 -21.890 1.00 73.12 694 PRO A O 1
ATOM 5184 N N . PRO A 1 695 ? -20.299 -24.066 -23.985 1.00 67.88 695 PRO A N 1
ATOM 5185 C CA . PRO A 1 695 ? -21.694 -23.983 -23.579 1.00 67.88 695 PRO A CA 1
ATOM 5186 C C . PRO A 1 695 ? -22.083 -25.173 -22.699 1.00 67.88 695 PRO A C 1
ATOM 5188 O O . PRO A 1 695 ? -21.862 -26.335 -23.042 1.00 67.88 695 PRO A O 1
ATOM 5191 N N . ASP A 1 696 ? -22.701 -24.887 -21.551 1.00 69.12 696 ASP A N 1
ATOM 5192 C CA . ASP A 1 696 ? -23.070 -25.906 -20.568 1.00 69.12 696 ASP A CA 1
ATOM 5193 C C . ASP A 1 696 ? -24.243 -26.777 -21.053 1.00 69.12 696 ASP A C 1
ATOM 5195 O O . ASP A 1 696 ? -25.403 -26.589 -20.673 1.00 69.12 696 ASP A O 1
ATOM 5199 N N . ARG A 1 697 ? -23.908 -27.809 -21.837 1.00 68.44 697 ARG A N 1
ATOM 5200 C CA . ARG A 1 697 ? -24.804 -28.885 -22.298 1.00 68.44 697 ARG A CA 1
ATOM 5201 C C . ARG A 1 697 ? -25.534 -29.607 -21.145 1.00 68.44 697 ARG A C 1
ATOM 5203 O O . ARG A 1 697 ? -26.505 -30.320 -21.388 1.00 68.44 697 ARG A O 1
ATOM 5210 N N . SER A 1 698 ? -25.115 -29.425 -19.886 1.00 66.12 698 SER A N 1
ATOM 5211 C CA . SER A 1 698 ? -25.754 -29.997 -18.690 1.00 66.12 698 SER A CA 1
ATOM 5212 C C . SER A 1 698 ? -26.640 -29.016 -17.899 1.00 66.12 698 SER A C 1
ATOM 5214 O O . SER A 1 698 ? -27.378 -29.455 -17.009 1.00 66.12 698 SER A O 1
ATOM 5216 N N . ALA A 1 699 ? -26.647 -27.719 -18.242 1.00 68.62 699 ALA A N 1
ATOM 5217 C CA . ALA A 1 699 ? -27.359 -26.665 -17.510 1.00 68.62 699 ALA A CA 1
ATOM 5218 C C . ALA A 1 699 ? -28.850 -26.974 -17.321 1.00 68.62 699 ALA A C 1
ATOM 5220 O O . ALA A 1 699 ? -29.385 -26.827 -16.222 1.00 68.62 699 ALA A O 1
ATOM 5221 N N . GLY A 1 700 ? -29.520 -27.450 -18.378 1.00 70.06 700 GLY A N 1
ATOM 5222 C CA . GLY A 1 700 ? -30.938 -27.822 -18.334 1.00 70.06 700 GLY A CA 1
ATOM 5223 C C . GLY A 1 700 ? -31.224 -28.951 -17.339 1.00 70.06 700 GLY A C 1
ATOM 5224 O O . GLY A 1 700 ? -32.161 -28.853 -16.547 1.00 70.06 700 GLY A O 1
ATOM 5225 N N . ARG A 1 701 ? -30.366 -29.982 -17.300 1.00 72.88 701 ARG A N 1
ATOM 5226 C CA . ARG A 1 701 ? -30.461 -31.079 -16.320 1.00 72.88 701 ARG A CA 1
ATOM 5227 C C . ARG A 1 701 ? -30.227 -30.581 -14.895 1.00 72.88 701 ARG A C 1
ATOM 5229 O O . ARG A 1 701 ? -31.003 -30.928 -14.009 1.00 72.88 701 ARG A O 1
ATOM 5236 N N . ARG A 1 702 ? -29.212 -29.738 -14.668 1.00 75.62 702 ARG A N 1
ATOM 5237 C CA . ARG A 1 702 ? -28.936 -29.167 -13.336 1.00 75.62 702 ARG A CA 1
ATOM 5238 C C . ARG A 1 702 ? -30.069 -28.264 -12.844 1.00 75.62 702 ARG A C 1
ATOM 5240 O O . ARG A 1 702 ? -30.487 -28.409 -11.701 1.00 75.62 702 ARG A O 1
ATOM 5247 N N . ARG A 1 703 ? -30.632 -27.409 -13.706 1.00 77.69 703 ARG A N 1
ATOM 5248 C CA . ARG A 1 703 ? -31.817 -26.589 -13.385 1.00 77.69 703 ARG A CA 1
ATOM 5249 C C . ARG A 1 703 ? -33.028 -27.454 -13.021 1.00 77.69 703 ARG A C 1
ATOM 5251 O O . ARG A 1 703 ? -33.675 -27.171 -12.021 1.00 77.69 703 ARG A O 1
ATOM 5258 N N . ALA A 1 704 ? -33.295 -28.531 -13.764 1.00 75.50 704 ALA A N 1
ATOM 5259 C CA . ALA A 1 704 ? -34.382 -29.459 -13.442 1.00 75.50 704 ALA A CA 1
ATOM 5260 C C . ALA A 1 704 ? -34.186 -30.158 -12.081 1.00 75.50 704 ALA A C 1
ATOM 5262 O O . ALA A 1 704 ? -35.128 -30.233 -11.295 1.00 75.50 704 ALA A O 1
ATOM 5263 N N . VAL A 1 705 ? -32.965 -30.611 -11.766 1.00 80.62 705 VAL A N 1
ATOM 5264 C CA . VAL A 1 705 ? -32.642 -31.226 -10.463 1.00 80.62 705 VAL A CA 1
ATOM 5265 C C . VAL A 1 705 ? -32.762 -30.220 -9.314 1.00 80.62 705 VAL A C 1
ATOM 5267 O O . VAL A 1 705 ? -33.335 -30.557 -8.283 1.00 80.62 705 VAL A O 1
ATOM 5270 N N . LEU A 1 706 ? -32.290 -28.982 -9.488 1.00 81.31 706 LEU A N 1
ATOM 5271 C CA . LEU A 1 706 ? -32.413 -27.930 -8.470 1.00 81.31 706 LEU A CA 1
ATOM 5272 C C . LEU A 1 706 ? -33.872 -27.523 -8.225 1.00 81.31 706 LEU A C 1
ATOM 5274 O O . LEU A 1 706 ? -34.262 -27.349 -7.075 1.00 81.31 706 LEU A O 1
ATOM 5278 N N . LEU A 1 707 ? -34.700 -27.434 -9.271 1.00 82.00 707 LEU A N 1
ATOM 5279 C CA . LEU A 1 707 ? -36.139 -27.179 -9.131 1.00 82.00 707 LEU A CA 1
ATOM 5280 C C . LEU A 1 707 ? -36.866 -28.345 -8.446 1.00 82.00 707 LEU A C 1
ATOM 5282 O O . LEU A 1 707 ? -37.726 -28.111 -7.599 1.00 82.00 707 LEU A O 1
ATOM 5286 N N . ALA A 1 708 ? -36.494 -29.593 -8.752 1.00 80.38 708 ALA A N 1
ATOM 5287 C CA . ALA A 1 708 ? -37.028 -30.767 -8.064 1.00 80.38 708 ALA A CA 1
ATOM 5288 C C . ALA A 1 708 ? -36.627 -30.788 -6.578 1.00 80.38 708 ALA A C 1
ATOM 5290 O O . ALA A 1 708 ? -37.480 -31.013 -5.723 1.00 80.38 708 ALA A O 1
ATOM 5291 N N . ALA A 1 709 ? -35.362 -30.491 -6.259 1.00 80.56 709 ALA A N 1
ATOM 5292 C CA . ALA A 1 709 ? -34.871 -30.391 -4.885 1.00 80.56 709 ALA A CA 1
ATOM 5293 C C . ALA A 1 709 ? -35.550 -29.249 -4.111 1.00 80.56 709 ALA A C 1
ATOM 5295 O O . ALA A 1 709 ? -35.978 -29.458 -2.980 1.00 80.56 709 ALA A O 1
ATOM 5296 N N . LEU A 1 710 ? -35.727 -28.075 -4.729 1.00 83.69 710 LEU A N 1
ATOM 5297 C CA . LEU A 1 710 ? -36.463 -26.953 -4.143 1.00 83.69 710 LEU A CA 1
ATOM 5298 C C . LEU A 1 710 ? -37.928 -27.324 -3.870 1.00 83.69 710 LEU A C 1
ATOM 5300 O O . LEU A 1 710 ? -38.433 -27.046 -2.787 1.00 83.69 710 LEU A O 1
ATOM 5304 N N . GLY A 1 711 ? -38.594 -28.013 -4.802 1.00 83.75 711 GLY A N 1
ATOM 5305 C CA . GLY A 1 711 ? -39.938 -28.553 -4.585 1.00 83.75 711 GLY A CA 1
ATOM 5306 C C . GLY A 1 711 ? -39.995 -29.544 -3.417 1.00 83.75 711 GLY A C 1
ATOM 5307 O O . GLY A 1 711 ? -40.908 -29.477 -2.598 1.00 83.75 711 GLY A O 1
ATOM 5308 N N . LEU A 1 712 ? -38.989 -30.412 -3.285 1.00 83.31 712 LEU A N 1
ATOM 5309 C CA . LEU A 1 712 ? -38.871 -31.376 -2.186 1.00 83.31 712 LEU A CA 1
ATOM 5310 C C . LEU A 1 712 ? -38.613 -30.680 -0.835 1.00 83.31 712 LEU A C 1
ATOM 5312 O O . LEU A 1 712 ? -39.189 -31.081 0.172 1.00 83.31 712 LEU A O 1
ATOM 5316 N N . ILE A 1 713 ? -37.834 -29.592 -0.819 1.00 83.31 713 ILE A N 1
ATOM 5317 C CA . ILE A 1 713 ? -37.623 -28.730 0.356 1.00 83.31 713 ILE A CA 1
ATOM 5318 C C . ILE A 1 713 ? -38.910 -27.984 0.735 1.00 83.31 713 ILE A C 1
ATOM 5320 O O . ILE A 1 713 ? -39.243 -27.926 1.913 1.00 83.31 713 ILE A O 1
ATOM 5324 N N . VAL A 1 714 ? -39.674 -27.463 -0.231 1.00 81.94 714 VAL A N 1
ATOM 5325 C CA . VAL A 1 714 ? -40.960 -26.789 0.034 1.00 81.94 714 VAL A CA 1
ATOM 5326 C C . VAL A 1 714 ? -42.012 -27.774 0.557 1.00 81.94 714 VAL A C 1
ATOM 5328 O O . VAL A 1 714 ? -42.717 -27.459 1.513 1.00 81.94 714 VAL A O 1
ATOM 5331 N N . VAL A 1 715 ? -42.092 -28.986 -0.003 1.00 82.56 715 VAL A N 1
ATOM 5332 C CA . VAL A 1 715 ? -43.012 -30.039 0.468 1.00 82.56 715 VAL A CA 1
ATOM 5333 C C . VAL A 1 715 ? -42.588 -30.586 1.835 1.00 82.56 715 VAL A C 1
ATOM 5335 O O . VAL A 1 715 ? -43.429 -30.718 2.722 1.00 82.56 715 VAL A O 1
ATOM 5338 N N . GLY A 1 716 ? -41.299 -30.869 2.039 1.00 78.44 716 GLY A N 1
ATOM 5339 C CA . GLY A 1 716 ? -40.767 -31.361 3.314 1.00 78.44 716 GLY A CA 1
ATOM 5340 C C . GLY A 1 716 ? -40.845 -30.314 4.425 1.00 78.44 716 GLY A C 1
ATOM 5341 O O . GLY A 1 716 ? -41.306 -30.616 5.522 1.00 78.44 716 GLY A O 1
ATOM 5342 N N . GLY A 1 717 ? -40.474 -29.068 4.122 1.00 76.25 717 GLY A N 1
ATOM 5343 C CA . GLY A 1 717 ? -40.590 -27.921 5.020 1.00 76.25 717 GLY A CA 1
ATOM 5344 C C . GLY A 1 717 ? -42.042 -27.623 5.378 1.00 76.25 717 GLY A C 1
ATOM 5345 O O . GLY A 1 717 ? -42.372 -27.585 6.556 1.00 76.25 717 GLY A O 1
ATOM 5346 N N . GLY A 1 718 ? -42.939 -27.521 4.390 1.00 77.94 718 GLY A N 1
ATOM 5347 C CA . GLY A 1 718 ? -44.374 -27.341 4.634 1.00 77.94 718 GLY A CA 1
ATOM 5348 C C . GLY A 1 718 ? -44.998 -28.496 5.427 1.00 77.94 718 GLY A C 1
ATOM 5349 O O . GLY A 1 718 ? -45.822 -28.260 6.309 1.00 77.94 718 GLY A O 1
ATOM 5350 N N . GLY A 1 719 ? -44.560 -29.735 5.181 1.00 79.56 719 GLY A N 1
ATOM 5351 C CA . GLY A 1 719 ? -44.940 -30.910 5.968 1.00 79.56 719 GLY A CA 1
ATOM 5352 C C . GLY A 1 719 ? -44.463 -30.837 7.421 1.00 79.56 719 GLY A C 1
ATOM 5353 O O . GLY A 1 719 ? -45.247 -31.104 8.330 1.00 79.56 719 GLY A O 1
ATOM 5354 N N . LEU A 1 720 ? -43.218 -30.408 7.655 1.00 78.19 720 LEU A N 1
ATOM 5355 C CA . LEU A 1 720 ? -42.673 -30.157 8.993 1.00 78.19 720 LEU A CA 1
ATOM 5356 C C . LEU A 1 720 ? -43.404 -29.010 9.698 1.00 78.19 720 LEU A C 1
ATOM 5358 O O . LEU A 1 720 ? -43.785 -29.170 10.852 1.00 78.19 720 LEU A O 1
ATOM 5362 N N . THR A 1 721 ? -43.682 -27.890 9.027 1.00 76.12 721 THR A N 1
ATOM 5363 C CA . THR A 1 721 ? -44.471 -26.788 9.602 1.00 76.12 721 THR A CA 1
ATOM 5364 C C . THR A 1 721 ? -45.884 -27.249 9.963 1.00 76.12 721 THR A C 1
ATOM 5366 O O . THR A 1 721 ? -46.364 -26.943 11.050 1.00 76.12 721 THR A O 1
ATOM 5369 N N . PHE A 1 722 ? -46.541 -28.042 9.110 1.00 77.19 722 PHE A N 1
ATOM 5370 C CA . PHE A 1 722 ? -47.862 -28.600 9.410 1.00 77.19 722 PHE A CA 1
ATOM 5371 C C . PHE A 1 722 ? -47.820 -29.608 10.571 1.00 77.19 722 PHE A C 1
ATOM 5373 O O . PHE A 1 722 ? -48.734 -29.629 11.395 1.00 77.19 722 PHE A O 1
ATOM 5380 N N . ALA A 1 723 ? -46.750 -30.401 10.688 1.00 76.06 723 ALA A N 1
ATOM 5381 C CA . ALA A 1 723 ? -46.520 -31.273 11.837 1.00 76.06 723 ALA A CA 1
ATOM 5382 C C . ALA A 1 723 ? -46.279 -30.468 13.127 1.00 76.06 723 ALA A C 1
ATOM 5384 O O . ALA A 1 723 ? -46.898 -30.770 14.142 1.00 76.06 723 ALA A O 1
ATOM 5385 N N . HIS A 1 724 ? -45.466 -29.408 13.089 1.00 75.69 724 HIS A N 1
ATOM 5386 C CA . HIS A 1 724 ? -45.245 -28.514 14.229 1.00 75.69 724 HIS A CA 1
ATOM 5387 C C . HIS A 1 724 ? -46.526 -27.794 14.664 1.00 75.69 724 HIS A C 1
ATOM 5389 O O . HIS A 1 724 ? -46.784 -27.719 15.860 1.00 75.69 724 HIS A O 1
ATOM 5395 N N . LEU A 1 725 ? -47.365 -27.336 13.728 1.00 75.50 725 LEU A N 1
ATOM 5396 C CA . LEU A 1 725 ? -48.684 -26.776 14.047 1.00 75.50 725 LEU A CA 1
ATOM 5397 C C . LEU A 1 725 ? -49.590 -27.826 14.708 1.00 75.50 725 LEU A C 1
ATOM 5399 O O . LEU A 1 725 ? -50.171 -27.558 15.752 1.00 75.50 725 LEU A O 1
ATOM 5403 N N . ARG A 1 726 ? -49.638 -29.056 14.175 1.00 78.38 726 ARG A N 1
ATOM 5404 C CA . ARG A 1 726 ? -50.393 -30.171 14.778 1.00 78.38 726 ARG A CA 1
ATOM 5405 C C . ARG A 1 726 ? -49.894 -30.562 16.172 1.00 78.38 726 ARG A C 1
ATOM 5407 O O . ARG A 1 726 ? -50.709 -30.942 17.009 1.00 78.38 726 ARG A O 1
ATOM 5414 N N . VAL A 1 727 ? -48.587 -30.483 16.420 1.00 78.38 727 VAL A N 1
ATOM 5415 C CA . VAL A 1 727 ? -47.991 -30.712 17.744 1.00 78.38 727 VAL A CA 1
ATOM 5416 C C . VAL A 1 727 ? -48.324 -29.555 18.685 1.00 78.38 727 VAL A C 1
ATOM 5418 O O . VAL A 1 727 ? -48.792 -29.818 19.785 1.00 78.38 727 VAL A O 1
ATOM 5421 N N . ALA A 1 728 ? -48.202 -28.299 18.250 1.00 74.31 728 ALA A N 1
ATOM 5422 C CA . ALA A 1 728 ? -48.566 -27.130 19.052 1.00 74.31 728 ALA A CA 1
ATOM 5423 C C . ALA A 1 728 ? -50.063 -27.112 19.422 1.00 74.31 728 ALA A C 1
ATOM 5425 O O . ALA A 1 728 ? -50.403 -26.846 20.574 1.00 74.31 728 ALA A O 1
ATOM 5426 N N . ASP A 1 729 ? -50.955 -27.473 18.492 1.00 76.38 729 ASP A N 1
ATOM 5427 C CA . ASP A 1 729 ? -52.388 -27.668 18.754 1.00 76.38 729 ASP A CA 1
ATOM 5428 C C . ASP A 1 729 ? -52.621 -28.773 19.800 1.00 76.38 729 ASP A C 1
ATOM 5430 O O . ASP A 1 729 ? -53.430 -28.613 20.718 1.00 76.38 729 ASP A O 1
ATOM 5434 N N . ALA A 1 730 ? -51.903 -29.898 19.690 1.00 75.12 730 ALA A N 1
ATOM 5435 C CA . ALA A 1 730 ? -52.007 -31.017 20.624 1.00 75.12 730 ALA A CA 1
ATOM 5436 C C . ALA A 1 730 ? -51.440 -30.682 22.016 1.00 75.12 730 ALA A C 1
ATOM 5438 O O . ALA A 1 730 ? -52.040 -31.057 23.022 1.00 75.12 730 ALA A O 1
ATOM 5439 N N . GLU A 1 731 ? -50.335 -29.939 22.095 1.00 73.50 731 GLU A N 1
ATOM 5440 C CA . GLU A 1 731 ? -49.745 -29.441 23.340 1.00 73.50 731 GLU A CA 1
ATOM 5441 C C . GLU A 1 731 ? -50.641 -28.392 24.004 1.00 73.50 731 GLU A C 1
ATOM 5443 O O . GLU A 1 731 ? -50.877 -28.463 25.211 1.00 73.50 731 GLU A O 1
ATOM 5448 N N . ALA A 1 732 ? -51.218 -27.461 23.237 1.00 71.88 732 ALA A N 1
ATOM 5449 C CA . ALA A 1 732 ? -52.201 -26.504 23.737 1.00 71.88 732 ALA A CA 1
ATOM 5450 C C . ALA A 1 732 ? -53.464 -27.217 24.252 1.00 71.88 732 ALA A C 1
ATOM 5452 O O . ALA A 1 732 ? -53.952 -26.913 25.346 1.00 71.88 732 ALA A O 1
ATOM 5453 N N . ALA A 1 733 ? -53.959 -28.221 23.520 1.00 74.69 733 ALA A N 1
ATOM 5454 C CA . ALA A 1 733 ? -55.072 -29.057 23.953 1.00 74.69 733 ALA A CA 1
ATOM 5455 C C . ALA A 1 733 ? -54.736 -29.829 25.241 1.00 74.69 733 ALA A C 1
ATOM 5457 O O . ALA A 1 733 ? -55.520 -29.773 26.193 1.00 74.69 733 ALA A O 1
ATOM 5458 N N . ALA A 1 734 ? -53.566 -30.471 25.317 1.00 73.88 734 ALA A N 1
ATOM 5459 C CA . ALA A 1 734 ? -53.094 -31.201 26.494 1.00 73.88 734 ALA A CA 1
ATOM 5460 C C . ALA A 1 734 ? -52.935 -30.281 27.713 1.00 73.88 734 ALA A C 1
ATOM 5462 O O . ALA A 1 734 ? -53.468 -30.582 28.778 1.00 73.88 734 ALA A O 1
ATOM 5463 N N . LYS A 1 735 ? -52.313 -29.110 27.548 1.00 71.50 735 LYS A N 1
ATOM 5464 C CA . LYS A 1 735 ? -52.152 -28.093 28.598 1.00 71.50 735 LYS A CA 1
ATOM 5465 C C . LYS A 1 735 ? -53.503 -27.548 29.072 1.00 71.50 735 LYS A C 1
ATOM 5467 O O . LYS A 1 735 ? -53.717 -27.383 30.269 1.00 71.50 735 LYS A O 1
ATOM 5472 N N . SER A 1 736 ? -54.467 -27.356 28.164 1.00 71.94 736 SER A N 1
ATOM 5473 C CA . SER A 1 736 ? -55.845 -26.992 28.533 1.00 71.94 736 SER A CA 1
ATOM 5474 C C . SER A 1 736 ? -56.575 -28.106 29.296 1.00 71.94 736 SER A C 1
ATOM 5476 O O . SER A 1 736 ? -57.439 -27.819 30.125 1.00 71.94 736 SER A O 1
ATOM 5478 N N . ALA A 1 737 ? -56.275 -29.375 29.003 1.00 72.88 737 ALA A N 1
ATOM 5479 C CA . ALA A 1 737 ? -56.840 -30.524 29.701 1.00 72.88 737 ALA A CA 1
ATOM 5480 C C . ALA A 1 737 ? -56.194 -30.693 31.082 1.00 72.88 737 ALA A C 1
ATOM 5482 O O . ALA A 1 737 ? -56.905 -30.947 32.049 1.00 72.88 737 ALA A O 1
ATOM 5483 N N . GLU A 1 738 ? -54.886 -30.459 31.200 1.00 70.44 738 GLU A N 1
ATOM 5484 C CA . GLU A 1 738 ? -54.163 -30.482 32.469 1.00 70.44 738 GLU A CA 1
ATOM 5485 C C . GLU A 1 738 ? -54.636 -29.366 33.412 1.00 70.44 738 GLU A C 1
ATOM 5487 O O . GLU A 1 738 ? -54.934 -29.640 34.572 1.00 70.44 738 GLU A O 1
ATOM 5492 N N . THR A 1 739 ? -54.802 -28.128 32.929 1.00 71.06 739 THR A N 1
ATOM 5493 C CA . THR A 1 739 ? -55.370 -27.035 33.742 1.00 71.06 739 THR A CA 1
ATOM 5494 C C . THR A 1 739 ? -56.784 -27.375 34.219 1.00 71.06 739 THR A C 1
ATOM 5496 O O . THR A 1 739 ? -57.067 -27.266 35.411 1.00 71.06 739 THR A O 1
ATOM 5499 N N . ARG A 1 740 ? -57.651 -27.894 33.334 1.00 72.25 740 ARG A N 1
ATOM 5500 C CA . ARG A 1 740 ? -58.998 -28.361 33.715 1.00 72.25 740 ARG A CA 1
ATOM 5501 C C . ARG A 1 740 ? -58.962 -29.520 34.717 1.00 72.25 740 ARG A C 1
ATOM 5503 O O . ARG A 1 740 ? -59.790 -29.550 35.621 1.00 72.25 740 ARG A O 1
ATOM 5510 N N . ALA A 1 741 ? -58.007 -30.441 34.599 1.00 70.75 741 ALA A N 1
ATOM 5511 C CA . ALA A 1 741 ? -57.819 -31.534 35.551 1.00 70.75 741 ALA A CA 1
ATOM 5512 C C . ALA A 1 741 ? -57.342 -31.023 36.921 1.00 70.75 741 ALA A C 1
ATOM 5514 O O . ALA A 1 741 ? -57.870 -31.455 37.942 1.00 70.75 741 ALA A O 1
ATOM 5515 N N . ARG A 1 742 ? -56.409 -30.061 36.958 1.00 68.31 742 ARG A N 1
ATOM 5516 C CA . ARG A 1 742 ? -55.941 -29.404 38.191 1.00 68.31 742 ARG A CA 1
ATOM 5517 C C . ARG A 1 742 ? -57.073 -28.633 38.882 1.00 68.31 742 ARG A C 1
ATOM 5519 O O . ARG A 1 742 ? -57.242 -28.771 40.090 1.00 68.31 742 ARG A O 1
ATOM 5526 N N . GLU A 1 743 ? -57.892 -27.892 38.132 1.00 71.69 743 GLU A N 1
ATOM 5527 C CA . GLU A 1 743 ? -59.086 -27.222 38.668 1.00 71.69 743 GLU A CA 1
ATOM 5528 C C . GLU A 1 743 ? -60.138 -28.208 39.195 1.00 71.69 743 GLU A C 1
ATOM 5530 O O . GLU A 1 743 ? -60.675 -28.010 40.284 1.00 71.69 743 GLU A O 1
ATOM 5535 N N . ALA A 1 744 ? -60.437 -29.274 38.448 1.00 72.62 744 ALA A N 1
ATOM 5536 C CA . ALA A 1 744 ? -61.389 -30.297 38.876 1.00 72.62 744 ALA A CA 1
ATOM 5537 C C . ALA A 1 744 ? -60.897 -31.039 40.131 1.00 72.62 744 ALA A C 1
ATOM 5539 O O . ALA A 1 744 ? -61.681 -31.287 41.044 1.00 72.62 744 ALA A O 1
ATOM 5540 N N . TYR A 1 745 ? -59.596 -31.332 40.212 1.00 68.44 745 TYR A N 1
ATOM 5541 C CA . TYR A 1 745 ? -58.970 -31.950 41.379 1.00 68.44 745 TYR A CA 1
ATOM 5542 C C . TYR A 1 745 ? -59.005 -31.027 42.607 1.00 68.44 745 TYR A C 1
ATOM 5544 O O . TYR A 1 745 ? -59.327 -31.487 43.698 1.00 68.44 745 TYR A O 1
ATOM 5552 N N . ALA A 1 746 ? -58.772 -29.720 42.440 1.00 67.75 746 ALA A N 1
ATOM 5553 C CA . ALA A 1 746 ? -58.919 -28.748 43.526 1.00 67.75 746 ALA A CA 1
ATOM 5554 C C . ALA A 1 746 ? -60.357 -28.714 44.083 1.00 67.75 746 ALA A C 1
ATOM 5556 O O . ALA A 1 746 ? -60.543 -28.790 45.297 1.00 67.75 746 ALA A O 1
ATOM 5557 N N . ARG A 1 747 ? -61.372 -28.693 43.206 1.00 74.94 747 ARG A N 1
ATOM 5558 C CA . ARG A 1 747 ? -62.792 -28.740 43.610 1.00 74.94 747 ARG A CA 1
ATOM 5559 C C . ARG A 1 747 ? -63.170 -30.075 44.266 1.00 74.94 747 ARG A C 1
ATOM 5561 O O . ARG A 1 747 ? -63.951 -30.083 45.211 1.00 74.94 747 ARG A O 1
ATOM 5568 N N . LEU A 1 748 ? -62.593 -31.194 43.816 1.00 75.19 748 LEU A N 1
ATOM 5569 C CA . LEU A 1 748 ? -62.790 -32.512 44.433 1.00 75.19 748 LEU A CA 1
ATOM 5570 C C . LEU A 1 748 ? -62.222 -32.567 45.861 1.00 75.19 748 LEU A C 1
ATOM 5572 O O . LEU A 1 748 ? -62.881 -33.094 46.754 1.00 75.19 748 LEU A O 1
ATOM 5576 N N . LEU A 1 749 ? -61.032 -32.000 46.091 1.00 69.69 749 LEU A N 1
ATOM 5577 C CA . LEU A 1 749 ? -60.432 -31.893 47.428 1.00 69.69 749 LEU A CA 1
ATOM 5578 C C . LEU A 1 749 ? -61.265 -31.008 48.365 1.00 69.69 749 LEU A C 1
ATOM 5580 O O . LEU A 1 749 ? -61.419 -31.329 49.543 1.00 69.69 749 LEU A O 1
ATOM 5584 N N . GLU A 1 750 ? -61.808 -29.906 47.847 1.00 74.00 750 GLU A N 1
ATOM 5585 C CA . GLU A 1 750 ? -62.697 -29.015 48.594 1.00 74.00 750 GLU A CA 1
ATOM 5586 C C . GLU A 1 750 ? -64.008 -29.724 48.965 1.00 74.00 750 GLU A C 1
ATOM 5588 O O . GLU A 1 750 ? -64.373 -29.745 50.140 1.00 74.00 750 GLU A O 1
ATOM 5593 N N . GLN A 1 751 ? -64.651 -30.417 48.017 1.00 79.12 751 GLN A N 1
ATOM 5594 C CA . GLN A 1 751 ? -65.848 -31.212 48.301 1.00 79.12 751 GLN A CA 1
ATOM 5595 C C . GLN A 1 751 ? -65.569 -32.321 49.330 1.00 79.12 751 GLN A C 1
ATOM 5597 O O . GLN A 1 751 ? -66.296 -32.424 50.314 1.00 79.12 751 GLN A O 1
ATOM 5602 N N . GLN A 1 752 ? -64.489 -33.100 49.168 1.00 73.44 752 GLN A N 1
ATOM 5603 C CA . GLN A 1 752 ? -64.111 -34.135 50.141 1.00 73.44 752 GLN A CA 1
ATOM 5604 C C . GLN A 1 752 ? -63.907 -33.560 51.551 1.00 73.44 752 GLN A C 1
ATOM 5606 O O . GLN A 1 752 ? -64.226 -34.225 52.536 1.00 73.44 752 GLN A O 1
ATOM 5611 N N . ARG A 1 753 ? -63.398 -32.328 51.675 1.00 73.06 753 ARG A N 1
ATOM 5612 C CA . ARG A 1 753 ? -63.218 -31.657 52.968 1.00 73.06 753 ARG A CA 1
ATOM 5613 C C . ARG A 1 753 ? -64.549 -31.284 53.623 1.00 73.06 753 ARG A C 1
ATOM 5615 O O . ARG A 1 753 ? -64.678 -31.448 54.837 1.00 73.06 753 ARG A O 1
ATOM 5622 N N . GLU A 1 754 ? -65.524 -30.808 52.854 1.00 76.69 754 GLU A N 1
ATOM 5623 C CA . GLU A 1 754 ? -66.853 -30.481 53.384 1.00 76.69 754 GLU A CA 1
ATOM 5624 C C . GLU A 1 754 ? -67.684 -31.742 53.672 1.00 76.69 754 GLU A C 1
ATOM 5626 O O . GLU A 1 754 ? -68.257 -31.844 54.757 1.00 76.69 754 GLU A O 1
ATOM 5631 N N . ASP A 1 755 ? -67.644 -32.758 52.804 1.00 77.88 755 ASP A N 1
ATOM 5632 C CA . ASP A 1 755 ? -68.257 -34.071 53.061 1.00 77.88 755 ASP A CA 1
ATOM 5633 C C . ASP A 1 755 ? -67.692 -34.701 54.352 1.00 77.88 755 ASP A C 1
ATOM 5635 O O . ASP A 1 755 ? -68.438 -35.260 55.159 1.00 77.88 755 ASP A O 1
ATOM 5639 N N . MET A 1 756 ? -66.388 -34.548 54.614 1.00 73.44 756 MET A N 1
ATOM 5640 C CA . MET A 1 756 ? -65.755 -34.986 55.864 1.00 73.44 756 MET A CA 1
ATOM 5641 C C . MET A 1 756 ? -66.180 -34.177 57.096 1.00 73.44 756 MET A C 1
ATOM 5643 O O . MET A 1 756 ? -66.311 -34.749 58.181 1.00 73.44 756 MET A O 1
ATOM 5647 N N . ARG A 1 757 ? -66.424 -32.867 56.959 1.00 74.25 757 ARG A N 1
ATOM 5648 C CA . ARG A 1 757 ? -66.979 -32.033 58.041 1.00 74.25 757 ARG A CA 1
ATOM 5649 C C . ARG A 1 757 ? -68.399 -32.465 58.396 1.00 74.25 757 ARG A C 1
ATOM 5651 O O . ARG A 1 757 ? -68.699 -32.617 59.578 1.00 74.25 757 ARG A O 1
ATOM 5658 N N . VAL A 1 758 ? -69.235 -32.727 57.391 1.00 79.69 758 VAL A N 1
ATOM 5659 C CA . VAL A 1 758 ? -70.599 -33.248 57.577 1.00 79.69 758 VAL A CA 1
ATOM 5660 C C . VAL A 1 758 ? -70.567 -34.636 58.223 1.00 79.69 758 VAL A C 1
ATOM 5662 O O . VAL A 1 758 ? -71.276 -34.866 59.197 1.00 79.69 758 VAL A O 1
ATOM 5665 N N . GLN A 1 759 ? -69.698 -35.545 57.768 1.00 75.06 759 GLN A N 1
ATOM 5666 C CA . GLN A 1 759 ? -69.554 -36.875 58.377 1.00 75.06 759 GLN A CA 1
ATOM 5667 C C . GLN A 1 759 ? -69.069 -36.824 59.832 1.00 75.06 759 GLN A C 1
ATOM 5669 O O . GLN A 1 759 ? -69.538 -37.612 60.650 1.00 75.06 759 GLN A O 1
ATOM 5674 N N . HIS A 1 760 ? -68.162 -35.905 60.181 1.00 74.69 760 HIS A N 1
ATOM 5675 C CA . HIS A 1 760 ? -67.736 -35.709 61.569 1.00 74.69 760 HIS A CA 1
ATOM 5676 C C . HIS A 1 760 ? -68.865 -35.150 62.446 1.00 74.69 760 HIS A C 1
ATOM 5678 O O . HIS A 1 760 ? -69.082 -35.659 63.545 1.00 74.69 760 HIS A O 1
ATOM 5684 N N . LEU A 1 761 ? -69.618 -34.162 61.948 1.00 75.12 761 LEU A N 1
ATOM 5685 C CA . LEU A 1 761 ? -70.771 -33.603 62.656 1.00 75.12 761 LEU A CA 1
ATOM 5686 C C . LEU A 1 761 ? -71.853 -34.670 62.886 1.00 75.12 761 LEU A C 1
ATOM 5688 O O . LEU A 1 761 ? -72.325 -34.826 64.008 1.00 75.12 761 LEU A O 1
ATOM 5692 N N . ASN A 1 762 ? -72.185 -35.455 61.858 1.00 77.69 762 ASN A N 1
ATOM 5693 C CA . ASN A 1 762 ? -73.145 -36.553 61.967 1.00 77.69 762 ASN A CA 1
ATOM 5694 C C . ASN A 1 762 ? -72.656 -37.617 62.960 1.00 77.69 762 ASN A C 1
ATOM 5696 O O . ASN A 1 762 ? -73.401 -37.969 63.861 1.00 77.69 762 ASN A O 1
ATOM 5700 N N . ARG A 1 763 ? -71.382 -38.036 62.898 1.00 73.62 763 ARG A N 1
ATOM 5701 C CA . ARG A 1 763 ? -70.757 -38.948 63.883 1.00 73.62 763 ARG A CA 1
ATOM 5702 C C . ARG A 1 763 ? -70.850 -38.457 65.330 1.00 73.62 763 ARG A C 1
ATOM 5704 O O . ARG A 1 763 ? -70.860 -39.285 66.234 1.00 73.62 763 ARG A O 1
ATOM 5711 N N . TRP A 1 764 ? -70.860 -37.144 65.551 1.00 72.44 764 TRP A N 1
ATOM 5712 C CA . TRP A 1 764 ? -70.997 -36.537 66.877 1.00 72.44 764 TRP A CA 1
ATOM 5713 C C . TRP A 1 764 ? -72.467 -36.454 67.320 1.00 72.44 764 TRP A C 1
ATOM 5715 O O . TRP A 1 764 ? -72.769 -36.699 68.482 1.00 72.44 764 TRP A O 1
ATOM 5725 N N . LEU A 1 765 ? -73.392 -36.181 66.393 1.00 74.88 765 LEU A N 1
ATOM 5726 C CA . LEU A 1 765 ? -74.844 -36.203 66.634 1.00 74.88 765 LEU A CA 1
ATOM 5727 C C . LEU A 1 765 ? -75.401 -37.630 66.823 1.00 74.88 765 LEU A C 1
ATOM 5729 O O . LEU A 1 765 ? -76.357 -37.821 67.564 1.00 74.88 765 LEU A O 1
ATOM 5733 N N . GLU A 1 766 ? -74.791 -38.624 66.174 1.00 75.69 766 GLU A N 1
ATOM 5734 C CA . GLU A 1 766 ? -75.084 -40.062 66.284 1.00 75.69 766 GLU A CA 1
ATOM 5735 C C . GLU A 1 766 ? -74.405 -40.723 67.502 1.00 75.69 766 GLU A C 1
ATOM 5737 O O . GLU A 1 766 ? -74.589 -41.919 67.734 1.00 75.69 766 GLU A O 1
ATOM 5742 N N . ALA A 1 767 ? -73.612 -39.981 68.285 1.00 72.31 767 ALA A N 1
ATOM 5743 C CA . ALA A 1 767 ? -72.911 -40.493 69.464 1.00 72.31 767 ALA A CA 1
ATOM 5744 C C . ALA A 1 767 ? -73.849 -40.619 70.682 1.00 72.31 767 ALA A C 1
ATOM 5746 O O . ALA A 1 767 ? -73.650 -39.972 71.712 1.00 72.31 767 ALA A O 1
ATOM 5747 N N . ASP A 1 768 ? -74.867 -41.472 70.554 1.00 78.88 768 ASP A N 1
ATOM 5748 C CA . ASP A 1 768 ? -75.820 -41.822 71.611 1.00 78.88 768 ASP A CA 1
ATOM 5749 C C . ASP A 1 768 ? -75.133 -42.685 72.685 1.00 78.88 768 ASP A C 1
ATOM 5751 O O . ASP A 1 768 ? -75.179 -43.917 72.677 1.00 78.88 768 ASP A O 1
ATOM 5755 N N . VAL A 1 769 ? -74.383 -42.020 73.565 1.00 82.12 769 VAL A N 1
ATOM 5756 C CA . VAL A 1 769 ? -73.701 -42.657 74.693 1.00 82.12 769 VAL A CA 1
ATOM 5757 C C . VAL A 1 769 ? -74.724 -42.992 75.775 1.00 82.12 769 VAL A C 1
ATOM 5759 O O . VAL A 1 769 ? -75.388 -42.106 76.313 1.00 82.12 769 VAL A O 1
ATOM 5762 N N . ASP A 1 770 ? -74.785 -44.259 76.182 1.00 85.44 770 ASP A N 1
ATOM 5763 C CA . ASP A 1 770 ? -75.547 -44.690 77.351 1.00 85.44 770 ASP A CA 1
ATOM 5764 C C . ASP A 1 770 ? -74.793 -44.298 78.633 1.00 85.44 770 ASP A C 1
ATOM 5766 O O . ASP A 1 770 ? -74.090 -45.089 79.277 1.00 85.44 770 ASP A O 1
ATOM 5770 N N . TRP A 1 771 ? -74.934 -43.021 78.992 1.00 85.81 771 TRP A N 1
ATOM 5771 C CA . TRP A 1 771 ? -74.350 -42.422 80.190 1.00 85.81 771 TRP A CA 1
ATOM 5772 C C . TRP A 1 771 ? -74.765 -43.159 81.473 1.00 85.81 771 TRP A C 1
ATOM 5774 O O . TRP A 1 771 ? -73.996 -43.177 82.434 1.00 85.81 771 TRP A O 1
ATOM 5784 N N . LEU A 1 772 ? -75.949 -43.788 81.497 1.00 84.12 772 LEU A N 1
ATOM 5785 C CA . LEU A 1 772 ? -76.481 -44.492 82.666 1.00 84.12 772 LEU A CA 1
ATOM 5786 C C . LEU A 1 772 ? -75.904 -45.906 82.797 1.00 84.12 772 LEU A C 1
ATOM 5788 O O . LEU A 1 772 ? -75.524 -46.301 83.901 1.00 84.12 772 LEU A O 1
ATOM 5792 N N . ALA A 1 773 ? -75.759 -46.651 81.699 1.00 83.06 773 ALA A N 1
ATOM 5793 C CA . ALA A 1 773 ? -75.059 -47.932 81.715 1.00 83.06 773 ALA A CA 1
ATOM 5794 C C . ALA A 1 773 ? -73.562 -47.752 81.997 1.00 83.06 773 ALA A C 1
ATOM 5796 O O . ALA A 1 773 ? -72.992 -48.541 82.754 1.00 83.06 773 ALA A O 1
ATOM 5797 N N . HIS A 1 774 ? -72.923 -46.703 81.464 1.00 85.19 774 HIS A N 1
ATOM 5798 C CA . HIS A 1 774 ? -71.541 -46.368 81.818 1.00 85.19 774 HIS A CA 1
ATOM 5799 C C . HIS A 1 774 ? -71.401 -45.939 83.285 1.00 85.19 774 HIS A C 1
ATOM 5801 O O . HIS A 1 774 ? -70.486 -46.417 83.954 1.00 85.19 774 HIS A O 1
ATOM 5807 N N . TRP A 1 775 ? -72.325 -45.138 83.826 1.00 85.00 775 TRP A N 1
ATOM 5808 C CA . TRP A 1 775 ? -72.390 -44.871 85.268 1.00 85.00 775 TRP A CA 1
ATOM 5809 C C . TRP A 1 775 ? -72.499 -46.176 86.073 1.00 85.00 775 TRP A C 1
ATOM 5811 O O . TRP A 1 775 ? -71.671 -46.419 86.944 1.00 85.00 775 TRP A O 1
ATOM 5821 N N . ALA A 1 776 ? -73.417 -47.082 85.722 1.00 82.25 776 ALA A N 1
ATOM 5822 C CA . ALA A 1 776 ? -73.568 -48.378 86.393 1.00 82.25 776 ALA A CA 1
ATOM 5823 C C . ALA A 1 776 ? -72.373 -49.341 86.189 1.00 82.25 776 ALA A C 1
ATOM 5825 O O . ALA A 1 776 ? -72.180 -50.276 86.969 1.00 82.25 776 ALA A O 1
ATOM 5826 N N . ALA A 1 777 ? -71.560 -49.165 85.144 1.00 80.81 777 ALA A N 1
ATOM 5827 C CA . ALA A 1 777 ? -70.314 -49.911 84.935 1.00 80.81 777 ALA A CA 1
ATOM 5828 C C . ALA A 1 777 ? -69.137 -49.360 85.763 1.00 80.81 777 ALA A C 1
ATOM 5830 O O . ALA A 1 777 ? -68.239 -50.127 86.114 1.00 80.81 777 ALA A O 1
ATOM 5831 N N . ILE A 1 778 ? -69.160 -48.066 86.095 1.00 82.75 778 ILE A N 1
ATOM 5832 C CA . ILE A 1 778 ? -68.198 -47.406 86.989 1.00 82.75 778 ILE A CA 1
ATOM 5833 C C . ILE A 1 778 ? -68.586 -47.647 88.454 1.00 82.75 778 ILE A C 1
ATOM 5835 O O . ILE A 1 778 ? -67.740 -48.047 89.247 1.00 82.75 778 ILE A O 1
ATOM 5839 N N . ASP A 1 779 ? -69.869 -47.511 88.799 1.00 80.94 779 ASP A N 1
ATOM 5840 C CA . ASP A 1 779 ? -70.401 -47.710 90.154 1.00 80.94 779 ASP A CA 1
ATOM 5841 C C . ASP A 1 779 ? -70.127 -49.126 90.692 1.00 80.94 779 ASP A C 1
ATOM 5843 O O . ASP A 1 779 ? -69.648 -49.292 91.811 1.00 80.94 779 ASP A O 1
ATOM 5847 N N . ARG A 1 780 ? -70.269 -50.155 89.840 1.00 80.62 780 ARG A N 1
ATOM 5848 C CA . ARG A 1 780 ? -69.869 -51.546 90.148 1.00 80.62 780 ARG A CA 1
ATOM 5849 C C . ARG A 1 780 ? -68.375 -51.724 90.476 1.00 80.62 780 ARG A C 1
ATOM 5851 O O . ARG A 1 780 ? -67.994 -52.784 90.970 1.00 80.62 780 ARG A O 1
ATOM 5858 N N . GLN A 1 781 ? -67.528 -50.734 90.193 1.00 77.62 781 GLN A N 1
ATOM 5859 C CA . GLN A 1 781 ? -66.095 -50.733 90.510 1.00 77.62 781 GLN A CA 1
ATOM 5860 C C . GLN A 1 781 ? -65.751 -49.829 91.708 1.00 77.62 781 GLN A C 1
ATOM 5862 O O . GLN A 1 781 ? -64.668 -49.972 92.280 1.00 77.62 781 GLN A O 1
ATOM 5867 N N . THR A 1 782 ? -66.663 -48.956 92.144 1.00 77.50 782 THR A N 1
ATOM 5868 C CA . THR A 1 782 ? -66.525 -48.127 93.353 1.00 77.50 782 THR A CA 1
ATOM 5869 C C . THR A 1 782 ? -66.389 -49.003 94.618 1.00 77.50 782 THR A C 1
ATOM 5871 O O . THR A 1 782 ? -66.862 -50.144 94.650 1.00 77.50 782 THR A O 1
ATOM 5874 N N . PRO A 1 783 ? -65.686 -48.555 95.678 1.00 78.94 783 PRO A N 1
ATOM 5875 C CA . PRO A 1 783 ? -65.772 -49.172 97.008 1.00 78.94 783 PRO A CA 1
ATOM 5876 C C . PRO A 1 783 ? -67.167 -49.018 97.644 1.00 78.94 783 PRO A C 1
ATOM 5878 O O . PRO A 1 783 ? -67.992 -48.235 97.180 1.00 78.94 783 PRO A O 1
ATOM 5881 N N . ALA A 1 784 ? -67.437 -49.755 98.724 1.00 76.38 784 ALA A N 1
ATOM 5882 C CA . ALA A 1 784 ? -68.735 -49.715 99.397 1.00 76.38 784 ALA A CA 1
ATOM 5883 C C . ALA A 1 784 ? -69.000 -48.359 100.107 1.00 76.38 784 ALA A C 1
ATOM 5885 O O . ALA A 1 784 ? -68.054 -47.626 100.402 1.00 76.38 784 ALA A O 1
ATOM 5886 N N . PRO A 1 785 ? -70.260 -48.029 100.470 1.00 65.69 785 PRO A N 1
ATOM 5887 C CA . PRO A 1 785 ? -70.618 -46.724 101.045 1.00 65.69 785 PRO A CA 1
ATOM 5888 C C . PRO A 1 785 ? -69.928 -46.240 102.345 1.00 65.69 785 PRO A C 1
ATOM 5890 O O . PRO A 1 785 ? -69.983 -45.033 102.579 1.00 65.69 785 PRO A O 1
ATOM 5893 N N . PRO A 1 786 ? -69.304 -47.068 103.216 1.00 71.31 786 PRO A N 1
ATOM 5894 C CA . PRO A 1 786 ? -68.440 -46.547 104.284 1.00 71.31 786 PRO A CA 1
ATOM 5895 C C . PRO A 1 786 ? -66.989 -46.301 103.824 1.00 71.31 786 PRO A C 1
ATOM 5897 O O . PRO A 1 786 ? -66.258 -45.566 104.484 1.00 71.31 786 PRO A O 1
ATOM 5900 N N . ASP A 1 787 ? -66.575 -46.911 102.711 1.00 77.81 787 ASP A N 1
ATOM 5901 C CA . ASP A 1 787 ? -65.192 -46.964 102.224 1.00 77.81 787 ASP A CA 1
ATOM 5902 C C . ASP A 1 787 ? -64.879 -45.884 101.177 1.00 77.81 787 ASP A C 1
ATOM 5904 O O . ASP A 1 787 ? -63.725 -45.464 101.041 1.00 77.81 787 ASP A O 1
ATOM 5908 N N . ALA A 1 788 ? -65.897 -45.422 100.444 1.00 76.81 788 ALA A N 1
ATOM 5909 C CA . ALA A 1 788 ? -65.813 -44.323 99.488 1.00 76.81 788 ALA A CA 1
ATOM 5910 C C . ALA A 1 788 ? -67.067 -43.438 99.510 1.00 76.81 788 ALA A C 1
ATOM 5912 O O . ALA A 1 788 ? -68.183 -43.911 99.712 1.00 76.81 788 ALA A O 1
ATOM 5913 N N . LEU A 1 789 ? -66.873 -42.149 99.231 1.00 81.00 789 LEU A N 1
ATOM 5914 C CA . LEU A 1 789 ? -67.941 -41.180 98.998 1.00 81.00 789 LEU A CA 1
ATOM 5915 C C . LEU A 1 789 ? -67.595 -40.345 97.764 1.00 81.00 789 LEU A C 1
ATOM 5917 O O . LEU A 1 789 ? -66.543 -39.707 97.722 1.00 81.00 789 LEU A O 1
ATOM 5921 N N . LEU A 1 790 ? -68.472 -40.329 96.765 1.00 82.69 790 LEU A N 1
ATOM 5922 C CA . LEU A 1 790 ? -68.283 -39.515 95.569 1.00 82.69 790 LEU A CA 1
ATOM 5923 C C . LEU A 1 790 ? -68.723 -38.067 95.838 1.00 82.69 790 LEU A C 1
ATOM 5925 O O . LEU A 1 790 ? -69.827 -37.839 96.326 1.00 82.69 790 LEU A O 1
ATOM 5929 N N . ASP A 1 791 ? -67.854 -37.101 95.533 1.00 84.00 791 ASP A N 1
ATOM 5930 C CA . ASP A 1 791 ? -68.127 -35.667 95.712 1.00 84.00 791 ASP A CA 1
ATOM 5931 C C . ASP A 1 791 ? -68.642 -35.025 94.411 1.00 84.00 791 ASP A C 1
ATOM 5933 O O . ASP A 1 791 ? -69.496 -34.141 94.459 1.00 84.00 791 ASP A O 1
ATOM 5937 N N . SER A 1 792 ? -68.157 -35.473 93.246 1.00 85.56 792 SER A N 1
ATOM 5938 C CA . SER A 1 792 ? -68.705 -35.102 91.938 1.00 85.56 792 SER A CA 1
ATOM 5939 C C . SER A 1 792 ? -68.457 -36.166 90.862 1.00 85.56 792 SER A C 1
ATOM 5941 O O . SER A 1 792 ? -67.471 -36.906 90.889 1.00 85.56 792 SER A O 1
ATOM 5943 N N . PHE A 1 793 ? -69.367 -36.210 89.887 1.00 86.06 793 PHE A N 1
ATOM 5944 C CA . PHE A 1 793 ? -69.260 -37.004 88.666 1.00 86.06 793 PHE A CA 1
ATOM 5945 C C . PHE A 1 793 ? -69.745 -36.178 87.478 1.00 86.06 793 PHE A C 1
ATOM 5947 O O . PHE A 1 793 ? -70.724 -35.440 87.598 1.00 86.06 793 PHE A O 1
ATOM 5954 N N . SER A 1 794 ? -69.093 -36.316 86.328 1.00 86.94 794 SER A N 1
ATOM 5955 C CA . SER A 1 794 ? -69.573 -35.754 85.064 1.00 86.94 794 SER A CA 1
ATOM 5956 C C . SER A 1 794 ? -69.174 -36.639 83.888 1.00 86.94 794 SER A C 1
ATOM 5958 O O . SER A 1 794 ? -68.119 -37.269 83.914 1.00 86.94 794 SER A O 1
ATOM 5960 N N . GLY A 1 795 ? -70.027 -36.687 82.866 1.00 85.69 795 GLY A N 1
ATOM 5961 C CA . GLY A 1 795 ? -69.734 -37.296 81.571 1.00 85.69 795 GLY A CA 1
ATOM 5962 C C . GLY A 1 795 ? -69.704 -36.226 80.483 1.00 85.69 795 GLY A C 1
ATOM 5963 O O . GLY A 1 795 ? -70.512 -35.296 80.510 1.00 85.69 795 GLY A O 1
ATOM 5964 N N . SER A 1 796 ? -68.780 -36.345 79.536 1.00 85.12 796 SER A N 1
ATOM 5965 C CA . SER A 1 796 ? -68.691 -35.483 78.356 1.00 85.12 796 SER A CA 1
ATOM 5966 C C . SER A 1 796 ? -68.210 -36.268 77.138 1.00 85.12 796 SER A C 1
ATOM 5968 O O . SER A 1 796 ? -67.546 -37.298 77.259 1.00 85.12 796 SER A O 1
ATOM 5970 N N . LEU A 1 797 ? -68.528 -35.779 75.939 1.00 82.81 797 LEU A N 1
ATOM 5971 C CA . LEU A 1 797 ? -67.800 -36.178 74.738 1.00 82.81 797 LEU A CA 1
ATOM 5972 C C . LEU A 1 797 ? -66.498 -35.376 74.652 1.00 82.81 797 LEU A C 1
ATOM 5974 O O . LEU A 1 797 ? -66.456 -34.202 75.017 1.00 82.81 797 LEU A O 1
ATOM 5978 N N . THR A 1 798 ? -65.442 -36.022 74.167 1.00 73.88 798 THR A N 1
ATOM 5979 C CA . THR A 1 798 ? -64.116 -35.426 73.969 1.00 73.88 798 THR A CA 1
ATOM 5980 C C . THR A 1 798 ? -63.664 -35.543 72.525 1.00 73.88 798 THR A C 1
ATOM 5982 O O . THR A 1 798 ? -63.893 -36.562 71.865 1.00 73.88 798 THR A O 1
ATOM 5985 N N . ASP A 1 799 ? -62.976 -34.501 72.064 1.00 66.44 799 ASP A N 1
ATOM 5986 C CA . ASP A 1 799 ? -62.386 -34.427 70.733 1.00 66.44 799 ASP A CA 1
ATOM 5987 C C . ASP A 1 799 ? -61.252 -35.453 70.604 1.00 66.44 799 ASP A C 1
ATOM 5989 O O . ASP A 1 799 ? -60.109 -35.225 71.011 1.00 66.44 799 ASP A O 1
ATOM 5993 N N . ALA A 1 800 ? -61.556 -36.615 70.025 1.00 64.94 800 ALA A N 1
ATOM 5994 C CA . ALA A 1 800 ? -60.514 -37.514 69.555 1.00 64.94 800 ALA A CA 1
ATOM 5995 C C . ALA A 1 800 ? -59.849 -36.898 68.306 1.00 64.94 800 ALA A C 1
ATOM 5997 O O . ALA A 1 800 ? -60.543 -36.328 67.460 1.00 64.94 800 ALA A O 1
ATOM 5998 N N . PRO A 1 801 ? -58.518 -37.012 68.145 1.00 63.00 801 PRO A N 1
ATOM 5999 C CA . PRO A 1 801 ? -57.830 -36.409 67.011 1.00 63.00 801 PRO A CA 1
ATOM 6000 C C . PRO A 1 801 ? -58.315 -37.021 65.691 1.00 63.00 801 PRO A C 1
ATOM 6002 O O . PRO A 1 801 ? -58.223 -38.232 65.485 1.00 63.00 801 PRO A O 1
ATOM 6005 N N . ILE A 1 802 ? -58.790 -36.170 64.780 1.00 70.38 802 ILE A N 1
ATOM 6006 C CA . ILE A 1 802 ? -59.155 -36.556 63.414 1.00 70.38 802 ILE A CA 1
ATOM 6007 C C . ILE A 1 802 ? -57.861 -36.866 62.648 1.00 70.38 802 ILE A C 1
ATOM 6009 O O . ILE A 1 802 ? -57.149 -35.962 62.210 1.00 70.38 802 ILE A O 1
ATOM 6013 N N . VAL A 1 803 ? -57.529 -38.152 62.508 1.00 71.75 803 VAL A N 1
ATOM 6014 C CA . VAL A 1 803 ? -56.287 -38.587 61.845 1.00 71.75 803 VAL A CA 1
ATOM 6015 C C . VAL A 1 803 ? -56.520 -38.784 60.350 1.00 71.75 803 VAL A C 1
ATOM 6017 O O . VAL A 1 803 ? -57.317 -39.632 59.944 1.00 71.75 803 VAL A O 1
ATOM 6020 N N . PHE A 1 804 ? -55.773 -38.041 59.533 1.00 74.06 804 PHE A N 1
ATOM 6021 C CA . PHE A 1 804 ? -55.680 -38.255 58.091 1.00 74.06 804 PHE A CA 1
ATOM 6022 C C . PHE A 1 804 ? -54.681 -39.368 57.762 1.00 74.06 804 PHE A C 1
ATOM 6024 O O . PHE A 1 804 ? -53.526 -39.316 58.183 1.00 74.06 804 PHE A O 1
ATOM 6031 N N . THR A 1 805 ? -55.107 -40.345 56.966 1.00 74.31 805 THR A N 1
ATOM 6032 C CA . THR A 1 805 ? -54.243 -41.370 56.370 1.00 74.31 805 THR A CA 1
ATOM 6033 C C . THR A 1 805 ? -54.302 -41.220 54.847 1.00 74.31 805 THR A C 1
ATOM 6035 O O . THR A 1 805 ? -55.314 -41.603 54.256 1.00 74.31 805 THR A O 1
ATOM 6038 N N . PRO A 1 806 ? -53.280 -40.650 54.182 1.00 67.38 806 PRO A N 1
ATOM 6039 C CA . PRO A 1 806 ? -53.271 -40.556 52.724 1.00 67.38 806 PRO A CA 1
ATOM 6040 C C . PRO A 1 806 ? -53.256 -41.947 52.077 1.00 67.38 806 PRO A C 1
ATOM 6042 O O . PRO A 1 806 ? -52.683 -42.891 52.625 1.00 67.38 806 PRO A O 1
ATOM 6045 N N . GLY A 1 807 ? -53.876 -42.056 50.902 1.00 66.25 807 GLY A N 1
ATOM 6046 C CA . GLY A 1 807 ? -53.812 -43.247 50.060 1.00 66.25 807 GLY A CA 1
ATOM 6047 C C . GLY A 1 807 ? -52.515 -43.311 49.248 1.00 66.25 807 GLY A C 1
ATOM 6048 O O . GLY A 1 807 ? -51.645 -42.445 49.360 1.00 66.25 807 GLY A O 1
ATOM 6049 N N . GLY A 1 808 ? -52.387 -44.329 48.397 1.00 67.50 808 GLY A N 1
ATOM 6050 C CA . GLY A 1 808 ? -51.227 -44.489 47.516 1.00 67.50 808 GLY A CA 1
ATOM 6051 C C . GLY A 1 808 ? -49.971 -45.007 48.226 1.00 67.50 808 GLY A C 1
ATOM 6052 O O . GLY A 1 808 ? -50.044 -45.797 49.168 1.00 67.50 808 GLY A O 1
ATOM 6053 N N . THR A 1 809 ? -48.793 -44.606 47.738 1.00 61.50 809 THR A N 1
ATOM 6054 C CA . THR A 1 809 ? -47.499 -45.086 48.259 1.00 61.50 809 THR A CA 1
ATOM 6055 C C . THR A 1 809 ? -46.779 -44.001 49.053 1.00 61.50 809 THR A C 1
ATOM 6057 O O . THR A 1 809 ? -47.013 -42.811 48.865 1.00 61.50 809 THR A O 1
ATOM 6060 N N . ARG A 1 810 ? -45.816 -44.388 49.899 1.00 57.72 810 ARG A N 1
ATOM 6061 C CA . ARG A 1 810 ? -45.036 -43.437 50.714 1.00 57.72 810 ARG A CA 1
ATOM 6062 C C . ARG A 1 810 ? -44.210 -42.427 49.892 1.00 57.72 810 ARG A C 1
ATOM 6064 O O . ARG A 1 810 ? -43.795 -41.417 50.445 1.00 57.72 810 ARG A O 1
ATOM 6071 N N . ALA A 1 811 ? -43.980 -42.699 48.604 1.00 53.59 811 ALA A N 1
ATOM 6072 C CA . ALA A 1 811 ? -43.304 -41.800 47.663 1.00 53.59 811 ALA A CA 1
ATOM 6073 C C . ALA A 1 811 ? -44.275 -40.963 46.802 1.00 53.59 811 ALA A C 1
ATOM 6075 O O . ALA A 1 811 ? -43.858 -39.992 46.180 1.00 53.59 811 ALA A O 1
ATOM 6076 N N . SER A 1 812 ? -45.559 -41.329 46.754 1.00 48.81 812 SER A N 1
ATOM 6077 C CA . SER A 1 812 ? -46.599 -40.603 46.020 1.00 48.81 812 SER A CA 1
ATOM 6078 C C . SER A 1 812 ? -47.952 -40.802 46.725 1.00 48.81 812 SER A C 1
ATOM 6080 O O . SER A 1 812 ? -48.693 -41.737 46.394 1.00 48.81 812 SER A O 1
ATOM 6082 N N . PRO A 1 813 ? -48.237 -39.997 47.770 1.00 56.66 813 PRO A N 1
ATOM 6083 C CA . PRO A 1 813 ? -49.498 -40.056 48.496 1.00 56.66 813 PRO A CA 1
ATOM 6084 C C . PRO A 1 813 ? -50.637 -39.450 47.669 1.00 56.66 813 PRO A C 1
ATOM 6086 O O . PRO A 1 813 ? -50.498 -38.371 47.091 1.00 56.66 813 PRO A O 1
ATOM 6089 N N . THR A 1 814 ? -51.787 -40.119 47.652 1.00 58.28 814 THR A N 1
ATOM 6090 C CA . THR A 1 814 ? -52.987 -39.697 46.917 1.00 58.28 814 THR A CA 1
ATOM 6091 C C . THR A 1 814 ? -54.140 -39.391 47.874 1.00 58.28 814 THR A C 1
ATOM 6093 O O . THR A 1 814 ? -54.300 -40.022 48.919 1.00 58.28 814 THR A O 1
ATOM 6096 N N . TYR A 1 815 ? -54.970 -38.406 47.521 1.00 65.19 815 TYR A N 1
ATOM 6097 C CA . TYR A 1 815 ? -56.156 -38.051 48.313 1.00 65.19 815 TYR A CA 1
ATOM 6098 C C . TYR A 1 815 ? -57.382 -38.905 47.958 1.00 65.19 815 TYR A C 1
ATOM 6100 O O . TYR A 1 815 ? -58.250 -39.107 48.802 1.00 65.19 815 TYR A O 1
ATOM 6108 N N . ILE A 1 816 ? -57.430 -39.461 46.743 1.00 60.97 816 ILE A N 1
ATOM 6109 C CA . ILE A 1 816 ? -58.575 -40.232 46.230 1.00 60.97 816 ILE A CA 1
ATOM 6110 C C . ILE A 1 816 ? -58.842 -41.482 47.087 1.00 60.97 816 ILE A C 1
ATOM 6112 O O . ILE A 1 816 ? -59.978 -41.693 47.498 1.00 60.97 816 ILE A O 1
ATOM 6116 N N . ASP A 1 817 ? -57.797 -42.240 47.441 1.00 63.88 817 ASP A N 1
ATOM 6117 C CA . ASP A 1 817 ? -57.889 -43.433 48.304 1.00 63.88 817 ASP A CA 1
ATOM 6118 C C . ASP A 1 817 ? -57.644 -43.131 49.799 1.00 63.88 817 ASP A C 1
ATOM 6120 O O . ASP A 1 817 ? -57.358 -44.036 50.591 1.00 63.88 817 ASP A O 1
ATOM 6124 N N . SER A 1 818 ? -57.685 -41.856 50.200 1.00 69.25 818 SER A N 1
ATOM 6125 C CA . SER A 1 818 ? -57.373 -41.459 51.576 1.00 69.25 818 SER A CA 1
ATOM 6126 C C . SER A 1 818 ? -58.468 -41.851 52.572 1.00 69.25 818 SER A C 1
ATOM 6128 O O . SER A 1 818 ? -59.652 -41.939 52.247 1.00 69.25 818 SER A O 1
ATOM 6130 N N . ARG A 1 819 ? -58.063 -42.109 53.819 1.00 68.88 819 ARG A N 1
ATOM 6131 C CA . ARG A 1 819 ? -58.951 -42.527 54.909 1.00 68.88 819 ARG A CA 1
ATOM 6132 C C . ARG A 1 819 ? -58.804 -41.604 56.105 1.00 68.88 819 ARG A C 1
ATOM 6134 O O . ARG A 1 819 ? -57.699 -41.350 56.579 1.00 68.88 819 ARG A O 1
ATOM 6141 N N . TRP A 1 820 ? -59.936 -41.163 56.632 1.00 72.50 820 TRP A N 1
ATOM 6142 C CA . TRP A 1 820 ? -60.018 -40.347 57.836 1.00 72.50 820 TRP A CA 1
ATOM 6143 C C . TRP A 1 820 ? -60.504 -41.195 59.009 1.00 72.50 820 TRP A C 1
ATOM 6145 O O . TRP A 1 820 ? -61.495 -41.915 58.888 1.00 72.50 820 TRP A O 1
ATOM 6155 N N . ASN A 1 821 ? -59.827 -41.109 60.154 1.00 70.31 821 ASN A N 1
ATOM 6156 C CA . ASN A 1 821 ? -60.287 -41.767 61.373 1.00 70.31 821 ASN A CA 1
ATOM 6157 C C . ASN A 1 821 ? -61.171 -40.812 62.191 1.00 70.31 821 ASN A C 1
ATOM 6159 O O . ASN A 1 821 ? -60.669 -39.869 62.800 1.00 70.31 821 ASN A O 1
ATOM 6163 N N . LEU A 1 822 ? -62.481 -41.073 62.198 1.00 72.00 822 LEU A N 1
ATOM 6164 C CA . LEU A 1 822 ? -63.490 -40.338 62.968 1.00 72.00 822 LEU A CA 1
ATOM 6165 C C . LEU A 1 822 ? -63.896 -41.130 64.222 1.00 72.00 822 LEU A C 1
ATOM 6167 O O . LEU A 1 822 ? -64.983 -41.712 64.275 1.00 72.00 822 LEU A O 1
ATOM 6171 N N . GLN A 1 823 ? -63.015 -41.184 65.222 1.00 70.69 823 GLN A N 1
ATOM 6172 C CA . GLN A 1 823 ? -63.400 -41.647 66.559 1.00 70.69 823 GLN A CA 1
ATOM 6173 C C . GLN A 1 823 ? -64.140 -40.541 67.321 1.00 70.69 823 GLN A C 1
ATOM 6175 O O . GLN A 1 823 ? -63.842 -39.362 67.169 1.00 70.69 823 GLN A O 1
ATOM 6180 N N . VAL A 1 824 ? -65.061 -40.953 68.186 1.00 74.31 824 VAL A N 1
ATOM 6181 C CA . VAL A 1 824 ? -65.638 -40.142 69.264 1.00 74.31 824 VAL A CA 1
ATOM 6182 C C . VAL A 1 824 ? -65.304 -40.862 70.573 1.00 74.31 824 VAL A C 1
ATOM 6184 O O . VAL A 1 824 ? -65.187 -42.093 70.582 1.00 74.31 824 VAL A O 1
ATOM 6187 N N . ARG A 1 825 ? -65.074 -40.123 71.664 1.00 81.50 825 ARG A N 1
ATOM 6188 C CA . ARG A 1 825 ? -64.756 -40.703 72.978 1.00 81.50 825 ARG A CA 1
ATOM 6189 C C . ARG A 1 825 ? -65.584 -40.061 74.078 1.00 81.50 825 ARG A C 1
ATOM 6191 O O . ARG A 1 825 ? -65.608 -38.837 74.189 1.00 81.50 825 ARG A O 1
ATOM 6198 N N . ALA A 1 826 ? -66.192 -40.888 74.918 1.00 83.94 826 ALA A N 1
ATOM 6199 C CA . ALA A 1 826 ? -66.749 -40.447 76.185 1.00 83.94 826 ALA A CA 1
ATOM 6200 C C . ALA A 1 826 ? -65.619 -40.327 77.221 1.00 83.94 826 ALA A C 1
ATOM 6202 O O . ALA A 1 826 ? -64.819 -41.253 77.389 1.00 83.94 826 ALA A O 1
ATOM 6203 N N . GLN A 1 827 ? -65.560 -39.191 77.909 1.00 87.56 827 GLN A N 1
ATOM 6204 C CA . GLN A 1 827 ? -64.796 -38.992 79.134 1.00 87.56 827 GLN A CA 1
ATOM 6205 C C . GLN A 1 827 ? -65.771 -38.982 80.310 1.00 87.56 827 GLN A C 1
ATOM 6207 O O . GLN A 1 827 ? -66.811 -38.329 80.259 1.00 87.56 827 GLN A O 1
ATOM 6212 N N . PHE A 1 828 ? -65.399 -39.652 81.393 1.00 86.88 828 PHE A N 1
ATOM 6213 C CA . PHE A 1 828 ? -66.063 -39.549 82.685 1.00 86.88 828 PHE A CA 1
ATOM 6214 C C . PHE A 1 828 ? -65.058 -39.006 83.699 1.00 86.88 828 PHE A C 1
ATOM 6216 O O . PHE A 1 828 ? -64.003 -39.608 83.899 1.00 86.88 828 PHE A O 1
ATOM 6223 N N . HIS A 1 829 ? -65.355 -37.863 84.314 1.00 86.06 829 HIS A N 1
ATOM 6224 C CA . HIS A 1 829 ? -64.538 -37.265 85.373 1.00 86.06 829 HIS A CA 1
ATOM 6225 C C . HIS A 1 829 ? -65.196 -37.525 86.727 1.00 86.06 829 HIS A C 1
ATOM 6227 O O . HIS A 1 829 ? -66.378 -37.232 86.915 1.00 86.06 829 HIS A O 1
ATOM 6233 N N . SER A 1 830 ? -64.436 -38.108 87.652 1.00 83.69 830 SER A N 1
ATOM 6234 C CA . SER A 1 830 ? -64.929 -38.650 88.916 1.00 83.69 830 SER A CA 1
ATOM 6235 C C . SER A 1 830 ? -64.017 -38.214 90.063 1.00 83.69 830 SER A C 1
ATOM 6237 O O . SER A 1 830 ? -62.828 -38.537 90.074 1.00 83.69 830 SER A O 1
ATOM 6239 N N . VAL A 1 831 ? -64.576 -37.506 91.048 1.00 84.19 831 VAL A N 1
ATOM 6240 C CA . VAL A 1 831 ? -63.829 -36.941 92.184 1.00 84.19 831 VAL A CA 1
ATOM 6241 C C . VAL A 1 831 ? -64.518 -37.301 93.492 1.00 84.19 831 VAL A C 1
ATOM 6243 O O . VAL A 1 831 ? -65.731 -37.145 93.629 1.00 84.19 831 VAL A O 1
ATOM 6246 N N . GLY A 1 832 ? -63.760 -37.747 94.491 1.00 84.19 832 GLY A N 1
ATOM 6247 C CA . GLY A 1 832 ? -64.345 -38.166 95.763 1.00 84.19 832 GLY A CA 1
ATOM 6248 C C . GLY A 1 832 ? -63.366 -38.314 96.918 1.00 84.19 832 GLY A C 1
ATOM 6249 O O . GLY A 1 832 ? -62.218 -37.856 96.872 1.00 84.19 832 GLY A O 1
ATOM 6250 N N . ARG A 1 833 ? -63.869 -38.954 97.972 1.00 84.00 833 ARG A N 1
ATOM 6251 C CA . ARG A 1 833 ? -63.206 -39.267 99.238 1.00 84.00 833 ARG A CA 1
ATOM 6252 C C . ARG A 1 833 ? -63.176 -40.774 99.483 1.00 84.00 833 ARG A C 1
ATOM 6254 O O . ARG A 1 833 ? -64.041 -41.505 99.009 1.00 84.00 833 ARG A O 1
ATOM 6261 N N . LEU A 1 834 ? -62.169 -41.221 100.227 1.00 81.75 834 LEU A N 1
ATOM 6262 C CA . LEU A 1 834 ? -61.872 -42.623 100.532 1.00 81.75 834 LEU A CA 1
ATOM 6263 C C . LEU A 1 834 ? -61.544 -42.775 102.020 1.00 81.75 834 LEU A C 1
ATOM 6265 O O . LEU A 1 834 ? -60.935 -41.882 102.607 1.00 81.75 834 LEU A O 1
ATOM 6269 N N . ALA A 1 835 ? -61.901 -43.914 102.613 1.00 78.25 835 ALA A N 1
ATOM 6270 C CA . ALA A 1 835 ? -61.626 -44.205 104.022 1.00 78.25 835 ALA A CA 1
ATOM 6271 C C . ALA A 1 835 ? -60.148 -44.541 104.306 1.00 78.25 835 ALA A C 1
ATOM 6273 O O . ALA A 1 835 ? -59.698 -44.405 105.441 1.00 78.25 835 ALA A O 1
ATOM 6274 N N . SER A 1 836 ? -59.384 -44.982 103.297 1.00 77.62 836 SER A N 1
ATOM 6275 C CA . SER A 1 836 ? -57.924 -45.116 103.391 1.00 77.62 836 SER A CA 1
ATOM 6276 C C . SER A 1 836 ? -57.238 -45.190 102.023 1.00 77.62 836 SER A C 1
ATOM 6278 O O . SER A 1 836 ? -57.823 -45.624 101.026 1.00 77.62 836 SER A O 1
ATOM 6280 N N . ARG A 1 837 ? -55.939 -44.875 102.004 1.00 73.75 837 ARG A N 1
ATOM 6281 C CA . ARG A 1 837 ? -55.060 -45.008 100.832 1.00 73.75 837 ARG A CA 1
ATOM 6282 C C . ARG A 1 837 ? -55.003 -46.427 100.251 1.00 73.75 837 ARG A C 1
ATOM 6284 O O . ARG A 1 837 ? -54.918 -46.583 99.037 1.00 73.75 837 ARG A O 1
ATOM 6291 N N . THR A 1 838 ? -55.094 -47.462 101.089 1.00 75.56 838 THR A N 1
ATOM 6292 C CA . THR A 1 838 ? -55.112 -48.869 100.642 1.00 75.56 838 THR A CA 1
ATOM 6293 C C . THR A 1 838 ? -56.338 -49.168 99.777 1.00 75.56 838 THR A C 1
ATOM 6295 O O . THR A 1 838 ? -56.217 -49.822 98.743 1.00 75.56 838 THR A O 1
ATOM 6298 N N . ILE A 1 839 ? -57.501 -48.633 100.162 1.00 76.56 839 ILE A N 1
ATOM 6299 C CA . ILE A 1 839 ? -58.752 -48.747 99.399 1.00 76.56 839 ILE A CA 1
ATOM 6300 C C . ILE A 1 839 ? -58.651 -47.942 98.093 1.00 76.56 839 ILE A C 1
ATOM 6302 O O . ILE A 1 839 ? -59.106 -48.408 97.051 1.00 76.56 839 ILE A O 1
ATOM 6306 N N . GLY A 1 840 ? -57.996 -46.774 98.122 1.00 74.00 840 GLY A N 1
ATOM 6307 C CA . GLY A 1 840 ? -57.718 -45.965 96.929 1.00 74.00 840 GLY A CA 1
ATOM 6308 C C . GLY A 1 840 ? -56.881 -46.689 95.874 1.00 74.00 840 GLY A C 1
ATOM 6309 O O . GLY A 1 840 ? -57.268 -46.717 94.706 1.00 74.00 840 GLY A O 1
ATOM 6310 N N . ASN A 1 841 ? -55.792 -47.348 96.284 1.00 75.44 841 ASN A N 1
ATOM 6311 C CA . ASN A 1 841 ? -54.992 -48.181 95.382 1.00 75.44 841 ASN A CA 1
ATOM 6312 C C . ASN A 1 841 ? -55.849 -49.310 94.782 1.00 75.44 841 ASN A C 1
ATOM 6314 O O . ASN A 1 841 ? -55.979 -49.395 93.567 1.00 75.44 841 ASN A O 1
ATOM 6318 N N . GLN A 1 842 ? -56.549 -50.086 95.620 1.00 77.19 842 GLN A N 1
ATOM 6319 C CA . GLN A 1 842 ? -57.439 -51.171 95.174 1.00 77.19 842 GLN A CA 1
ATOM 6320 C C . GLN A 1 842 ? -58.611 -50.703 94.289 1.00 77.19 842 GLN A C 1
ATOM 6322 O O . GLN A 1 842 ? -59.223 -51.512 93.589 1.00 77.19 842 GLN A O 1
ATOM 6327 N N . PHE A 1 843 ? -58.979 -49.421 94.330 1.00 80.31 843 PHE A N 1
ATOM 6328 C CA . PHE A 1 843 ? -59.958 -48.821 93.426 1.00 80.31 843 PHE A CA 1
ATOM 6329 C C . PHE A 1 843 ? -59.329 -48.467 92.071 1.00 80.31 843 PHE A C 1
ATOM 6331 O O . PHE A 1 843 ? -59.855 -48.895 91.043 1.00 80.31 843 PHE A O 1
ATOM 6338 N N . ARG A 1 844 ? -58.168 -47.790 92.053 1.00 76.00 844 ARG A N 1
ATOM 6339 C CA . ARG A 1 844 ? -57.419 -47.530 90.809 1.00 76.00 844 ARG A CA 1
ATOM 6340 C C . ARG A 1 844 ? -57.043 -48.834 90.102 1.00 76.00 844 ARG A C 1
ATOM 6342 O O . ARG A 1 844 ? -57.252 -48.933 88.899 1.00 76.00 844 ARG A O 1
ATOM 6349 N N . ASP A 1 845 ? -56.552 -49.833 90.830 1.00 79.12 845 ASP A N 1
ATOM 6350 C CA . ASP A 1 845 ? -56.122 -51.116 90.263 1.00 79.12 845 ASP A CA 1
ATOM 6351 C C . ASP A 1 845 ? -57.286 -51.851 89.572 1.00 79.12 845 ASP A C 1
ATOM 6353 O O . ASP A 1 845 ? -57.108 -52.406 88.489 1.00 79.12 845 ASP A O 1
ATOM 6357 N N . ARG A 1 846 ? -58.505 -51.789 90.137 1.00 79.31 846 ARG A N 1
ATOM 6358 C CA . ARG A 1 846 ? -59.723 -52.321 89.495 1.00 79.31 846 ARG A CA 1
ATOM 6359 C C . ARG A 1 846 ? -60.093 -51.550 88.226 1.00 79.31 846 ARG A C 1
ATOM 6361 O O . ARG A 1 846 ? -60.333 -52.182 87.200 1.00 79.31 846 ARG A O 1
ATOM 6368 N N . LEU A 1 847 ? -60.073 -50.215 88.272 1.00 78.00 847 LEU A N 1
ATOM 6369 C CA . LEU A 1 847 ? -60.354 -49.368 87.106 1.00 78.00 847 LEU A CA 1
ATOM 6370 C C . LEU A 1 847 ? -59.342 -49.589 85.968 1.00 78.00 847 LEU A C 1
ATOM 6372 O O . LEU A 1 847 ? -59.736 -49.624 84.807 1.00 78.00 847 LEU A O 1
ATOM 6376 N N . VAL A 1 848 ? -58.056 -49.771 86.291 1.00 79.31 848 VAL A N 1
ATOM 6377 C CA . VAL A 1 848 ? -56.973 -50.019 85.319 1.00 79.31 848 VAL A CA 1
ATOM 6378 C C . VAL A 1 848 ? -57.020 -51.446 84.758 1.00 79.31 848 VAL A C 1
ATOM 6380 O O . VAL A 1 848 ? -56.700 -51.650 83.589 1.00 79.31 848 VAL A O 1
ATOM 6383 N N . ALA A 1 849 ? -57.444 -52.433 85.552 1.00 76.12 849 ALA A N 1
ATOM 6384 C CA . ALA A 1 849 ? -57.657 -53.804 85.085 1.00 76.12 849 ALA A CA 1
ATOM 6385 C C . ALA A 1 849 ? -58.939 -53.974 84.240 1.00 76.12 849 ALA A C 1
ATOM 6387 O O . ALA A 1 849 ? -59.080 -54.970 83.531 1.00 76.12 849 ALA A O 1
ATOM 6388 N N . SER A 1 850 ? -59.877 -53.023 84.307 1.00 75.44 850 SER A N 1
ATOM 6389 C CA . SER A 1 850 ? -61.119 -53.027 83.529 1.00 75.44 850 SER A CA 1
ATOM 6390 C C . SER A 1 850 ? -60.854 -52.615 82.066 1.00 75.44 850 SER A C 1
ATOM 6392 O O . SER A 1 850 ? -60.583 -51.440 81.810 1.00 75.44 850 SER A O 1
ATOM 6394 N N . PRO A 1 851 ? -61.043 -53.501 81.064 1.00 77.31 851 PRO A N 1
ATOM 6395 C CA . PRO A 1 851 ? -60.773 -53.189 79.652 1.00 77.31 851 PRO A CA 1
ATOM 6396 C C . PRO A 1 851 ? -61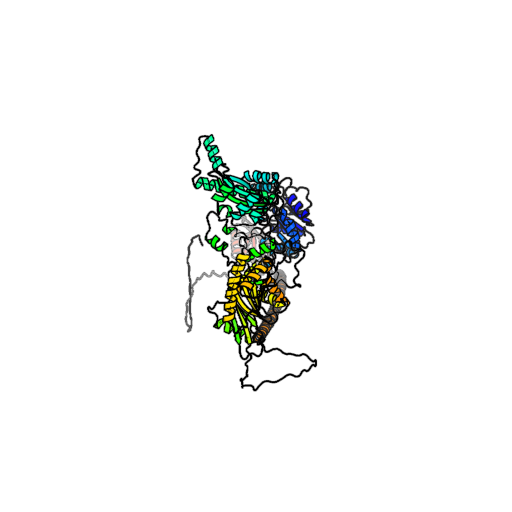.758 -52.179 79.030 1.00 77.31 851 PRO A C 1
ATOM 6398 O O . PRO A 1 851 ? -61.643 -51.849 77.852 1.00 77.31 851 PRO A O 1
ATOM 6401 N N . LEU A 1 852 ? -62.746 -51.702 79.796 1.00 80.44 852 LEU A N 1
ATOM 6402 C CA . LEU A 1 852 ? -63.779 -50.771 79.340 1.00 80.44 852 LEU A CA 1
ATOM 6403 C C . LEU A 1 852 ? -63.311 -49.309 79.279 1.00 80.44 852 LEU A C 1
ATOM 6405 O O . LEU A 1 852 ? -63.921 -48.520 78.555 1.00 80.44 852 LEU A O 1
ATOM 6409 N N . TYR A 1 853 ? -62.263 -48.941 80.030 1.00 84.75 853 TYR A N 1
ATOM 6410 C CA . TYR A 1 853 ? -61.834 -47.552 80.216 1.00 84.75 853 TYR A CA 1
ATOM 6411 C C . TYR A 1 853 ? -60.308 -47.412 80.245 1.00 84.75 853 TYR A C 1
ATOM 6413 O O . TYR A 1 853 ? -59.613 -48.165 80.917 1.00 84.75 853 TYR A O 1
ATOM 6421 N N . THR A 1 854 ? -59.782 -46.383 79.582 1.00 83.94 854 THR A N 1
ATOM 6422 C CA . THR A 1 854 ? -58.415 -45.895 79.814 1.00 83.94 854 THR A CA 1
ATOM 6423 C C . THR A 1 854 ? -58.431 -44.920 80.989 1.00 83.94 854 THR A C 1
ATOM 6425 O O . THR A 1 854 ? -59.170 -43.936 80.954 1.00 83.94 854 THR A O 1
ATOM 6428 N N . VAL A 1 855 ? -57.625 -45.184 82.018 1.00 82.31 855 VAL A N 1
ATOM 6429 C CA . VAL A 1 855 ? -57.586 -44.396 83.260 1.00 82.31 855 VAL A CA 1
ATOM 6430 C C . VAL A 1 855 ? -56.474 -43.344 83.208 1.00 82.31 855 VAL A C 1
ATOM 6432 O O . VAL A 1 855 ? -55.311 -43.680 83.002 1.00 82.31 855 VAL A O 1
ATOM 6435 N N . GLU A 1 856 ? -56.811 -42.083 83.473 1.00 82.06 856 GLU A N 1
ATOM 6436 C CA . GLU A 1 856 ? -55.861 -40.997 83.752 1.00 82.06 856 GLU A CA 1
ATOM 6437 C C . GLU A 1 856 ? -56.184 -40.423 85.141 1.00 82.06 856 GLU A C 1
ATOM 6439 O O . GLU A 1 856 ? -57.339 -40.152 85.451 1.00 82.06 856 GLU A O 1
ATOM 6444 N N . SER A 1 857 ? -55.190 -40.241 86.011 1.00 72.69 857 SER A N 1
ATOM 6445 C CA . SER A 1 857 ? -55.384 -39.620 87.334 1.00 72.69 857 SER A CA 1
ATOM 6446 C C . SER A 1 857 ? -54.813 -38.207 87.361 1.00 72.69 857 SER A C 1
ATOM 6448 O O . SER A 1 857 ? -53.727 -37.976 86.827 1.00 72.69 857 SER A O 1
ATOM 6450 N N . ARG A 1 858 ? -55.523 -37.263 87.989 1.00 63.97 858 ARG A N 1
ATOM 6451 C CA . ARG A 1 858 ? -55.126 -35.849 88.014 1.00 63.97 858 ARG A CA 1
ATOM 6452 C C . ARG A 1 858 ? -54.593 -35.427 89.379 1.00 63.97 858 ARG A C 1
ATOM 6454 O O . ARG A 1 858 ? -55.324 -35.333 90.356 1.00 63.97 858 ARG A O 1
ATOM 6461 N N . GLY A 1 859 ? -53.305 -35.087 89.406 1.00 58.72 859 GLY A N 1
ATOM 6462 C CA . GLY A 1 859 ? -52.618 -34.590 90.598 1.00 58.72 859 GLY A CA 1
ATOM 6463 C C . GLY A 1 859 ? -52.113 -35.693 91.541 1.00 58.72 859 GLY A C 1
ATOM 6464 O O . GLY A 1 859 ? -52.238 -36.880 91.242 1.00 58.72 859 GLY A O 1
ATOM 6465 N N . PRO A 1 860 ? -51.471 -35.308 92.658 1.00 52.91 860 PRO A N 1
ATOM 6466 C CA . PRO A 1 860 ? -50.939 -36.252 93.634 1.00 52.91 860 PRO A CA 1
ATOM 6467 C C . PRO A 1 860 ? -52.053 -36.848 94.506 1.00 52.91 860 PRO A C 1
ATOM 6469 O O . PRO A 1 860 ? -52.868 -36.115 95.068 1.00 52.91 860 PRO A O 1
ATOM 6472 N N . ASP A 1 861 ? -52.035 -38.171 94.681 1.00 55.50 861 ASP A N 1
ATOM 6473 C CA . ASP A 1 861 ? -52.961 -38.882 95.568 1.00 55.50 861 ASP A CA 1
ATOM 6474 C C . ASP A 1 861 ? -52.835 -38.366 97.011 1.00 55.50 861 ASP A C 1
ATOM 6476 O O . ASP A 1 861 ? -51.846 -38.629 97.702 1.00 55.50 861 ASP A O 1
ATOM 6480 N N . THR A 1 862 ? -53.852 -37.643 97.483 1.00 58.34 862 THR A N 1
ATOM 6481 C CA . THR A 1 862 ? -53.971 -37.285 98.902 1.00 58.34 862 THR A CA 1
ATOM 6482 C C . THR A 1 862 ? -54.671 -38.415 99.647 1.00 58.34 862 THR A C 1
ATOM 6484 O O . THR A 1 862 ? -55.561 -39.067 99.110 1.00 58.34 862 THR A O 1
ATOM 6487 N N . GLU A 1 863 ? -54.255 -38.665 100.890 1.00 60.78 863 GLU A N 1
ATOM 6488 C CA . GLU A 1 863 ? -54.451 -39.946 101.595 1.00 60.78 863 GLU A CA 1
ATOM 6489 C C . GLU A 1 863 ? -55.904 -40.460 101.656 1.00 60.78 863 GLU A C 1
ATOM 6491 O O . GLU A 1 863 ? -56.121 -41.672 101.686 1.00 60.78 863 GLU A O 1
ATOM 6496 N N . ASN A 1 864 ? -56.878 -39.543 101.590 1.00 70.62 864 ASN A N 1
ATOM 6497 C CA . ASN A 1 864 ? -58.314 -39.808 101.685 1.00 70.62 864 ASN A CA 1
ATOM 6498 C C . ASN A 1 864 ? -59.127 -39.290 100.470 1.00 70.62 864 ASN A C 1
ATOM 6500 O O . ASN A 1 864 ? -60.320 -39.023 100.630 1.00 70.62 864 ASN A O 1
ATOM 6504 N N . ARG A 1 865 ? -58.539 -39.077 99.275 1.00 78.06 865 ARG A N 1
ATOM 6505 C CA . ARG A 1 865 ? -59.257 -38.582 98.069 1.00 78.06 865 ARG A CA 1
ATOM 6506 C C . ARG A 1 865 ? -58.795 -39.213 96.751 1.00 78.06 865 ARG A C 1
ATOM 6508 O O . ARG A 1 865 ? -57.682 -39.712 96.655 1.00 78.06 865 ARG A O 1
ATOM 6515 N N . PHE A 1 866 ? -59.642 -39.112 95.723 1.00 79.00 866 PHE A N 1
ATOM 6516 C CA . PHE A 1 866 ? -59.302 -39.415 94.325 1.00 79.00 866 PHE A CA 1
ATOM 6517 C C . PHE A 1 866 ? -59.829 -38.340 93.360 1.00 79.00 866 PHE A C 1
ATOM 6519 O O . PHE A 1 866 ? -60.850 -37.707 93.636 1.00 79.00 866 PHE A O 1
ATOM 6526 N N . ASP A 1 867 ? -59.136 -38.180 92.230 1.00 86.25 867 ASP A N 1
ATOM 6527 C CA . ASP A 1 867 ? -59.519 -37.376 91.060 1.00 86.25 867 ASP A CA 1
ATOM 6528 C C . ASP A 1 867 ? -59.067 -38.142 89.798 1.00 86.25 867 ASP A C 1
ATOM 6530 O O . ASP A 1 867 ? -57.868 -38.362 89.578 1.00 86.25 867 ASP A O 1
ATOM 6534 N N . ILE A 1 868 ? -60.035 -38.669 89.040 1.00 85.38 868 ILE A N 1
ATOM 6535 C CA . ILE A 1 868 ? -59.803 -39.641 87.963 1.00 85.38 868 ILE A CA 1
ATOM 6536 C C . ILE A 1 868 ? -60.644 -39.294 86.729 1.00 85.38 868 ILE A C 1
ATOM 6538 O O . ILE A 1 868 ? -61.853 -39.081 86.822 1.00 85.38 868 ILE A O 1
ATOM 6542 N N . ASN A 1 869 ? -60.003 -39.320 85.561 1.00 86.19 869 ASN A N 1
ATOM 6543 C CA . ASN A 1 869 ? -60.642 -39.397 84.253 1.00 86.19 869 ASN A CA 1
ATOM 6544 C C . ASN A 1 869 ? -60.668 -40.846 83.757 1.00 86.19 869 ASN A C 1
ATOM 6546 O O . ASN A 1 869 ? -59.664 -41.558 83.815 1.00 86.19 869 ASN A O 1
ATOM 6550 N N . LEU A 1 870 ? -61.803 -41.250 83.196 1.00 86.19 870 LEU A N 1
ATOM 6551 C CA . LEU A 1 870 ? -61.999 -42.524 82.516 1.00 86.19 870 LEU A CA 1
ATOM 6552 C C . LEU A 1 870 ? -62.417 -42.241 81.073 1.00 86.19 870 LEU A C 1
ATOM 6554 O O . LEU A 1 870 ? -63.465 -41.642 80.845 1.00 86.19 870 LEU A O 1
ATOM 6558 N N . PHE A 1 871 ? -61.614 -42.663 80.099 1.00 85.38 871 PHE A N 1
ATOM 6559 C CA . PHE A 1 871 ? -61.897 -42.469 78.675 1.00 85.38 871 PHE A CA 1
ATOM 6560 C C . PHE A 1 871 ? -62.320 -43.781 78.018 1.00 85.38 871 PHE A C 1
ATOM 6562 O O . PHE A 1 871 ? -61.673 -44.808 78.217 1.00 85.38 871 PHE A O 1
ATOM 6569 N N . THR A 1 872 ? -63.351 -43.754 77.176 1.00 83.38 872 THR A N 1
ATOM 6570 C CA . THR A 1 872 ? -63.745 -44.910 76.360 1.00 83.38 872 THR A CA 1
ATOM 6571 C C . THR A 1 872 ? -64.249 -44.490 74.980 1.00 83.38 872 THR A C 1
ATOM 6573 O O . THR A 1 872 ? -64.731 -43.375 74.795 1.00 83.38 872 THR A O 1
ATOM 6576 N N . SER A 1 873 ? -64.110 -45.377 73.994 1.00 77.56 873 SER A N 1
ATOM 6577 C CA . SER A 1 873 ? -64.711 -45.237 72.656 1.00 77.56 873 SER A CA 1
ATOM 6578 C C . SER A 1 873 ? -65.915 -46.164 72.455 1.00 77.56 873 SER A C 1
ATOM 6580 O O . SER A 1 873 ? -66.388 -46.321 71.331 1.00 77.56 873 SER A O 1
ATOM 6582 N N . LEU A 1 874 ? -66.373 -46.826 73.520 1.00 80.81 874 LEU A N 1
ATOM 6583 C CA . LEU A 1 874 ? -67.656 -47.517 73.553 1.00 80.81 874 LEU A CA 1
ATOM 6584 C C . LEU A 1 874 ? -68.761 -46.479 73.789 1.00 80.81 874 LEU A C 1
ATOM 6586 O O . LEU A 1 874 ? -68.591 -45.594 74.624 1.00 80.81 874 LEU A O 1
ATOM 6590 N N . LEU A 1 875 ? -69.876 -46.588 73.061 1.00 80.69 875 LEU A N 1
ATOM 6591 C CA . LEU A 1 875 ? -71.077 -45.781 73.324 1.00 80.69 875 LEU A CA 1
ATOM 6592 C C . LEU A 1 875 ? -71.935 -46.399 74.442 1.00 80.69 875 LEU A C 1
ATOM 6594 O O . LEU A 1 875 ? -72.626 -45.689 75.160 1.00 80.69 875 LEU A O 1
ATOM 6598 N N . SER A 1 876 ? -71.860 -47.716 74.632 1.00 81.56 876 SER A N 1
ATOM 6599 C CA . SER A 1 876 ? -72.476 -48.418 75.763 1.00 81.56 876 SER A CA 1
ATOM 6600 C C . SER A 1 876 ? -71.524 -49.519 76.243 1.00 81.56 876 SER A C 1
ATOM 6602 O O . SER A 1 876 ? -70.857 -50.146 75.410 1.00 81.56 876 SER A O 1
ATOM 6604 N N . PRO A 1 877 ? -71.435 -49.808 77.552 1.00 78.56 877 PRO A N 1
ATOM 6605 C CA . PRO A 1 877 ? -70.620 -50.907 78.047 1.00 78.56 877 PRO A CA 1
ATOM 6606 C C . PRO A 1 877 ? -71.346 -52.250 77.833 1.00 78.56 877 PRO A C 1
ATOM 6608 O O . PRO A 1 877 ? -72.566 -52.319 78.005 1.00 78.56 877 PRO A O 1
ATOM 6611 N N . PRO A 1 878 ? -70.630 -53.343 77.507 1.00 73.19 878 PRO A N 1
ATOM 6612 C CA . PRO A 1 878 ? -71.229 -54.672 77.423 1.00 73.19 878 PRO A CA 1
ATOM 6613 C C . PRO A 1 878 ? -71.827 -55.087 78.776 1.00 73.19 878 PRO A C 1
ATOM 6615 O O . PRO A 1 878 ? -71.248 -54.845 79.838 1.00 73.19 878 PRO A O 1
ATOM 6618 N N . THR A 1 879 ? -73.011 -55.698 78.737 1.00 60.34 879 THR A N 1
ATOM 6619 C CA . THR A 1 879 ? -73.843 -55.915 79.932 1.00 60.34 879 THR A CA 1
ATOM 6620 C C . THR A 1 879 ? -73.303 -57.015 80.858 1.00 60.34 879 THR A C 1
ATOM 6622 O O . THR A 1 879 ? -73.483 -56.926 82.074 1.00 60.34 879 THR A O 1
ATOM 6625 N N . GLU A 1 880 ? -72.589 -58.000 80.304 1.00 51.84 880 GLU A N 1
ATOM 6626 C CA . GLU A 1 880 ? -71.935 -59.099 81.028 1.00 51.84 880 GLU A CA 1
ATOM 6627 C C . GLU A 1 880 ? -70.411 -59.098 80.816 1.00 51.84 880 GLU A C 1
ATOM 6629 O O . GLU A 1 880 ? -69.903 -58.671 79.777 1.00 51.84 880 GLU A O 1
ATOM 6634 N N . ALA A 1 881 ? -69.669 -59.584 81.816 1.00 43.09 881 ALA A N 1
ATOM 6635 C CA . ALA A 1 881 ? -68.209 -59.601 81.806 1.00 43.09 881 ALA A CA 1
ATOM 6636 C C . ALA A 1 881 ? -67.659 -60.835 81.067 1.00 43.09 881 ALA A C 1
ATOM 6638 O O . ALA A 1 881 ? -67.697 -61.951 81.585 1.00 43.09 881 ALA A O 1
ATOM 6639 N N . ALA A 1 882 ? -67.110 -60.627 79.868 1.00 34.47 882 ALA A N 1
ATOM 6640 C CA . ALA A 1 882 ? -66.362 -61.653 79.141 1.00 34.47 882 ALA A CA 1
ATOM 6641 C C . ALA A 1 882 ? -64.968 -61.893 79.776 1.00 34.47 882 ALA A C 1
ATOM 6643 O O . ALA A 1 882 ? -64.362 -60.944 80.280 1.00 34.47 882 ALA A O 1
ATOM 6644 N N . PRO A 1 883 ? -64.442 -63.134 79.766 1.00 36.41 883 PRO A N 1
ATOM 6645 C CA . PRO A 1 883 ? -63.211 -63.490 80.474 1.00 36.41 883 PRO A CA 1
ATOM 6646 C C . PRO A 1 883 ? -61.929 -62.985 79.791 1.00 36.41 883 PRO A C 1
ATOM 6648 O O . PRO A 1 883 ? -61.852 -62.867 78.568 1.00 36.41 883 PRO A O 1
ATOM 6651 N N . THR A 1 884 ? -60.898 -62.745 80.603 1.00 33.72 884 THR A N 1
ATOM 6652 C CA . THR A 1 884 ? -59.575 -62.253 80.192 1.00 33.72 884 THR A CA 1
ATOM 6653 C C . THR A 1 884 ? -58.808 -63.268 79.326 1.00 33.72 884 THR A C 1
ATOM 6655 O O . THR A 1 884 ? -58.582 -64.387 79.788 1.00 33.72 884 THR A O 1
ATOM 6658 N N . PRO A 1 885 ? -58.339 -62.904 78.115 1.00 35.75 885 PRO A N 1
ATOM 6659 C CA . PRO A 1 885 ? -57.425 -63.739 77.330 1.00 35.75 885 PRO A CA 1
ATOM 6660 C C . PRO A 1 885 ? -55.967 -63.635 77.813 1.00 35.75 885 PRO A C 1
ATOM 6662 O O . PRO A 1 885 ? -55.497 -62.553 78.164 1.00 35.75 885 PRO A O 1
ATOM 6665 N N . GLU A 1 886 ? -55.232 -64.748 77.773 1.00 31.80 886 GLU A N 1
ATOM 6666 C CA . GLU A 1 886 ? -53.789 -64.801 78.061 1.00 31.80 886 GLU A CA 1
ATOM 6667 C C . GLU A 1 886 ? -52.922 -64.235 76.908 1.00 31.80 886 GLU A C 1
ATOM 6669 O O . GLU A 1 886 ? -53.349 -64.236 75.748 1.00 31.80 886 GLU A O 1
ATOM 6674 N N . PRO A 1 887 ? -51.686 -63.766 77.184 1.00 34.62 887 PRO A N 1
ATOM 6675 C CA . PRO A 1 887 ? -50.803 -63.201 76.162 1.00 34.62 887 PRO A CA 1
ATOM 6676 C C . PRO A 1 887 ? -50.148 -64.275 75.273 1.00 34.62 887 PRO A C 1
ATOM 6678 O O . PRO A 1 887 ? -49.331 -65.073 75.732 1.00 34.62 887 PRO A O 1
ATOM 6681 N N . ALA A 1 888 ? -50.437 -64.245 73.969 1.00 31.62 888 ALA A N 1
ATOM 6682 C CA . ALA A 1 888 ? -49.750 -65.060 72.961 1.00 31.62 888 ALA A CA 1
ATOM 6683 C C . ALA A 1 888 ? -48.394 -64.444 72.537 1.00 31.62 888 ALA A C 1
ATOM 6685 O O . ALA A 1 888 ? -48.252 -63.224 72.457 1.00 31.62 888 ALA A O 1
ATOM 6686 N N . ALA A 1 889 ? -47.392 -65.290 72.269 1.00 30.30 889 ALA A N 1
ATOM 6687 C CA . ALA A 1 889 ? -45.977 -64.900 72.178 1.00 30.30 889 ALA A CA 1
ATOM 6688 C C . ALA A 1 889 ? -45.440 -64.608 70.753 1.00 30.30 889 ALA A C 1
ATOM 6690 O O . ALA A 1 889 ? -46.046 -64.973 69.746 1.00 30.30 889 ALA A O 1
ATOM 6691 N N . GLU A 1 890 ? -44.244 -63.998 70.679 1.00 31.92 890 GLU A N 1
ATOM 6692 C CA . GLU A 1 890 ? -43.439 -63.876 69.448 1.00 31.92 890 GLU A CA 1
ATOM 6693 C C . GLU A 1 890 ? -43.129 -65.246 68.809 1.00 31.92 890 GLU A C 1
ATOM 6695 O O . GLU A 1 890 ? -42.710 -66.176 69.498 1.00 31.92 890 GLU A O 1
ATOM 6700 N N . VAL A 1 891 ? -43.126 -65.315 67.470 1.00 31.67 891 VAL A N 1
ATOM 6701 C CA . VAL A 1 891 ? -42.326 -66.295 66.707 1.00 31.67 891 VAL A CA 1
ATOM 6702 C C . VAL A 1 891 ? -41.607 -65.582 65.552 1.00 31.67 891 VAL A C 1
ATOM 6704 O O . VAL A 1 891 ? -42.171 -64.709 64.896 1.00 31.67 891 VAL A O 1
ATOM 6707 N N . ARG A 1 892 ? -40.333 -65.928 65.310 1.00 28.23 892 ARG A N 1
ATOM 6708 C CA . ARG A 1 892 ? -39.418 -65.218 64.393 1.00 28.23 892 ARG A CA 1
ATOM 6709 C C . ARG A 1 892 ? -38.919 -66.087 63.227 1.00 28.23 892 ARG A C 1
ATOM 6711 O O . ARG A 1 892 ? -38.252 -67.084 63.484 1.00 28.23 892 ARG A O 1
ATOM 6718 N N . ARG A 1 893 ? -38.992 -65.549 61.993 1.00 28.80 893 ARG A N 1
ATOM 6719 C CA . ARG A 1 893 ? -38.184 -65.943 60.794 1.00 28.80 893 ARG A CA 1
ATOM 6720 C C . ARG A 1 893 ? -38.458 -67.403 60.315 1.00 28.80 893 ARG A C 1
ATOM 6722 O O . ARG A 1 893 ? -39.257 -68.083 60.937 1.00 28.80 893 ARG A O 1
ATOM 6729 N N . ARG A 1 894 ? -37.941 -67.953 59.197 1.00 27.27 894 ARG A N 1
ATOM 6730 C CA . ARG A 1 894 ? -36.836 -67.647 58.240 1.00 27.27 894 ARG A CA 1
ATOM 6731 C C . ARG A 1 894 ? -37.247 -68.032 56.770 1.00 27.27 894 ARG A C 1
ATOM 6733 O O . ARG A 1 894 ? -38.381 -68.467 56.607 1.00 27.27 894 ARG A O 1
ATOM 6740 N N . PRO A 1 895 ? -36.401 -67.849 55.721 1.00 47.22 895 PRO A N 1
ATOM 6741 C CA . PRO A 1 895 ? -36.817 -67.883 54.296 1.00 47.22 895 PRO A CA 1
ATOM 6742 C C . PRO A 1 895 ? -36.327 -69.081 53.431 1.00 47.22 895 PRO A C 1
ATOM 6744 O O . PRO A 1 895 ? -35.414 -69.792 53.846 1.00 47.22 895 PRO A O 1
ATOM 6747 N N . GLU A 1 896 ? -36.840 -69.138 52.181 1.00 35.16 896 GLU A N 1
ATOM 6748 C CA . GLU A 1 896 ? -36.286 -69.803 50.959 1.00 35.16 896 GLU A CA 1
ATOM 6749 C C . GLU A 1 896 ? -36.190 -71.359 50.938 1.00 35.16 896 GLU A C 1
ATOM 6751 O O . GLU A 1 896 ? -36.460 -71.955 51.982 1.00 35.16 896 GLU A O 1
ATOM 6756 N N . PRO A 1 897 ? -35.869 -72.067 49.804 1.00 44.75 897 PRO A N 1
ATOM 6757 C CA . PRO A 1 897 ? -35.384 -71.619 48.465 1.00 44.75 897 PRO A CA 1
ATOM 6758 C C . PRO A 1 897 ? -35.998 -72.280 47.178 1.00 44.75 897 PRO A C 1
ATOM 6760 O O . PRO A 1 897 ? -36.581 -73.357 47.243 1.00 44.75 897 PRO A O 1
ATOM 6763 N N . GLY A 1 898 ? -35.694 -71.708 45.991 1.00 30.78 898 GLY A N 1
ATOM 6764 C CA . GLY A 1 898 ? -35.470 -72.397 44.681 1.00 30.78 898 GLY A CA 1
ATOM 6765 C C . GLY A 1 898 ? -36.633 -73.107 43.933 1.00 30.78 898 GLY A C 1
ATOM 6766 O O . GLY A 1 898 ? -37.709 -73.282 44.486 1.00 30.78 898 GLY A O 1
ATOM 6767 N N . ALA A 1 899 ? -36.498 -73.584 42.676 1.00 30.33 899 ALA A N 1
ATOM 6768 C CA . ALA A 1 899 ? -35.549 -73.315 41.566 1.00 30.33 899 ALA A CA 1
ATOM 6769 C C . ALA A 1 899 ? -36.022 -73.999 40.233 1.00 30.33 899 ALA A C 1
ATOM 6771 O O . ALA A 1 899 ? -36.880 -74.874 40.293 1.00 30.33 899 ALA A O 1
ATOM 6772 N N . ALA A 1 900 ? -35.377 -73.682 39.085 1.00 30.03 900 ALA A N 1
ATOM 6773 C CA . ALA A 1 900 ? -35.429 -74.377 37.762 1.00 30.03 900 ALA A CA 1
ATOM 6774 C C . ALA A 1 900 ? -36.735 -74.252 36.909 1.00 30.03 900 ALA A C 1
ATOM 6776 O O . ALA A 1 900 ? -37.817 -74.126 37.468 1.00 30.03 900 ALA A O 1
ATOM 6777 N N . THR A 1 901 ? -36.744 -74.253 35.556 1.00 29.39 901 THR A N 1
ATOM 6778 C CA . THR A 1 901 ? -35.676 -74.247 34.510 1.00 29.39 901 THR A CA 1
ATOM 6779 C C . THR A 1 901 ? -36.178 -73.622 33.180 1.00 29.39 901 THR A C 1
ATOM 6781 O O . THR A 1 901 ? -37.380 -73.593 32.934 1.00 29.39 901 THR A O 1
ATOM 6784 N N . ALA A 1 902 ? -35.263 -73.167 32.305 1.00 31.73 902 ALA A N 1
ATOM 6785 C CA . ALA A 1 902 ? -35.534 -72.676 30.931 1.00 31.73 902 ALA A CA 1
ATOM 6786 C C . ALA A 1 902 ? -35.392 -73.791 29.853 1.00 31.73 902 ALA A C 1
ATOM 6788 O O . ALA A 1 902 ? -35.222 -74.952 30.244 1.00 31.73 902 ALA A O 1
ATOM 6789 N N . PRO A 1 903 ? -35.455 -73.491 28.527 1.00 47.84 903 PRO A N 1
ATOM 6790 C CA . PRO A 1 903 ? -34.191 -73.168 27.817 1.00 47.84 903 PRO A CA 1
ATOM 6791 C C . PRO A 1 903 ? -34.238 -72.246 26.548 1.00 47.84 903 PRO A C 1
ATOM 6793 O O . PRO A 1 903 ? -35.158 -72.358 25.746 1.00 47.84 903 PRO A O 1
ATOM 6796 N N . VAL A 1 904 ? -33.128 -71.499 26.322 1.00 35.59 904 VAL A N 1
ATOM 6797 C CA . VAL A 1 904 ? -32.360 -71.337 25.035 1.00 35.59 904 VAL A CA 1
ATOM 6798 C C . VAL A 1 904 ? -32.955 -70.476 23.888 1.00 35.59 904 VAL A C 1
ATOM 6800 O O . VAL A 1 904 ? -34.124 -70.638 23.559 1.00 35.59 904 VAL A O 1
ATOM 6803 N N . ASP A 1 905 ? -32.246 -69.604 23.133 1.00 34.22 905 ASP A N 1
ATOM 6804 C CA . ASP A 1 905 ? -30.892 -68.943 23.094 1.00 34.22 905 ASP A CA 1
ATOM 6805 C C . ASP A 1 905 ? -30.925 -67.921 21.893 1.00 34.22 905 ASP A C 1
ATOM 6807 O O . ASP A 1 905 ? -31.963 -67.869 21.233 1.00 34.22 905 ASP A O 1
ATOM 6811 N N . VAL A 1 906 ? -29.971 -67.086 21.410 1.00 35.03 906 VAL A N 1
ATOM 6812 C CA . VAL A 1 906 ? -28.609 -66.493 21.665 1.00 35.03 906 VAL A CA 1
ATOM 6813 C C . VAL A 1 906 ? -28.539 -65.248 20.708 1.00 35.03 906 VAL A C 1
ATOM 6815 O O . VAL A 1 906 ? -29.347 -65.190 19.784 1.00 35.03 906 VAL A O 1
ATOM 6818 N N . ALA A 1 907 ? -27.730 -64.174 20.772 1.00 30.67 907 ALA A N 1
ATOM 6819 C CA . ALA A 1 907 ? -26.375 -63.832 21.261 1.00 30.67 907 ALA A CA 1
ATOM 6820 C C . ALA A 1 907 ? -26.392 -62.486 22.061 1.00 30.67 907 ALA A C 1
ATOM 6822 O O . ALA A 1 907 ? -27.476 -61.973 22.315 1.00 30.67 907 ALA A O 1
ATOM 6823 N N . SER A 1 908 ? -25.331 -61.850 22.599 1.00 33.19 908 SER A N 1
ATOM 6824 C CA . SER A 1 908 ? -23.856 -61.786 22.389 1.00 33.19 908 SER A CA 1
ATOM 6825 C C . SER A 1 908 ? -23.390 -60.881 21.215 1.00 33.19 908 SER A C 1
ATOM 6827 O O . SER A 1 908 ? -23.967 -60.954 20.136 1.00 33.19 908 SER A O 1
ATOM 6829 N N . SER A 1 909 ? -22.407 -59.965 21.352 1.00 29.59 909 SER A N 1
ATOM 6830 C CA . SER A 1 909 ? -21.392 -59.677 22.414 1.00 29.59 909 SER A CA 1
ATOM 6831 C C . SER A 1 909 ? -21.139 -58.147 22.576 1.00 29.59 909 SER A C 1
ATOM 6833 O O . SER A 1 909 ? -21.287 -57.457 21.575 1.00 29.59 909 SER A O 1
ATOM 6835 N N . ALA A 1 910 ? -20.823 -57.486 23.714 1.00 33.03 910 ALA A N 1
ATOM 6836 C CA . ALA A 1 910 ? -19.893 -57.666 24.874 1.00 33.03 910 ALA A CA 1
ATOM 6837 C C . ALA A 1 910 ? -18.674 -56.651 24.826 1.00 33.03 910 ALA A C 1
ATOM 6839 O O . ALA A 1 910 ? -18.579 -55.950 23.822 1.00 33.03 910 ALA A O 1
ATOM 6840 N N . PRO A 1 911 ? -17.854 -56.405 25.894 1.00 50.19 911 PRO A N 1
ATOM 6841 C CA . PRO A 1 911 ? -17.944 -55.120 26.641 1.00 50.19 911 PRO A CA 1
ATOM 6842 C C . PRO A 1 911 ? -16.618 -54.468 27.196 1.00 50.19 911 PRO A C 1
ATOM 6844 O O . PRO A 1 911 ? -15.519 -54.916 26.892 1.00 50.19 911 PRO A O 1
ATOM 6847 N N . SER A 1 912 ? -16.782 -53.462 28.093 1.00 30.94 912 SER A N 1
ATOM 6848 C CA . SER A 1 912 ? -15.963 -53.047 29.287 1.00 30.94 912 SER A CA 1
ATOM 6849 C C . SER A 1 912 ? -14.620 -52.257 29.212 1.00 30.94 912 SER A C 1
ATOM 6851 O O . SER A 1 912 ? -13.610 -52.804 28.790 1.00 30.94 912 SER A O 1
ATOM 6853 N N . ASP A 1 913 ? -14.632 -50.999 29.717 1.00 29.25 913 ASP A N 1
ATOM 6854 C CA . ASP A 1 913 ? -14.015 -50.425 30.969 1.00 29.25 913 ASP A CA 1
ATOM 6855 C C . ASP A 1 913 ? -12.724 -51.011 31.631 1.00 29.25 913 ASP A C 1
ATOM 6857 O O . ASP A 1 913 ? -12.500 -52.213 31.483 1.00 29.25 913 ASP A O 1
ATOM 6861 N N . PRO A 1 914 ? -11.983 -50.290 32.544 1.00 48.62 914 PRO A N 1
ATOM 6862 C CA . PRO A 1 914 ? -11.937 -48.836 32.894 1.00 48.62 914 PRO A CA 1
ATOM 6863 C C . PRO A 1 914 ? -10.520 -48.214 33.249 1.00 48.62 914 PRO A C 1
ATOM 6865 O O . PRO A 1 914 ? -9.494 -48.877 33.163 1.00 48.62 914 PRO A O 1
ATOM 6868 N N . GLN A 1 915 ? -10.519 -46.925 33.679 1.00 31.84 915 GLN A N 1
ATOM 6869 C CA . GLN A 1 915 ? -9.620 -46.083 34.562 1.00 31.84 915 GLN A CA 1
ATOM 6870 C C . GLN A 1 915 ? -8.424 -46.725 35.354 1.00 31.84 915 GLN A C 1
ATOM 6872 O O . GLN A 1 915 ? -8.549 -47.908 35.670 1.00 31.84 915 GLN A O 1
ATOM 6877 N N . PRO A 1 916 ? -7.347 -45.994 35.829 1.00 38.62 916 PRO A N 1
ATOM 6878 C CA . PRO A 1 916 ? -7.366 -44.598 36.374 1.00 38.62 916 PRO A CA 1
ATOM 6879 C C . PRO A 1 916 ? -6.102 -43.648 36.287 1.00 38.62 916 PRO A C 1
ATOM 6881 O O . PRO A 1 916 ? -4.984 -44.105 36.101 1.00 38.62 916 PRO A O 1
ATOM 6884 N N . ILE A 1 917 ? -6.309 -42.328 36.539 1.00 27.34 917 ILE A N 1
ATOM 6885 C CA . ILE A 1 917 ? -5.529 -41.326 37.370 1.00 27.34 917 ILE A CA 1
ATOM 6886 C C . ILE A 1 917 ? -3.955 -41.321 37.289 1.00 27.34 917 ILE A C 1
ATOM 6888 O O . ILE A 1 917 ? -3.346 -42.336 37.592 1.00 27.34 917 ILE A O 1
ATOM 6892 N N . GLN A 1 918 ? -3.188 -40.235 36.996 1.00 26.66 918 GLN A N 1
ATOM 6893 C CA . GLN A 1 918 ? -3.040 -38.941 37.731 1.00 26.66 918 GLN A CA 1
ATOM 6894 C C . GLN A 1 918 ? -2.175 -37.853 36.996 1.00 26.66 918 GLN A C 1
ATOM 6896 O O . GLN A 1 918 ? -1.270 -38.201 36.252 1.00 26.66 918 GLN A O 1
ATOM 6901 N N . THR A 1 919 ? -2.417 -36.556 37.287 1.00 26.70 919 THR A N 1
ATOM 6902 C CA . THR A 1 919 ? -1.534 -35.336 37.217 1.00 26.70 919 THR A CA 1
ATOM 6903 C C . THR A 1 919 ? -0.295 -35.239 36.292 1.00 26.70 919 THR A C 1
ATOM 6905 O O . THR A 1 919 ? 0.661 -35.977 36.505 1.00 26.70 919 THR A O 1
ATOM 6908 N N . ALA A 1 920 ? -0.176 -34.142 35.514 1.00 27.47 920 ALA A N 1
ATOM 6909 C CA . ALA A 1 920 ? 0.828 -33.059 35.704 1.00 27.47 920 ALA A CA 1
ATOM 6910 C C . ALA A 1 920 ? 0.817 -31.993 34.572 1.00 27.47 920 ALA A C 1
ATOM 6912 O O . ALA A 1 920 ? 0.393 -32.242 33.455 1.00 27.47 920 ALA A O 1
ATOM 6913 N N . SER A 1 921 ? 1.273 -30.791 34.918 1.00 27.41 921 SER A N 1
ATOM 6914 C CA . SER A 1 921 ? 1.315 -29.511 34.188 1.00 27.41 921 SER A CA 1
ATOM 6915 C C . SER A 1 921 ? 2.269 -29.363 32.981 1.00 27.41 921 SER A C 1
ATOM 6917 O O . SER A 1 921 ? 3.343 -29.956 33.005 1.00 27.41 921 SER A O 1
ATOM 6919 N N . ARG A 1 922 ? 1.973 -28.317 32.175 1.00 29.36 922 ARG A N 1
ATOM 6920 C CA . ARG A 1 922 ? 2.875 -27.325 31.515 1.00 29.36 922 ARG A CA 1
ATOM 6921 C C . ARG A 1 922 ? 3.361 -27.528 30.059 1.00 29.36 922 ARG A C 1
ATOM 6923 O O . ARG A 1 922 ? 3.779 -28.610 29.685 1.00 29.36 922 ARG A O 1
ATOM 6930 N N . GLU A 1 923 ? 3.377 -26.369 29.379 1.00 28.89 923 GLU A N 1
ATOM 6931 C CA . GLU A 1 923 ? 4.298 -25.860 28.334 1.00 28.89 923 GLU A CA 1
ATOM 6932 C C . GLU A 1 923 ? 4.330 -26.480 26.914 1.00 28.89 923 GLU A C 1
ATOM 6934 O O . GLU A 1 923 ? 4.593 -27.664 26.761 1.00 28.89 923 GLU A O 1
ATOM 6939 N N . GLU A 1 924 ? 4.144 -25.577 25.926 1.00 28.77 924 GLU A N 1
ATOM 6940 C CA . GLU A 1 924 ? 4.600 -25.577 24.510 1.00 28.77 924 GLU A CA 1
ATOM 6941 C C . GLU A 1 924 ? 4.064 -26.697 23.571 1.00 28.77 924 GLU A C 1
ATOM 6943 O O . GLU A 1 924 ? 3.802 -27.821 23.991 1.00 28.77 924 GLU A O 1
ATOM 6948 N N . GLU A 1 925 ? 3.795 -26.464 22.277 1.00 33.16 925 GLU A N 1
ATOM 6949 C CA . GLU A 1 925 ? 3.973 -25.278 21.398 1.00 33.16 925 GLU A CA 1
ATOM 6950 C C . GLU A 1 925 ? 2.632 -24.639 20.966 1.00 33.16 925 GLU A C 1
ATOM 6952 O O . GLU A 1 925 ? 1.661 -25.391 20.710 1.00 33.16 925 GLU A O 1
#

Radius of gyration: 53.6 Å; chains: 1; bounding box: 125×108×177 Å

Sequence (925 aa):
MRAIITAGGVGARLGEDKALALLGERTIVERLVERYRAAGVEDVVVVRRTGAAELPPLDARVFVCDPPEMIDSVRAGLAAIGEHDWFVVHPVDYALAADDVADRLVRFCADTAAEIVVSECFGRRGHPLALRAELAAEVLDATTESLRDVVRRDPERVVGLPVTNPWILRDIDEPCDLVAARAFVERPVEPVASLMRRHRSRRRFRPETVPDAQLEWIVDSARYAATSSMMQAYAVVAVRDAGRRDRIATLCADQRHVREAPVFLAVCADLHKIELACARHAATIHADSLDVFLQAVIDAAIFGQNIQLAAESEGLGGCMIGAARNHPVELAELLELPAHVVVAFGMALGWPADDPVPRGRMPLGAVLHDERYDADRLAADLDAADAGAFGSWVAESLKESGAGLSRSKVLVSVPRGNVVMKRLAFPGLESHDDPDLVEMARLSMTRQMPIKIEGTVIDFVPLVTKGDGGSGENGAERGAIGEKPLAAAPSGDDGDSLIEVLACAFPGDRVAWCREVAASAGVRLGALSLRASGAATLLAQNPSTAGAPVLGVSLGWSSVEFVVVRDGEMVFVRSADVPLSVAGDEDARQYARRVAVEAKRTWMAYRVSAAASDVAEVVVVGAGPLCREVAEQCGAALELPGSTCGLPSFVEFPKNASELPGQDEAAALAPLVGLMVARASDRPVFDFAHPRQPPDRSAGRRRAVLLAALGLIVVGGGGLTFAHLRVADAEAAAKSAETRAREAYARLLEQQREDMRVQHLNRWLEADVDWLAHWAAIDRQTPAPPDALLDSFSGSLTDAPIVFTPGGTRASPTYIDSRWNLQVRAQFHSVGRLASRTIGNQFRDRLVASPLYTVESRGPDTENRFDINLFTSLLSPPTEAAPTPEPAAEVRRRPEPGAATAPVDVASSAPSDPQPIQTASREEE

Foldseek 3Di:
DAEEEEQADPLVQAVDRLQQQDQPPDGLVQLLQVLLVVLPHPAYEYEYEPPDDDDDDGPHHYHYDHDPASLVSVLSVLVVDDDDFKYKYHYSQLSCPSVPVSNLQSVCVVVDPAQKEFEDELNDTADIIMGTPVCSVVSNPVVPDHPVVSCVVDVVNYDYRYDHDCSSVDGNRHNVSSVVSSVCSVDPDCPLSNLVQLDDAFQAFDQDADDPVLLVVLLVQLLPFDAPVNLLQKDKDKDQDLVLLCVLCVLLLVRVSSNRFNIKIQIKRHCPVVQVVCVVVVHDDPLVDPVVSVRSLVSSVRSVVSSQSSQVSVQKHKDKRCSCVSCFPVSCVSRVHDPSMTRSIMMRIHHHPDDDQDDDDQRPCLPDDDPDDDPPVVVVSPPPLPLLNLLLVLLVSCVVLVPPQFAHADEAADEPVQKDKDKDKDFDAPDPPGLCVQVVQVVVCCVPDPDDQPQKQKFKDWDDDPDPPVDPDDDDDDDDDDDDDDDDDDDDPPPGDITMIIMIIGHRSVLVSVQSSQVSSNYGHNFYFHLLLLQLLLVLVDPVQAAFWEWEWADAQQWIKTFIHHNSDTDDIDIDGLGDDPSPSDDLLRSLLVLLVVLLVRQVVVVVPDPDDHHAAYEYQFDAPSSQSNQVNNCVSVVHHGYYRYADPPDDDDPPSPDDDHRVVVRNCSSVVSVVSCVVVVHDTQGSNDHDDRDPPCPVVVVVVVVVVVVVCCVVVVVVVVVVVVVVVVVVVVVVVVVVVVVVVVVVVVVVVVVVVVVLVVVVVPLQAPPVLVVVVLVVLADDPVFWDWPDKDKDKDDDDFDKDFDDDPVDTHNVPIDTDRFIKMKMKTKTWGPFQVSVVSSVVSLCPDPAWDKDFPDDDDTTMGIIMTMHRDSHDDPDDDDDDDDDDDDDDDDDDYDDDDDDDDDDDDDDDDDDDDDDDDDDD

pLDDT: mean 78.83, std 17.47, range [25.45, 98.75]

Secondary structure (DSSP, 8-state):
-EEEEE-----TTTSS-TTT-EETTEEHHHHHHHHHHHTT-SEEEEEE-TTPPPPP--SSEEEE---SSHHHHHHHHHHHS-S-SEEEEEETT-TTTHHHHHHHHHHHHHH---SEEEEEETTEEEEEEEEETTHHHHHHH-TTS-HHHHHHS-GGGEEEEE-S-GGGG----SHHHHHHHHHHHT--SSPHHHHHHH------B-SPPPPHHHHHHHHHHHTT---GGG---EEEEEE--HHHHHHHHHHTTT-HHHHHSSEEEEEEEE-HHHHHHHHHTT----TTSHHHHHHHHHHHHHHHHHHHHHHHHTT-EEEEEGGGGSSHHHHHHHTTPPTTEEEEEEEEEESBS----------GGGT--SSS--HHHHHHHT-TT-HHHHHHHHHHHHHHTT---TT-EEEEEE-GGG-EEEEEEESS-S-TT-TTHHHHHHHHHHHH-SS--TT-EEEEEEE--TT-------------------------------EEEEEEEE-HHHHHHHHHHHHHTTSEEEEEEEHHHHHHHHHTTSGGGSSS-EEEEE--SS-EEEEEEETTEEEEEEEE-----TTS-S-HHHHHHHHHHHHHHHHHHHHHHSSPPPP-EEEEES-SHHHHHHHHHHHHHHTS-EEEE---TT-PPPTT-S-PPPHHHHHHHHHHHHHHHHHHTT-----SSSPPPPP-TTHHHHHHHHHHHHHHHHHHHHHHHHHHHHHHHHHHHHHHHHHHHHHHHHHHHHHHHHHHHHHHHHHHHT----HHHHHHHHHTTSPPTTTEEEEEEEEEEE----EEEEEEETTEEEEEEEEEE---EEEEEEEEEES-HHHHHHHHHHHHH-TT-EEEE-S---TTEEEEEEEES-SS--SS-PPPPPPPPP-----------------------------------